Protein AF-A0A517Z0Q1-F1 (afdb_monomer_lite)

Structure (mmCIF, N/CA/C/O backbone):
data_AF-A0A517Z0Q1-F1
#
_entry.id   AF-A0A517Z0Q1-F1
#
loop_
_atom_site.group_PDB
_atom_site.id
_atom_site.type_symbol
_atom_site.label_atom_id
_atom_site.label_alt_id
_atom_site.label_comp_id
_atom_site.label_asym_id
_atom_site.label_entity_id
_atom_site.label_seq_id
_atom_site.pdbx_PDB_ins_code
_atom_site.Cartn_x
_atom_site.Cartn_y
_atom_site.Cartn_z
_atom_site.occupancy
_atom_site.B_iso_or_equiv
_atom_site.auth_seq_id
_atom_site.auth_comp_id
_atom_site.auth_asym_id
_atom_site.auth_atom_id
_atom_site.pdbx_PDB_model_num
ATOM 1 N N . MET A 1 1 ? -2.032 -8.849 106.038 1.00 31.45 1 MET A N 1
ATOM 2 C CA . MET A 1 1 ? -0.679 -9.212 105.560 1.00 31.45 1 MET A CA 1
ATOM 3 C C . MET A 1 1 ? -0.816 -9.882 104.188 1.00 31.45 1 MET A C 1
ATOM 5 O O . MET A 1 1 ? -1.462 -10.909 104.113 1.00 31.45 1 MET A O 1
ATOM 9 N N . ARG A 1 2 ? -0.313 -9.207 103.139 1.00 32.25 2 ARG A N 1
ATOM 10 C CA . ARG A 1 2 ? 0.089 -9.617 101.764 1.00 32.25 2 ARG A CA 1
ATOM 11 C C . ARG A 1 2 ? -0.608 -10.774 100.980 1.00 32.25 2 ARG A C 1
ATOM 13 O O . ARG A 1 2 ? -0.376 -11.935 101.266 1.00 32.25 2 ARG A O 1
ATOM 20 N N . ALA A 1 3 ? -1.254 -10.360 99.870 1.00 34.62 3 ALA A N 1
ATOM 21 C CA . ALA A 1 3 ? -0.985 -10.678 98.439 1.00 34.62 3 ALA A CA 1
ATOM 22 C C . ALA A 1 3 ? -1.567 -11.923 97.686 1.00 34.62 3 ALA A C 1
ATOM 24 O O . ALA A 1 3 ? -1.138 -13.043 97.905 1.00 34.62 3 ALA A O 1
ATOM 25 N N . VAL A 1 4 ? -2.414 -11.609 96.672 1.00 39.00 4 VAL A N 1
ATOM 26 C CA . VAL A 1 4 ? -2.372 -11.948 95.207 1.00 39.00 4 VAL A CA 1
ATOM 27 C C . VAL A 1 4 ? -2.775 -13.353 94.649 1.00 39.00 4 VAL A C 1
ATOM 29 O O . VAL A 1 4 ? -2.048 -14.322 94.788 1.00 39.00 4 VAL A O 1
ATOM 32 N N . PHE A 1 5 ? -3.908 -13.337 93.900 1.00 33.78 5 PHE A N 1
ATOM 33 C CA . PHE A 1 5 ? -4.354 -13.972 92.614 1.00 33.78 5 PHE A CA 1
ATOM 34 C C . PHE A 1 5 ? -4.302 -15.496 92.259 1.00 33.78 5 PHE A C 1
ATOM 36 O O . PHE A 1 5 ? -3.218 -16.029 92.085 1.00 33.78 5 PHE A O 1
ATOM 43 N N . ARG A 1 6 ? -5.517 -16.039 91.926 1.00 31.59 6 ARG A N 1
ATOM 44 C CA . ARG A 1 6 ? -6.024 -16.986 90.845 1.00 31.59 6 ARG A CA 1
ATOM 45 C C . ARG A 1 6 ? -5.256 -18.302 90.497 1.00 31.59 6 ARG A C 1
ATOM 47 O O . ARG A 1 6 ? -4.082 -18.355 90.824 1.00 31.59 6 ARG A O 1
ATOM 54 N N . PRO A 1 7 ? -5.802 -19.314 89.738 1.00 52.41 7 PRO A N 1
ATOM 55 C CA . PRO A 1 7 ? -7.128 -19.542 89.069 1.00 52.41 7 PRO A CA 1
ATOM 56 C C . PRO A 1 7 ? -7.704 -21.011 89.187 1.00 52.41 7 PRO A C 1
ATOM 58 O O . PRO A 1 7 ? -7.157 -21.796 89.949 1.00 52.41 7 PRO A O 1
ATOM 61 N N . VAL A 1 8 ? -8.753 -21.382 88.395 1.00 31.80 8 VAL A N 1
ATOM 62 C CA . VAL A 1 8 ? -8.949 -22.660 87.604 1.00 31.80 8 VAL A CA 1
ATOM 63 C C . VAL A 1 8 ? -10.383 -23.298 87.620 1.00 31.80 8 VAL A C 1
ATOM 65 O O . VAL A 1 8 ? -10.829 -23.816 88.633 1.00 31.80 8 VAL A O 1
ATOM 68 N N . ALA A 1 9 ? -11.030 -23.284 86.431 1.00 30.12 9 ALA A N 1
ATOM 69 C CA . ALA A 1 9 ? -11.771 -24.344 85.685 1.00 30.12 9 ALA A CA 1
ATOM 70 C C . ALA A 1 9 ? -13.163 -24.969 86.049 1.00 30.12 9 ALA A C 1
ATOM 72 O O . ALA A 1 9 ? -13.325 -25.611 87.078 1.00 30.12 9 ALA A O 1
ATOM 73 N N . ILE A 1 10 ? -14.037 -24.970 85.005 1.00 34.00 10 ILE A N 1
ATOM 74 C CA . ILE A 1 10 ? -14.751 -26.111 84.332 1.00 34.00 10 ILE A CA 1
ATOM 75 C C . ILE A 1 10 ? -16.265 -26.423 84.596 1.00 34.00 10 ILE A C 1
ATOM 77 O O . ILE A 1 10 ? -16.627 -26.861 85.678 1.00 34.00 10 ILE A O 1
ATOM 81 N N . LEU A 1 11 ? -17.059 -26.286 83.493 1.00 30.83 11 LEU A N 1
ATOM 82 C CA . LEU A 1 11 ? -18.195 -27.091 82.917 1.00 30.83 11 LEU A CA 1
ATOM 83 C C . LEU A 1 11 ? -19.512 -27.295 83.740 1.00 30.83 11 LEU A C 1
ATOM 85 O O . LEU A 1 11 ? -19.444 -27.407 84.950 1.00 30.83 11 LEU A O 1
ATOM 89 N N . ILE A 1 12 ? -20.773 -27.365 83.245 1.00 33.94 12 ILE A N 1
ATOM 90 C CA . ILE A 1 12 ? -21.490 -27.821 82.010 1.00 33.94 12 ILE A CA 1
ATOM 91 C C . ILE A 1 12 ? -22.854 -27.056 81.947 1.00 33.94 12 ILE A C 1
ATOM 93 O O . ILE A 1 12 ? -23.519 -26.966 82.973 1.00 33.94 12 ILE A O 1
ATOM 97 N N . LEU A 1 13 ? -23.241 -26.300 80.905 1.00 34.72 13 LEU A N 1
ATOM 98 C CA . LEU A 1 13 ? -24.001 -26.613 79.663 1.00 34.72 13 LEU A CA 1
ATOM 99 C C . LEU A 1 13 ? -25.385 -27.318 79.771 1.00 34.72 13 LEU A C 1
ATOM 101 O O . LEU A 1 13 ? -25.467 -28.531 79.912 1.00 34.72 13 LEU A O 1
ATOM 105 N N . LEU A 1 14 ? -26.477 -26.587 79.502 1.00 34.38 14 LEU A N 1
ATOM 106 C CA . LEU A 1 14 ? -27.680 -27.140 78.855 1.00 34.38 14 LEU A CA 1
ATOM 107 C C . LEU A 1 14 ? -28.209 -26.108 77.844 1.00 34.38 14 LEU A C 1
ATOM 109 O O . LEU A 1 14 ? -28.647 -25.024 78.225 1.00 34.38 14 LEU A O 1
ATOM 113 N N . ALA A 1 15 ? -28.105 -26.434 76.556 1.00 35.94 15 ALA A N 1
ATOM 114 C CA . ALA A 1 15 ? -28.523 -25.601 75.435 1.00 35.94 15 ALA A CA 1
ATOM 115 C C . ALA A 1 15 ? -29.804 -26.172 74.810 1.00 35.94 15 ALA A C 1
ATOM 117 O O . ALA A 1 15 ? -29.837 -27.340 74.429 1.00 35.94 15 ALA A O 1
ATOM 118 N N . MET A 1 16 ? -30.838 -25.338 74.678 1.00 35.66 16 MET A N 1
ATOM 119 C CA . MET A 1 16 ? -31.925 -25.555 73.723 1.00 35.66 16 MET A CA 1
ATOM 120 C C . MET A 1 16 ? -31.483 -24.981 72.376 1.00 35.66 16 MET A C 1
ATOM 122 O O . MET A 1 16 ? -31.284 -23.776 72.238 1.00 35.66 16 MET A O 1
ATOM 126 N N . THR A 1 17 ? -31.297 -25.851 71.391 1.00 37.53 17 THR A N 1
ATOM 127 C CA . THR A 1 17 ? -30.975 -25.503 70.009 1.00 37.53 17 THR A CA 1
ATOM 128 C C . THR A 1 17 ? -32.261 -25.294 69.211 1.00 37.53 17 THR A C 1
ATOM 130 O O . THR A 1 17 ? -32.954 -26.241 68.854 1.00 37.53 17 THR A O 1
ATOM 133 N N . THR A 1 18 ? -32.575 -24.044 68.872 1.00 40.19 18 THR A N 1
ATOM 134 C CA . THR A 1 18 ? -33.412 -23.741 67.704 1.00 40.19 18 THR A CA 1
ATOM 135 C C . THR A 1 18 ? -32.559 -23.951 66.457 1.00 40.19 18 THR A C 1
ATOM 137 O O . THR A 1 18 ? -31.609 -23.201 66.222 1.00 40.19 18 THR A O 1
ATOM 140 N N . GLY A 1 19 ? -32.865 -24.986 65.676 1.00 34.66 19 GLY A N 1
ATOM 141 C CA . GLY A 1 19 ? -32.255 -25.198 64.368 1.00 34.66 19 GLY A CA 1
ATOM 142 C C . GLY A 1 19 ? -32.589 -24.037 63.433 1.00 34.66 19 GLY A C 1
ATOM 143 O O . GLY A 1 19 ? -33.751 -23.821 63.102 1.00 34.66 19 GLY A O 1
ATOM 144 N N . ARG A 1 20 ? -31.569 -23.286 63.008 1.00 37.12 20 ARG A N 1
ATOM 145 C CA . ARG A 1 20 ? -31.650 -22.451 61.808 1.00 37.12 20 ARG A CA 1
ATOM 146 C C . ARG A 1 20 ? -31.479 -23.376 60.608 1.00 37.12 20 ARG A C 1
ATOM 148 O O . ARG A 1 20 ? -30.393 -23.899 60.382 1.00 37.12 20 ARG A O 1
ATOM 155 N N . THR A 1 21 ? -32.548 -23.583 59.851 1.00 35.00 21 THR A N 1
ATOM 156 C CA . THR A 1 21 ? -32.451 -23.993 58.450 1.00 35.00 21 THR A CA 1
ATOM 157 C C . THR A 1 21 ? -31.673 -22.909 57.702 1.00 35.00 21 THR A C 1
ATOM 159 O O . THR A 1 21 ? -32.087 -21.750 57.712 1.00 35.00 21 THR A O 1
ATOM 162 N N . PHE A 1 22 ? -30.536 -23.257 57.096 1.00 38.62 22 PHE A N 1
ATOM 163 C CA . PHE A 1 22 ? -29.880 -22.400 56.107 1.00 38.62 22 PHE A CA 1
ATOM 164 C C . PHE A 1 22 ? -30.843 -22.261 54.922 1.00 38.62 22 PHE A C 1
ATOM 166 O O . PHE A 1 22 ? -31.071 -23.228 54.200 1.00 38.62 22 PHE A O 1
ATOM 173 N N . GLY A 1 23 ? -31.484 -21.098 54.789 1.00 45.91 23 GLY A N 1
ATOM 174 C CA . GLY A 1 23 ? -32.304 -20.781 53.624 1.00 45.91 23 GLY A CA 1
ATOM 175 C C . GLY A 1 23 ? -31.414 -20.708 52.387 1.00 45.91 23 GLY A C 1
ATOM 176 O O . GLY A 1 23 ? -30.355 -20.088 52.430 1.00 45.91 23 GLY A O 1
ATOM 177 N N . GLN A 1 24 ? -31.822 -21.383 51.320 1.00 62.12 24 GLN A N 1
ATOM 178 C CA . GLN A 1 24 ? -31.184 -21.307 50.011 1.00 62.12 24 GLN A CA 1
ATOM 179 C C . GLN A 1 24 ? -31.422 -19.897 49.444 1.00 62.12 24 GLN A C 1
ATOM 181 O O . GLN A 1 24 ? -32.561 -19.425 49.463 1.00 62.12 24 GLN A O 1
ATOM 186 N N . ASP A 1 25 ? -30.364 -19.207 49.006 1.00 76.56 25 ASP A N 1
ATOM 187 C CA . ASP A 1 25 ? -30.496 -17.881 48.392 1.00 76.56 25 ASP A CA 1
ATOM 188 C C . ASP A 1 25 ? -31.430 -17.968 47.168 1.00 76.56 25 ASP A C 1
ATOM 190 O O . ASP A 1 25 ? -31.346 -18.909 46.378 1.00 76.56 25 ASP A O 1
ATOM 194 N N . THR A 1 26 ? -32.359 -17.018 47.040 1.00 86.56 26 THR A N 1
ATOM 195 C CA . THR A 1 26 ? -33.340 -16.977 45.940 1.00 86.56 26 THR A CA 1
ATOM 196 C C . THR A 1 26 ? -32.677 -16.489 44.648 1.00 86.56 26 THR A C 1
ATOM 198 O O . THR A 1 26 ? -31.827 -15.605 44.707 1.00 86.56 26 THR A O 1
ATOM 201 N N . GLU A 1 27 ? -33.054 -17.061 43.500 1.00 92.62 27 GLU A N 1
ATOM 202 C CA . GLU A 1 27 ? -32.560 -16.646 42.175 1.00 92.62 27 GLU A CA 1
ATOM 203 C C . GLU A 1 27 ? -32.893 -15.178 41.871 1.00 92.62 27 GLU A C 1
ATOM 205 O O . GLU A 1 27 ? -33.994 -14.715 42.176 1.00 92.62 27 GLU A O 1
ATOM 210 N N . THR A 1 28 ? -31.969 -14.471 41.212 1.00 94.81 28 THR A N 1
ATOM 211 C CA . THR A 1 28 ? -32.162 -13.066 40.796 1.00 94.81 28 THR A CA 1
ATOM 212 C C . THR A 1 28 ? -33.234 -12.902 39.727 1.00 94.81 28 THR A C 1
ATOM 214 O O . THR A 1 28 ? -33.932 -11.892 39.694 1.00 94.81 28 THR A O 1
ATOM 217 N N . PHE A 1 29 ? -33.351 -13.883 38.833 1.00 93.94 29 PHE A N 1
ATOM 218 C CA . PHE A 1 29 ? -34.346 -13.891 37.769 1.00 93.94 29 PHE A CA 1
ATOM 219 C C . PHE A 1 29 ? -35.361 -15.005 38.017 1.00 93.94 29 PHE A C 1
ATOM 221 O O . PHE A 1 29 ? -34.967 -16.102 38.429 1.00 93.94 29 PHE A O 1
ATOM 228 N N . PRO A 1 30 ? -36.657 -14.766 37.749 1.00 89.88 30 PRO A N 1
ATOM 229 C CA . PRO A 1 30 ? -37.644 -15.831 37.804 1.00 89.88 30 PRO A CA 1
ATOM 230 C C . PRO A 1 30 ? -37.315 -16.914 36.760 1.00 89.88 30 PRO A C 1
ATOM 232 O O . PRO A 1 30 ? -36.813 -16.584 35.677 1.00 89.88 30 PRO A O 1
ATOM 235 N N . PRO A 1 31 ? -37.609 -18.197 37.052 1.00 87.00 31 PRO A N 1
ATOM 236 C CA . PRO A 1 31 ? -37.461 -19.266 36.071 1.00 87.00 31 PRO A CA 1
ATOM 237 C C . PRO A 1 31 ? -38.345 -19.000 34.847 1.00 87.00 31 PRO A C 1
ATOM 239 O O . PRO A 1 31 ? -39.376 -18.331 34.949 1.00 87.00 31 PRO A O 1
ATOM 242 N N . LEU A 1 32 ? -37.950 -19.538 33.693 1.00 89.69 32 LEU A N 1
ATOM 243 C CA . LEU A 1 32 ? -38.746 -19.430 32.472 1.00 89.69 32 LEU A CA 1
ATOM 244 C C . LEU A 1 32 ? -40.102 -20.132 32.633 1.00 89.69 32 LEU A C 1
ATOM 246 O O . LEU A 1 32 ? -40.178 -21.242 33.161 1.00 89.69 32 LEU A O 1
ATOM 250 N N . ASP A 1 33 ? -41.164 -19.503 32.130 1.00 82.19 33 ASP A N 1
ATOM 251 C CA . ASP A 1 33 ? -42.486 -20.124 32.038 1.00 82.19 33 ASP A CA 1
ATOM 252 C C . ASP A 1 33 ? -42.537 -21.044 30.808 1.00 82.19 33 ASP A C 1
ATOM 254 O O . ASP A 1 33 ? -42.313 -20.598 29.683 1.00 82.19 33 ASP A O 1
ATOM 258 N N . ASN A 1 34 ? -42.800 -22.339 31.015 1.00 82.44 34 ASN A N 1
ATOM 259 C CA . ASN A 1 34 ? -42.833 -23.377 29.970 1.00 82.44 34 ASN A CA 1
ATOM 260 C C . ASN A 1 34 ? -41.595 -23.407 29.047 1.00 82.44 34 ASN A C 1
ATOM 262 O O . ASN A 1 34 ? -41.729 -23.654 27.849 1.00 82.44 34 ASN A O 1
ATOM 266 N N . ASP A 1 35 ? -40.404 -23.122 29.586 1.00 84.56 35 ASP A N 1
ATOM 267 C CA . ASP A 1 35 ? -39.143 -23.022 28.831 1.00 84.56 35 ASP A CA 1
ATOM 268 C C . ASP A 1 35 ? -39.175 -21.998 27.671 1.00 84.56 35 ASP A C 1
ATOM 270 O O . ASP A 1 35 ? -38.372 -22.066 26.738 1.00 84.56 35 ASP A O 1
ATOM 274 N N . ALA A 1 36 ? -40.087 -21.019 27.713 1.00 89.69 36 ALA A N 1
ATOM 275 C CA . ALA A 1 36 ? -40.179 -19.968 26.707 1.00 89.69 36 ALA A CA 1
ATOM 276 C C . ALA A 1 36 ? -39.219 -18.813 27.027 1.00 89.69 36 ALA A C 1
ATOM 278 O O . ALA A 1 36 ? -39.365 -18.112 28.029 1.00 89.69 36 ALA A O 1
ATOM 279 N N . ALA A 1 37 ? -38.242 -18.582 26.148 1.00 92.50 37 ALA A N 1
ATOM 280 C CA . ALA A 1 37 ? -37.302 -17.477 26.294 1.00 92.50 37 ALA A CA 1
ATOM 281 C C . ALA A 1 37 ? -37.970 -16.102 26.083 1.00 92.50 37 ALA A C 1
ATOM 283 O O . ALA A 1 37 ? -38.832 -15.976 25.203 1.00 92.50 37 ALA A O 1
ATOM 284 N N . PRO A 1 38 ? -37.529 -15.044 26.793 1.00 94.44 38 PRO A N 1
ATOM 285 C CA . PRO A 1 38 ? -38.005 -13.684 26.565 1.00 94.44 38 PRO A CA 1
ATOM 286 C C . PRO A 1 38 ? -37.828 -13.236 25.112 1.00 94.44 38 PRO A C 1
ATOM 288 O O . PRO A 1 38 ? -36.746 -13.371 24.546 1.00 94.44 38 PRO A O 1
ATOM 291 N N . GLN A 1 39 ? -38.887 -12.680 24.519 1.00 94.81 39 GLN A N 1
ATOM 292 C CA . GLN A 1 39 ? -38.902 -12.256 23.109 1.00 94.81 39 GLN A CA 1
ATOM 293 C C . GLN A 1 39 ? -38.833 -10.734 22.913 1.00 94.81 39 GLN A C 1
ATOM 295 O O . GLN A 1 39 ? -38.726 -10.275 21.777 1.00 94.81 39 GLN A O 1
ATOM 300 N N . THR A 1 40 ? -38.911 -9.956 23.996 1.00 95.69 40 THR A N 1
ATOM 301 C CA . THR A 1 40 ? -38.879 -8.485 23.987 1.00 95.69 40 THR A CA 1
ATOM 302 C C . THR A 1 40 ? -37.938 -7.960 25.067 1.00 95.69 40 THR A C 1
ATOM 304 O O . THR A 1 40 ? -37.602 -8.683 26.011 1.00 95.69 40 THR A O 1
ATOM 307 N N . TRP A 1 41 ? -37.538 -6.692 24.957 1.00 94.94 41 TRP A N 1
ATOM 308 C CA . TRP A 1 41 ? -36.781 -5.997 26.001 1.00 94.94 41 TRP A CA 1
ATOM 309 C C . TRP A 1 41 ? -37.458 -6.082 27.373 1.00 94.94 41 TRP A C 1
ATOM 311 O O . TRP A 1 41 ? -36.815 -6.429 28.359 1.00 94.94 41 TRP A O 1
ATOM 321 N N . GLU A 1 42 ? -38.759 -5.792 27.446 1.00 95.56 42 GLU A N 1
ATOM 322 C CA . GLU A 1 42 ? -39.508 -5.771 28.706 1.00 95.56 42 GLU A CA 1
ATOM 323 C C . GLU A 1 42 ? -39.505 -7.153 29.361 1.00 95.56 42 GLU A C 1
ATOM 325 O O . GLU A 1 42 ? -39.170 -7.274 30.535 1.00 95.56 42 GLU A O 1
ATOM 330 N N . ALA A 1 43 ? -39.788 -8.205 28.584 1.00 94.94 43 ALA A N 1
ATOM 331 C CA . ALA A 1 43 ? -39.776 -9.577 29.081 1.00 94.94 43 ALA A CA 1
ATOM 332 C C . ALA A 1 43 ? -38.370 -10.017 29.530 1.00 94.94 43 ALA A C 1
ATOM 334 O O . ALA A 1 43 ? -38.222 -10.778 30.486 1.00 94.94 43 ALA A O 1
ATOM 335 N N . MET A 1 44 ? -37.313 -9.541 28.860 1.00 94.44 44 MET A N 1
ATOM 336 C CA . MET A 1 44 ? -35.932 -9.861 29.229 1.00 94.44 44 MET A CA 1
ATOM 337 C C . MET A 1 44 ? -35.591 -9.345 30.635 1.00 94.44 44 MET A C 1
ATOM 339 O O . MET A 1 44 ? -34.917 -10.058 31.380 1.00 94.44 44 MET A O 1
ATOM 343 N N . TRP A 1 45 ? -36.101 -8.167 31.007 1.00 95.25 45 TRP A N 1
ATOM 344 C CA . TRP A 1 45 ? -35.896 -7.526 32.312 1.00 95.25 45 TRP A CA 1
ATOM 345 C C . TRP A 1 45 ? -36.977 -7.839 33.359 1.00 95.25 45 TRP A C 1
ATOM 347 O O . TRP A 1 45 ? -36.870 -7.367 34.491 1.00 95.25 45 TRP A O 1
ATOM 357 N N . ASP A 1 46 ? -38.007 -8.610 33.010 1.00 92.94 46 ASP A N 1
ATOM 358 C CA . ASP A 1 46 ? -39.126 -8.889 33.912 1.00 92.94 46 ASP A CA 1
ATOM 359 C C . ASP A 1 46 ? -38.673 -9.574 35.214 1.00 92.94 46 ASP A C 1
ATOM 361 O O . ASP A 1 46 ? -37.830 -10.477 35.214 1.00 92.94 46 ASP A O 1
ATOM 365 N N . GLY A 1 47 ? -39.221 -9.106 36.336 1.00 89.31 47 GLY A N 1
ATOM 366 C CA . GLY A 1 47 ? -38.863 -9.552 37.685 1.00 89.31 47 GLY A CA 1
ATOM 367 C C . GLY A 1 47 ? -37.519 -9.049 38.236 1.00 89.31 47 GLY A C 1
ATOM 368 O O . GLY A 1 47 ? -37.233 -9.307 39.403 1.00 89.31 47 GLY A O 1
ATOM 369 N N . PHE A 1 48 ? -36.704 -8.317 37.465 1.00 95.31 48 PHE A N 1
ATOM 370 C CA . PHE A 1 48 ? -35.410 -7.814 37.938 1.00 95.31 48 PHE A CA 1
ATOM 371 C C . PHE A 1 48 ? -35.515 -6.437 38.605 1.00 95.31 48 PHE A C 1
ATOM 373 O O . PHE A 1 48 ? -35.684 -5.418 37.933 1.00 95.31 48 PHE A O 1
ATOM 380 N N . ASP A 1 49 ? -35.323 -6.393 39.925 1.00 95.12 49 ASP A N 1
ATOM 381 C CA . ASP A 1 49 ? -35.088 -5.156 40.675 1.00 95.12 49 ASP A CA 1
ATOM 382 C C . ASP A 1 49 ? -33.619 -5.089 41.141 1.00 95.12 49 ASP A C 1
ATOM 384 O O . ASP A 1 49 ? -33.220 -5.817 42.059 1.00 95.12 49 ASP A O 1
ATOM 388 N N . PRO A 1 50 ? -32.794 -4.183 40.579 1.00 95.25 50 PRO A N 1
ATOM 389 C CA . PRO A 1 50 ? -31.392 -4.059 40.952 1.00 95.25 50 PRO A CA 1
ATOM 390 C C . PRO A 1 50 ? -31.183 -3.560 42.388 1.00 95.25 50 PRO A C 1
ATOM 392 O O . PRO A 1 50 ? -30.031 -3.503 42.813 1.00 95.25 50 PRO A O 1
ATOM 395 N N . ARG A 1 51 ? -32.221 -3.186 43.148 1.00 96.06 51 ARG A N 1
ATOM 396 C CA . ARG A 1 51 ? -32.130 -2.763 44.559 1.00 96.06 51 ARG A CA 1
ATOM 397 C C . ARG A 1 51 ? -32.604 -3.817 45.561 1.00 96.06 51 ARG A C 1
ATOM 399 O O . ARG A 1 51 ? -32.264 -3.697 46.735 1.00 96.06 51 ARG A O 1
ATOM 406 N N . ALA A 1 52 ? -33.351 -4.831 45.125 1.00 94.19 52 ALA A N 1
ATOM 407 C CA . ALA A 1 52 ? -33.986 -5.795 46.027 1.00 94.19 52 ALA A CA 1
ATOM 408 C C . ALA A 1 52 ? -32.972 -6.645 46.810 1.00 94.19 52 ALA A C 1
ATOM 410 O O . ALA A 1 52 ? -33.165 -6.954 47.986 1.00 94.19 52 ALA A O 1
ATOM 411 N N . GLU A 1 53 ? -31.872 -7.015 46.160 1.00 92.62 53 GLU A N 1
ATOM 412 C CA . GLU A 1 53 ? -30.856 -7.894 46.726 1.00 92.62 53 GLU A CA 1
ATOM 413 C C . GLU A 1 53 ? -29.729 -7.137 47.453 1.00 92.62 53 GLU A C 1
ATOM 415 O O . GLU A 1 53 ? -29.203 -6.164 46.894 1.00 92.62 53 GLU A O 1
ATOM 420 N N . PRO A 1 54 ? -29.253 -7.605 48.630 1.00 94.44 54 PRO A N 1
ATOM 421 C CA . PRO A 1 54 ? -28.096 -7.007 49.296 1.00 94.44 54 PRO A CA 1
ATOM 422 C C . PRO A 1 54 ? -26.840 -7.070 48.415 1.00 94.44 54 PRO A C 1
ATOM 424 O O . PRO A 1 54 ? -26.644 -8.013 47.650 1.00 94.44 54 PRO A O 1
ATOM 427 N N . LEU A 1 55 ? -25.985 -6.049 48.518 1.00 96.62 55 LEU A N 1
ATOM 428 C CA . LEU A 1 55 ? -24.745 -5.958 47.739 1.00 96.62 55 LEU A CA 1
ATOM 429 C C . LEU A 1 55 ? -23.582 -6.757 48.329 1.00 96.62 55 LEU A C 1
ATOM 431 O O . LEU A 1 55 ? -22.656 -7.029 47.587 1.00 96.62 55 LEU A O 1
ATOM 435 N N . GLU A 1 56 ? -23.587 -7.112 49.618 1.00 96.56 56 GLU A N 1
ATOM 436 C CA . GLU A 1 56 ? -22.484 -7.869 50.254 1.00 96.56 56 GLU A CA 1
ATOM 437 C C . GLU A 1 56 ? -21.087 -7.324 49.867 1.00 96.56 56 GLU A C 1
ATOM 439 O O . GLU A 1 56 ? -20.264 -8.030 49.293 1.00 96.56 56 GLU A O 1
ATOM 444 N N . VAL A 1 57 ? -20.860 -6.026 50.100 1.00 98.00 57 VAL A N 1
ATOM 445 C CA . VAL A 1 57 ? -19.659 -5.315 49.633 1.00 98.00 57 VAL A CA 1
ATOM 446 C C . VAL A 1 57 ? -18.414 -5.725 50.430 1.00 98.00 57 VAL A C 1
ATOM 448 O O . VAL A 1 57 ? -18.409 -5.680 51.659 1.00 98.00 57 VAL A O 1
ATOM 451 N N . GLU A 1 58 ? -17.336 -6.032 49.716 1.00 98.06 58 GLU A N 1
ATOM 452 C CA . GLU A 1 58 ? -15.992 -6.315 50.219 1.00 98.06 58 GLU A CA 1
ATOM 453 C C . GLU A 1 58 ? -15.014 -5.243 49.715 1.00 98.06 58 GLU A C 1
ATOM 455 O O . GLU A 1 58 ? -14.964 -4.965 48.517 1.00 98.06 58 GLU A O 1
ATOM 460 N N . THR A 1 59 ? -14.194 -4.671 50.600 1.00 98.12 59 THR A N 1
ATOM 461 C CA . THR A 1 59 ? -13.042 -3.844 50.200 1.00 98.12 59 THR A CA 1
ATOM 462 C C . THR A 1 59 ? -11.799 -4.725 50.158 1.00 98.12 59 THR A C 1
ATOM 464 O O . THR A 1 59 ? -11.369 -5.246 51.185 1.00 98.12 59 THR A O 1
ATOM 467 N N . LEU A 1 60 ? -11.230 -4.901 48.968 1.00 97.88 60 LEU A N 1
ATOM 468 C CA . LEU A 1 60 ? -10.077 -5.766 48.706 1.00 97.88 60 LEU A CA 1
ATOM 469 C C . LEU A 1 60 ? -8.745 -5.023 48.853 1.00 97.88 60 LEU A C 1
ATOM 471 O O . LEU A 1 60 ? -7.738 -5.618 49.232 1.00 97.88 60 LEU A O 1
ATOM 475 N N . HIS A 1 61 ? -8.739 -3.731 48.534 1.00 98.06 61 HIS A N 1
ATOM 476 C CA . HIS A 1 61 ? -7.582 -2.849 48.642 1.00 98.06 61 HIS A CA 1
ATOM 477 C C . HIS A 1 61 ? -8.059 -1.397 48.756 1.00 98.06 61 HIS A C 1
ATOM 479 O O . HIS A 1 61 ? -9.095 -1.060 48.188 1.00 98.06 61 HIS A O 1
ATOM 485 N N . GLU A 1 62 ? -7.335 -0.547 49.481 1.00 98.12 62 GLU A N 1
ATOM 486 C CA . GLU A 1 62 ? -7.649 0.877 49.656 1.00 98.12 62 GLU A CA 1
ATOM 487 C C . GLU A 1 62 ? -6.350 1.683 49.729 1.00 98.12 62 GLU A C 1
ATOM 489 O O . GLU A 1 62 ? -5.404 1.261 50.398 1.00 98.12 62 GLU A O 1
ATOM 494 N N . TRP A 1 63 ? -6.314 2.834 49.058 1.00 98.25 63 TRP A N 1
ATOM 495 C CA . TRP A 1 63 ? -5.212 3.789 49.128 1.00 98.25 63 TRP A CA 1
ATOM 496 C C . TRP A 1 63 ? -5.706 5.231 48.950 1.00 98.25 63 TRP A C 1
ATOM 498 O O . TRP A 1 63 ? -6.795 5.473 48.430 1.00 98.25 63 TRP A O 1
ATOM 508 N N . ASP A 1 64 ? -4.894 6.187 49.402 1.00 97.06 64 ASP A N 1
ATOM 509 C CA . ASP A 1 64 ? -5.080 7.616 49.145 1.00 97.06 64 ASP A CA 1
ATOM 510 C C . ASP A 1 64 ? -4.103 8.059 48.042 1.00 97.06 64 ASP A C 1
ATOM 512 O O . ASP A 1 64 ? -2.912 7.745 48.106 1.00 97.06 64 ASP A O 1
ATOM 516 N N . GLU A 1 65 ? -4.574 8.836 47.070 1.00 96.88 65 GLU A N 1
ATOM 517 C CA . GLU A 1 65 ? -3.744 9.433 46.019 1.00 96.88 65 GLU A CA 1
ATOM 518 C C . GLU A 1 65 ? -4.281 10.825 45.683 1.00 96.88 65 GLU A C 1
ATOM 520 O O . GLU A 1 65 ? -5.432 10.964 45.284 1.00 96.88 65 GLU A O 1
ATOM 525 N N . GLU A 1 66 ? -3.467 11.868 45.877 1.00 94.00 66 GLU A N 1
ATOM 526 C CA . GLU A 1 66 ? -3.820 13.257 45.527 1.00 94.00 66 GLU A CA 1
ATOM 527 C C . GLU A 1 66 ? -5.207 13.713 46.045 1.00 94.00 66 GLU A C 1
ATOM 529 O O . GLU A 1 66 ? -6.045 14.187 45.281 1.00 94.00 66 GLU A O 1
ATOM 534 N N . ASP A 1 67 ? -5.459 13.544 47.351 1.00 96.56 67 ASP A N 1
ATOM 535 C CA . ASP A 1 67 ? -6.735 13.852 48.031 1.00 96.56 67 ASP A CA 1
ATOM 536 C C . ASP A 1 67 ? -7.961 13.054 47.536 1.00 96.56 67 ASP A C 1
ATOM 538 O O . ASP A 1 67 ? -9.110 13.377 47.857 1.00 96.56 67 ASP A O 1
ATOM 542 N N . VAL A 1 68 ? -7.732 11.956 46.815 1.00 98.31 68 VAL A N 1
ATOM 543 C CA . VAL A 1 68 ? -8.752 10.984 46.411 1.00 98.31 68 VAL A CA 1
ATOM 544 C C . VAL A 1 68 ? -8.565 9.683 47.188 1.00 98.31 68 VAL A C 1
ATOM 546 O O . VAL A 1 68 ? -7.461 9.150 47.267 1.00 98.31 68 VAL A O 1
ATOM 549 N N . VAL A 1 69 ? -9.661 9.152 47.733 1.00 98.56 69 VAL A N 1
ATOM 550 C CA . VAL A 1 69 ? -9.714 7.796 48.294 1.00 98.56 69 VAL A CA 1
ATOM 551 C C . VAL A 1 69 ? -10.056 6.839 47.160 1.00 98.56 69 VAL A C 1
ATOM 553 O O . VAL A 1 69 ? -11.089 7.004 46.509 1.00 98.56 69 VAL A O 1
ATOM 556 N N . LEU A 1 70 ? -9.211 5.837 46.930 1.00 98.75 70 LEU A N 1
ATOM 557 C CA . LEU A 1 70 ? -9.393 4.798 45.920 1.00 98.75 70 LEU A CA 1
ATOM 558 C C . LEU A 1 70 ? -9.490 3.428 46.582 1.00 98.75 70 LEU A C 1
ATOM 560 O O . LEU A 1 70 ? -8.792 3.122 47.546 1.00 98.75 70 LEU A O 1
ATOM 564 N N . ARG A 1 71 ? -10.378 2.588 46.058 1.00 98.62 71 ARG A N 1
ATOM 565 C CA . ARG A 1 71 ? -10.660 1.247 46.563 1.00 98.62 71 ARG A CA 1
ATOM 566 C C . ARG A 1 71 ? -10.778 0.261 45.422 1.00 98.62 71 ARG A C 1
ATOM 568 O O . ARG A 1 71 ? -11.437 0.536 44.423 1.00 98.62 71 ARG A O 1
ATOM 575 N N . ILE A 1 72 ? -10.242 -0.932 45.620 1.00 98.75 72 ILE A N 1
ATOM 576 C CA . ILE A 1 72 ? -10.717 -2.110 44.905 1.00 98.75 72 ILE A CA 1
ATOM 577 C C . ILE A 1 72 ? -11.831 -2.711 45.747 1.00 98.75 72 ILE A C 1
ATOM 579 O O . ILE A 1 72 ? -11.597 -3.128 46.881 1.00 98.75 72 ILE A O 1
ATOM 583 N N . VAL A 1 73 ? -13.040 -2.737 45.202 1.00 98.69 73 VAL A N 1
ATOM 584 C CA . VAL A 1 73 ? -14.221 -3.299 45.858 1.00 98.69 73 VAL A CA 1
ATOM 585 C C . VAL A 1 73 ? -14.730 -4.508 45.093 1.00 98.69 73 VAL A C 1
ATOM 587 O O . VAL A 1 73 ? -14.491 -4.647 43.893 1.00 98.69 73 VAL A O 1
ATOM 590 N N . ARG A 1 74 ? -15.466 -5.375 45.778 1.00 98.38 74 ARG A N 1
ATOM 591 C CA . ARG A 1 74 ? -16.210 -6.477 45.179 1.00 98.38 74 ARG A CA 1
ATOM 592 C C . ARG A 1 74 ? -17.599 -6.547 45.795 1.00 98.38 74 ARG A C 1
ATOM 594 O O . ARG A 1 74 ? -17.729 -6.440 47.005 1.00 98.38 74 ARG A O 1
ATOM 601 N N . PHE A 1 75 ? -18.640 -6.683 44.983 1.00 98.62 75 PHE A N 1
ATOM 602 C CA . PHE A 1 75 ? -20.023 -6.701 45.465 1.00 98.62 75 PHE A CA 1
ATOM 603 C C . PHE A 1 75 ? -20.909 -7.634 44.639 1.00 98.62 75 PHE A C 1
ATOM 605 O O . PHE A 1 75 ? -20.685 -7.860 43.452 1.00 98.62 75 PHE A O 1
ATOM 612 N N . ARG A 1 76 ? -21.938 -8.185 45.276 1.00 98.25 76 ARG A N 1
ATOM 613 C CA . ARG A 1 76 ? -22.898 -9.132 44.717 1.00 98.25 76 ARG A CA 1
ATOM 614 C C . ARG A 1 76 ? -23.774 -8.493 43.647 1.00 98.25 76 ARG A C 1
ATOM 616 O O . ARG A 1 76 ? -24.494 -7.519 43.897 1.00 98.25 76 ARG A O 1
ATOM 623 N N . ILE A 1 77 ? -23.770 -9.101 42.467 1.00 97.56 77 ILE A N 1
ATOM 624 C CA . ILE A 1 77 ? -24.602 -8.691 41.328 1.00 97.56 77 ILE A CA 1
ATOM 625 C C . ILE A 1 77 ? -25.830 -9.574 41.122 1.00 97.56 77 ILE A C 1
ATOM 627 O O . ILE A 1 77 ? -26.757 -9.154 40.438 1.00 97.56 77 ILE A O 1
ATOM 631 N N . GLY A 1 78 ? -25.853 -10.753 41.736 1.00 96.31 78 GLY A N 1
ATOM 632 C CA . GLY A 1 78 ? -27.011 -11.632 41.727 1.00 96.31 78 GLY A CA 1
ATOM 633 C C . GLY A 1 78 ? -26.686 -13.025 42.245 1.00 96.31 78 GLY A C 1
ATOM 634 O O . GLY A 1 78 ? -25.555 -13.316 42.645 1.00 96.31 78 GLY A O 1
ATOM 635 N N . VAL A 1 79 ? -27.688 -13.886 42.210 1.00 96.56 79 VAL A N 1
ATOM 636 C CA . VAL A 1 79 ? -27.621 -15.326 42.421 1.00 96.56 79 VAL A CA 1
ATOM 637 C C . VAL A 1 79 ? -28.091 -15.963 41.124 1.00 96.56 79 VAL A C 1
ATOM 639 O O . VAL A 1 79 ? -29.224 -15.742 40.697 1.00 96.56 79 VAL A O 1
ATOM 642 N N . PHE A 1 80 ? -27.195 -16.711 40.486 1.00 95.88 80 PHE A N 1
ATOM 643 C CA . PHE A 1 80 ? -27.448 -17.388 39.222 1.00 95.88 80 PHE A CA 1
ATOM 644 C C . PHE A 1 80 ? -27.241 -18.888 39.419 1.00 95.88 80 PHE A C 1
ATOM 646 O O . PHE A 1 80 ? -26.142 -19.326 39.777 1.00 95.88 80 PHE A O 1
ATOM 653 N N . LYS A 1 81 ? -28.291 -19.681 39.191 1.00 94.06 81 LYS A N 1
ATOM 654 C CA . LYS A 1 81 ? -28.294 -21.150 39.345 1.00 94.06 81 LYS A CA 1
ATOM 655 C C . LYS A 1 81 ? -27.811 -21.571 40.740 1.00 94.06 81 LYS A C 1
ATOM 657 O O . LYS A 1 81 ? -26.952 -22.443 40.897 1.00 94.06 81 LYS A O 1
ATOM 662 N N . GLY A 1 82 ? -28.317 -20.883 41.757 1.00 94.12 82 GLY A N 1
ATOM 663 C CA . GLY A 1 82 ? -28.056 -21.103 43.173 1.00 94.12 82 GLY A CA 1
ATOM 664 C C . GLY A 1 82 ? -26.675 -20.649 43.639 1.00 94.12 82 GLY A C 1
ATOM 665 O O . GLY A 1 82 ? -26.308 -20.921 44.781 1.00 94.12 82 GLY A O 1
ATOM 666 N N . ARG A 1 83 ? -25.882 -19.988 42.782 1.00 95.94 83 ARG A N 1
ATOM 667 C CA . ARG A 1 83 ? -24.544 -19.485 43.124 1.00 95.94 83 ARG A CA 1
ATOM 668 C C . ARG A 1 83 ? -24.501 -17.968 43.049 1.00 95.94 83 ARG A C 1
ATOM 670 O O . ARG A 1 83 ? -24.896 -17.383 42.044 1.00 95.94 83 ARG A O 1
ATOM 677 N N . LYS A 1 84 ? -23.961 -17.336 44.091 1.00 96.94 84 LYS A N 1
ATOM 678 C CA . LYS A 1 84 ? -23.702 -15.893 44.097 1.00 96.94 84 LYS A CA 1
ATOM 679 C C . LYS A 1 84 ? -22.710 -15.529 42.993 1.00 96.94 84 LYS A C 1
ATOM 681 O O . LYS A 1 84 ? -21.698 -16.206 42.824 1.00 96.94 84 LYS A O 1
ATOM 686 N N . ALA A 1 85 ? -22.997 -14.444 42.290 1.00 97.88 85 ALA A N 1
ATOM 687 C CA . ALA A 1 85 ? -22.083 -13.774 41.383 1.00 97.88 85 ALA A CA 1
ATOM 688 C C . ALA A 1 85 ? -21.651 -12.437 42.000 1.00 97.88 85 ALA A C 1
ATOM 690 O O . ALA A 1 85 ? -22.475 -11.668 42.502 1.00 97.88 85 ALA A O 1
ATOM 691 N N . MET A 1 86 ? -20.353 -12.161 41.955 1.00 98.25 86 MET A N 1
ATOM 692 C CA . MET A 1 86 ? -19.690 -11.028 42.592 1.00 98.25 86 MET A CA 1
ATOM 693 C C . MET A 1 86 ? -18.900 -10.240 41.545 1.00 98.25 86 MET A C 1
ATOM 695 O O . MET A 1 86 ? -18.046 -10.799 40.869 1.00 98.25 86 MET A O 1
ATOM 699 N N . LEU A 1 87 ? -19.122 -8.939 41.429 1.00 98.62 87 LEU A N 1
ATOM 700 C CA . LEU A 1 87 ? -18.401 -8.055 40.516 1.00 98.62 87 LEU A CA 1
ATOM 701 C C . LEU A 1 87 ? -17.299 -7.318 41.266 1.00 98.62 87 LEU A C 1
ATOM 703 O O . LEU A 1 87 ? -17.583 -6.673 42.271 1.00 98.62 87 LEU A O 1
ATOM 707 N N . ALA A 1 88 ? -16.066 -7.385 40.771 1.00 98.62 88 ALA A N 1
ATOM 708 C CA . ALA A 1 88 ? -15.001 -6.502 41.223 1.00 98.62 88 ALA A CA 1
ATOM 709 C C . ALA A 1 88 ? -15.048 -5.168 40.469 1.00 98.62 88 ALA A C 1
ATOM 711 O O . ALA A 1 88 ? -15.475 -5.098 39.313 1.00 98.62 88 ALA A O 1
ATOM 712 N N . ALA A 1 89 ? -14.601 -4.102 41.119 1.00 98.75 89 ALA A N 1
ATOM 713 C CA . ALA A 1 89 ? -14.564 -2.765 40.555 1.00 98.75 89 ALA A CA 1
ATOM 714 C C . ALA A 1 89 ? -13.489 -1.908 41.229 1.00 98.75 89 ALA A C 1
ATOM 716 O O . ALA A 1 89 ? -13.113 -2.149 42.377 1.00 98.75 89 ALA A O 1
ATOM 717 N N . VAL A 1 90 ? -13.039 -0.871 40.525 1.00 98.81 90 VAL A N 1
ATOM 718 C CA . VAL A 1 90 ? -12.290 0.233 41.129 1.00 98.81 90 VAL A CA 1
ATOM 719 C C . VAL A 1 90 ? -13.282 1.323 41.503 1.00 98.81 90 VAL A C 1
ATOM 721 O O . VAL A 1 90 ? -14.063 1.753 40.661 1.00 98.81 90 VAL A O 1
ATOM 724 N N . TYR A 1 91 ? -13.261 1.793 42.740 1.00 98.81 91 TYR A N 1
ATOM 725 C CA . TYR A 1 91 ? -14.115 2.868 43.227 1.00 98.81 91 TYR A CA 1
ATOM 726 C C . TYR A 1 91 ? -13.256 4.018 43.749 1.00 98.81 91 TYR A C 1
ATOM 728 O O . TYR A 1 91 ? -12.300 3.773 44.476 1.00 98.81 91 TYR A O 1
ATOM 736 N N . GLY A 1 92 ? -13.565 5.259 43.377 1.00 98.56 92 GLY A N 1
ATOM 737 C CA . GLY A 1 92 ? -12.803 6.425 43.823 1.00 98.56 92 GLY A CA 1
ATOM 738 C C . GLY A 1 92 ? -13.659 7.663 44.036 1.00 98.56 92 GLY A C 1
ATOM 739 O O . GLY A 1 92 ? -14.608 7.892 43.286 1.00 98.56 92 GLY A O 1
ATOM 740 N N . PHE A 1 93 ? -13.320 8.453 45.054 1.00 98.69 93 PHE A N 1
ATOM 741 C CA . PHE A 1 93 ? -14.042 9.668 45.435 1.00 98.69 93 PHE A CA 1
ATOM 742 C C . PHE A 1 93 ? -13.126 10.664 46.183 1.00 98.69 93 PHE A C 1
ATOM 744 O O . PHE A 1 93 ? -12.182 10.243 46.854 1.00 98.69 93 PHE A O 1
ATOM 751 N N . PRO A 1 94 ? -13.382 11.985 46.101 1.00 98.31 94 PRO A N 1
ATOM 752 C CA . PRO A 1 94 ? -12.660 12.989 46.878 1.00 98.31 94 PRO A CA 1
ATOM 753 C C . PRO A 1 94 ? -12.774 12.750 48.383 1.00 98.31 94 PRO A C 1
ATOM 755 O O . PRO A 1 94 ? -13.868 12.564 48.927 1.00 98.31 94 PRO A O 1
ATOM 758 N N . LYS A 1 95 ? -11.644 12.831 49.078 1.00 97.38 95 LYS A N 1
ATOM 759 C CA . LYS A 1 95 ? -11.573 12.617 50.520 1.00 97.38 95 LYS A CA 1
ATOM 760 C C . LYS A 1 95 ? -12.406 13.653 51.278 1.00 97.38 95 LYS A C 1
ATOM 762 O O . LYS A 1 95 ? -12.261 14.857 51.095 1.00 97.38 95 LYS A O 1
ATOM 767 N N . GLY A 1 96 ? -13.282 13.176 52.163 1.00 94.88 96 GLY A N 1
ATOM 768 C CA . GLY A 1 96 ? -14.118 14.030 53.018 1.00 94.88 96 GLY A CA 1
ATOM 769 C C . GLY A 1 96 ? -15.276 14.741 52.307 1.00 94.88 96 GLY A C 1
ATOM 770 O O . GLY A 1 96 ? -15.989 15.510 52.953 1.00 94.88 96 GLY A O 1
ATOM 771 N N . ALA A 1 97 ? -15.492 14.494 51.012 1.00 95.31 97 ALA A N 1
ATOM 772 C CA . ALA A 1 97 ? -16.640 15.031 50.294 1.00 95.31 97 ALA A CA 1
ATOM 773 C C . ALA A 1 97 ? -17.926 14.230 50.573 1.00 95.31 97 ALA A C 1
ATOM 775 O O . ALA A 1 97 ? -17.896 13.082 51.009 1.00 95.31 97 ALA A O 1
ATOM 776 N N . SER A 1 98 ? -19.077 14.859 50.333 1.00 95.88 98 SER A N 1
ATOM 777 C CA . SER A 1 98 ? -20.400 14.237 50.460 1.00 95.88 98 SER A CA 1
ATOM 778 C C . SER A 1 98 ? -21.353 14.795 49.408 1.00 95.88 98 SER A C 1
ATOM 780 O O . SER A 1 98 ? -21.101 15.875 48.869 1.00 95.88 98 SER A O 1
ATOM 782 N N . LYS A 1 99 ? -22.449 14.076 49.129 1.00 96.44 99 LYS A N 1
ATOM 783 C CA . LYS A 1 99 ? -23.417 14.420 48.072 1.00 96.44 99 LYS A CA 1
ATOM 784 C C . LYS A 1 99 ? -22.735 14.651 46.721 1.00 96.44 99 LYS A C 1
ATOM 786 O O . LYS A 1 99 ? -22.970 15.650 46.041 1.00 96.44 99 LYS A O 1
ATOM 791 N N . LEU A 1 100 ? -21.843 13.748 46.351 1.00 98.44 100 LEU A N 1
ATOM 792 C CA . LEU A 1 100 ? -21.152 13.775 45.074 1.00 98.44 100 LEU A CA 1
ATOM 793 C C . LEU A 1 100 ? -22.042 13.181 43.980 1.00 98.44 100 LEU A C 1
ATOM 795 O O . LEU A 1 100 ? -22.667 12.149 44.220 1.00 98.44 100 LEU A O 1
ATOM 799 N N . PRO A 1 101 ? -22.076 13.755 42.769 1.00 98.69 101 PRO A N 1
ATOM 800 C CA . PRO A 1 101 ? -22.591 13.021 41.621 1.00 98.69 101 PRO A CA 1
ATOM 801 C C . PRO A 1 101 ? -21.774 11.737 41.396 1.00 98.69 101 PRO A C 1
ATOM 803 O O . PRO A 1 101 ? -20.551 11.719 41.577 1.00 98.69 101 PRO A O 1
ATOM 806 N N . GLY A 1 102 ? -22.465 10.666 41.010 1.00 98.75 102 GLY A N 1
ATOM 807 C CA . GLY A 1 102 ? -21.895 9.335 40.819 1.00 98.75 102 GLY A CA 1
ATOM 808 C C . GLY A 1 102 ? -21.734 8.968 39.343 1.00 98.75 102 GLY A C 1
ATOM 809 O O . GLY A 1 102 ? -22.597 9.291 38.532 1.00 98.75 102 GLY A O 1
ATOM 810 N N . LEU A 1 103 ? -20.665 8.260 38.980 1.00 98.88 103 LEU A N 1
ATOM 811 C CA . LEU A 1 103 ? -20.432 7.776 37.615 1.00 98.88 103 LEU A CA 1
ATOM 812 C C . LEU A 1 103 ? -20.135 6.276 37.593 1.00 98.88 103 LEU A C 1
ATOM 814 O O . LEU A 1 103 ? -19.260 5.796 38.314 1.00 98.88 103 LEU A O 1
ATOM 818 N N . VAL A 1 104 ? -20.816 5.541 36.716 1.00 98.88 104 VAL A N 1
ATOM 819 C CA . VAL A 1 104 ? -20.429 4.177 36.336 1.00 98.88 104 VAL A CA 1
ATOM 820 C C . VAL A 1 104 ? -19.598 4.252 35.059 1.00 98.88 104 VAL A C 1
ATOM 822 O O . VAL A 1 104 ? -20.095 4.675 34.015 1.00 98.88 104 VAL A O 1
ATOM 825 N N . GLN A 1 105 ? -18.336 3.833 35.141 1.00 98.69 105 GLN A N 1
ATOM 826 C CA . GLN A 1 105 ? -17.441 3.721 33.994 1.00 98.69 105 GLN A CA 1
ATOM 827 C C . GLN A 1 105 ? -17.371 2.267 33.522 1.00 98.69 105 GLN A C 1
ATOM 829 O O . GLN A 1 105 ? -17.104 1.356 34.311 1.00 98.69 105 GLN A O 1
ATOM 834 N N . ILE A 1 106 ? -17.574 2.052 32.222 1.00 98.50 106 ILE A N 1
ATOM 835 C CA . ILE A 1 106 ? -17.551 0.724 31.605 1.00 98.50 106 ILE A CA 1
ATOM 836 C C . ILE A 1 106 ? -16.433 0.652 30.563 1.00 98.50 106 ILE A C 1
ATOM 838 O O . ILE A 1 106 ? -16.439 1.354 29.550 1.00 98.50 106 ILE A O 1
ATOM 842 N N . HIS A 1 107 ? -15.448 -0.208 30.814 1.00 97.00 107 HIS A N 1
ATOM 843 C CA . HIS A 1 107 ? -14.292 -0.376 29.936 1.00 97.00 107 HIS A CA 1
ATOM 844 C C . HIS A 1 107 ? -14.617 -1.154 28.653 1.00 97.00 107 HIS A C 1
ATOM 846 O O . HIS A 1 107 ? -15.530 -1.983 28.628 1.00 97.00 107 HIS A O 1
ATOM 852 N N . GLY A 1 108 ? -13.826 -0.928 27.600 1.00 94.62 108 GLY A N 1
ATOM 853 C CA . GLY A 1 108 ? -13.971 -1.622 26.320 1.00 94.62 108 GLY A CA 1
ATOM 854 C C . GLY A 1 108 ? -13.505 -3.080 26.340 1.00 94.62 108 GLY A C 1
ATOM 855 O O . GLY A 1 108 ? -12.912 -3.573 27.307 1.00 94.62 108 GLY A O 1
ATOM 856 N N . GLY A 1 109 ? -13.749 -3.783 25.234 1.00 91.69 109 GLY A N 1
ATOM 857 C CA . GLY A 1 109 ? -13.337 -5.171 25.054 1.00 91.69 109 GLY A CA 1
ATOM 858 C C . GLY A 1 109 ? -11.828 -5.347 25.185 1.00 91.69 109 GLY A C 1
ATOM 859 O O . GLY A 1 109 ? -11.047 -4.650 24.545 1.00 91.69 109 GLY A O 1
ATOM 860 N N . GLY A 1 110 ? -11.400 -6.279 26.033 1.00 87.81 110 GLY A N 1
ATOM 861 C CA . GLY A 1 110 ? -9.981 -6.562 26.243 1.00 87.81 110 GLY A CA 1
ATOM 862 C C . GLY A 1 110 ? -9.270 -5.616 27.223 1.00 87.81 110 GLY A C 1
ATOM 863 O O . GLY A 1 110 ? -8.141 -5.918 27.612 1.00 87.81 110 GLY A O 1
ATOM 864 N N . GLN A 1 111 ? -9.927 -4.530 27.646 1.00 93.25 111 GLN A N 1
ATOM 865 C CA . GLN A 1 111 ? -9.394 -3.517 28.563 1.00 93.25 111 GLN A CA 1
ATOM 866 C C . GLN A 1 111 ? -9.604 -3.903 30.042 1.00 93.25 111 GLN A C 1
ATOM 868 O O . GLN A 1 111 ? -9.880 -5.063 30.352 1.00 93.25 111 GLN A O 1
ATOM 873 N N . TYR A 1 112 ? -9.410 -2.943 30.948 1.00 96.25 112 TYR A N 1
ATOM 874 C CA . TYR A 1 112 ? -9.361 -3.117 32.399 1.00 96.25 112 TYR A CA 1
ATOM 875 C C . TYR A 1 112 ? -10.299 -2.116 33.070 1.00 96.25 112 TYR A C 1
ATOM 877 O O . TYR A 1 112 ? -10.467 -1.013 32.558 1.00 96.25 112 TYR A O 1
ATOM 885 N N . ALA A 1 113 ? -10.834 -2.455 34.243 1.00 97.88 113 ALA A N 1
ATOM 886 C CA . ALA A 1 113 ? -11.252 -1.427 35.184 1.00 97.88 113 ALA A CA 1
ATOM 887 C C . ALA A 1 113 ? -9.994 -0.709 35.678 1.00 97.88 113 ALA A C 1
ATOM 889 O O . ALA A 1 113 ? -9.171 -1.307 36.377 1.00 97.88 113 ALA A O 1
ATOM 890 N N . ASP A 1 114 ? -9.802 0.530 35.238 1.00 97.62 114 ASP A N 1
ATOM 891 C CA . ASP A 1 114 ? -8.575 1.283 35.478 1.00 97.62 114 ASP A CA 1
ATOM 892 C C . ASP A 1 114 ? -8.817 2.414 36.475 1.00 97.62 114 ASP A C 1
ATOM 894 O O . ASP A 1 114 ? -9.753 3.210 36.340 1.00 97.62 114 ASP A O 1
ATOM 898 N N . TYR A 1 115 ? -7.951 2.484 37.484 1.00 98.12 115 TYR A N 1
ATOM 899 C CA . TYR A 1 115 ? -8.065 3.451 38.567 1.00 98.12 115 TYR A CA 1
ATOM 900 C C . TYR A 1 115 ? -7.987 4.906 38.103 1.00 98.12 115 TYR A C 1
ATOM 902 O O . TYR A 1 115 ? -8.572 5.770 38.757 1.00 98.12 115 TYR A O 1
ATOM 910 N N . LYS A 1 116 ? -7.338 5.196 36.966 1.00 97.88 116 LYS A N 1
ATOM 911 C CA . LYS A 1 116 ? -7.197 6.568 36.459 1.00 97.88 116 LYS A CA 1
ATOM 912 C C . LYS A 1 116 ? -8.531 7.205 36.103 1.00 97.88 116 LYS A C 1
ATOM 914 O O . LYS A 1 116 ? -8.696 8.407 36.301 1.00 97.88 116 LYS A O 1
ATOM 919 N N . ALA A 1 117 ? -9.500 6.415 35.632 1.00 97.75 117 ALA A N 1
ATOM 920 C CA . ALA A 1 117 ? -10.855 6.914 35.410 1.00 97.75 117 ALA A CA 1
ATOM 921 C C . ALA A 1 117 ? -11.473 7.426 36.718 1.00 97.75 117 ALA A C 1
ATOM 923 O O . ALA A 1 117 ? -12.033 8.521 36.750 1.00 97.75 117 ALA A O 1
ATOM 924 N N . CYS A 1 118 ? -11.318 6.667 37.805 1.00 98.56 118 CYS A N 1
ATOM 925 C CA . CYS A 1 118 ? -11.838 7.043 39.113 1.00 98.56 118 CYS A CA 1
ATOM 926 C C . CYS A 1 118 ? -11.068 8.221 39.721 1.00 98.56 118 CYS A C 1
ATOM 928 O O . CYS A 1 118 ? -11.694 9.158 40.210 1.00 98.56 118 CYS A O 1
ATOM 930 N N . LEU A 1 119 ? -9.735 8.216 39.629 1.00 98.56 119 LEU A N 1
ATOM 931 C CA . LEU A 1 119 ? -8.867 9.282 40.132 1.00 98.56 119 LEU A CA 1
ATOM 932 C C . LEU A 1 119 ? -9.179 10.630 39.469 1.00 98.56 119 LEU A C 1
ATOM 934 O O . LEU A 1 119 ? -9.449 11.611 40.158 1.00 98.56 119 LEU A O 1
ATOM 938 N N . LEU A 1 120 ? -9.183 10.690 38.134 1.00 98.12 120 LEU A N 1
ATOM 939 C CA . LEU A 1 120 ? -9.352 11.953 37.407 1.00 98.12 120 LEU A CA 1
ATOM 940 C C . LEU A 1 120 ? -10.788 12.491 37.502 1.00 98.12 120 LEU A C 1
ATOM 942 O O . LEU A 1 120 ? -10.988 13.700 37.618 1.00 98.12 120 LEU A O 1
ATOM 946 N N . ASN A 1 121 ? -11.798 11.618 37.551 1.00 98.44 121 ASN A N 1
ATOM 947 C CA . ASN A 1 121 ? -13.166 12.046 37.847 1.00 98.44 121 ASN A CA 1
ATOM 948 C C . ASN A 1 121 ? -13.317 12.540 39.294 1.00 98.44 121 ASN A C 1
ATOM 950 O O . ASN A 1 121 ? -14.011 13.532 39.527 1.00 98.44 121 ASN A O 1
ATOM 954 N N . ALA A 1 122 ? -12.651 11.905 40.260 1.00 98.50 122 ALA A N 1
ATOM 955 C CA . ALA A 1 122 ? -12.654 12.357 41.644 1.00 98.50 122 ALA A CA 1
ATOM 956 C C . ALA A 1 122 ? -11.959 13.710 41.812 1.00 98.50 122 ALA A C 1
ATOM 958 O O . ALA A 1 122 ? -12.524 14.585 42.455 1.00 98.50 122 ALA A O 1
ATOM 959 N N . LYS A 1 123 ? -10.838 13.979 41.133 1.00 97.50 123 LYS A N 1
ATOM 960 C CA . LYS A 1 123 ? -10.252 15.337 41.095 1.00 97.50 123 LYS A CA 1
ATOM 961 C C . LYS A 1 123 ? -11.229 16.390 40.557 1.00 97.50 123 LYS A C 1
ATOM 963 O O . LYS A 1 123 ? -11.155 17.559 40.923 1.00 97.50 123 LYS A O 1
ATOM 968 N N . ARG A 1 124 ? -12.195 15.970 39.735 1.00 96.31 124 ARG A N 1
ATOM 969 C CA . ARG A 1 124 ? -13.295 16.807 39.239 1.00 96.31 124 ARG A CA 1
ATOM 970 C C . ARG A 1 124 ? -14.528 16.808 40.146 1.00 96.31 124 ARG A C 1
ATOM 972 O O . ARG A 1 124 ? -15.512 17.437 39.785 1.00 96.31 124 ARG A O 1
ATOM 979 N N . GLY A 1 125 ? -14.532 16.144 41.298 1.00 97.69 125 GLY A N 1
ATOM 980 C CA . GLY A 1 125 ? -15.664 16.134 42.231 1.00 97.69 125 GLY A CA 1
ATOM 981 C C . GLY A 1 125 ? -16.760 15.113 41.906 1.00 97.69 125 GLY A C 1
ATOM 982 O O . GLY A 1 125 ? -17.935 15.403 42.125 1.00 97.69 125 GLY A O 1
ATOM 983 N N . TYR A 1 126 ? -16.397 13.944 41.374 1.00 98.69 126 TYR A N 1
ATOM 984 C CA . TYR A 1 126 ? -17.301 12.802 41.189 1.00 98.69 126 TYR A CA 1
ATOM 985 C C . TYR A 1 126 ? -16.880 11.611 42.050 1.00 98.69 126 TYR A C 1
ATOM 987 O O . TYR A 1 126 ? -15.692 11.352 42.223 1.00 98.69 126 TYR A O 1
ATOM 995 N N . ALA A 1 127 ? -17.847 10.823 42.506 1.00 98.81 127 ALA A N 1
ATOM 996 C CA . ALA A 1 127 ? -17.589 9.456 42.942 1.00 98.81 127 ALA A CA 1
ATOM 997 C C . ALA A 1 127 ? -17.744 8.523 41.734 1.00 98.81 127 ALA A C 1
ATOM 999 O O . ALA A 1 127 ? -18.764 8.564 41.052 1.00 98.81 127 ALA A O 1
ATOM 1000 N N . THR A 1 128 ? -16.748 7.703 41.417 1.00 98.88 128 THR A N 1
ATOM 1001 C CA . THR A 1 128 ? -16.768 6.864 40.206 1.00 98.88 128 THR A CA 1
ATOM 1002 C C . THR A 1 128 ? -16.508 5.411 40.546 1.00 98.88 128 THR A C 1
ATOM 1004 O O . THR A 1 128 ? -15.551 5.114 41.256 1.00 98.88 128 THR A O 1
ATOM 1007 N N . VAL A 1 129 ? -17.319 4.507 39.992 1.00 98.88 129 VAL A N 1
ATOM 1008 C CA . VAL A 1 129 ? -17.072 3.062 39.991 1.00 98.88 129 VAL A CA 1
ATOM 1009 C C . VAL A 1 129 ? -16.765 2.590 38.566 1.00 98.88 129 VAL A C 1
ATOM 1011 O O . VAL A 1 129 ? -17.588 2.716 37.663 1.00 98.88 129 VAL A O 1
ATOM 1014 N N . SER A 1 130 ? -15.567 2.054 38.352 1.00 98.75 130 SER A N 1
ATOM 1015 C CA . SER A 1 130 ? -15.142 1.402 37.112 1.00 98.75 130 SER A CA 1
ATOM 1016 C C . SER A 1 130 ? -15.270 -0.110 37.275 1.00 98.75 130 SER A C 1
ATOM 1018 O O . SER A 1 130 ? -14.599 -0.708 38.117 1.00 98.75 130 SER A O 1
ATOM 1020 N N . ILE A 1 131 ? -16.170 -0.738 36.514 1.00 98.62 131 ILE A N 1
ATOM 1021 C CA . ILE A 1 131 ? -16.530 -2.150 36.715 1.00 98.62 131 ILE A CA 1
ATOM 1022 C C . ILE A 1 131 ? -15.587 -3.110 35.981 1.00 98.62 131 ILE A C 1
ATOM 1024 O O . ILE A 1 131 ? -15.390 -3.000 34.773 1.00 98.62 131 ILE A O 1
ATOM 1028 N N . ALA A 1 132 ? -15.051 -4.112 36.682 1.00 97.81 132 ALA A N 1
ATOM 1029 C CA . ALA A 1 132 ? -14.152 -5.124 36.124 1.00 97.81 132 ALA A CA 1
ATOM 1030 C C . ALA A 1 132 ? -14.942 -6.320 35.576 1.00 97.81 132 ALA A C 1
ATOM 1032 O O . ALA A 1 132 ? -14.748 -7.459 35.997 1.00 97.81 132 ALA A O 1
ATOM 1033 N N . TRP A 1 133 ? -15.866 -6.094 34.644 1.00 95.31 133 TRP A N 1
ATOM 1034 C CA . TRP A 1 133 ? -16.781 -7.133 34.145 1.00 95.31 133 TRP A CA 1
ATOM 1035 C C . TRP A 1 133 ? -16.053 -8.320 33.475 1.00 95.31 133 TRP A C 1
ATOM 1037 O O . TRP A 1 133 ? -16.500 -9.462 33.575 1.00 95.31 133 TRP A O 1
ATOM 1047 N N . ALA A 1 134 ? -14.869 -8.084 32.895 1.00 94.44 134 ALA A N 1
ATOM 1048 C CA . ALA A 1 134 ? -13.969 -9.129 32.388 1.00 94.44 134 ALA A CA 1
ATOM 1049 C C . ALA A 1 134 ? -12.955 -9.652 33.436 1.00 94.44 134 ALA A C 1
ATOM 1051 O O . ALA A 1 134 ? -11.998 -10.339 33.077 1.00 94.44 134 ALA A O 1
ATOM 1052 N N . GLY A 1 135 ? -13.124 -9.302 34.714 1.00 96.12 135 GLY A N 1
ATOM 1053 C CA . GLY A 1 135 ? -12.235 -9.659 35.826 1.00 96.12 135 GLY A CA 1
ATOM 1054 C C . GLY A 1 135 ? -10.900 -8.913 35.852 1.00 96.12 135 GLY A C 1
ATOM 1055 O O . GLY A 1 135 ? -10.008 -9.284 36.610 1.00 96.12 135 GLY A O 1
ATOM 1056 N N . ARG A 1 136 ? -10.730 -7.882 35.022 1.00 97.25 136 ARG A N 1
ATOM 1057 C CA . ARG A 1 136 ? -9.449 -7.195 34.829 1.00 97.25 136 ARG A CA 1
ATOM 1058 C C . ARG A 1 136 ? -9.396 -5.876 35.561 1.00 97.25 136 ARG A C 1
ATOM 1060 O O . ARG A 1 136 ? -10.288 -5.050 35.398 1.00 97.25 136 ARG A O 1
ATOM 1067 N N . ILE A 1 137 ? -8.316 -5.673 36.302 1.00 98.25 137 ILE A N 1
ATOM 1068 C CA . ILE A 1 137 ? -8.108 -4.501 37.149 1.00 98.25 137 ILE A CA 1
ATOM 1069 C C . ILE A 1 137 ? -6.709 -3.951 36.892 1.00 98.25 137 ILE A C 1
ATOM 1071 O O . ILE A 1 137 ? -5.727 -4.698 36.869 1.00 98.25 137 ILE A O 1
ATOM 1075 N N . SER A 1 138 ? -6.628 -2.645 36.676 1.00 97.38 138 SER A N 1
ATOM 1076 C CA . SER A 1 138 ? -5.387 -1.892 36.542 1.00 97.38 138 SER A CA 1
ATOM 1077 C C . SER A 1 138 ? -5.362 -0.848 37.654 1.00 97.38 138 SER A C 1
ATOM 1079 O O . SER A 1 138 ? -6.071 0.153 37.593 1.00 97.38 138 SER A O 1
ATOM 1081 N N . ALA A 1 139 ? -4.601 -1.134 38.708 1.00 97.25 139 ALA A N 1
ATOM 1082 C CA . ALA A 1 139 ? -4.401 -0.262 39.858 1.00 97.25 139 ALA A CA 1
ATOM 1083 C C . ALA A 1 139 ? -3.002 -0.496 40.459 1.00 97.25 139 ALA A C 1
ATOM 1085 O O . ALA A 1 139 ? -2.471 -1.609 40.324 1.00 97.25 139 ALA A O 1
ATOM 1086 N N . PRO A 1 140 ? -2.403 0.518 41.113 1.00 94.19 140 PRO A N 1
ATOM 1087 C CA . PRO A 1 140 ? -1.186 0.344 41.900 1.00 94.19 140 PRO A CA 1
ATOM 1088 C C . PRO A 1 140 ? -1.371 -0.775 42.929 1.00 94.19 140 PRO A C 1
ATOM 1090 O O . PRO A 1 140 ? -2.433 -0.886 43.533 1.00 94.19 140 PRO A O 1
ATOM 1093 N N . ASP A 1 141 ? -0.370 -1.646 43.065 1.00 92.31 141 ASP A N 1
ATOM 1094 C CA . ASP A 1 141 ? -0.321 -2.757 44.033 1.00 92.31 141 ASP A CA 1
ATOM 1095 C C . ASP A 1 141 ? -1.488 -3.781 43.994 1.00 92.31 141 ASP A C 1
ATOM 1097 O O . ASP A 1 141 ? -1.482 -4.767 44.736 1.00 92.31 141 ASP A O 1
ATOM 1101 N N . TYR A 1 142 ? -2.439 -3.638 43.060 1.00 97.00 142 TYR A N 1
ATOM 1102 C CA . TYR A 1 142 ? -3.556 -4.560 42.826 1.00 97.00 142 TYR A CA 1
ATOM 1103 C C . TYR A 1 142 ? -3.887 -4.684 41.330 1.00 97.00 142 TYR A C 1
ATOM 1105 O O . TYR A 1 142 ? -4.912 -4.212 40.834 1.00 97.00 142 TYR A O 1
ATOM 1113 N N . ARG A 1 143 ? -3.004 -5.343 40.577 1.00 96.69 143 ARG A N 1
ATOM 1114 C CA . ARG A 1 143 ? -3.199 -5.597 39.145 1.00 96.69 143 ARG A CA 1
ATOM 1115 C C . ARG A 1 143 ? -3.743 -7.003 38.902 1.00 96.69 143 ARG A C 1
ATOM 1117 O O . ARG A 1 143 ? -3.180 -7.974 39.393 1.00 96.69 143 ARG A O 1
ATOM 1124 N N . VAL A 1 144 ? -4.791 -7.106 38.086 1.00 97.38 144 VAL A N 1
ATOM 1125 C CA . VAL A 1 144 ? -5.386 -8.378 37.653 1.00 97.38 144 VAL A CA 1
ATOM 1126 C C . VAL A 1 144 ? -5.480 -8.384 36.128 1.00 97.38 144 VAL A C 1
ATOM 1128 O O . VAL A 1 144 ? -6.286 -7.663 35.538 1.00 97.38 144 VAL A O 1
ATOM 1131 N N . GLY A 1 145 ? -4.627 -9.165 35.468 1.00 95.88 145 GLY A N 1
ATOM 1132 C CA . GLY A 1 145 ? -4.647 -9.409 34.028 1.00 95.88 145 GLY A CA 1
ATOM 1133 C C . GLY A 1 145 ? -5.167 -10.806 33.676 1.00 95.88 145 GLY A C 1
ATOM 1134 O O . GLY A 1 145 ? -5.670 -11.527 34.534 1.00 95.88 145 GLY A O 1
ATOM 1135 N N . PRO A 1 146 ? -5.067 -11.222 32.398 1.00 94.88 146 PRO A N 1
ATOM 1136 C CA . PRO A 1 146 ? -5.571 -12.527 31.962 1.00 94.88 146 PRO A CA 1
ATOM 1137 C C . PRO A 1 146 ? -4.964 -13.729 32.702 1.00 94.88 146 PRO A C 1
ATOM 1139 O O . PRO A 1 146 ? -5.631 -14.751 32.831 1.00 94.88 146 PRO A O 1
ATOM 1142 N N . ALA A 1 147 ? -3.717 -13.625 33.171 1.00 94.94 147 ALA A N 1
ATOM 1143 C CA . ALA A 1 147 ? -3.062 -14.692 33.924 1.00 94.94 147 ALA A CA 1
ATOM 1144 C C . ALA A 1 147 ? -3.640 -14.806 35.341 1.00 94.94 147 ALA A C 1
ATOM 1146 O O . ALA A 1 147 ? -3.996 -15.896 35.776 1.00 94.94 147 ALA A O 1
ATOM 1147 N N . GLU A 1 148 ? -3.816 -13.677 36.024 1.00 96.44 148 GLU A N 1
ATOM 1148 C CA . GLU A 1 148 ? -4.362 -13.621 37.379 1.00 96.44 148 GLU A CA 1
ATOM 1149 C C . GLU A 1 148 ? -5.853 -13.989 37.403 1.00 96.44 148 GLU A C 1
ATOM 1151 O O . GLU A 1 148 ? -6.298 -14.695 38.304 1.00 96.44 148 GLU A O 1
ATOM 1156 N N . VAL A 1 149 ? -6.616 -13.609 36.369 1.00 96.44 149 VAL A N 1
ATOM 1157 C CA . VAL A 1 149 ? -7.998 -14.087 36.177 1.00 96.44 149 VAL A CA 1
ATOM 1158 C C . VAL A 1 149 ? -8.045 -15.615 36.073 1.00 96.44 149 VAL A C 1
ATOM 1160 O O . VAL A 1 149 ? -8.928 -16.242 36.652 1.00 96.44 149 VAL A O 1
ATOM 1163 N N . LYS A 1 150 ? -7.087 -16.234 35.371 1.00 95.62 150 LYS A N 1
ATOM 1164 C CA . LYS A 1 150 ? -7.014 -17.696 35.275 1.00 95.62 150 LYS A CA 1
ATOM 1165 C C . LYS A 1 150 ? -6.710 -18.336 36.634 1.00 95.62 150 LYS A C 1
ATOM 1167 O O . LYS A 1 150 ? -7.385 -19.291 36.998 1.00 95.62 150 LYS A O 1
ATOM 1172 N N . LEU A 1 151 ? -5.758 -17.787 37.396 1.00 97.12 151 LEU A N 1
ATOM 1173 C CA . LEU A 1 151 ? -5.473 -18.249 38.764 1.00 97.12 151 LEU A CA 1
ATOM 1174 C C . LEU A 1 151 ? -6.720 -18.181 39.656 1.00 97.12 151 LEU A C 1
ATOM 1176 O O . LEU A 1 151 ? -6.961 -19.088 40.450 1.00 97.12 151 LEU A O 1
ATOM 1180 N N . PHE A 1 152 ? -7.528 -17.127 39.496 1.00 96.81 152 PHE A N 1
ATOM 1181 C CA . PHE A 1 152 ? -8.799 -16.988 40.198 1.00 96.81 152 PHE A CA 1
ATOM 1182 C C . PHE A 1 152 ? -9.788 -18.106 39.835 1.00 96.81 152 PHE A C 1
ATOM 1184 O O . PHE A 1 152 ? -10.373 -18.714 40.728 1.00 96.81 152 PHE A O 1
ATOM 1191 N N . TRP A 1 153 ? -9.951 -18.420 38.545 1.00 95.75 153 TRP A N 1
ATOM 1192 C CA . TRP A 1 153 ? -10.829 -19.511 38.100 1.00 95.75 153 TRP A CA 1
ATOM 1193 C C . TRP A 1 153 ? -10.396 -20.884 38.601 1.00 95.75 153 TRP A C 1
ATOM 1195 O O . TRP A 1 153 ? -11.248 -21.691 38.967 1.00 95.75 153 TRP A O 1
ATOM 1205 N N . ASP A 1 154 ? -9.088 -21.133 38.613 1.00 95.69 154 ASP A N 1
ATOM 1206 C CA . ASP A 1 154 ? -8.511 -22.411 39.027 1.00 95.69 154 ASP A CA 1
ATOM 1207 C C . ASP A 1 154 ? -8.494 -22.578 40.560 1.00 95.69 154 ASP A C 1
ATOM 1209 O O . ASP A 1 154 ? -8.246 -23.673 41.060 1.00 95.69 154 ASP A O 1
ATOM 1213 N N . GLY A 1 155 ? -8.794 -21.514 41.319 1.00 95.56 155 GLY A N 1
ATOM 1214 C CA . GLY A 1 155 ? -8.809 -21.544 42.782 1.00 95.56 155 GLY A CA 1
ATOM 1215 C C . GLY A 1 155 ? -7.415 -21.637 43.406 1.00 95.56 155 GLY A C 1
ATOM 1216 O O . GLY A 1 155 ? -7.273 -22.165 44.506 1.00 95.56 155 GLY A O 1
ATOM 1217 N N . GLU A 1 156 ? -6.390 -21.126 42.720 1.00 96.56 156 GLU A N 1
ATOM 1218 C CA . GLU A 1 156 ? -4.974 -21.222 43.107 1.00 96.56 156 GLU A CA 1
ATOM 1219 C C . GLU A 1 156 ? -4.613 -20.216 44.218 1.00 96.56 156 GLU A C 1
ATOM 1221 O O . GLU A 1 156 ? -3.763 -19.343 44.042 1.00 96.56 156 GLU A O 1
ATOM 1226 N N . THR A 1 157 ? -5.285 -20.302 45.372 1.00 96.31 157 THR A N 1
ATOM 1227 C CA . THR A 1 157 ? -5.212 -19.292 46.448 1.00 96.31 157 THR A CA 1
ATOM 1228 C C . THR A 1 157 ? -3.830 -19.129 47.076 1.00 96.31 157 THR A C 1
ATOM 1230 O O . THR A 1 157 ? -3.558 -18.092 47.677 1.00 96.31 157 THR A O 1
ATOM 1233 N N . ASP A 1 158 ? -2.963 -20.135 46.940 1.00 96.19 158 ASP A N 1
ATOM 1234 C CA . ASP A 1 158 ? -1.594 -20.117 47.466 1.00 96.19 158 ASP A CA 1
ATOM 1235 C C . ASP A 1 158 ? -0.588 -19.461 46.495 1.00 96.19 158 ASP A C 1
ATOM 1237 O O . ASP A 1 158 ? 0.566 -19.223 46.863 1.00 96.19 158 ASP A O 1
ATOM 1241 N N . HIS A 1 159 ? -0.990 -19.153 45.253 1.00 96.75 159 HIS A N 1
ATOM 1242 C CA . HIS A 1 159 ? -0.115 -18.508 44.273 1.00 96.75 159 HIS A CA 1
ATOM 1243 C C . HIS A 1 159 ? 0.133 -17.030 44.647 1.00 96.75 159 HIS A C 1
ATOM 1245 O O . HIS A 1 159 ? -0.822 -16.305 44.924 1.00 96.75 159 HIS A O 1
ATOM 1251 N N . PRO A 1 160 ? 1.380 -16.514 44.602 1.00 95.56 160 PRO A N 1
ATOM 1252 C CA . PRO A 1 160 ? 1.693 -15.144 45.040 1.00 95.56 160 PRO A CA 1
ATOM 1253 C C . PRO A 1 160 ? 0.973 -14.049 44.238 1.00 95.56 160 PRO A C 1
ATOM 1255 O O . PRO A 1 160 ? 0.685 -12.977 44.774 1.00 95.56 160 PRO A O 1
ATOM 1258 N N . ASP A 1 161 ? 0.647 -14.327 42.975 1.00 95.38 161 ASP A N 1
ATOM 1259 C CA . ASP A 1 161 ? -0.103 -13.422 42.091 1.00 95.38 161 ASP A CA 1
ATOM 1260 C C . ASP A 1 161 ? -1.628 -13.635 42.143 1.00 95.38 161 ASP A C 1
ATOM 1262 O O . ASP A 1 161 ? -2.370 -12.943 41.448 1.00 95.38 161 ASP A O 1
ATOM 1266 N N . TYR A 1 162 ? -2.128 -14.568 42.965 1.00 96.88 162 TYR A N 1
ATOM 1267 C CA . TYR A 1 162 ? -3.568 -14.751 43.146 1.00 96.88 162 TYR A CA 1
ATOM 1268 C C . TYR A 1 162 ? -4.189 -13.488 43.746 1.00 96.88 162 TYR A C 1
ATOM 1270 O O . TYR A 1 162 ? -3.731 -12.958 44.764 1.00 96.88 162 TYR A O 1
ATOM 1278 N N . ARG A 1 163 ? -5.258 -12.998 43.124 1.00 96.56 163 ARG A N 1
ATOM 1279 C CA . ARG A 1 163 ? -6.037 -11.849 43.590 1.00 96.56 163 ARG A CA 1
ATOM 1280 C C . ARG A 1 163 ? -7.518 -12.167 43.438 1.00 96.56 163 ARG A C 1
ATOM 1282 O O . ARG A 1 163 ? -7.923 -12.813 42.473 1.00 96.56 163 ARG A O 1
ATOM 1289 N N . LEU A 1 164 ? -8.328 -11.698 44.384 1.00 97.62 164 LEU A N 1
ATOM 1290 C CA . LEU A 1 164 ? -9.779 -11.753 44.238 1.00 97.62 164 LEU A CA 1
ATOM 1291 C C . LEU A 1 164 ? -10.204 -10.797 43.120 1.00 97.62 164 LEU A C 1
ATOM 1293 O O . LEU A 1 164 ? -9.707 -9.680 43.006 1.00 97.62 164 LEU A O 1
ATOM 1297 N N . THR A 1 165 ? -11.131 -11.240 42.281 1.00 97.44 165 THR A N 1
ATOM 1298 C CA . THR A 1 165 ? -11.674 -10.428 41.191 1.00 97.44 165 THR A CA 1
ATOM 1299 C C . THR A 1 165 ? -13.143 -10.783 40.951 1.00 97.44 165 THR A C 1
ATOM 1301 O O . THR A 1 165 ? -13.774 -11.456 41.772 1.00 97.44 165 THR A O 1
ATOM 1304 N N . THR A 1 166 ? -13.724 -10.287 39.860 1.00 97.94 166 THR A N 1
ATOM 1305 C CA . THR A 1 166 ? -15.076 -10.642 39.421 1.00 97.94 166 THR A CA 1
ATOM 1306 C C . THR A 1 166 ? -15.214 -12.151 39.343 1.00 97.94 166 THR A C 1
ATOM 1308 O O . THR A 1 166 ? -14.312 -12.819 38.854 1.00 97.94 166 THR A O 1
ATOM 1311 N N . ASP A 1 167 ? -16.353 -12.657 39.791 1.00 97.44 167 ASP A N 1
ATOM 1312 C CA . ASP A 1 167 ? -16.790 -14.043 39.789 1.00 97.44 167 ASP A CA 1
ATOM 1313 C C . ASP A 1 167 ? -18.229 -14.084 39.298 1.00 97.44 167 ASP A C 1
ATOM 1315 O O . ASP A 1 167 ? -19.146 -13.633 39.978 1.00 97.44 167 ASP A O 1
ATOM 1319 N N . TRP A 1 168 ? -18.439 -14.630 38.110 1.00 97.25 168 TRP A N 1
ATOM 1320 C CA . TRP A 1 168 ? -19.776 -14.758 37.539 1.00 97.25 168 TRP A CA 1
ATOM 1321 C C . TRP A 1 168 ? -20.586 -15.920 38.147 1.00 97.25 168 TRP A C 1
ATOM 1323 O O . TRP A 1 168 ? -21.689 -16.219 37.690 1.00 97.25 168 TRP A O 1
ATOM 1333 N N . GLY A 1 169 ? -20.077 -16.581 39.193 1.00 95.56 169 GLY A N 1
ATOM 1334 C CA . GLY A 1 169 ? -20.762 -17.671 39.872 1.00 95.56 169 GLY A CA 1
ATOM 1335 C C . GLY A 1 169 ? -20.939 -18.862 38.934 1.00 95.56 169 GLY A C 1
ATOM 1336 O O . GLY A 1 169 ? -19.968 -19.391 38.380 1.00 95.56 169 GLY A O 1
ATOM 1337 N N . ALA A 1 170 ? -22.183 -19.308 38.743 1.00 95.25 170 ALA A N 1
ATOM 1338 C CA . ALA A 1 170 ? -22.489 -20.425 37.849 1.00 95.25 170 ALA A CA 1
ATOM 1339 C C . ALA A 1 170 ? -22.421 -20.068 36.354 1.00 95.25 170 ALA A C 1
ATOM 1341 O O . ALA A 1 170 ? -22.252 -20.974 35.539 1.00 95.25 170 ALA A O 1
ATOM 1342 N N . VAL A 1 171 ? -22.525 -18.785 35.986 1.00 96.69 171 VAL A N 1
ATOM 1343 C CA . VAL A 1 171 ? -22.528 -18.353 34.579 1.00 96.69 171 VAL A CA 1
ATOM 1344 C C . VAL A 1 171 ? -21.162 -17.831 34.134 1.00 96.69 171 VAL A C 1
ATOM 1346 O O . VAL A 1 171 ? -20.258 -17.657 34.950 1.00 96.69 171 VAL A O 1
ATOM 1349 N N . ASP A 1 172 ? -20.969 -17.623 32.833 1.00 95.31 172 ASP A N 1
ATOM 1350 C CA . ASP A 1 172 ? -19.706 -17.145 32.256 1.00 95.31 172 ASP A CA 1
ATOM 1351 C C . ASP A 1 172 ? -19.869 -15.816 31.508 1.00 95.31 172 ASP A C 1
ATOM 1353 O O . ASP A 1 172 ? -20.013 -15.774 30.286 1.00 95.31 172 ASP A O 1
ATOM 1357 N N . GLY A 1 173 ? -19.822 -14.714 32.258 1.00 93.19 173 GLY A N 1
ATOM 1358 C CA . GLY A 1 173 ? -19.865 -13.356 31.708 1.00 93.19 173 GLY A CA 1
ATOM 1359 C C . GLY A 1 173 ? -18.498 -12.777 31.313 1.00 93.19 173 GLY A C 1
ATOM 1360 O O . GLY A 1 173 ? -18.413 -11.584 31.029 1.00 93.19 173 GLY A O 1
ATOM 1361 N N . TYR A 1 174 ? -17.409 -13.559 31.319 1.00 93.81 174 TYR A N 1
ATOM 1362 C CA . TYR A 1 174 ? -16.076 -13.033 30.997 1.00 93.81 174 TYR A CA 1
ATOM 1363 C C . TYR A 1 174 ? -15.870 -12.846 29.492 1.00 93.81 174 TYR A C 1
ATOM 1365 O O . TYR A 1 174 ? -16.254 -13.686 28.678 1.00 93.81 174 TYR A O 1
ATOM 1373 N N . HIS A 1 175 ? -15.157 -11.778 29.123 1.00 88.94 175 HIS A N 1
ATOM 1374 C CA . HIS A 1 175 ? -14.760 -11.521 27.741 1.00 88.94 175 HIS A CA 1
ATOM 1375 C C . HIS A 1 175 ? -13.254 -11.694 27.499 1.00 88.94 175 HIS A C 1
ATOM 1377 O O . HIS A 1 175 ? -12.413 -10.962 28.029 1.00 88.94 175 HIS A O 1
ATOM 1383 N N . ALA A 1 176 ? -12.963 -12.640 26.598 1.00 79.94 176 ALA A N 1
ATOM 1384 C CA . ALA A 1 176 ? -11.710 -12.877 25.876 1.00 79.94 176 ALA A CA 1
ATOM 1385 C C . ALA A 1 176 ? -10.417 -12.956 26.723 1.00 79.94 176 ALA A C 1
ATOM 1387 O O . ALA A 1 176 ? -9.617 -12.021 26.654 1.00 79.94 176 ALA A O 1
ATOM 1388 N N . PRO A 1 177 ? -10.122 -14.065 27.432 1.00 83.75 177 PRO A N 1
ATOM 1389 C CA . PRO A 1 177 ? -10.817 -15.348 27.328 1.00 83.75 177 PRO A CA 1
ATOM 1390 C C . PRO A 1 177 ? -12.087 -15.403 28.187 1.00 83.75 177 PRO A C 1
ATOM 1392 O O . PRO A 1 177 ? -12.192 -14.700 29.188 1.00 83.75 177 PRO A O 1
ATOM 1395 N N . GLY A 1 178 ? -13.045 -16.235 27.773 1.00 88.94 178 GLY A N 1
ATOM 1396 C CA . GLY A 1 178 ? -14.111 -16.711 28.661 1.00 88.94 178 GLY A CA 1
ATOM 1397 C C . GLY A 1 178 ? -13.579 -17.797 29.602 1.00 88.94 178 GLY A C 1
ATOM 1398 O O . GLY A 1 178 ? -12.538 -18.393 29.309 1.00 88.94 178 GLY A O 1
ATOM 1399 N N . ARG A 1 179 ? -14.279 -18.060 30.712 1.00 93.38 179 ARG A N 1
ATOM 1400 C CA . ARG A 1 179 ? -13.885 -19.099 31.681 1.00 93.38 179 ARG A CA 1
ATOM 1401 C C . ARG A 1 179 ? -14.022 -20.505 31.091 1.00 93.38 179 ARG A C 1
ATOM 1403 O O . ARG A 1 179 ? -13.163 -21.354 31.307 1.00 93.38 179 ARG A O 1
ATOM 1410 N N . ASN A 1 180 ? -15.093 -20.752 30.342 1.00 92.56 180 ASN A N 1
ATOM 1411 C CA . ASN A 1 180 ? -15.412 -22.048 29.759 1.00 92.56 180 ASN A CA 1
ATOM 1412 C C . ASN A 1 180 ? -15.000 -22.122 28.288 1.00 92.56 180 ASN A C 1
ATOM 1414 O O . ASN A 1 180 ? -15.228 -21.203 27.492 1.00 92.56 180 ASN A O 1
ATOM 1418 N N . GLN A 1 181 ? -14.429 -23.264 27.906 1.00 85.00 181 GLN A N 1
ATOM 1419 C CA . GLN A 1 181 ? -14.058 -23.544 26.525 1.00 85.00 181 GLN A CA 1
ATOM 1420 C C . GLN A 1 181 ? -15.319 -23.583 25.647 1.00 85.00 181 GLN A C 1
ATOM 1422 O O . GLN A 1 181 ? -16.170 -24.451 25.804 1.00 85.00 181 GLN A O 1
ATOM 1427 N N . GLY A 1 182 ? -15.432 -22.633 24.716 1.00 84.06 182 GLY A N 1
ATOM 1428 C CA . GLY A 1 182 ? -16.596 -22.492 23.834 1.00 84.06 182 GLY A CA 1
ATOM 1429 C C . GLY A 1 182 ? -17.541 -21.343 24.190 1.00 84.06 182 GLY A C 1
ATOM 1430 O O . GLY A 1 182 ? -18.485 -21.115 23.437 1.00 84.06 182 GLY A O 1
ATOM 1431 N N . ASN A 1 183 ? -17.287 -20.588 25.270 1.00 89.31 183 ASN A N 1
ATOM 1432 C CA . ASN A 1 183 ? -18.063 -19.383 25.562 1.00 89.31 183 ASN A CA 1
ATOM 1433 C C . ASN A 1 183 ? -17.976 -18.373 24.399 1.00 89.31 183 ASN A C 1
ATOM 1435 O O . ASN A 1 183 ? -16.884 -18.002 23.958 1.00 89.31 183 ASN A O 1
ATOM 1439 N N . GLN A 1 184 ? -19.133 -17.919 23.917 1.00 88.56 184 GLN A N 1
ATOM 1440 C CA . GLN A 1 184 ? -19.264 -16.887 22.891 1.00 88.56 184 GLN A CA 1
ATOM 1441 C C . GLN A 1 184 ? -20.005 -15.697 23.491 1.00 88.56 184 GLN A C 1
ATOM 1443 O O . GLN A 1 184 ? -21.230 -15.697 23.547 1.00 88.56 184 GLN A O 1
ATOM 1448 N N . PHE A 1 185 ? -19.256 -14.671 23.898 1.00 90.69 185 PHE A N 1
ATOM 1449 C CA . PHE A 1 185 ? -19.780 -13.518 24.636 1.00 90.69 185 PHE A CA 1
ATOM 1450 C C . PHE A 1 185 ? -21.083 -12.899 24.074 1.00 90.69 185 PHE A C 1
ATOM 1452 O O . PHE A 1 185 ? -21.999 -12.682 24.861 1.00 90.69 185 PHE A O 1
ATOM 1459 N N . PRO A 1 186 ? -21.238 -12.638 22.756 1.00 89.81 186 PRO A N 1
ATOM 1460 C CA . PRO A 1 186 ? -22.469 -12.033 22.235 1.00 89.81 186 PRO A CA 1
ATOM 1461 C C . PRO A 1 186 ? -23.622 -13.032 22.000 1.00 89.81 186 PRO A C 1
ATOM 1463 O O . PRO A 1 186 ? -24.693 -12.620 21.563 1.00 89.81 186 PRO A O 1
ATOM 1466 N N . SER A 1 187 ? -23.427 -14.335 22.225 1.00 89.88 187 SER A N 1
ATOM 1467 C CA . SER A 1 187 ? -24.387 -15.377 21.836 1.00 89.88 187 SER A CA 1
ATOM 1468 C C . SER A 1 187 ? -25.571 -15.498 22.798 1.00 89.88 187 SER A C 1
ATOM 1470 O O . SER A 1 187 ? -25.406 -15.398 24.006 1.00 89.88 187 SER A O 1
ATOM 1472 N N . ALA A 1 188 ? -26.758 -15.792 22.262 1.00 92.00 188 ALA A N 1
ATOM 1473 C CA . ALA A 1 188 ? -27.956 -16.132 23.040 1.00 92.00 188 ALA A CA 1
ATOM 1474 C C . ALA A 1 188 ? -28.101 -17.648 23.305 1.00 92.00 188 ALA A C 1
ATOM 1476 O O . ALA A 1 188 ? -29.024 -18.084 23.996 1.00 92.00 188 ALA A O 1
ATOM 1477 N N . LYS A 1 189 ? -27.218 -18.480 22.736 1.00 92.81 189 LYS A N 1
ATOM 1478 C CA . LYS A 1 189 ? -27.324 -19.944 22.816 1.00 92.81 189 LYS A CA 1
ATOM 1479 C C . LYS A 1 189 ? -27.173 -20.442 24.251 1.00 92.81 189 LYS A C 1
ATOM 1481 O O . LYS A 1 189 ? -26.358 -19.920 25.004 1.00 92.81 189 LYS A O 1
ATOM 1486 N N . ALA A 1 190 ? -27.924 -21.485 24.592 1.00 94.25 190 ALA A N 1
ATOM 1487 C CA . ALA A 1 190 ? -27.794 -22.156 25.878 1.00 94.25 190 ALA A CA 1
ATOM 1488 C C . ALA A 1 190 ? -26.504 -22.980 25.973 1.00 94.25 190 ALA A C 1
ATOM 1490 O O . ALA A 1 190 ? -26.086 -23.624 25.007 1.00 94.25 190 ALA A O 1
ATOM 1491 N N . ALA A 1 191 ? -25.922 -22.997 27.167 1.00 95.06 191 ALA A N 1
ATOM 1492 C CA . ALA A 1 191 ? -24.887 -23.924 27.602 1.00 95.06 191 ALA A CA 1
ATOM 1493 C C . ALA A 1 191 ? -24.988 -24.129 29.125 1.00 95.06 191 ALA A C 1
ATOM 1495 O O . ALA A 1 191 ? -25.704 -23.412 29.823 1.00 95.06 191 ALA A O 1
ATOM 1496 N N . ASP A 1 192 ? -24.222 -25.069 29.681 1.00 94.81 192 ASP A N 1
ATOM 1497 C CA . ASP A 1 192 ? -24.257 -25.353 31.126 1.00 94.81 192 ASP A CA 1
ATOM 1498 C C . ASP A 1 192 ? -23.902 -24.130 31.995 1.00 94.81 192 ASP A C 1
ATOM 1500 O O . ASP A 1 192 ? -24.355 -24.017 33.138 1.00 94.81 192 ASP A O 1
ATOM 1504 N N . TRP A 1 193 ? -23.133 -23.195 31.433 1.00 94.44 193 TRP A N 1
ATOM 1505 C CA . TRP A 1 193 ? -22.673 -21.951 32.052 1.00 94.44 193 TRP A CA 1
ATOM 1506 C C . TRP A 1 193 ? -23.428 -20.698 31.573 1.00 94.44 193 TRP A C 1
ATOM 1508 O O . TRP A 1 193 ? -22.923 -19.584 31.724 1.00 94.44 193 TRP A O 1
ATOM 1518 N N . THR A 1 194 ? -24.614 -20.845 30.982 1.00 95.75 194 THR A N 1
ATOM 1519 C CA . THR A 1 194 ? -25.522 -19.720 30.701 1.00 95.75 194 THR A CA 1
ATOM 1520 C C . THR A 1 194 ? -26.688 -19.703 31.685 1.00 95.75 194 THR A C 1
ATOM 1522 O O . THR A 1 194 ? -26.906 -20.677 32.414 1.00 95.75 194 THR A O 1
ATOM 1525 N N . LEU A 1 195 ? -27.394 -18.568 31.760 1.00 94.88 195 LEU A N 1
ATOM 1526 C CA . LEU A 1 195 ? -28.461 -18.352 32.738 1.00 94.88 195 LEU A CA 1
ATOM 1527 C C . LEU A 1 195 ? -29.658 -19.279 32.482 1.00 94.88 195 LEU A C 1
ATOM 1529 O O . LEU A 1 195 ? -30.076 -20.002 33.383 1.00 94.88 195 LEU A O 1
ATOM 1533 N N . ASP A 1 196 ? -30.145 -19.294 31.243 1.00 95.25 196 ASP A N 1
ATOM 1534 C CA . ASP A 1 196 ? -31.314 -20.051 30.816 1.00 95.25 196 ASP A CA 1
ATOM 1535 C C . ASP A 1 196 ? -30.911 -21.346 30.079 1.00 95.25 196 ASP A C 1
ATOM 1537 O O . ASP A 1 196 ? -29.897 -21.375 29.370 1.00 95.25 196 ASP A O 1
ATOM 1541 N N . PRO A 1 197 ? -31.710 -22.427 30.202 1.00 93.88 197 PRO A N 1
ATOM 1542 C CA . PRO A 1 197 ? -31.433 -23.722 29.571 1.00 93.88 197 PRO A CA 1
ATOM 1543 C C . PRO A 1 197 ? -31.796 -23.783 28.075 1.00 93.88 197 PRO A C 1
ATOM 1545 O O . PRO A 1 197 ? -31.504 -24.776 27.412 1.00 93.88 197 PRO A O 1
ATOM 1548 N N . VAL A 1 198 ? -32.428 -22.738 27.539 1.00 94.81 198 VAL A N 1
ATOM 1549 C CA . VAL A 1 198 ? -32.832 -22.592 26.129 1.00 94.81 198 VAL A CA 1
ATOM 1550 C C . VAL A 1 198 ? -32.165 -21.369 25.503 1.00 94.81 198 VAL A C 1
ATOM 1552 O O . VAL A 1 198 ? -31.621 -20.530 26.220 1.00 94.81 198 VAL A O 1
ATOM 1555 N N . GLU A 1 199 ? -32.190 -21.247 24.172 1.00 94.38 199 GLU A N 1
ATOM 1556 C CA . GLU A 1 199 ? -31.720 -20.027 23.502 1.00 94.38 199 GLU A CA 1
ATOM 1557 C C . GLU A 1 199 ? -32.524 -18.813 23.992 1.00 94.38 199 GLU A C 1
ATOM 1559 O O . GLU A 1 199 ? -33.736 -18.748 23.808 1.00 94.38 199 GLU A O 1
ATOM 1564 N N . SER A 1 200 ? -31.844 -17.869 24.640 1.00 95.56 200 SER A N 1
ATOM 1565 C CA . SER A 1 200 ? -32.450 -16.757 25.370 1.00 95.56 200 SER A CA 1
ATOM 1566 C C . SER A 1 200 ? -31.536 -15.538 25.343 1.00 95.56 200 SER A C 1
ATOM 1568 O O . SER A 1 200 ? -30.315 -15.684 25.467 1.00 95.56 200 SER A O 1
ATOM 1570 N N . PRO A 1 201 ? -32.081 -14.312 25.251 1.00 95.50 201 PRO A N 1
ATOM 1571 C CA . PRO A 1 201 ? -31.258 -13.112 25.330 1.00 95.50 201 PRO A CA 1
ATOM 1572 C C . PRO A 1 201 ? -30.537 -12.983 26.678 1.00 95.50 201 PRO A C 1
ATOM 1574 O O . PRO A 1 201 ? -29.453 -12.403 26.736 1.00 95.50 201 PRO A O 1
ATOM 1577 N N . ARG A 1 202 ? -31.065 -13.595 27.749 1.00 96.00 202 ARG A N 1
ATOM 1578 C CA . ARG A 1 202 ? -30.431 -13.568 29.073 1.00 96.00 202 ARG A CA 1
ATOM 1579 C C . ARG A 1 202 ? -29.143 -14.400 29.157 1.00 96.00 202 ARG A C 1
ATOM 1581 O O . ARG A 1 202 ? -28.372 -14.235 30.098 1.00 96.00 202 ARG A O 1
ATOM 1588 N N . ASN A 1 203 ? -28.877 -15.256 28.166 1.00 95.56 203 ASN A N 1
ATOM 1589 C CA . ASN A 1 203 ? -27.620 -16.005 28.059 1.00 95.56 203 ASN A CA 1
ATOM 1590 C C . ASN A 1 203 ? -26.454 -15.158 27.546 1.00 95.56 203 ASN A C 1
ATOM 1592 O O . ASN A 1 203 ? -25.301 -15.553 27.705 1.00 95.56 203 ASN A O 1
ATOM 1596 N N . SER A 1 204 ? -26.744 -14.012 26.928 1.00 95.62 204 SER A N 1
ATOM 1597 C CA . SER A 1 204 ? -25.725 -13.152 26.342 1.00 95.62 204 SER A CA 1
ATOM 1598 C C . SER A 1 204 ? -24.897 -12.452 27.412 1.00 95.62 204 SER A C 1
ATOM 1600 O O . SER A 1 204 ? -25.431 -11.889 28.372 1.00 95.62 204 SER A O 1
ATOM 1602 N N . GLY A 1 205 ? -23.583 -12.386 27.197 1.00 95.56 205 GLY A N 1
ATOM 1603 C CA . GLY A 1 205 ? -22.674 -11.595 28.024 1.00 95.56 205 GLY A CA 1
ATOM 1604 C C . GLY A 1 205 ? -23.066 -10.115 28.071 1.00 95.56 205 GLY A C 1
ATOM 1605 O O . GLY A 1 205 ? -22.885 -9.473 29.103 1.00 95.56 205 GLY A O 1
ATOM 1606 N N . TRP A 1 206 ? -23.697 -9.587 27.013 1.00 96.62 206 TRP A N 1
ATOM 1607 C CA . TRP A 1 206 ? -24.246 -8.227 27.007 1.00 96.62 206 TRP A CA 1
ATOM 1608 C C . TRP A 1 206 ? -25.291 -8.012 28.099 1.00 96.62 206 TRP A C 1
ATOM 1610 O O . TRP A 1 206 ? -25.237 -7.009 28.810 1.00 96.62 206 TRP A O 1
ATOM 1620 N N . PHE A 1 207 ? -26.206 -8.968 28.269 1.00 97.44 207 PHE A N 1
ATOM 1621 C CA . PHE A 1 207 ? -27.231 -8.905 29.304 1.00 97.44 207 PHE A CA 1
ATOM 1622 C C . PHE A 1 207 ? -26.614 -8.992 30.702 1.00 97.44 207 PHE A C 1
ATOM 1624 O O . PHE A 1 207 ? -26.875 -8.139 31.549 1.00 97.44 207 PHE A O 1
ATOM 1631 N N . LEU A 1 208 ? -25.732 -9.971 30.925 1.00 97.38 208 LEU A N 1
ATOM 1632 C CA . LEU A 1 208 ? -25.052 -10.163 32.209 1.00 97.38 208 LEU A CA 1
ATOM 1633 C C . LEU A 1 208 ? -24.247 -8.921 32.624 1.00 97.38 208 LEU A C 1
ATOM 1635 O O . LEU A 1 208 ? -24.303 -8.484 33.775 1.00 97.38 208 LEU A O 1
ATOM 1639 N N . CYS A 1 209 ? -23.527 -8.301 31.689 1.00 97.75 209 CYS A N 1
ATOM 1640 C CA . CYS A 1 209 ? -22.780 -7.076 31.955 1.00 97.75 209 CYS A CA 1
ATOM 1641 C C . CYS A 1 209 ? -23.687 -5.851 32.159 1.00 97.75 209 CYS A C 1
ATOM 1643 O O . CYS A 1 209 ? -23.358 -5.001 32.986 1.00 97.75 209 CYS A O 1
ATOM 1645 N N . ALA A 1 210 ? -24.843 -5.767 31.493 1.00 97.94 210 ALA A N 1
ATOM 1646 C CA . ALA A 1 210 ? -25.836 -4.727 31.770 1.00 97.94 210 ALA A CA 1
ATOM 1647 C C . ALA A 1 210 ? -26.450 -4.883 33.177 1.00 97.94 210 ALA A C 1
ATOM 1649 O O . ALA A 1 210 ? -26.631 -3.893 33.886 1.00 97.94 210 ALA A O 1
ATOM 1650 N N . VAL A 1 211 ? -26.694 -6.119 33.634 1.00 98.25 211 VAL A N 1
ATOM 1651 C CA . VAL A 1 211 ? -27.084 -6.417 35.027 1.00 98.25 211 VAL A CA 1
ATOM 1652 C C . VAL A 1 211 ? -26.009 -5.932 36.000 1.00 98.25 211 VAL A C 1
ATOM 1654 O O . VAL A 1 211 ? -26.316 -5.220 36.957 1.00 98.25 211 VAL A O 1
ATOM 1657 N N . ALA A 1 212 ? -24.740 -6.246 35.727 1.00 98.44 212 ALA A N 1
ATOM 1658 C CA . ALA A 1 212 ? -23.612 -5.787 36.534 1.00 98.44 212 ALA A CA 1
ATOM 1659 C C . ALA A 1 212 ? -23.523 -4.250 36.602 1.00 98.44 212 ALA A C 1
ATOM 1661 O O . ALA A 1 212 ? -23.346 -3.698 37.688 1.00 98.44 212 ALA A O 1
ATOM 1662 N N . ALA A 1 213 ? -23.719 -3.546 35.483 1.00 98.62 213 ALA A N 1
ATOM 1663 C CA . ALA A 1 213 ? -23.736 -2.084 35.445 1.00 98.62 213 ALA A CA 1
ATOM 1664 C C . ALA A 1 213 ? -24.910 -1.490 36.247 1.00 98.62 213 ALA A C 1
ATOM 1666 O O . ALA A 1 213 ? -24.717 -0.566 37.040 1.00 98.62 213 ALA A O 1
ATOM 1667 N N . ARG A 1 214 ? -26.115 -2.070 36.143 1.00 98.62 214 ARG A N 1
ATOM 1668 C CA . ARG A 1 214 ? -27.272 -1.657 36.961 1.00 98.62 214 ARG A CA 1
ATOM 1669 C C . ARG A 1 214 ? -27.073 -1.926 38.452 1.00 98.62 214 ARG A C 1
ATOM 1671 O O . ARG A 1 214 ? -27.577 -1.168 39.279 1.00 98.62 214 ARG A O 1
ATOM 1678 N N . ARG A 1 215 ? -26.323 -2.965 38.821 1.00 98.56 215 ARG A N 1
ATOM 1679 C CA . ARG A 1 215 ? -25.927 -3.226 40.216 1.00 98.56 215 ARG A CA 1
ATOM 1680 C C . ARG A 1 215 ? -24.828 -2.279 40.695 1.00 98.56 215 ARG A C 1
ATOM 1682 O O . ARG A 1 215 ? -24.830 -1.910 41.864 1.00 98.56 215 ARG A O 1
ATOM 1689 N N . ALA A 1 216 ? -23.951 -1.814 39.808 1.00 98.81 216 ALA A N 1
ATOM 1690 C CA . ALA A 1 216 ? -22.982 -0.767 40.123 1.00 98.81 216 ALA A CA 1
ATOM 1691 C C . ALA A 1 216 ? -23.653 0.592 40.404 1.00 98.81 216 ALA A C 1
ATOM 1693 O O . ALA A 1 216 ? -23.214 1.307 41.302 1.00 98.81 216 ALA A O 1
ATOM 1694 N N . LEU A 1 217 ? -24.764 0.914 39.724 1.00 98.81 217 LEU A N 1
ATOM 1695 C CA . LEU A 1 217 ? -25.611 2.058 40.099 1.00 98.81 217 LEU A CA 1
ATOM 1696 C C . LEU A 1 217 ? -26.142 1.899 41.531 1.00 98.81 217 LEU A C 1
ATOM 1698 O O . LEU A 1 217 ? -26.023 2.823 42.326 1.00 98.81 217 LEU A O 1
ATOM 1702 N N . THR A 1 218 ? -26.647 0.712 41.890 1.00 98.69 218 THR A N 1
ATOM 1703 C CA . THR A 1 218 ? -27.089 0.410 43.266 1.00 98.69 218 THR A CA 1
ATOM 1704 C C . THR A 1 218 ? -25.952 0.570 44.275 1.00 98.69 218 THR A C 1
ATOM 1706 O O . THR A 1 218 ? -26.170 1.076 45.372 1.00 98.69 218 THR A O 1
ATOM 1709 N N . PHE A 1 219 ? -24.735 0.149 43.916 1.00 98.81 219 PHE A N 1
ATOM 1710 C CA . PHE A 1 219 ? -23.551 0.344 44.749 1.00 98.81 219 PHE A CA 1
ATOM 1711 C C . PHE A 1 219 ? -23.288 1.826 45.012 1.00 98.81 219 PHE A C 1
ATOM 1713 O O . PHE A 1 219 ? -23.152 2.194 46.178 1.00 98.81 219 PHE A O 1
ATOM 1720 N N . LEU A 1 220 ? -23.298 2.667 43.974 1.00 98.75 220 LEU A N 1
ATOM 1721 C CA . LEU A 1 220 ? -23.155 4.117 44.121 1.00 98.75 220 LEU A CA 1
ATOM 1722 C C . LEU A 1 220 ? -24.262 4.715 45.000 1.00 98.75 220 LEU A C 1
ATOM 1724 O O . LEU A 1 220 ? -23.942 5.457 45.918 1.00 98.75 220 LEU A O 1
ATOM 1728 N N . GLU A 1 221 ? -25.534 4.351 44.789 1.00 97.88 221 GLU A N 1
ATOM 1729 C CA . GLU A 1 221 ? -26.659 4.839 45.612 1.00 97.88 221 GLU A CA 1
ATOM 1730 C C . GLU A 1 221 ? -26.488 4.552 47.113 1.00 97.88 221 GLU A C 1
ATOM 1732 O O . GLU A 1 221 ? -27.014 5.289 47.943 1.00 97.88 221 GLU A O 1
ATOM 1737 N N . GLN A 1 222 ? -25.784 3.473 47.470 1.00 97.62 222 GLN A N 1
ATOM 1738 C CA . GLN A 1 222 ? -25.579 3.060 48.861 1.00 97.62 222 GLN A CA 1
ATOM 1739 C C . GLN A 1 222 ? -24.315 3.653 49.504 1.00 97.62 222 GLN A C 1
ATOM 1741 O O . GLN A 1 222 ? -24.110 3.449 50.703 1.00 97.62 222 GLN A O 1
ATOM 1746 N N . GLN A 1 223 ? -23.470 4.372 48.755 1.00 97.94 223 GLN A N 1
ATOM 1747 C CA . GLN A 1 223 ? -22.280 5.003 49.328 1.00 97.94 223 GLN A CA 1
ATOM 1748 C C . GLN A 1 223 ? -22.642 6.338 50.005 1.00 97.94 223 GLN A C 1
ATOM 1750 O O . GLN A 1 223 ? -23.330 7.161 49.400 1.00 97.94 223 GLN A O 1
ATOM 1755 N N . PRO A 1 224 ? -22.178 6.599 51.242 1.00 96.62 224 PRO A N 1
ATOM 1756 C CA . PRO A 1 224 ? -22.581 7.785 52.006 1.00 96.62 224 PRO A CA 1
ATOM 1757 C C . PRO A 1 224 ? -22.118 9.113 51.386 1.00 96.62 224 PRO A C 1
ATOM 1759 O O . PRO A 1 224 ? -22.720 10.160 51.627 1.00 96.62 224 PRO A O 1
ATOM 1762 N N . GLU A 1 225 ? -21.048 9.088 50.599 1.00 98.00 225 GLU A N 1
ATOM 1763 C CA . GLU A 1 225 ? -20.517 10.245 49.890 1.00 98.00 225 GLU A CA 1
ATOM 1764 C C . GLU A 1 225 ? -21.273 10.575 48.594 1.00 98.00 225 GLU A C 1
ATOM 1766 O O . GLU A 1 225 ? -21.087 11.672 48.070 1.00 98.00 225 GLU A O 1
ATOM 1771 N N . VAL A 1 226 ? -22.139 9.689 48.091 1.00 98.62 226 VAL A N 1
ATOM 1772 C CA . VAL A 1 226 ? -22.817 9.828 46.792 1.00 98.62 226 VAL A CA 1
ATOM 1773 C C . VAL A 1 226 ? -24.228 10.393 46.942 1.00 98.62 226 VAL A C 1
ATOM 1775 O O . VAL A 1 226 ? -24.958 10.102 47.883 1.00 98.62 226 VAL A O 1
ATOM 1778 N N . ASP A 1 227 ? -24.621 11.216 45.977 1.00 98.38 227 ASP A N 1
ATOM 1779 C CA . ASP A 1 227 ? -25.991 11.655 45.761 1.00 98.38 227 ASP A CA 1
ATOM 1780 C C . ASP A 1 227 ? -26.692 10.712 44.771 1.00 98.38 227 ASP A C 1
ATOM 1782 O O . ASP A 1 227 ? -26.397 10.715 43.571 1.00 98.38 227 ASP A O 1
ATOM 1786 N N . SER A 1 228 ? -27.616 9.893 45.278 1.00 96.94 228 SER A N 1
ATOM 1787 C CA . SER A 1 228 ? -28.322 8.867 44.498 1.00 96.94 228 SER A CA 1
ATOM 1788 C C . SER A 1 228 ? -29.163 9.429 43.349 1.00 96.94 228 SER A C 1
ATOM 1790 O O . SER A 1 228 ? -29.473 8.696 42.412 1.00 96.94 228 SER A O 1
ATOM 1792 N N . ASP A 1 229 ? -29.519 10.716 43.389 1.00 98.00 229 ASP A N 1
ATOM 1793 C CA . ASP A 1 229 ? -30.335 11.347 42.350 1.00 98.00 229 ASP A CA 1
ATOM 1794 C C . ASP A 1 229 ? -29.504 11.872 41.170 1.00 98.00 229 ASP A C 1
ATOM 1796 O O . ASP A 1 229 ? -30.073 12.358 40.191 1.00 98.00 229 ASP A O 1
ATOM 1800 N N . ARG A 1 230 ? -28.166 11.774 41.230 1.00 98.50 230 ARG A N 1
ATOM 1801 C CA . ARG A 1 230 ? -27.243 12.354 40.240 1.00 98.50 230 ARG A CA 1
ATOM 1802 C C . ARG A 1 230 ? -26.223 11.337 39.742 1.00 98.50 230 ARG A C 1
ATOM 1804 O O . ARG A 1 230 ? -25.018 11.501 39.936 1.00 98.50 230 ARG A O 1
ATOM 1811 N N . LEU A 1 231 ? -26.718 10.289 39.083 1.00 98.88 231 LEU A N 1
ATOM 1812 C CA . LEU A 1 231 ? -25.894 9.214 38.528 1.00 98.88 231 LEU A CA 1
ATOM 1813 C C . LEU A 1 231 ? -25.766 9.311 37.006 1.00 98.88 231 LEU A C 1
ATOM 1815 O O . LEU A 1 231 ? -26.744 9.570 36.309 1.00 98.88 231 LEU A O 1
ATOM 1819 N N . GLY A 1 232 ? -24.571 9.053 36.483 1.00 98.81 232 GLY A N 1
ATOM 1820 C CA . GLY A 1 232 ? -24.299 8.949 35.050 1.00 98.81 232 GLY A CA 1
ATOM 1821 C C . GLY A 1 232 ? -23.609 7.642 34.675 1.00 98.81 232 GLY A C 1
ATOM 1822 O O . GLY A 1 232 ? -23.038 6.956 35.525 1.00 98.81 232 GLY A O 1
ATOM 1823 N N . VAL A 1 233 ? -23.647 7.299 33.388 1.00 98.88 233 VAL A N 1
ATOM 1824 C CA . VAL A 1 233 ? -22.972 6.113 32.840 1.00 98.88 233 VAL A CA 1
ATOM 1825 C C . VAL A 1 233 ? -22.232 6.458 31.554 1.00 98.88 233 VAL A C 1
ATOM 1827 O O . VAL A 1 233 ? -22.749 7.174 30.699 1.00 98.88 233 VAL A O 1
ATOM 1830 N N . TYR A 1 234 ? -21.006 5.965 31.413 1.00 98.75 234 TYR A N 1
ATOM 1831 C CA . TYR A 1 234 ? -20.223 6.134 30.193 1.00 98.75 234 TYR A CA 1
ATOM 1832 C C . TYR A 1 234 ? -19.283 4.961 29.965 1.00 98.75 234 TYR A C 1
ATOM 1834 O O . TYR A 1 234 ? -18.896 4.238 30.890 1.00 98.75 234 TYR A O 1
ATOM 1842 N N . GLY A 1 235 ? -18.871 4.796 28.717 1.00 97.69 235 GLY A N 1
ATOM 1843 C CA . GLY A 1 235 ? -18.012 3.696 28.340 1.00 97.69 235 GLY A CA 1
ATOM 1844 C C . GLY A 1 235 ? -17.624 3.743 26.878 1.00 97.69 235 GLY A C 1
ATOM 1845 O O . GLY A 1 235 ? -18.237 4.433 26.069 1.00 97.69 235 GLY A O 1
ATOM 1846 N N . HIS A 1 236 ? -16.584 2.984 26.555 1.00 97.00 236 HIS A N 1
ATOM 1847 C CA . HIS A 1 236 ? -15.950 3.001 25.244 1.00 97.00 236 HIS A CA 1
ATOM 1848 C C . HIS A 1 236 ? -16.036 1.633 24.558 1.00 97.00 236 HIS A C 1
ATOM 1850 O O . HIS A 1 236 ? -15.827 0.602 25.204 1.00 97.00 236 HIS A O 1
ATOM 1856 N N . SER A 1 237 ? -16.301 1.605 23.249 1.00 95.56 237 SER A N 1
ATOM 1857 C CA . SER A 1 237 ? -16.384 0.394 22.427 1.00 95.56 237 SER A CA 1
ATOM 1858 C C . SER A 1 237 ? -17.489 -0.545 22.932 1.00 95.56 237 SER A C 1
ATOM 1860 O O . SER A 1 237 ? -18.652 -0.148 23.015 1.00 95.56 237 SER A O 1
ATOM 1862 N N . MET A 1 238 ? -17.156 -1.762 23.374 1.00 96.50 238 MET A N 1
ATOM 1863 C CA . MET A 1 238 ? -18.096 -2.628 24.107 1.00 96.50 238 MET A CA 1
ATOM 1864 C C . MET A 1 238 ? -18.717 -1.926 25.329 1.00 96.50 238 MET A C 1
ATOM 1866 O O . MET A 1 238 ? -19.887 -2.136 25.638 1.00 96.50 238 MET A O 1
ATOM 1870 N N . GLY A 1 239 ? -17.955 -1.061 26.004 1.00 97.06 239 GLY A N 1
ATOM 1871 C CA . GLY A 1 239 ? -18.453 -0.217 27.085 1.00 97.06 239 GLY A CA 1
ATOM 1872 C C . GLY A 1 239 ? -19.441 0.851 26.610 1.00 97.06 239 GLY A C 1
ATOM 1873 O O . GLY A 1 239 ? -20.338 1.207 27.367 1.00 97.06 239 GLY A O 1
ATOM 1874 N N . GLY A 1 240 ? -19.336 1.318 25.361 1.00 97.44 240 GLY A N 1
ATOM 1875 C CA . GLY A 1 240 ? -20.313 2.211 24.727 1.00 97.44 240 GLY A CA 1
ATOM 1876 C C . GLY A 1 240 ? -21.645 1.498 24.497 1.00 97.44 240 GLY A C 1
ATOM 1877 O O . GLY A 1 240 ? -22.683 1.974 24.950 1.00 97.44 240 GLY A O 1
ATOM 1878 N N . LYS A 1 241 ? -21.609 0.271 23.958 1.00 97.00 241 LYS A N 1
ATOM 1879 C CA . LYS A 1 241 ? -22.805 -0.588 23.865 1.00 97.00 241 LYS A CA 1
ATOM 1880 C C . LYS A 1 241 ? -23.436 -0.857 25.235 1.00 97.00 241 LYS A C 1
ATOM 1882 O O . LYS A 1 241 ? -24.643 -0.730 25.406 1.00 97.00 241 LYS A O 1
ATOM 1887 N N . LEU A 1 242 ? -22.630 -1.180 26.247 1.00 98.19 242 LEU A N 1
ATOM 1888 C CA . LEU A 1 242 ? -23.125 -1.387 27.614 1.00 98.19 242 LEU A CA 1
ATOM 1889 C C . LEU A 1 242 ? -23.665 -0.105 28.259 1.00 98.19 242 LEU A C 1
ATOM 1891 O O . LEU A 1 242 ? -24.597 -0.179 29.057 1.00 98.19 242 LEU A O 1
ATOM 1895 N N . THR A 1 243 ? -23.127 1.058 27.897 1.00 98.69 243 THR A N 1
ATOM 1896 C CA . THR A 1 243 ? -23.673 2.364 28.287 1.00 98.69 243 THR A CA 1
ATOM 1897 C C . THR A 1 243 ? -25.077 2.531 27.717 1.00 98.69 243 THR A C 1
ATOM 1899 O O . THR A 1 243 ? -25.992 2.824 28.480 1.00 98.69 243 THR A O 1
ATOM 1902 N N . VAL A 1 244 ? -25.277 2.238 26.428 1.00 98.44 244 VAL A N 1
ATOM 1903 C CA . VAL A 1 244 ? -26.594 2.265 25.767 1.00 98.44 244 VAL A CA 1
ATOM 1904 C C . VAL A 1 244 ? -27.566 1.247 26.381 1.00 98.44 244 VAL A C 1
ATOM 1906 O O . VAL A 1 244 ? -28.700 1.597 26.682 1.00 98.44 244 VAL A O 1
ATOM 1909 N N . LEU A 1 245 ? -27.124 0.026 26.705 1.00 97.94 245 LEU A N 1
ATOM 1910 C CA . LEU A 1 245 ? -27.959 -0.980 27.392 1.00 97.94 245 LEU A CA 1
ATOM 1911 C C . LEU A 1 245 ? -28.317 -0.604 28.847 1.00 97.94 245 LEU A C 1
ATOM 1913 O O . LEU A 1 245 ? -29.309 -1.093 29.402 1.00 97.94 245 LEU A O 1
ATOM 1917 N N . THR A 1 246 ? -27.511 0.245 29.489 1.00 98.50 246 THR A N 1
ATOM 1918 C CA . THR A 1 246 ? -27.701 0.660 30.890 1.00 98.50 246 THR A CA 1
ATOM 1919 C C . THR A 1 246 ? -28.488 1.964 31.008 1.00 98.50 246 THR A C 1
ATOM 1921 O O . THR A 1 246 ? -29.266 2.109 31.948 1.00 98.50 246 THR A O 1
ATOM 1924 N N . ALA A 1 247 ? -28.335 2.889 30.059 1.00 98.50 247 ALA A N 1
ATOM 1925 C CA . ALA A 1 247 ? -28.943 4.219 30.071 1.00 98.50 247 ALA A CA 1
ATOM 1926 C C . ALA A 1 247 ? -30.481 4.264 30.232 1.00 98.50 247 ALA A C 1
ATOM 1928 O O . ALA A 1 247 ? -30.954 5.230 30.831 1.00 98.50 247 ALA A O 1
ATOM 1929 N N . PRO A 1 248 ? -31.270 3.257 29.794 1.00 97.94 248 PRO A N 1
ATOM 1930 C CA . PRO A 1 248 ? -32.706 3.194 30.081 1.00 97.94 248 PRO A CA 1
ATOM 1931 C C . PRO A 1 248 ? -33.074 3.034 31.567 1.00 97.94 248 PRO A C 1
ATOM 1933 O O . PRO A 1 248 ? -34.244 3.161 31.925 1.00 97.94 248 PRO A O 1
ATOM 1936 N N . ASP A 1 249 ? -32.121 2.714 32.450 1.00 97.88 249 ASP A N 1
ATOM 1937 C CA . ASP A 1 249 ? -32.365 2.699 33.895 1.00 97.88 249 ASP A CA 1
ATOM 1938 C C . ASP A 1 249 ? -32.670 4.122 34.391 1.00 97.88 249 ASP A C 1
ATOM 1940 O O . ASP A 1 249 ? -31.853 5.030 34.261 1.00 97.88 249 ASP A O 1
ATOM 1944 N N . VAL A 1 250 ? -33.839 4.318 35.007 1.00 96.88 250 VAL A N 1
ATOM 1945 C CA . VAL A 1 250 ? -34.358 5.639 35.421 1.00 96.88 250 VAL A CA 1
ATOM 1946 C C . VAL A 1 250 ? -33.463 6.404 36.406 1.00 96.88 250 VAL A C 1
ATOM 1948 O O . VAL A 1 250 ? -33.656 7.608 36.622 1.00 96.88 250 VAL A O 1
ATOM 1951 N N . ARG A 1 251 ? -32.499 5.729 37.042 1.00 98.25 251 ARG A N 1
ATOM 1952 C CA . ARG A 1 251 ? -31.486 6.365 37.896 1.00 98.25 251 ARG A CA 1
ATOM 1953 C C . ARG A 1 251 ? -30.443 7.135 37.095 1.00 98.25 251 ARG A C 1
ATOM 1955 O O . ARG A 1 251 ? -29.890 8.100 37.613 1.00 98.25 251 ARG A O 1
ATOM 1962 N N . VAL A 1 252 ? -30.187 6.733 35.852 1.00 98.81 252 VAL A N 1
ATOM 1963 C CA . VAL A 1 252 ? -29.230 7.391 34.963 1.00 98.81 252 VAL A CA 1
ATOM 1964 C C . VAL A 1 252 ? -29.798 8.740 34.527 1.00 98.81 252 VAL A C 1
ATOM 1966 O O . VAL A 1 252 ? -30.853 8.822 33.902 1.00 98.81 252 VAL A O 1
ATOM 1969 N N . LYS A 1 253 ? -29.091 9.817 34.867 1.00 98.75 253 LYS A N 1
ATOM 1970 C CA . LYS A 1 253 ? -29.454 11.205 34.542 1.00 98.75 253 LYS A CA 1
ATOM 1971 C C . LYS A 1 253 ? -28.639 11.793 33.398 1.00 98.75 253 LYS A C 1
ATOM 1973 O O . LYS A 1 253 ? -28.986 12.860 32.910 1.00 98.75 253 LYS A O 1
ATOM 1978 N N . ALA A 1 254 ? -27.583 11.107 32.976 1.00 98.81 254 ALA A N 1
ATOM 1979 C CA . ALA A 1 254 ? -26.837 11.418 31.768 1.00 98.81 254 ALA A CA 1
ATOM 1980 C C . ALA A 1 254 ? -26.056 10.186 31.291 1.00 98.81 254 ALA A C 1
ATOM 1982 O O . ALA A 1 254 ? -25.568 9.404 32.114 1.00 98.81 254 ALA A O 1
ATOM 1983 N N . ALA A 1 255 ? -25.903 10.039 29.978 1.00 98.88 255 ALA A N 1
ATOM 1984 C CA . ALA A 1 255 ? -25.124 8.976 29.355 1.00 98.88 255 ALA A CA 1
ATOM 1985 C C . ALA A 1 255 ? -24.116 9.527 28.335 1.00 98.88 255 ALA A C 1
ATOM 1987 O O . ALA A 1 255 ? -24.382 10.531 27.676 1.00 98.88 255 ALA A O 1
ATOM 1988 N N . ALA A 1 256 ? -22.968 8.864 28.195 1.00 98.69 256 ALA A N 1
ATOM 1989 C CA . ALA A 1 256 ? -21.955 9.218 27.197 1.00 98.69 256 ALA A CA 1
ATOM 1990 C C . ALA A 1 256 ? -21.315 7.964 26.564 1.00 98.69 256 ALA A C 1
ATOM 1992 O O . ALA A 1 256 ? -20.236 7.534 26.991 1.00 98.69 256 ALA A O 1
ATOM 1993 N N . PRO A 1 257 ? -21.989 7.292 25.612 1.00 98.25 257 PRO A N 1
ATOM 1994 C CA . PRO A 1 257 ? -21.384 6.190 24.869 1.00 98.25 257 PRO A CA 1
ATOM 1995 C C . PRO A 1 257 ? -20.323 6.689 23.877 1.00 98.25 257 PRO A C 1
ATOM 1997 O O . PRO A 1 257 ? -20.507 7.681 23.173 1.00 98.25 257 PRO A O 1
ATOM 2000 N N . SER A 1 258 ? -19.214 5.956 23.791 1.00 97.56 258 SER A N 1
ATOM 2001 C CA . SER A 1 258 ? -18.129 6.206 22.840 1.00 97.56 258 SER A CA 1
ATOM 2002 C C . SER A 1 258 ? -17.870 4.977 21.970 1.00 97.56 258 SER A C 1
ATOM 2004 O O . SER A 1 258 ? -17.734 3.868 22.495 1.00 97.56 258 SER A O 1
ATOM 2006 N N . CYS A 1 259 ? -17.744 5.174 20.654 1.00 96.88 259 CYS A N 1
ATOM 2007 C CA . CYS A 1 259 ? -17.338 4.157 19.672 1.00 96.88 259 CYS A CA 1
ATOM 2008 C C . CYS A 1 259 ? -18.146 2.839 19.727 1.00 96.88 259 CYS A C 1
ATOM 2010 O O . CYS A 1 259 ? -17.598 1.744 19.554 1.00 96.88 259 CYS A O 1
ATOM 2012 N N . GLY A 1 260 ? -19.438 2.893 20.058 1.00 95.06 260 GLY A N 1
ATOM 2013 C CA . GLY A 1 260 ? -20.288 1.704 20.135 1.00 95.06 260 GLY A CA 1
ATOM 2014 C C . GLY A 1 260 ? -21.681 1.980 20.691 1.00 95.06 260 GLY A C 1
ATOM 2015 O O . GLY A 1 260 ? -21.909 3.011 21.318 1.00 95.06 260 GLY A O 1
ATOM 2016 N N . GLY A 1 261 ? -22.587 1.019 20.495 1.00 95.00 261 GLY A N 1
ATOM 2017 C CA . GLY A 1 261 ? -23.986 1.125 20.915 1.00 95.00 261 GLY A CA 1
ATOM 2018 C C . GLY A 1 261 ? -24.899 1.802 19.893 1.00 95.00 261 GLY A C 1
ATOM 2019 O O . GLY A 1 261 ? -25.936 2.318 20.291 1.00 95.00 261 GLY A O 1
ATOM 2020 N N . ILE A 1 262 ? -24.498 1.842 18.618 1.00 95.06 262 ILE A N 1
ATOM 2021 C CA . ILE A 1 262 ? -25.279 2.454 17.537 1.00 95.06 262 ILE A CA 1
ATOM 2022 C C . ILE A 1 262 ? -25.283 1.650 16.227 1.00 95.06 262 ILE A C 1
ATOM 2024 O O . ILE A 1 262 ? -25.868 2.135 15.278 1.00 95.06 262 ILE A O 1
ATOM 2028 N N . SER A 1 263 ? -24.632 0.486 16.107 1.00 92.19 263 SER A N 1
ATOM 2029 C CA . SER A 1 263 ? -24.240 -0.066 14.785 1.00 92.19 263 SER A CA 1
ATOM 2030 C C . SER A 1 263 ? -24.457 -1.575 14.614 1.00 92.19 263 SER A C 1
ATOM 2032 O O . SER A 1 263 ? -23.955 -2.168 13.660 1.00 92.19 263 SER A O 1
ATOM 2034 N N . ASP A 1 264 ? -25.186 -2.255 15.493 1.00 88.88 264 ASP A N 1
ATOM 2035 C CA . ASP A 1 264 ? -25.386 -3.711 15.384 1.00 88.88 264 ASP A CA 1
ATOM 2036 C C . ASP A 1 264 ? -26.664 -4.146 14.635 1.00 88.88 264 ASP A C 1
ATOM 2038 O O . ASP A 1 264 ? -27.082 -5.309 14.721 1.00 88.88 264 ASP A O 1
ATOM 2042 N N . ARG A 1 265 ? -27.250 -3.244 13.833 1.00 84.56 265 ARG A N 1
ATOM 2043 C CA . ARG A 1 265 ? -28.464 -3.490 13.030 1.00 84.56 265 ARG A CA 1
ATOM 2044 C C . ARG A 1 265 ? -28.291 -4.602 11.979 1.00 84.56 265 ARG A C 1
ATOM 2046 O O . ARG A 1 265 ? -29.276 -5.195 11.540 1.00 84.56 265 ARG A O 1
ATOM 2053 N N . ASP A 1 266 ? -27.062 -4.958 11.604 1.00 81.44 266 ASP A N 1
ATOM 2054 C CA . ASP A 1 266 ? -26.733 -6.048 10.668 1.00 81.44 266 ASP A CA 1
ATOM 2055 C C . ASP A 1 266 ? -26.672 -7.448 11.330 1.00 81.44 266 ASP A C 1
ATOM 2057 O O . ASP A 1 266 ? -26.375 -8.452 10.669 1.00 81.44 266 ASP A O 1
ATOM 2061 N N . ASN A 1 267 ? -26.998 -7.567 12.625 1.00 84.81 267 ASN A N 1
ATOM 2062 C CA . ASN A 1 267 ? -26.985 -8.846 13.335 1.00 84.81 267 ASN A CA 1
ATOM 2063 C C . ASN A 1 267 ? -28.024 -9.842 12.779 1.00 84.81 267 ASN A C 1
ATOM 2065 O O . ASN A 1 267 ? -29.219 -9.565 12.682 1.00 84.81 267 ASN A O 1
ATOM 2069 N N . ARG A 1 268 ? -27.576 -11.064 12.462 1.00 85.44 268 ARG A N 1
ATOM 2070 C CA . ARG A 1 268 ? -28.412 -12.104 11.836 1.00 85.44 268 ARG A CA 1
ATOM 2071 C C . ARG A 1 268 ? -29.392 -12.794 12.784 1.00 85.44 268 ARG A C 1
ATOM 2073 O O . ARG A 1 268 ? -30.244 -13.533 12.301 1.00 85.44 268 ARG A O 1
ATOM 2080 N N . SER A 1 269 ? -29.265 -12.626 14.102 1.00 88.38 269 SER A N 1
ATOM 2081 C CA . SER A 1 269 ? -30.176 -13.245 15.070 1.00 88.38 269 SER A CA 1
ATOM 2082 C C . SER A 1 269 ? -31.420 -12.371 15.278 1.00 88.38 269 SER A C 1
ATOM 2084 O O . SER A 1 269 ? -31.308 -11.295 15.871 1.00 88.38 269 SER A O 1
ATOM 2086 N N . PRO A 1 270 ? -32.626 -12.822 14.870 1.00 90.69 270 PRO A N 1
ATOM 2087 C CA . PRO A 1 270 ? -33.848 -12.046 15.077 1.00 90.69 270 PRO A CA 1
ATOM 2088 C C . PRO A 1 270 ? -34.186 -11.869 16.558 1.00 90.69 270 PRO A C 1
ATOM 2090 O O . PRO A 1 270 ? -34.764 -10.855 16.936 1.00 90.69 270 PRO A O 1
ATOM 2093 N N . LEU A 1 271 ? -33.833 -12.857 17.392 1.00 91.69 271 LEU A N 1
ATOM 2094 C CA . LEU A 1 271 ? -33.975 -12.756 18.841 1.00 91.69 271 LEU A CA 1
ATOM 2095 C C . LEU A 1 271 ? -33.089 -11.632 19.371 1.00 91.69 271 LEU A C 1
ATOM 2097 O O . LEU A 1 271 ? -33.588 -10.743 20.046 1.00 91.69 271 LEU A O 1
ATOM 2101 N N . PHE A 1 272 ? -31.807 -11.634 18.991 1.00 91.00 272 PHE A N 1
ATOM 2102 C CA . PHE A 1 272 ? -30.863 -10.604 19.409 1.00 91.00 272 PHE A CA 1
ATOM 2103 C C . PHE A 1 272 ? -31.353 -9.211 19.011 1.00 91.00 272 PHE A C 1
ATOM 2105 O O . PHE A 1 272 ? -31.448 -8.345 19.873 1.00 91.00 272 PHE A O 1
ATOM 2112 N N . ARG A 1 273 ? -31.731 -9.003 17.743 1.00 90.81 273 ARG A N 1
ATOM 2113 C CA . ARG A 1 273 ? -32.201 -7.697 17.258 1.00 90.81 273 ARG A CA 1
ATOM 2114 C C . ARG A 1 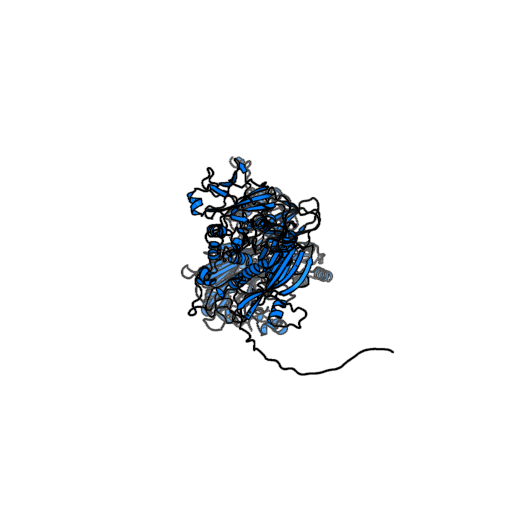273 ? -33.430 -7.173 18.000 1.00 90.81 273 ARG A C 1
ATOM 2116 O O . ARG A 1 273 ? -33.514 -5.986 18.249 1.00 90.81 273 ARG A O 1
ATOM 2123 N N . ARG A 1 274 ? -34.359 -8.041 18.418 1.00 92.94 274 ARG A N 1
ATOM 2124 C CA . ARG A 1 274 ? -35.571 -7.624 19.153 1.00 92.94 274 ARG A CA 1
ATOM 2125 C C . ARG A 1 274 ? -35.366 -7.398 20.657 1.00 92.94 274 ARG A C 1
ATOM 2127 O O . ARG A 1 274 ? -36.291 -6.926 21.318 1.00 92.94 274 ARG A O 1
ATOM 2134 N N . THR A 1 275 ? -34.205 -7.746 21.220 1.00 94.56 275 THR A N 1
ATOM 2135 C CA . THR A 1 275 ? -33.979 -7.697 22.680 1.00 94.56 275 THR A CA 1
ATOM 2136 C C . THR A 1 275 ? -32.684 -7.007 23.112 1.00 94.56 275 THR A C 1
ATOM 2138 O O . THR A 1 275 ? -32.685 -6.319 24.124 1.00 94.56 275 THR A O 1
ATOM 2141 N N . LEU A 1 276 ? -31.577 -7.228 22.400 1.00 94.00 276 LEU A N 1
ATOM 2142 C CA . LEU A 1 276 ? -30.212 -6.783 22.735 1.00 94.00 276 LEU A CA 1
ATOM 2143 C C . LEU A 1 276 ? -29.586 -5.875 21.665 1.00 94.00 276 LEU A C 1
ATOM 2145 O O . LEU A 1 276 ? -28.469 -5.386 21.876 1.00 94.00 276 LEU A O 1
ATOM 2149 N N . GLY A 1 277 ? -30.270 -5.710 20.528 1.00 93.56 277 GLY A N 1
ATOM 2150 C CA . GLY A 1 277 ? -29.907 -4.756 19.487 1.00 93.56 277 GLY A CA 1
ATOM 2151 C C . GLY A 1 277 ? -29.826 -3.342 20.049 1.00 93.56 277 GLY A C 1
ATOM 2152 O O . GLY A 1 277 ? -30.535 -3.000 21.004 1.00 93.56 277 GLY A O 1
ATOM 2153 N N . ASP A 1 278 ? -28.918 -2.554 19.493 1.00 94.75 278 ASP A N 1
ATOM 2154 C CA . ASP A 1 278 ? -28.695 -1.170 19.880 1.00 94.75 278 ASP A CA 1
ATOM 2155 C C . ASP A 1 278 ? -29.993 -0.364 19.710 1.00 94.75 278 ASP A C 1
ATOM 2157 O O . ASP A 1 278 ? -30.375 0.349 20.638 1.00 94.75 278 ASP A O 1
ATOM 2161 N N . GLU A 1 279 ? -30.740 -0.585 18.618 1.00 94.00 279 GLU A N 1
ATOM 2162 C CA . GLU A 1 279 ? -31.988 0.124 18.303 1.00 94.00 279 GLU A CA 1
ATOM 2163 C C . GLU A 1 279 ? -33.033 -0.010 19.424 1.00 94.00 279 GLU A C 1
ATOM 2165 O O . GLU A 1 279 ? -33.652 0.956 19.868 1.00 94.00 279 GLU A O 1
ATOM 2170 N N . VAL A 1 280 ? -33.151 -1.211 19.996 1.00 95.44 280 VAL A N 1
ATOM 2171 C CA . VAL A 1 280 ? -34.120 -1.512 21.059 1.00 95.44 280 VAL A CA 1
ATOM 2172 C C . VAL A 1 280 ? -33.763 -0.785 22.353 1.00 95.44 280 VAL A C 1
ATOM 2174 O O . VAL A 1 280 ? -34.640 -0.340 23.099 1.00 95.44 280 VAL A O 1
ATOM 2177 N N . ALA A 1 281 ? -32.476 -0.673 22.662 1.00 96.19 281 ALA A N 1
ATOM 2178 C CA . ALA A 1 281 ? -32.037 0.044 23.847 1.00 96.19 281 ALA A CA 1
ATOM 2179 C C . ALA A 1 281 ? -32.159 1.562 23.654 1.00 96.19 281 ALA A C 1
ATOM 2181 O O . ALA A 1 281 ? -32.683 2.231 24.547 1.00 96.19 281 ALA A O 1
ATOM 2182 N N . LEU A 1 282 ? -31.750 2.079 22.489 1.00 97.88 282 LEU A N 1
ATOM 2183 C CA . LEU A 1 282 ? -31.838 3.492 22.109 1.00 97.88 282 LEU A CA 1
ATOM 2184 C C . LEU A 1 282 ? -33.278 4.010 22.223 1.00 97.88 282 LEU A C 1
ATOM 2186 O O . LEU A 1 282 ? -33.503 4.983 22.944 1.00 97.88 282 LEU A O 1
ATOM 2190 N N . GLU A 1 283 ? -34.261 3.268 21.695 1.00 97.38 283 GLU A N 1
ATOM 2191 C CA . GLU A 1 283 ? -35.709 3.543 21.7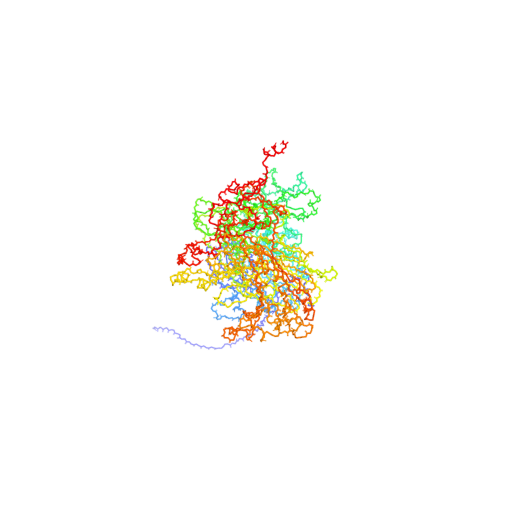99 1.00 97.38 283 GLU A CA 1
ATOM 2192 C C . GLU A 1 283 ? -36.240 3.775 23.221 1.00 97.38 283 GLU A C 1
ATOM 2194 O O . GLU A 1 283 ? -37.379 4.213 23.408 1.00 97.38 283 GLU A O 1
ATOM 2199 N N . ARG A 1 284 ? -35.464 3.432 24.252 1.00 97.75 284 ARG A N 1
ATOM 2200 C CA . ARG A 1 284 ? -35.853 3.512 25.666 1.00 97.75 284 ARG A CA 1
ATOM 2201 C C . ARG A 1 284 ? -35.036 4.535 26.450 1.00 97.75 284 ARG A C 1
ATOM 2203 O O . ARG A 1 284 ? -35.329 4.759 27.624 1.00 97.75 284 ARG A O 1
ATOM 2210 N N . ILE A 1 285 ? -34.048 5.176 25.830 1.00 98.44 285 ILE A N 1
ATOM 2211 C CA . ILE A 1 285 ? -33.224 6.198 26.476 1.00 98.44 285 ILE A CA 1
ATOM 2212 C C . ILE A 1 285 ? -34.000 7.512 26.539 1.00 98.44 285 ILE A C 1
ATOM 2214 O O . ILE A 1 285 ? -34.266 8.151 25.524 1.00 98.44 285 ILE A O 1
ATOM 2218 N N . THR A 1 286 ? -34.335 7.931 27.759 1.00 98.31 286 THR A N 1
ATOM 2219 C CA . THR A 1 286 ? -34.969 9.228 28.050 1.00 98.31 286 THR A CA 1
ATOM 2220 C C . THR A 1 286 ? -34.020 10.217 28.724 1.00 98.31 286 THR A C 1
ATOM 2222 O O . THR A 1 286 ? -34.377 11.377 28.910 1.00 98.31 286 THR A O 1
ATOM 2225 N N . CYS A 1 287 ? -32.845 9.767 29.171 1.00 98.69 287 CYS A N 1
ATOM 2226 C CA . CYS A 1 287 ? -31.865 10.636 29.810 1.00 98.69 287 CYS A CA 1
ATOM 2227 C C . CYS A 1 287 ? -31.046 11.414 28.760 1.00 98.69 287 CYS A C 1
ATOM 2229 O O . CYS A 1 287 ? -30.879 10.944 27.633 1.00 98.69 287 CYS A O 1
ATOM 2231 N N . PRO A 1 288 ? -30.519 12.600 29.108 1.00 98.75 288 PRO A N 1
ATOM 2232 C CA . PRO A 1 288 ? -29.565 13.318 28.272 1.00 98.75 288 PRO A CA 1
ATOM 2233 C C . PRO A 1 288 ? -28.385 12.442 27.823 1.00 98.75 288 PRO A C 1
ATOM 2235 O O . PRO A 1 288 ? -27.726 11.821 28.658 1.00 98.75 288 PRO A O 1
ATOM 2238 N N . ILE A 1 289 ? -28.065 12.425 26.528 1.00 98.81 289 ILE A N 1
ATOM 2239 C CA . ILE A 1 289 ? -27.032 11.548 25.954 1.00 98.81 289 ILE A CA 1
ATOM 2240 C C . ILE A 1 289 ? -26.069 12.280 25.009 1.00 98.81 289 ILE A C 1
ATOM 2242 O O . ILE A 1 289 ? -26.491 13.088 24.194 1.00 98.81 289 ILE A O 1
ATOM 2246 N N . ILE A 1 290 ? -24.770 11.991 25.078 1.00 98.69 290 ILE A N 1
ATOM 2247 C CA . ILE A 1 290 ? -23.784 12.494 24.108 1.00 98.69 290 ILE A CA 1
ATOM 2248 C C . ILE A 1 290 ? -23.028 11.340 23.451 1.00 98.69 290 ILE A C 1
ATOM 2250 O O . ILE A 1 290 ? -22.472 10.494 24.147 1.00 98.69 290 ILE A O 1
ATOM 2254 N N . PHE A 1 291 ? -22.992 11.302 22.121 1.00 98.50 291 PHE A N 1
ATOM 2255 C CA . PHE A 1 291 ? -22.267 10.268 21.380 1.00 98.50 291 PHE A CA 1
ATOM 2256 C C . PHE A 1 291 ? -20.877 10.760 20.976 1.00 98.50 291 PHE A C 1
ATOM 2258 O O . PHE A 1 291 ? -20.737 11.807 20.342 1.00 98.50 291 PHE A O 1
ATOM 2265 N N . LEU A 1 292 ? -19.850 9.980 21.314 1.00 98.00 292 LEU A N 1
ATOM 2266 C CA . LEU A 1 292 ? -18.486 10.181 20.828 1.00 98.00 292 LEU A CA 1
ATOM 2267 C C . LEU A 1 292 ? -18.233 9.171 19.705 1.00 98.00 292 LEU A C 1
ATOM 2269 O O . LEU A 1 292 ? -18.008 7.986 19.972 1.00 98.00 292 LEU A O 1
ATOM 2273 N N . SER A 1 293 ? -18.321 9.635 18.459 1.00 96.38 293 SER A N 1
ATOM 2274 C CA . SER A 1 293 ? -18.319 8.787 17.264 1.00 96.38 293 SER A CA 1
ATOM 2275 C C . SER A 1 293 ? -17.319 9.326 16.235 1.00 96.38 293 SER A C 1
ATOM 2277 O O . SER A 1 293 ? -17.701 10.119 15.372 1.00 96.38 293 SER A O 1
ATOM 2279 N N . PRO A 1 294 ? -16.032 8.937 16.317 1.00 97.31 294 PRO A N 1
ATOM 2280 C CA . PRO A 1 294 ? -15.033 9.300 15.316 1.00 97.31 294 PRO A CA 1
ATOM 2281 C C . PRO A 1 294 ? -15.521 8.978 13.895 1.00 97.31 294 PRO A C 1
ATOM 2283 O O . PRO A 1 294 ? -16.133 7.934 13.664 1.00 97.31 294 PRO A O 1
ATOM 2286 N N . ALA A 1 295 ? -15.230 9.839 12.920 1.00 97.38 295 ALA A N 1
ATOM 2287 C CA . ALA A 1 295 ? -15.843 9.749 11.593 1.00 97.38 295 ALA A CA 1
ATOM 2288 C C . ALA A 1 295 ? -15.395 8.526 10.761 1.00 97.38 295 ALA A C 1
ATOM 2290 O O . ALA A 1 295 ? -16.047 8.184 9.770 1.00 97.38 295 ALA A O 1
ATOM 2291 N N . ASN A 1 296 ? -14.305 7.860 11.164 1.00 97.62 296 ASN A N 1
ATOM 2292 C CA . ASN A 1 296 ? -13.799 6.617 10.571 1.00 97.62 296 ASN A CA 1
ATOM 2293 C C . ASN A 1 296 ? -13.870 5.426 11.542 1.00 97.62 296 ASN A C 1
ATOM 2295 O O . ASN A 1 296 ? -13.174 4.428 11.338 1.00 97.62 296 ASN A O 1
ATOM 2299 N N . ASP A 1 297 ? -14.657 5.506 12.619 1.00 96.38 297 ASP A N 1
ATOM 2300 C CA . ASP A 1 297 ? -14.806 4.371 13.527 1.00 96.38 297 ASP A CA 1
ATOM 2301 C C . ASP A 1 297 ? -15.480 3.182 12.824 1.00 96.38 297 ASP A C 1
ATOM 2303 O O . ASP A 1 297 ? -16.591 3.280 12.305 1.00 96.38 297 ASP A O 1
ATOM 2307 N N . PHE A 1 298 ? -14.797 2.034 12.824 1.00 93.50 298 PHE A N 1
ATOM 2308 C CA . PHE A 1 298 ? -15.325 0.795 12.250 1.00 93.50 298 PHE A CA 1
ATOM 2309 C C . PHE A 1 298 ? -16.453 0.173 13.082 1.00 93.50 298 PHE A C 1
ATOM 2311 O O . PHE A 1 298 ? -17.151 -0.712 12.585 1.00 93.50 298 PHE A O 1
ATOM 2318 N N . HIS A 1 299 ? -16.567 0.551 14.360 1.00 91.12 299 HIS A N 1
ATOM 2319 C CA . HIS A 1 299 ? -17.479 -0.086 15.304 1.00 91.12 299 HIS A CA 1
ATOM 2320 C C . HIS A 1 299 ? -18.738 0.747 15.564 1.00 91.12 299 HIS A C 1
ATOM 2322 O O . HIS A 1 299 ? -19.826 0.216 15.391 1.00 91.12 299 HIS A O 1
ATOM 2328 N N . GLY A 1 300 ? -18.614 2.018 15.965 1.00 92.56 300 GLY A N 1
ATOM 2329 C CA . GLY A 1 300 ? -19.708 2.995 15.984 1.00 92.56 300 GLY A CA 1
ATOM 2330 C C . GLY A 1 300 ? -19.673 3.843 14.716 1.00 92.56 300 GLY A C 1
ATOM 2331 O O . GLY A 1 300 ? -19.070 4.916 14.698 1.00 92.56 300 GLY A O 1
ATOM 2332 N N . ARG A 1 301 ? -20.266 3.337 13.635 1.00 93.44 301 ARG A N 1
ATOM 2333 C CA . ARG A 1 301 ? -20.151 3.951 12.308 1.00 93.44 301 ARG A CA 1
ATOM 2334 C C . ARG A 1 301 ? -20.936 5.258 12.262 1.00 93.44 301 ARG A C 1
ATOM 2336 O O . ARG A 1 301 ? -22.103 5.303 12.631 1.00 93.44 301 ARG A O 1
ATOM 2343 N N . ILE A 1 302 ? -20.316 6.314 11.735 1.00 95.00 302 ILE A N 1
ATOM 2344 C CA . ILE A 1 302 ? -20.941 7.646 11.628 1.00 95.00 302 ILE A CA 1
ATOM 2345 C C . ILE A 1 302 ? -22.245 7.643 10.812 1.00 95.00 302 ILE A C 1
ATOM 2347 O O . ILE A 1 302 ? -23.140 8.425 11.112 1.00 95.00 302 ILE A O 1
ATOM 2351 N N . GLY A 1 303 ? -22.375 6.752 9.820 1.00 93.62 303 GLY A N 1
ATOM 2352 C CA . GLY A 1 303 ? -23.598 6.610 9.022 1.00 93.62 303 GLY A CA 1
ATOM 2353 C C . GLY A 1 303 ? -24.804 6.101 9.816 1.00 93.62 303 GLY A C 1
ATOM 2354 O O . GLY A 1 303 ? -25.927 6.418 9.458 1.00 93.62 303 GLY A O 1
ATOM 2355 N N . ASP A 1 304 ? -24.577 5.389 10.924 1.00 94.19 304 ASP A N 1
ATOM 2356 C CA . ASP A 1 304 ? -25.637 4.894 11.812 1.00 94.19 304 ASP A CA 1
ATOM 2357 C C . ASP A 1 304 ? -26.060 5.931 12.879 1.00 94.19 304 ASP A C 1
ATOM 2359 O O . ASP A 1 304 ? -26.990 5.706 13.659 1.00 94.19 304 ASP A O 1
ATOM 2363 N N . LEU A 1 305 ? -25.344 7.057 12.974 1.00 95.12 305 LEU A N 1
ATOM 2364 C CA . LEU A 1 305 ? -25.557 8.064 14.011 1.00 95.12 305 LEU A CA 1
ATOM 2365 C C . LEU A 1 305 ? -26.874 8.847 13.842 1.00 95.12 305 LEU A C 1
ATOM 2367 O O . LEU A 1 305 ? -27.522 9.079 14.865 1.00 95.12 305 LEU A O 1
ATOM 2371 N N . PRO A 1 306 ? -27.304 9.241 12.621 1.00 95.62 306 PRO A N 1
ATOM 2372 C CA . PRO A 1 306 ? -28.629 9.825 12.413 1.00 95.62 306 PRO A CA 1
ATOM 2373 C C . PRO A 1 306 ? -29.756 8.915 12.915 1.00 95.62 306 PRO A C 1
ATOM 2375 O O . PRO A 1 306 ? -30.568 9.371 13.718 1.00 95.62 306 PRO A O 1
ATOM 2378 N N . ASP A 1 307 ? -29.736 7.629 12.550 1.00 95.31 307 ASP A N 1
ATOM 2379 C CA . ASP A 1 307 ? -30.724 6.640 13.003 1.00 95.31 307 ASP A CA 1
ATOM 2380 C C . ASP A 1 307 ? -30.724 6.517 14.531 1.00 95.31 307 ASP A C 1
ATOM 2382 O O . ASP A 1 307 ? -31.772 6.559 15.170 1.00 95.31 307 ASP A O 1
ATOM 2386 N N . ALA A 1 308 ? -29.542 6.439 15.153 1.00 96.69 308 ALA A N 1
ATOM 2387 C CA . ALA A 1 308 ? -29.443 6.346 16.608 1.00 96.69 308 ALA A CA 1
ATOM 2388 C C . ALA A 1 308 ? -30.023 7.574 17.333 1.00 96.69 308 ALA A C 1
ATOM 2390 O O . ALA A 1 308 ? -30.576 7.442 18.425 1.00 96.69 308 ALA A O 1
ATOM 2391 N N . VAL A 1 309 ? -29.897 8.768 16.746 1.00 97.56 309 VAL A N 1
ATOM 2392 C CA . VAL A 1 309 ? -30.487 9.999 17.288 1.00 97.56 309 VAL A CA 1
ATOM 2393 C C . VAL A 1 309 ? -31.996 10.073 17.032 1.00 97.56 309 VAL A C 1
ATOM 2395 O O . VAL A 1 309 ? -32.715 10.610 17.873 1.00 97.56 309 VAL A O 1
ATOM 2398 N N . GLU A 1 310 ? -32.493 9.522 15.925 1.00 97.12 310 GLU A N 1
ATOM 2399 C CA . GLU A 1 310 ? -33.935 9.403 15.667 1.00 97.12 310 GLU A CA 1
ATOM 2400 C C . GLU A 1 310 ? -34.609 8.397 16.616 1.00 97.12 310 GLU A C 1
ATOM 2402 O O . GLU A 1 310 ? -35.733 8.617 17.068 1.00 97.12 310 GLU A O 1
ATOM 2407 N N . GLU A 1 311 ? -33.913 7.313 16.960 1.00 97.06 311 GLU A N 1
ATOM 2408 C CA . GLU A 1 311 ? -34.436 6.241 17.808 1.00 97.06 311 GLU A CA 1
ATOM 2409 C C . GLU A 1 311 ? -34.573 6.653 19.286 1.00 97.06 311 GLU A C 1
ATOM 2411 O O . GLU A 1 311 ? -35.494 6.200 19.967 1.00 97.06 311 GLU A O 1
ATOM 2416 N N . ILE A 1 312 ? -33.693 7.508 19.823 1.00 98.31 312 ILE A N 1
ATOM 2417 C CA . ILE A 1 312 ? -33.765 7.911 21.239 1.00 98.31 312 ILE A CA 1
ATOM 2418 C C . ILE A 1 312 ? -35.008 8.754 21.562 1.00 98.31 312 ILE A C 1
ATOM 2420 O O . ILE A 1 312 ? -35.481 9.569 20.780 1.00 98.31 312 ILE A O 1
ATOM 2424 N N . ARG A 1 313 ? -35.506 8.639 22.801 1.00 97.88 313 ARG A N 1
ATOM 2425 C CA . ARG A 1 313 ? -36.606 9.486 23.315 1.00 97.88 313 ARG A CA 1
ATOM 2426 C C . ARG A 1 313 ? -36.125 10.768 23.992 1.00 97.88 313 ARG A C 1
ATOM 2428 O O . ARG A 1 313 ? -36.940 11.551 24.476 1.00 97.88 313 ARG A O 1
ATOM 2435 N N . SER A 1 314 ? -34.814 10.946 24.116 1.00 97.44 314 SER A N 1
ATOM 2436 C CA . SER A 1 314 ? -34.221 12.124 24.737 1.00 97.44 314 SER A CA 1
ATOM 2437 C C . SER A 1 314 ? -34.143 13.274 23.740 1.00 97.44 314 SER A C 1
ATOM 2439 O O . SER A 1 314 ? -33.514 13.158 22.695 1.00 97.44 314 SER A O 1
ATOM 2441 N N . GLU A 1 315 ? -34.706 14.424 24.099 1.00 95.56 315 GLU A N 1
ATOM 2442 C CA . GLU A 1 315 ? -34.545 15.669 23.331 1.00 95.56 315 GLU A CA 1
ATOM 2443 C C . GLU A 1 315 ? -33.191 16.352 23.601 1.00 95.56 315 GLU A C 1
ATOM 2445 O O . GLU A 1 315 ? -32.800 17.292 22.910 1.00 95.56 315 GLU A O 1
ATOM 2450 N N . GLN A 1 316 ? -32.471 15.910 24.637 1.00 97.75 316 GLN A N 1
ATOM 2451 C CA . GLN A 1 316 ? -31.171 16.449 25.023 1.00 97.75 316 GLN A CA 1
ATOM 2452 C C . GLN A 1 316 ? -30.083 15.503 24.537 1.00 97.75 316 GLN A C 1
ATOM 2454 O O . GLN A 1 316 ? -29.681 14.582 25.251 1.00 97.75 316 GLN A O 1
ATOM 2459 N N . TRP A 1 317 ? -29.603 15.745 23.322 1.00 98.31 317 TRP A N 1
ATOM 2460 C CA . TRP A 1 317 ? -28.517 14.969 22.745 1.00 98.31 317 TRP A CA 1
ATOM 2461 C C . TRP A 1 317 ? -27.453 15.836 22.085 1.00 98.31 317 TRP A C 1
ATOM 2463 O O . TRP A 1 317 ? -27.736 16.954 21.654 1.00 98.31 317 TRP A O 1
ATOM 2473 N N . ARG A 1 318 ? -26.223 15.325 22.016 1.00 98.38 318 ARG A N 1
ATOM 2474 C CA . ARG A 1 318 ? -25.092 15.929 21.296 1.00 98.38 318 ARG A CA 1
ATOM 2475 C C . ARG A 1 318 ? -24.255 14.847 20.631 1.00 98.38 318 ARG A C 1
ATOM 2477 O O . ARG A 1 318 ? -24.314 13.684 21.027 1.00 98.38 318 ARG A O 1
ATOM 2484 N N . VAL A 1 319 ? -23.448 15.243 19.657 1.00 98.06 319 VAL A N 1
ATOM 2485 C CA . VAL A 1 319 ? -22.502 14.353 18.985 1.00 98.06 319 VAL A CA 1
ATOM 2486 C C . VAL A 1 319 ? -21.158 15.051 18.803 1.00 98.06 319 VAL A C 1
ATOM 2488 O O . VAL A 1 319 ? -21.097 16.279 18.709 1.00 98.06 319 VAL A O 1
ATOM 2491 N N . THR A 1 320 ? -20.081 14.273 18.781 1.00 98.06 320 THR A N 1
ATOM 2492 C CA . THR A 1 320 ? -18.730 14.749 18.469 1.00 98.06 320 THR A CA 1
ATOM 2493 C C . THR A 1 320 ? -18.010 13.716 17.601 1.00 98.06 320 THR A C 1
ATOM 2495 O O . THR A 1 320 ? -18.031 12.516 17.897 1.00 98.06 320 THR A O 1
ATOM 2498 N N . CYS A 1 321 ? -17.428 14.182 16.497 1.00 98.06 321 CYS A N 1
ATOM 2499 C CA . CYS A 1 321 ? -16.930 13.361 15.397 1.00 98.06 321 CYS A CA 1
ATOM 2500 C C . CYS A 1 321 ? -15.587 13.903 14.892 1.00 98.06 321 CYS A C 1
ATOM 2502 O O . CYS A 1 321 ? -15.530 14.838 14.082 1.00 98.06 321 CYS A O 1
ATOM 2504 N N . ALA A 1 322 ? -14.478 13.307 15.335 1.00 97.50 322 ALA A N 1
ATOM 2505 C CA . ALA A 1 322 ? -13.167 13.671 14.810 1.00 97.50 322 ALA A CA 1
ATOM 2506 C C . ALA A 1 322 ? -12.989 13.149 13.370 1.00 97.50 322 ALA A C 1
ATOM 2508 O O . ALA A 1 322 ? -13.226 11.962 13.116 1.00 97.50 322 ALA A O 1
ATOM 2509 N N . PRO A 1 323 ? -12.560 14.001 12.418 1.00 96.75 323 PRO A N 1
ATOM 2510 C CA . PRO A 1 323 ? -12.340 13.591 11.034 1.00 96.75 323 PRO A CA 1
ATOM 2511 C C . PRO A 1 323 ? -11.167 12.612 10.958 1.00 96.75 323 PRO A C 1
ATOM 2513 O O . PRO A 1 323 ? -10.169 12.789 11.651 1.00 96.75 323 PRO A O 1
ATOM 2516 N N . HIS A 1 324 ? -11.265 11.588 10.107 1.00 97.38 324 HIS A N 1
ATOM 2517 C CA . HIS A 1 324 ? -10.238 10.551 9.871 1.00 97.38 324 HIS A CA 1
ATOM 2518 C C . HIS A 1 324 ? -9.913 9.608 11.041 1.00 97.38 324 HIS A C 1
ATOM 2520 O O . HIS A 1 324 ? -9.266 8.577 10.845 1.00 97.38 324 HIS A O 1
ATOM 2526 N N . HIS A 1 325 ? -10.335 9.941 12.256 1.00 97.50 325 HIS A N 1
ATOM 2527 C CA . HIS A 1 325 ? -10.054 9.156 13.446 1.00 97.50 325 HIS A CA 1
ATOM 2528 C C . HIS A 1 325 ? -10.861 7.861 13.467 1.00 97.50 325 HIS A C 1
ATOM 2530 O O . HIS A 1 325 ? -12.043 7.833 13.130 1.00 97.50 325 HIS A O 1
ATOM 2536 N N . ASN A 1 326 ? -10.211 6.791 13.912 1.00 96.88 326 ASN A N 1
ATOM 2537 C CA . ASN A 1 326 ? -10.774 5.458 14.013 1.00 96.88 326 ASN A CA 1
ATOM 2538 C C . ASN A 1 326 ? -10.671 4.950 15.455 1.00 96.88 326 ASN A C 1
ATOM 2540 O O . ASN A 1 326 ? -9.570 4.775 15.983 1.00 96.88 326 ASN A O 1
ATOM 2544 N N . HIS A 1 327 ? -11.826 4.657 16.052 1.00 95.69 327 HIS A N 1
ATOM 2545 C CA . HIS A 1 327 ? -11.989 3.982 17.344 1.00 95.69 327 HIS A CA 1
ATOM 2546 C C . HIS A 1 327 ? -11.310 4.648 18.561 1.00 95.69 327 HIS A C 1
ATOM 2548 O O . HIS A 1 327 ? -11.161 4.013 19.604 1.00 95.69 327 HIS A O 1
ATOM 2554 N N . GLN A 1 328 ? -10.863 5.900 18.434 1.00 95.38 328 GLN A N 1
ATOM 2555 C CA . GLN A 1 328 ? -10.346 6.762 19.504 1.00 95.38 328 GLN A CA 1
ATOM 2556 C C . GLN A 1 328 ? -10.210 8.207 18.990 1.00 95.38 328 GLN A C 1
ATOM 2558 O O . GLN A 1 328 ? -9.996 8.413 17.794 1.00 95.38 328 GLN A O 1
ATOM 2563 N N . ASP A 1 329 ? -10.224 9.196 19.888 1.00 94.44 329 ASP A N 1
ATOM 2564 C CA . ASP A 1 329 ? -10.094 10.619 19.540 1.00 94.44 329 ASP A CA 1
ATOM 2565 C C . ASP A 1 329 ? -8.896 11.333 20.199 1.00 94.44 329 ASP A C 1
ATOM 2567 O O . ASP A 1 329 ? -7.960 10.716 20.715 1.00 94.44 329 ASP A O 1
ATOM 2571 N N . THR A 1 330 ? -8.898 12.662 20.078 1.00 94.94 330 THR A N 1
ATOM 2572 C CA . THR A 1 330 ? -7.986 13.624 20.702 1.00 94.94 330 THR A CA 1
ATOM 2573 C C . THR A 1 330 ? -8.729 14.515 21.705 1.00 94.94 330 THR A C 1
ATOM 2575 O O . THR A 1 330 ? -9.963 14.572 21.687 1.00 94.94 330 THR A O 1
ATOM 2578 N N . PRO A 1 331 ? -7.998 15.252 22.566 1.00 96.62 331 PRO A N 1
ATOM 2579 C CA . PRO A 1 331 ? -8.573 15.960 23.711 1.00 96.62 331 PRO A CA 1
ATOM 2580 C C . PRO A 1 331 ? -9.836 16.802 23.445 1.00 96.62 331 PRO A C 1
ATOM 2582 O O . PRO A 1 331 ? -10.773 16.678 24.236 1.00 96.62 331 PRO A O 1
ATOM 2585 N N . PRO A 1 332 ? -9.942 17.594 22.352 1.00 96.69 332 PRO A N 1
ATOM 2586 C CA . PRO A 1 332 ? -11.136 18.415 22.108 1.00 96.69 332 PRO A CA 1
ATOM 2587 C C . PRO A 1 332 ? -12.425 17.615 21.868 1.00 96.69 332 PRO A C 1
ATOM 2589 O O . PRO A 1 332 ? -13.520 18.124 22.090 1.00 96.69 332 PRO A O 1
ATOM 2592 N N . TYR A 1 333 ? -12.310 16.365 21.429 1.00 97.44 333 TYR A N 1
ATOM 2593 C CA . TYR A 1 333 ? -13.449 15.469 21.218 1.00 97.44 333 TYR A CA 1
ATOM 2594 C C . TYR A 1 333 ? -13.708 14.617 22.472 1.00 97.44 333 TYR A C 1
ATOM 2596 O O . TYR A 1 333 ? -14.848 14.413 22.877 1.00 97.44 333 TYR A O 1
ATOM 2604 N N . GLU A 1 334 ? -12.642 14.178 23.153 1.00 96.06 334 GLU A N 1
ATOM 2605 C CA . GLU A 1 334 ? -12.718 13.360 24.373 1.00 96.06 334 GLU A CA 1
ATOM 2606 C C . GLU A 1 334 ? -13.444 14.069 25.526 1.00 96.06 334 GLU A C 1
ATOM 2608 O O . GLU A 1 334 ? -14.258 13.458 26.226 1.00 96.06 334 GLU A O 1
ATOM 2613 N N . VAL A 1 335 ? -13.185 15.371 25.694 1.00 98.00 335 VAL A N 1
ATOM 2614 C CA . VAL A 1 335 ? -13.695 16.186 26.811 1.00 98.00 335 VAL A CA 1
ATOM 2615 C C . VAL A 1 335 ? -15.217 16.333 26.824 1.00 98.00 335 VAL A C 1
ATOM 2617 O O . VAL A 1 335 ? -15.806 16.655 27.859 1.00 98.00 335 VAL A O 1
ATOM 2620 N N . ALA A 1 336 ? -15.881 16.031 25.707 1.00 98.00 336 ALA A N 1
ATOM 2621 C CA . ALA A 1 336 ? -17.330 16.082 25.570 1.00 98.00 336 ALA A CA 1
ATOM 2622 C C . ALA A 1 336 ? -18.052 15.268 26.665 1.00 98.00 336 ALA A C 1
ATOM 2624 O O . ALA A 1 336 ? -19.022 15.747 27.255 1.00 98.00 336 ALA A O 1
ATOM 2625 N N . THR A 1 337 ? -17.518 14.093 27.027 1.00 97.81 337 THR A N 1
ATOM 2626 C CA . THR A 1 337 ? -18.052 13.256 28.121 1.00 97.81 337 THR A CA 1
ATOM 2627 C C . THR A 1 337 ? -18.041 14.006 29.454 1.00 97.81 337 THR A C 1
ATOM 2629 O O . THR A 1 337 ? -19.032 14.053 30.184 1.00 97.81 337 THR A O 1
ATOM 2632 N N . GLN A 1 338 ? -16.900 14.610 29.782 1.00 98.19 338 GLN A N 1
ATOM 2633 C CA . GLN A 1 338 ? -16.673 15.312 31.038 1.00 98.19 338 GLN A CA 1
ATOM 2634 C C . GLN A 1 338 ? -17.612 16.517 31.178 1.00 98.19 338 GLN A C 1
ATOM 2636 O O . GLN A 1 338 ? -18.211 16.698 32.244 1.00 98.19 338 GLN A O 1
ATOM 2641 N N . LEU A 1 339 ? -17.767 17.295 30.107 1.00 98.44 339 LEU A N 1
ATOM 2642 C CA . LEU A 1 339 ? -18.625 18.480 30.058 1.00 98.44 339 LEU A CA 1
ATOM 2643 C C . LEU A 1 339 ? -20.115 18.129 30.123 1.00 98.44 339 LEU A C 1
ATOM 2645 O O . LEU A 1 339 ? -20.882 18.830 30.782 1.00 98.44 339 LEU A O 1
ATOM 2649 N N . TRP A 1 340 ? -20.523 17.024 29.492 1.00 98.56 340 TRP A N 1
ATOM 2650 C CA . TRP A 1 340 ? -21.907 16.549 29.533 1.00 98.56 340 TRP A CA 1
ATOM 2651 C C . TRP A 1 340 ? -22.357 16.218 30.956 1.00 98.56 340 TRP A C 1
ATOM 2653 O O . TRP A 1 340 ? -23.436 16.623 31.397 1.00 98.56 340 TRP A O 1
ATOM 2663 N N . PHE A 1 341 ? -21.491 15.550 31.721 1.00 98.75 341 PHE A N 1
ATOM 2664 C CA . PHE A 1 341 ? -21.755 15.287 33.131 1.00 98.75 341 PHE A CA 1
ATOM 2665 C C . PHE A 1 341 ? -21.730 16.555 33.985 1.00 98.75 341 PHE A C 1
ATOM 2667 O O . PHE A 1 341 ? -22.580 16.705 34.861 1.00 98.75 341 PHE A O 1
ATOM 2674 N N . ASP A 1 342 ? -20.823 17.500 33.720 1.00 98.38 342 ASP A N 1
ATOM 2675 C CA . ASP A 1 342 ? -20.800 18.770 34.456 1.00 98.38 342 ASP A CA 1
ATOM 2676 C C . ASP A 1 342 ? -22.082 19.585 34.226 1.00 98.38 342 ASP A C 1
ATOM 2678 O O . ASP A 1 342 ? -22.593 20.203 35.163 1.00 98.38 342 ASP A O 1
ATOM 2682 N N . GLN A 1 343 ? -22.664 19.525 33.027 1.00 98.12 343 GLN A N 1
ATOM 2683 C CA . GLN A 1 343 ? -23.978 20.102 32.754 1.00 98.12 343 GLN A CA 1
ATOM 2684 C C . GLN A 1 343 ? -25.090 19.389 33.531 1.00 98.12 343 GLN A C 1
ATOM 2686 O O . GLN A 1 343 ? -25.813 20.021 34.297 1.00 98.12 343 GLN A O 1
ATOM 2691 N N . HIS A 1 344 ? -25.239 18.077 33.352 1.00 98.50 344 HIS A N 1
ATOM 2692 C CA . HIS A 1 344 ? -26.446 17.374 33.797 1.00 98.50 344 HIS A CA 1
ATOM 2693 C C . HIS A 1 344 ? -26.406 16.873 35.245 1.00 98.50 344 HIS A C 1
ATOM 2695 O O . HIS A 1 344 ? -27.459 16.692 35.852 1.00 98.50 344 HIS A O 1
ATOM 2701 N N . LEU A 1 345 ? -25.218 16.663 35.818 1.00 98.62 345 LEU A N 1
ATOM 2702 C CA . LEU A 1 345 ? -25.049 16.138 37.179 1.00 98.62 345 LEU A CA 1
ATOM 2703 C C . LEU A 1 345 ? -24.548 17.192 38.177 1.00 98.62 345 LEU A C 1
ATOM 2705 O O . LEU A 1 345 ? -24.669 16.998 39.389 1.00 98.62 345 LEU A O 1
ATOM 2709 N N . LYS A 1 346 ? -23.986 18.311 37.710 1.00 97.94 346 LYS A N 1
ATOM 2710 C CA . LYS A 1 346 ? -23.558 19.418 38.585 1.00 97.94 346 LYS A CA 1
ATOM 2711 C C . LYS A 1 346 ? -24.237 20.748 38.289 1.00 97.94 346 LYS A C 1
ATOM 2713 O O . LYS A 1 346 ? -24.349 21.559 39.203 1.00 97.94 346 LYS A O 1
ATOM 2718 N N . GLY A 1 347 ? -24.664 20.984 37.049 1.00 97.00 347 GLY A N 1
ATOM 2719 C CA . GLY A 1 347 ? -25.164 22.288 36.612 1.00 97.00 347 GLY A CA 1
ATOM 2720 C C . GLY A 1 347 ? -24.069 23.355 36.515 1.00 97.00 347 GLY A C 1
ATOM 2721 O O . GLY A 1 347 ? -24.365 24.537 36.648 1.00 97.00 347 GLY A O 1
ATOM 2722 N N . THR A 1 348 ? -22.803 22.958 36.331 1.00 96.56 348 THR A N 1
ATOM 2723 C CA . THR A 1 348 ? -21.646 23.878 36.296 1.00 96.56 348 THR A CA 1
ATOM 2724 C C . THR A 1 348 ? -21.184 24.225 34.883 1.00 96.56 348 THR A C 1
ATOM 2726 O O . THR A 1 348 ? -20.255 25.010 34.723 1.00 96.56 348 THR A O 1
ATOM 2729 N N . PHE A 1 349 ? -21.807 23.640 33.861 1.00 97.00 349 PHE A N 1
ATOM 2730 C CA . PHE A 1 349 ? -21.513 23.899 32.456 1.00 97.00 349 PHE A CA 1
ATOM 2731 C C . PHE A 1 349 ? -22.810 23.961 31.641 1.00 97.00 349 PHE A C 1
ATOM 2733 O O . PHE A 1 349 ? -23.824 23.380 32.028 1.00 97.00 349 PHE A O 1
ATOM 2740 N N . THR A 1 350 ? -22.793 24.673 30.516 1.00 96.50 350 THR A N 1
ATOM 2741 C CA . THR A 1 350 ? -23.914 24.738 29.570 1.00 96.50 350 THR A CA 1
ATOM 2742 C C . THR A 1 350 ? -23.373 24.572 28.164 1.00 96.50 350 THR A C 1
ATOM 2744 O O . THR A 1 350 ? -22.796 25.490 27.598 1.00 96.50 350 THR A O 1
ATOM 2747 N N . MET A 1 351 ? -23.533 23.377 27.624 1.00 96.44 351 MET A N 1
ATOM 2748 C CA . MET A 1 351 ? -23.066 22.971 26.316 1.00 96.44 351 MET A CA 1
ATOM 2749 C C . MET A 1 351 ? -23.933 23.612 25.218 1.00 96.44 351 MET A C 1
ATOM 2751 O O . MET A 1 351 ? -25.164 23.490 25.282 1.00 96.44 351 MET A O 1
ATOM 2755 N N . PRO A 1 352 ? -23.317 24.244 24.200 1.00 97.75 352 PRO A N 1
ATOM 2756 C CA . PRO A 1 352 ? -24.033 24.804 23.056 1.00 97.75 352 PRO A CA 1
ATOM 2757 C C . PRO A 1 352 ? -24.903 23.751 22.364 1.00 97.75 352 PRO A C 1
ATOM 2759 O O . PRO A 1 352 ? -24.661 22.551 22.504 1.00 97.75 352 PRO A O 1
ATOM 2762 N N . THR A 1 353 ? -25.944 24.169 21.650 1.00 96.81 353 THR A N 1
ATOM 2763 C CA . THR A 1 353 ? -26.791 23.270 20.848 1.00 96.81 353 THR A CA 1
ATOM 2764 C C . THR A 1 353 ? -26.029 22.634 19.681 1.00 96.81 353 THR A C 1
ATOM 2766 O O . THR A 1 353 ? -25.031 23.179 19.209 1.00 96.81 353 THR A O 1
ATOM 2769 N N . THR A 1 354 ? -26.462 21.441 19.248 1.00 97.50 354 THR A N 1
ATOM 2770 C CA . THR A 1 354 ? -25.857 20.738 18.105 1.00 97.50 354 THR A CA 1
ATOM 2771 C C . THR A 1 354 ? -25.899 21.644 16.868 1.00 97.50 354 THR A C 1
ATOM 2773 O O . THR A 1 354 ? -26.981 22.143 16.542 1.00 97.50 354 THR A O 1
ATOM 2776 N N . PRO A 1 355 ? -24.774 21.856 16.162 1.00 97.62 355 PRO A N 1
ATOM 2777 C CA . PRO A 1 355 ? -24.778 22.644 14.938 1.00 97.62 355 PRO A CA 1
ATOM 2778 C C . PRO A 1 355 ? -25.643 21.982 13.861 1.00 97.62 355 PRO A C 1
ATOM 2780 O O . PRO A 1 355 ? -25.702 20.758 13.745 1.00 97.62 355 PRO A O 1
ATOM 2783 N N . GLN A 1 356 ? -26.314 22.808 13.064 1.00 96.94 356 GLN A N 1
ATOM 2784 C CA . GLN A 1 356 ? -27.207 22.364 11.995 1.00 96.94 356 GLN A CA 1
ATOM 2785 C C . GLN A 1 356 ? -26.593 22.646 10.632 1.00 96.94 356 GLN A C 1
ATOM 2787 O O . GLN A 1 356 ? -26.068 23.738 10.398 1.00 96.94 356 GLN A O 1
ATOM 2792 N N . THR A 1 357 ? -26.714 21.688 9.723 1.00 97.50 357 THR A N 1
ATOM 2793 C CA . THR A 1 357 ? -26.291 21.796 8.329 1.00 97.50 357 THR A CA 1
ATOM 2794 C C . THR A 1 357 ? -27.505 21.884 7.405 1.00 97.50 357 THR A C 1
ATOM 2796 O O . THR A 1 357 ? -28.596 21.407 7.706 1.00 97.50 357 THR A O 1
ATOM 2799 N N . SER A 1 358 ? -27.331 22.573 6.281 1.00 96.56 358 SER A N 1
ATOM 2800 C CA . SER A 1 358 ? -28.284 22.617 5.173 1.00 96.56 358 SER A CA 1
ATOM 2801 C C . SER A 1 358 ? -27.494 22.660 3.876 1.00 96.56 358 SER A C 1
ATOM 2803 O O . SER A 1 358 ? -26.670 23.555 3.687 1.00 96.56 358 SER A O 1
ATOM 2805 N N . VAL A 1 359 ? -27.769 21.736 2.960 1.00 97.00 359 VAL A N 1
ATOM 2806 C CA . VAL A 1 359 ? -27.023 21.607 1.704 1.00 97.00 359 VAL A CA 1
ATOM 2807 C C . VAL A 1 359 ? -27.920 21.959 0.524 1.00 97.00 359 VAL A C 1
ATOM 2809 O O . VAL A 1 359 ? -29.034 21.461 0.389 1.00 97.00 359 VAL A O 1
ATOM 2812 N N . THR A 1 360 ? -27.430 22.838 -0.345 1.00 96.69 360 THR A N 1
ATOM 2813 C CA . THR A 1 360 ? -28.050 23.155 -1.634 1.00 96.69 360 THR A CA 1
ATOM 2814 C C . THR A 1 360 ? -27.237 22.487 -2.735 1.00 96.69 360 THR A C 1
ATOM 2816 O O . THR A 1 360 ? -26.130 22.931 -3.034 1.00 96.69 360 THR A O 1
ATOM 2819 N N . LEU A 1 361 ? -27.781 21.428 -3.344 1.00 95.88 361 LEU A N 1
ATOM 2820 C CA . LEU A 1 361 ? -27.111 20.715 -4.441 1.00 95.88 361 LEU A CA 1
ATOM 2821 C C . LEU A 1 361 ? -27.081 21.534 -5.740 1.00 95.88 361 LEU A C 1
ATOM 2823 O O . LEU A 1 361 ? -26.080 21.552 -6.448 1.00 95.88 361 LEU A O 1
ATOM 2827 N N . LYS A 1 362 ? -28.169 22.252 -6.042 1.00 90.12 362 LYS A N 1
ATOM 2828 C CA . LYS A 1 362 ? -28.308 23.043 -7.271 1.00 90.12 362 LYS A CA 1
ATOM 2829 C C . LYS A 1 362 ? -27.693 24.439 -7.115 1.00 90.12 362 LYS A C 1
ATOM 2831 O O . LYS A 1 362 ? -28.401 25.405 -6.827 1.00 90.12 362 LYS A O 1
ATOM 2836 N N . GLY A 1 363 ? -26.380 24.535 -7.303 1.00 79.12 363 GLY A N 1
ATOM 2837 C CA . GLY A 1 363 ? -25.648 25.803 -7.381 1.00 79.12 363 GLY A CA 1
ATOM 2838 C C . GLY A 1 363 ? -25.643 26.410 -8.798 1.00 79.12 363 GLY A C 1
ATOM 2839 O O . GLY A 1 363 ? -25.809 25.674 -9.771 1.00 79.12 363 GLY A O 1
ATOM 2840 N N . PRO A 1 364 ? -25.433 27.734 -8.951 1.00 79.44 364 PRO A N 1
ATOM 2841 C CA . PRO A 1 364 ? -25.327 28.387 -10.265 1.00 79.44 364 PRO A CA 1
ATOM 2842 C C . PRO A 1 364 ? -24.144 27.873 -11.102 1.00 79.44 364 PRO A C 1
ATOM 2844 O O . PRO A 1 364 ? -24.238 27.849 -12.326 1.00 79.44 364 PRO A O 1
ATOM 2847 N N . ASP A 1 365 ? -23.086 27.398 -10.438 1.00 86.00 365 ASP A N 1
ATOM 2848 C CA . ASP A 1 365 ? -21.850 26.911 -11.063 1.00 86.00 365 ASP A CA 1
ATOM 2849 C C . ASP A 1 365 ? -21.755 25.370 -11.066 1.00 86.00 365 ASP A C 1
ATOM 2851 O O . ASP A 1 365 ? -20.693 24.807 -11.313 1.00 86.00 365 ASP A O 1
ATOM 2855 N N . GLY A 1 366 ? -22.849 24.668 -10.733 1.00 89.56 366 GLY A N 1
ATOM 2856 C CA . GLY A 1 366 ? -22.887 23.202 -10.630 1.00 89.56 366 GLY A CA 1
ATOM 2857 C C . GLY A 1 366 ? -22.193 22.612 -9.392 1.00 89.56 366 GLY A C 1
ATOM 2858 O O . GLY A 1 366 ? -22.141 21.394 -9.259 1.00 89.56 366 GLY A O 1
ATOM 2859 N N . ILE A 1 367 ? -21.682 23.442 -8.474 1.00 96.19 367 ILE A N 1
ATOM 2860 C CA . ILE A 1 367 ? -21.006 23.012 -7.237 1.00 96.19 367 ILE A CA 1
ATOM 2861 C C . ILE A 1 367 ? -21.989 23.080 -6.047 1.00 96.19 367 ILE A C 1
ATOM 2863 O O . ILE A 1 367 ? -22.564 24.150 -5.810 1.00 96.19 367 ILE A O 1
ATOM 2867 N N . PRO A 1 368 ? -22.177 21.994 -5.267 1.00 97.12 368 PRO A N 1
ATOM 2868 C CA . PRO A 1 368 ? -23.002 22.012 -4.063 1.00 97.12 368 PRO A CA 1
ATOM 2869 C C . PRO A 1 368 ? -22.465 22.992 -3.017 1.00 97.12 368 PRO A C 1
ATOM 2871 O O . PRO A 1 368 ? -21.261 23.208 -2.898 1.00 97.12 368 PRO A O 1
ATOM 2874 N N . THR A 1 369 ? -23.358 23.587 -2.230 1.00 96.88 369 THR A N 1
ATOM 2875 C CA . THR A 1 369 ? -22.993 24.522 -1.154 1.00 96.88 369 THR A CA 1
ATOM 2876 C C . THR A 1 369 ? -23.640 24.097 0.153 1.00 96.88 369 THR A C 1
ATOM 2878 O O . THR A 1 369 ? -24.844 23.846 0.197 1.00 96.88 369 THR A O 1
ATOM 2881 N N . VAL A 1 370 ? -22.855 24.060 1.226 1.00 97.62 370 VAL A N 1
ATOM 2882 C CA . VAL A 1 370 ? -23.341 23.835 2.592 1.00 97.62 370 VAL A CA 1
ATOM 2883 C C . VAL A 1 370 ? -23.461 25.157 3.338 1.00 97.62 370 VAL A C 1
ATOM 2885 O O . VAL A 1 370 ? -22.643 26.062 3.171 1.00 97.62 370 VAL A O 1
ATOM 2888 N N . SER A 1 371 ? -24.477 25.250 4.188 1.00 97.44 371 SER A N 1
ATOM 2889 C CA . SER A 1 371 ? -24.647 26.291 5.191 1.00 97.44 371 SER A CA 1
ATOM 2890 C C . SER A 1 371 ? -24.711 25.643 6.569 1.00 97.44 371 SER A C 1
ATOM 2892 O O . SER A 1 371 ? -25.537 24.764 6.798 1.00 97.44 371 SER A O 1
ATOM 2894 N N . VAL A 1 372 ? -23.892 26.122 7.498 1.00 98.25 372 VAL A N 1
ATOM 2895 C CA . VAL A 1 372 ? -23.854 25.701 8.899 1.00 98.25 372 VAL A CA 1
ATOM 2896 C C . VAL A 1 372 ? -24.434 26.815 9.764 1.00 98.25 372 VAL A C 1
ATOM 2898 O O . VAL A 1 372 ? -24.108 27.990 9.585 1.00 98.25 372 VAL A O 1
ATOM 2901 N N . THR A 1 373 ? -25.310 26.456 10.697 1.00 97.25 373 THR A N 1
ATOM 2902 C CA . THR A 1 373 ? -25.775 27.328 11.781 1.00 97.25 373 THR A CA 1
ATOM 2903 C C . THR A 1 373 ? -25.271 26.751 13.095 1.00 97.25 373 THR A C 1
ATOM 2905 O O . THR A 1 373 ? -25.568 25.602 13.421 1.00 97.25 373 THR A O 1
ATOM 2908 N N . ALA A 1 374 ? -24.492 27.541 13.827 1.00 96.50 374 ALA A N 1
ATOM 2909 C CA . ALA A 1 374 ? -23.901 27.154 15.098 1.00 96.50 374 ALA A CA 1
ATOM 2910 C C . ALA A 1 374 ? -24.454 28.015 16.231 1.00 96.50 374 ALA A C 1
ATOM 2912 O O . ALA A 1 374 ? -24.805 29.180 16.043 1.00 96.50 374 ALA A O 1
ATOM 2913 N N . ASP A 1 375 ? -24.506 27.431 17.419 1.00 96.50 375 ASP A N 1
ATOM 2914 C CA . ASP A 1 375 ? -24.868 28.136 18.637 1.00 96.50 375 ASP A CA 1
ATOM 2915 C C . ASP A 1 375 ? -23.711 29.031 19.092 1.00 96.50 375 ASP A C 1
ATOM 2917 O O . ASP A 1 375 ? -22.604 28.545 19.312 1.00 96.50 375 ASP A O 1
ATOM 2921 N N . THR A 1 376 ? -23.965 30.332 19.222 1.00 94.94 376 THR A N 1
ATOM 2922 C CA . THR A 1 376 ? -22.970 31.361 19.570 1.00 94.94 376 THR A CA 1
ATOM 2923 C C . THR A 1 376 ? -22.980 31.742 21.053 1.00 94.94 376 THR A C 1
ATOM 2925 O O . THR A 1 376 ? -22.384 32.745 21.445 1.00 94.94 376 THR A O 1
ATOM 2928 N N . SER A 1 377 ? -23.645 30.951 21.905 1.00 95.00 377 SER A N 1
ATOM 2929 C CA . SER A 1 377 ? -23.664 31.144 23.365 1.00 95.00 377 SER A CA 1
ATOM 2930 C C . SER A 1 377 ? -22.301 30.956 24.038 1.00 95.00 377 SER A C 1
ATOM 2932 O O . SER A 1 377 ? -22.116 31.409 25.169 1.00 95.00 377 SER A O 1
ATOM 2934 N N . GLN A 1 378 ? -21.343 30.327 23.351 1.00 95.75 378 GLN A N 1
ATOM 2935 C CA . GLN A 1 378 ? -19.938 30.266 23.747 1.00 95.75 378 GLN A CA 1
ATOM 2936 C C . GLN A 1 378 ? -19.023 30.734 22.603 1.00 95.75 378 GLN A C 1
ATOM 2938 O O . GLN A 1 378 ? -19.418 30.633 21.438 1.00 95.75 378 GLN A O 1
ATOM 2943 N N . PRO A 1 379 ? -17.804 31.227 22.905 1.00 96.56 379 PRO A N 1
ATOM 2944 C CA . PRO A 1 379 ? -16.851 31.643 21.879 1.00 96.56 379 PRO A CA 1
ATOM 2945 C C . PRO A 1 379 ? -16.491 30.490 20.935 1.00 96.56 379 PRO A C 1
ATOM 2947 O O . PRO A 1 379 ? -16.028 29.436 21.375 1.00 96.56 379 PRO A O 1
ATOM 2950 N N . ILE A 1 380 ? -16.711 30.702 19.637 1.00 96.94 380 ILE A N 1
ATOM 2951 C CA . ILE A 1 380 ? -16.367 29.752 18.576 1.00 96.94 380 ILE A CA 1
ATOM 2952 C C . ILE A 1 380 ? -14.916 29.990 18.148 1.00 96.94 380 ILE A C 1
ATOM 2954 O O . ILE A 1 380 ? -14.551 31.099 17.768 1.00 96.94 380 ILE A O 1
ATOM 2958 N N . VAL A 1 381 ? -14.113 28.926 18.165 1.00 96.38 381 VAL A N 1
ATOM 2959 C CA . VAL A 1 381 ? -12.738 28.885 17.644 1.00 96.38 381 VAL A CA 1
ATOM 2960 C C . VAL A 1 381 ? -12.739 28.634 16.138 1.00 96.38 381 VAL A C 1
ATOM 2962 O O . VAL A 1 381 ? -12.030 29.308 15.396 1.00 96.38 381 VAL A O 1
ATOM 2965 N N . SER A 1 382 ? -13.516 27.650 15.677 1.00 95.75 382 SER A N 1
ATOM 2966 C CA . SER A 1 382 ? -13.619 27.311 14.255 1.00 95.75 382 SER A CA 1
ATOM 2967 C C . SER A 1 382 ? -14.957 26.663 13.909 1.00 95.75 382 SER A C 1
ATOM 2969 O O . SER A 1 382 ? -15.545 25.953 14.728 1.00 95.75 382 SER A O 1
ATOM 2971 N N . VAL A 1 383 ? -15.405 26.886 12.670 1.00 97.06 383 VAL A N 1
ATOM 2972 C CA . VAL A 1 383 ? -16.487 26.135 12.020 1.00 97.06 383 VAL A CA 1
ATOM 2973 C C . VAL A 1 383 ? -15.909 25.483 10.772 1.00 97.06 383 VAL A C 1
ATOM 2975 O O . VAL A 1 383 ? -15.644 26.147 9.770 1.00 97.06 383 VAL A O 1
ATOM 2978 N N . ASP A 1 384 ? -15.685 24.181 10.859 1.00 97.25 384 ASP A N 1
ATOM 2979 C CA . ASP A 1 384 ? -15.058 23.369 9.825 1.00 97.25 384 ASP A CA 1
ATOM 2980 C C . ASP A 1 384 ? -16.108 22.461 9.184 1.00 97.25 384 ASP A C 1
ATOM 2982 O O . ASP A 1 384 ? -16.908 21.853 9.896 1.00 97.25 384 ASP A O 1
ATOM 2986 N N . VAL A 1 385 ? -16.108 22.333 7.856 1.00 98.50 385 VAL A N 1
ATOM 2987 C CA . VAL A 1 385 ? -16.935 21.327 7.176 1.00 98.50 385 VAL A CA 1
ATOM 2988 C C . VAL A 1 385 ? -16.052 20.230 6.610 1.00 98.50 385 VAL A C 1
ATOM 2990 O O . VAL A 1 385 ? -15.031 20.502 5.976 1.00 98.50 385 VAL A O 1
ATOM 2993 N N . PHE A 1 386 ? -16.497 18.993 6.823 1.00 98.50 386 PHE A N 1
ATOM 2994 C CA . PHE A 1 386 ? -15.889 17.785 6.302 1.00 98.50 386 PHE A CA 1
ATOM 2995 C C . PHE A 1 386 ? -16.860 17.065 5.373 1.00 98.50 386 PHE A C 1
ATOM 2997 O O . PHE A 1 386 ? -18.035 16.894 5.704 1.00 98.50 386 PHE A O 1
ATOM 3004 N N . TYR A 1 387 ? -16.376 16.618 4.216 1.00 98.19 387 TYR A N 1
ATOM 3005 C CA . TYR A 1 387 ? -17.179 15.829 3.286 1.00 98.19 387 TYR A CA 1
ATOM 3006 C C . TYR A 1 387 ? -16.373 14.726 2.601 1.00 98.19 387 TYR A C 1
ATOM 3008 O O . TYR A 1 387 ? -15.147 14.772 2.533 1.00 98.19 387 TYR A O 1
ATOM 3016 N N . THR A 1 388 ? -17.057 13.699 2.107 1.00 97.69 388 THR A N 1
ATOM 3017 C CA . THR A 1 388 ? -16.417 12.561 1.442 1.00 97.69 388 THR A CA 1
ATOM 3018 C C . THR A 1 388 ? -17.284 11.986 0.329 1.00 97.69 388 THR A C 1
ATOM 3020 O O . THR A 1 388 ? -18.509 12.110 0.354 1.00 97.69 388 THR A O 1
ATOM 3023 N N . GLN A 1 389 ? -16.630 11.299 -0.612 1.00 95.56 389 GLN A N 1
ATOM 3024 C CA . GLN A 1 389 ? -17.271 10.443 -1.615 1.00 95.56 389 GLN A CA 1
ATOM 3025 C C . GLN A 1 389 ? -16.963 8.950 -1.422 1.00 95.56 389 GLN A C 1
ATOM 3027 O O . GLN A 1 389 ? -17.176 8.142 -2.325 1.00 95.56 389 GLN A O 1
ATOM 3032 N N . HIS A 1 390 ? -16.423 8.575 -0.258 1.00 94.88 390 HIS A N 1
ATOM 3033 C CA . HIS A 1 390 ? -16.106 7.184 0.089 1.00 94.88 390 HIS A CA 1
ATOM 3034 C C . HIS A 1 390 ? -17.214 6.487 0.891 1.00 94.88 390 HIS A C 1
ATOM 3036 O O . HIS A 1 390 ? -17.068 5.300 1.178 1.00 94.88 390 HIS A O 1
ATOM 3042 N N . GLY A 1 391 ? -18.276 7.205 1.275 1.00 91.62 391 GLY A N 1
ATOM 3043 C CA . GLY A 1 391 ? -19.407 6.636 2.009 1.00 91.62 391 GLY A CA 1
ATOM 3044 C C . GLY A 1 391 ? -20.189 5.612 1.187 1.00 91.62 391 GLY A C 1
ATOM 3045 O O . GLY A 1 391 ? -20.176 5.652 -0.047 1.00 91.62 391 GLY A O 1
ATOM 3046 N N . LYS A 1 392 ? -20.890 4.701 1.866 1.00 87.19 392 LYS A N 1
ATOM 3047 C CA . LYS A 1 392 ? -21.820 3.753 1.235 1.00 87.19 392 LYS A CA 1
ATOM 3048 C C . LYS A 1 392 ? -23.203 3.834 1.884 1.00 87.19 392 LYS A C 1
ATOM 3050 O O . LYS A 1 392 ? -23.265 3.909 3.103 1.00 87.19 392 LYS A O 1
ATOM 3055 N N . PRO A 1 393 ? -24.303 3.767 1.113 1.00 75.06 393 PRO A N 1
ATOM 3056 C CA . PRO A 1 393 ? -25.654 3.807 1.680 1.00 75.06 393 PRO A CA 1
ATOM 3057 C C . PRO A 1 393 ? -25.904 2.749 2.768 1.00 75.06 393 PRO A C 1
ATOM 3059 O O . PRO A 1 393 ? -26.469 3.078 3.800 1.00 75.06 393 PRO A O 1
ATOM 3062 N N . ASP A 1 394 ? -25.411 1.521 2.570 1.00 79.44 394 ASP A N 1
ATOM 3063 C CA . ASP A 1 394 ? -25.585 0.399 3.503 1.00 79.44 394 ASP A CA 1
ATOM 3064 C C . ASP A 1 394 ? -24.227 -0.073 4.063 1.00 79.44 394 ASP A C 1
ATOM 3066 O O . ASP A 1 394 ? -23.704 -1.118 3.668 1.00 79.44 394 ASP A O 1
ATOM 3070 N N . GLU A 1 395 ? -23.606 0.708 4.953 1.00 87.06 395 GLU A N 1
ATOM 3071 C CA . GLU A 1 395 ? -22.347 0.302 5.598 1.00 87.06 395 GLU A CA 1
ATOM 3072 C C . GLU A 1 395 ? -22.561 -0.773 6.666 1.00 87.06 395 GLU A C 1
ATOM 3074 O O . GLU A 1 395 ? -23.328 -0.610 7.613 1.00 87.06 395 GLU A O 1
ATOM 3079 N N . THR A 1 396 ? -21.813 -1.870 6.556 1.00 88.94 396 THR A N 1
ATOM 3080 C CA . THR A 1 396 ? -21.858 -2.990 7.503 1.00 88.94 396 THR A CA 1
ATOM 3081 C C . THR A 1 396 ? -20.505 -3.212 8.167 1.00 88.94 396 THR A C 1
ATOM 3083 O O . THR A 1 396 ? -19.484 -2.628 7.802 1.00 88.94 396 THR A O 1
ATOM 3086 N N . SER A 1 397 ? -20.451 -4.148 9.114 1.00 85.75 397 SER A N 1
ATOM 3087 C CA . SER A 1 397 ? -19.182 -4.624 9.682 1.00 85.75 397 SER A CA 1
ATOM 3088 C C . SER A 1 397 ? -18.189 -5.174 8.637 1.00 85.75 397 SER A C 1
ATOM 3090 O O . SER A 1 397 ? -16.986 -5.222 8.904 1.00 85.75 397 SER A O 1
ATOM 3092 N N . SER A 1 398 ? -18.662 -5.564 7.445 1.00 88.19 398 SER A N 1
ATOM 3093 C CA . SER A 1 398 ? -17.817 -6.049 6.346 1.00 88.19 398 SER A CA 1
ATOM 3094 C C . SER A 1 398 ? -17.092 -4.940 5.573 1.00 88.19 398 SER A C 1
ATOM 3096 O O . SER A 1 398 ? -16.097 -5.217 4.906 1.00 88.19 398 SER A O 1
ATOM 3098 N N . ASP A 1 399 ? -17.513 -3.683 5.728 1.00 90.44 399 ASP A N 1
ATOM 3099 C CA . ASP A 1 399 ? -16.938 -2.516 5.046 1.00 90.44 399 ASP A CA 1
ATOM 3100 C C . ASP A 1 399 ? -15.792 -1.858 5.823 1.00 90.44 399 ASP A C 1
ATOM 3102 O O . ASP A 1 399 ? -15.281 -0.811 5.424 1.00 90.44 399 ASP A O 1
ATOM 3106 N N . ARG A 1 400 ? -15.351 -2.497 6.915 1.00 92.06 400 ARG A N 1
ATOM 3107 C CA . ARG A 1 400 ? -14.342 -1.991 7.853 1.00 92.06 400 ARG A CA 1
ATOM 3108 C C . ARG A 1 400 ? -13.161 -1.302 7.171 1.00 92.06 400 ARG A C 1
ATOM 3110 O O . ARG A 1 400 ? -12.783 -0.219 7.601 1.00 92.06 400 ARG A O 1
ATOM 3117 N N . ASP A 1 401 ? -12.560 -1.922 6.158 1.00 89.25 401 ASP A N 1
ATOM 3118 C CA . ASP A 1 401 ? -11.340 -1.394 5.537 1.00 89.25 401 ASP A CA 1
ATOM 3119 C C . ASP A 1 401 ? -11.595 -0.090 4.759 1.00 89.25 401 ASP A C 1
ATOM 3121 O O . ASP A 1 401 ? -10.745 0.798 4.753 1.00 89.25 401 ASP A O 1
ATOM 3125 N N . ASN A 1 402 ? -12.787 0.078 4.173 1.00 91.38 402 ASN A N 1
ATOM 3126 C CA . ASN A 1 402 ? -13.209 1.357 3.601 1.00 91.38 402 ASN A CA 1
ATOM 3127 C C . ASN A 1 402 ? -13.468 2.394 4.710 1.00 91.38 402 ASN A C 1
ATOM 3129 O O . ASN A 1 402 ? -12.981 3.518 4.601 1.00 91.38 402 ASN A O 1
ATOM 3133 N N . THR A 1 403 ? -14.162 2.011 5.788 1.00 93.81 403 THR A N 1
ATOM 3134 C CA . THR A 1 403 ? -14.507 2.916 6.895 1.00 93.81 403 THR A CA 1
ATOM 3135 C C . THR A 1 403 ? -13.268 3.499 7.574 1.00 93.81 403 THR A C 1
ATOM 3137 O O . THR A 1 403 ? -13.183 4.712 7.750 1.00 93.81 403 THR A O 1
ATOM 3140 N N . VAL A 1 404 ? -12.276 2.665 7.915 1.00 96.06 404 VAL A N 1
ATOM 3141 C CA . VAL A 1 404 ? -11.090 3.122 8.665 1.00 96.06 404 VAL A CA 1
ATOM 3142 C C . VAL A 1 404 ? -10.178 4.039 7.846 1.00 96.06 404 VAL A C 1
ATOM 3144 O O . VAL A 1 404 ? -9.507 4.900 8.420 1.00 96.06 404 VAL A O 1
ATOM 3147 N N . HIS A 1 405 ? -10.177 3.896 6.518 1.00 96.56 405 HIS A N 1
ATOM 3148 C CA . HIS A 1 405 ? -9.340 4.685 5.610 1.00 96.56 405 HIS A CA 1
ATOM 3149 C C . HIS A 1 405 ? -10.115 5.740 4.817 1.00 96.56 405 HIS A C 1
ATOM 3151 O O . HIS A 1 405 ? -9.565 6.365 3.917 1.00 96.56 405 HIS A O 1
ATOM 3157 N N . ARG A 1 406 ? -11.382 5.997 5.144 1.00 96.06 406 ARG A N 1
ATOM 3158 C CA . ARG A 1 406 ? -12.174 7.064 4.523 1.00 96.06 406 ARG A CA 1
ATOM 3159 C C . ARG A 1 406 ? -11.435 8.405 4.590 1.00 96.06 406 ARG A C 1
ATOM 3161 O O . ARG A 1 406 ? -10.880 8.769 5.631 1.00 96.06 406 ARG A O 1
ATOM 3168 N N . PHE A 1 407 ? -11.410 9.128 3.476 1.00 97.75 407 PHE A N 1
ATOM 3169 C CA . PHE A 1 407 ? -10.824 10.460 3.413 1.00 97.75 407 PHE A CA 1
ATOM 3170 C C . PHE A 1 407 ? -11.931 11.509 3.531 1.00 97.75 407 PHE A C 1
ATOM 3172 O O . PHE A 1 407 ? -12.899 11.470 2.770 1.00 97.75 407 PHE A O 1
ATOM 3179 N N . TRP A 1 408 ? -11.799 12.406 4.504 1.00 97.94 408 TRP A N 1
ATOM 3180 C CA . TRP A 1 408 ? -12.700 13.523 4.757 1.00 97.94 408 TRP A CA 1
ATOM 3181 C C . TRP A 1 408 ? -12.028 14.814 4.312 1.00 97.94 408 TRP A C 1
ATOM 3183 O O . TRP A 1 408 ? -11.133 15.336 4.975 1.00 97.94 408 TRP A O 1
ATOM 3193 N N . ARG A 1 409 ? -12.494 15.337 3.186 1.00 97.50 409 ARG A N 1
ATOM 3194 C CA . ARG A 1 409 ? -12.049 16.609 2.627 1.00 97.50 409 ARG A CA 1
ATOM 3195 C C . ARG A 1 409 ? -12.485 17.739 3.534 1.00 97.50 409 ARG A C 1
ATOM 3197 O O . ARG A 1 409 ? -13.648 17.778 3.937 1.00 97.50 409 ARG A O 1
ATOM 3204 N N . HIS A 1 410 ? -11.573 18.652 3.828 1.00 97.69 410 HIS A N 1
ATOM 3205 C CA . HIS A 1 410 ? -11.870 19.856 4.597 1.00 97.69 410 HIS A CA 1
ATOM 3206 C C . HIS A 1 410 ? -12.143 21.024 3.656 1.00 97.69 410 HIS A C 1
ATOM 3208 O O . HIS A 1 410 ? -11.461 21.204 2.650 1.00 97.69 410 HIS A O 1
ATOM 3214 N N . VAL A 1 411 ? -13.131 21.846 4.003 1.00 94.44 411 VAL A N 1
ATOM 3215 C CA . VAL A 1 411 ? -13.298 23.177 3.414 1.00 94.44 411 VAL A CA 1
ATOM 3216 C C . VAL A 1 411 ? -13.466 24.217 4.511 1.00 94.44 411 VAL A C 1
ATOM 3218 O O . VAL A 1 411 ? -14.284 24.072 5.425 1.00 94.44 411 VAL A O 1
ATOM 3221 N N . ALA A 1 412 ? -12.700 25.300 4.392 1.00 89.31 412 ALA A N 1
ATOM 3222 C CA . ALA A 1 412 ? -12.855 26.465 5.244 1.00 89.31 412 ALA A CA 1
ATOM 3223 C C . ALA A 1 412 ? -14.197 27.150 4.960 1.00 89.31 412 ALA A C 1
ATOM 3225 O O . ALA A 1 412 ? -14.584 27.361 3.805 1.00 89.31 412 ALA A O 1
ATOM 3226 N N . THR A 1 413 ? -14.900 27.524 6.024 1.00 95.25 413 THR A N 1
ATOM 3227 C CA . THR A 1 413 ? -16.176 28.222 5.909 1.00 95.25 413 THR A CA 1
ATOM 3228 C C . THR A 1 413 ? -15.995 29.737 5.900 1.00 95.25 413 THR A C 1
ATOM 3230 O O . THR A 1 413 ? -15.028 30.286 6.429 1.00 95.25 413 THR A O 1
ATOM 3233 N N . ARG A 1 414 ? -16.949 30.437 5.284 1.00 94.50 414 ARG A N 1
ATOM 3234 C CA . ARG A 1 414 ? -17.053 31.898 5.324 1.00 94.50 414 ARG A CA 1
ATOM 3235 C C . ARG A 1 414 ? -18.268 32.295 6.139 1.00 94.50 414 ARG A C 1
ATOM 3237 O O . ARG A 1 414 ? -19.381 31.867 5.827 1.00 94.50 414 ARG A O 1
ATOM 3244 N N . GLU A 1 415 ? -18.043 33.114 7.156 1.00 93.69 415 GLU A N 1
ATOM 3245 C CA . GLU A 1 415 ? -19.108 33.672 7.981 1.00 93.69 415 GLU A CA 1
ATOM 3246 C C . GLU A 1 415 ? -19.831 34.811 7.246 1.00 93.69 415 GLU A C 1
ATOM 3248 O O . GLU A 1 415 ? -19.203 35.709 6.679 1.00 93.69 415 GLU A O 1
ATOM 3253 N N . GLY A 1 416 ? -21.160 34.781 7.274 1.00 88.75 416 GLY A N 1
ATOM 3254 C CA . GLY A 1 416 ? -22.036 35.847 6.802 1.00 88.75 416 GLY A CA 1
ATOM 3255 C C . GLY A 1 416 ? -23.436 35.680 7.386 1.00 88.75 416 GLY A C 1
ATOM 3256 O O . GLY A 1 416 ? -23.958 34.570 7.439 1.00 88.75 416 GLY A O 1
ATOM 3257 N N . ASP A 1 417 ? -24.042 36.772 7.857 1.00 82.81 417 ASP A N 1
ATOM 3258 C CA . ASP A 1 417 ? -25.410 36.795 8.403 1.00 82.81 417 ASP A CA 1
ATOM 3259 C C . ASP A 1 417 ? -25.684 35.739 9.502 1.00 82.81 417 ASP A C 1
ATOM 3261 O O . ASP A 1 417 ? -26.774 35.171 9.585 1.00 82.81 417 ASP A O 1
ATOM 3265 N N . GLY A 1 418 ? -24.687 35.457 10.354 1.00 83.94 418 GLY A N 1
ATOM 3266 C CA . GLY A 1 418 ? -24.791 34.465 11.436 1.00 83.94 418 GLY A CA 1
ATOM 3267 C C . GLY A 1 418 ? -24.777 33.005 10.965 1.00 83.94 418 GLY A C 1
ATOM 3268 O O . GLY A 1 418 ? -25.207 32.114 11.699 1.00 83.94 418 GLY A O 1
ATOM 3269 N N . ARG A 1 419 ? -24.319 32.758 9.733 1.00 93.75 419 ARG A N 1
ATOM 3270 C CA . ARG A 1 419 ? -24.166 31.435 9.121 1.00 93.75 419 ARG A CA 1
ATOM 3271 C C . ARG A 1 419 ? -22.780 31.276 8.513 1.00 93.75 419 ARG A C 1
ATOM 3273 O O . ARG A 1 419 ? -22.163 32.243 8.077 1.00 93.75 419 ARG A O 1
ATOM 3280 N N . TRP A 1 420 ? -22.322 30.036 8.430 1.00 97.69 420 TRP A N 1
ATOM 3281 C CA . TRP A 1 420 ? -21.043 29.673 7.829 1.00 97.69 420 TRP A CA 1
ATOM 3282 C C . TRP A 1 420 ? -21.294 28.892 6.552 1.00 97.69 420 TRP A C 1
ATOM 3284 O O . TRP A 1 420 ? -22.007 27.894 6.573 1.00 97.69 420 TRP A O 1
ATOM 3294 N N . THR A 1 421 ? -20.743 29.343 5.432 1.00 97.06 421 THR A N 1
ATOM 3295 C CA . THR A 1 421 ? -20.990 28.723 4.123 1.00 97.06 421 THR A CA 1
ATOM 3296 C C . THR A 1 421 ? -19.703 28.232 3.484 1.00 97.06 421 THR A C 1
ATOM 3298 O O . THR A 1 421 ? -18.655 28.862 3.637 1.00 97.06 421 THR A O 1
ATOM 3301 N N . ALA A 1 422 ? -19.773 27.110 2.769 1.00 96.56 422 ALA A N 1
ATOM 3302 C CA . ALA A 1 422 ? -18.645 26.576 2.011 1.00 96.56 422 ALA A CA 1
ATOM 3303 C C . ALA A 1 422 ? -19.109 25.864 0.726 1.00 96.56 422 ALA A C 1
ATOM 3305 O O . ALA A 1 422 ? -20.161 25.215 0.731 1.00 96.56 422 ALA A O 1
ATOM 3306 N N . PRO A 1 423 ? -18.348 25.968 -0.379 1.00 96.69 423 PRO A N 1
ATOM 3307 C CA . PRO A 1 423 ? -18.554 25.125 -1.551 1.00 96.69 423 PRO A CA 1
ATOM 3308 C C . PRO A 1 423 ? -18.033 23.704 -1.292 1.00 96.69 423 PRO A C 1
ATOM 3310 O O . PRO A 1 423 ? -17.062 23.518 -0.562 1.00 96.69 423 PRO A O 1
ATOM 3313 N N . LEU A 1 424 ? -18.650 22.712 -1.931 1.00 97.25 424 LEU A N 1
ATOM 3314 C CA . LEU A 1 424 ? -18.309 21.293 -1.811 1.00 97.25 424 LEU A CA 1
ATOM 3315 C C . LEU A 1 424 ? -17.984 20.707 -3.195 1.00 97.25 424 LEU A C 1
ATOM 3317 O O . LEU A 1 424 ? -18.815 20.005 -3.774 1.00 97.25 424 LEU A O 1
ATOM 3321 N N . PRO A 1 425 ? -16.825 21.037 -3.788 1.00 95.50 425 PRO A N 1
ATOM 3322 C CA . PRO A 1 425 ? -16.429 20.459 -5.069 1.00 95.50 425 PRO A CA 1
ATOM 3323 C C . PRO A 1 425 ? -16.240 18.940 -4.933 1.00 95.50 425 PRO A C 1
ATOM 3325 O O . PRO A 1 425 ? -15.817 18.455 -3.889 1.00 95.50 425 PRO A O 1
ATOM 3328 N N . ILE A 1 426 ? -16.554 18.176 -5.978 1.00 95.69 426 ILE A N 1
ATOM 3329 C CA . ILE A 1 426 ? -16.507 16.705 -5.949 1.00 95.69 426 ILE A CA 1
ATOM 3330 C C . ILE A 1 426 ? -15.716 16.135 -7.130 1.00 95.69 426 ILE A C 1
ATOM 3332 O O . ILE A 1 426 ? -15.564 16.804 -8.155 1.00 95.69 426 ILE A O 1
ATOM 3336 N N . VAL A 1 427 ? -15.225 14.898 -6.985 1.00 94.19 427 VAL A N 1
ATOM 3337 C CA . VAL A 1 427 ? -14.462 14.181 -8.026 1.00 94.19 427 VAL A CA 1
ATOM 3338 C C . VAL A 1 427 ? -15.362 13.422 -9.003 1.00 94.19 427 VAL A C 1
ATOM 3340 O O . VAL A 1 427 ? -14.967 13.178 -10.138 1.00 94.19 427 VAL A O 1
ATOM 3343 N N . SER A 1 428 ? -16.573 13.030 -8.592 1.00 94.25 428 SER A N 1
ATOM 3344 C CA . SER A 1 428 ? -17.487 12.247 -9.432 1.00 94.25 428 SER A CA 1
ATOM 3345 C C . SER A 1 428 ? -18.945 12.423 -9.017 1.00 94.25 428 SER A C 1
ATOM 3347 O O . SER A 1 428 ? -19.244 12.510 -7.834 1.00 94.25 428 SER A O 1
ATOM 3349 N N . THR A 1 429 ? -19.877 12.404 -9.967 1.00 95.00 429 THR A N 1
ATOM 3350 C CA . THR A 1 429 ? -21.325 12.334 -9.693 1.00 95.00 429 THR A CA 1
ATOM 3351 C C . THR A 1 429 ? -21.833 10.906 -9.493 1.00 95.00 429 THR A C 1
ATOM 3353 O O . THR A 1 429 ? -22.975 10.721 -9.093 1.00 95.00 429 THR A O 1
ATOM 3356 N N . GLU A 1 430 ? -20.996 9.894 -9.739 1.00 95.50 430 GLU A N 1
ATOM 3357 C CA . GLU A 1 430 ? -21.357 8.471 -9.620 1.00 95.50 430 GLU A CA 1
ATOM 3358 C C . GLU A 1 430 ? -21.196 7.930 -8.191 1.00 95.50 430 GLU A C 1
ATOM 3360 O O . GLU A 1 430 ? -21.412 6.748 -7.927 1.00 95.50 430 GLU A O 1
ATOM 3365 N N . ARG A 1 431 ? -20.775 8.784 -7.254 1.00 94.56 431 ARG A N 1
ATOM 3366 C CA . ARG A 1 431 ? -20.529 8.442 -5.851 1.00 94.56 431 ARG A CA 1
ATOM 3367 C C . ARG A 1 431 ? -21.368 9.316 -4.933 1.00 94.56 431 ARG A C 1
ATOM 3369 O O . ARG A 1 431 ? -21.602 10.475 -5.273 1.00 94.56 431 ARG A O 1
ATOM 3376 N N . PRO A 1 432 ? -21.796 8.795 -3.771 1.00 96.19 432 PRO A N 1
ATOM 3377 C CA . PRO A 1 432 ? -22.558 9.591 -2.825 1.00 96.19 432 PRO A CA 1
ATOM 3378 C C . PRO A 1 432 ? -21.721 10.755 -2.285 1.00 96.19 432 PRO A C 1
ATOM 3380 O O . PRO A 1 432 ? -20.491 10.735 -2.333 1.00 96.19 432 PRO A O 1
ATOM 3383 N N . LEU A 1 433 ? -22.402 11.761 -1.748 1.00 97.25 433 LEU A N 1
ATOM 3384 C CA . LEU A 1 433 ? -21.798 12.884 -1.040 1.00 97.25 433 LEU A CA 1
ATOM 3385 C C . LEU A 1 433 ? -22.260 12.849 0.416 1.00 97.25 433 LEU A C 1
ATOM 3387 O O . LEU A 1 433 ? -23.451 12.953 0.696 1.00 97.25 433 LEU A O 1
ATOM 3391 N N . TRP A 1 434 ? -21.314 12.669 1.331 1.00 97.75 434 TRP A N 1
ATOM 3392 C CA . TRP A 1 434 ? -21.537 12.637 2.779 1.00 97.75 434 TRP A CA 1
ATOM 3393 C C . TRP A 1 434 ? -20.887 13.856 3.413 1.00 97.75 434 TRP A C 1
ATOM 3395 O O . TRP A 1 434 ? -19.732 14.136 3.099 1.00 97.75 434 TRP A O 1
ATOM 3405 N N . ILE A 1 435 ? -21.604 14.586 4.268 1.00 98.19 435 ILE A N 1
ATOM 3406 C CA . ILE A 1 435 ? -21.181 15.893 4.789 1.00 98.19 435 ILE A CA 1
ATOM 3407 C C . ILE A 1 435 ? -21.525 16.000 6.273 1.00 98.19 435 ILE A C 1
ATOM 3409 O O . ILE A 1 435 ? -22.626 15.648 6.682 1.00 98.19 435 ILE A O 1
ATOM 3413 N N . TYR A 1 436 ? -20.617 16.551 7.073 1.00 98.50 436 TYR A N 1
ATOM 3414 C CA . TYR A 1 436 ? -20.933 17.025 8.419 1.00 98.50 436 TYR A CA 1
ATOM 3415 C C . TYR A 1 436 ? -20.066 18.237 8.786 1.00 98.50 436 TYR A C 1
ATOM 3417 O O . TYR A 1 436 ? -19.030 18.500 8.171 1.00 98.50 436 TYR A O 1
ATOM 3425 N N . ALA A 1 437 ? -20.495 18.997 9.789 1.00 98.38 437 ALA A N 1
ATOM 3426 C CA . ALA A 1 437 ? -19.785 20.164 10.292 1.00 98.38 437 ALA A CA 1
ATOM 3427 C C . ALA A 1 437 ? -19.260 19.924 11.708 1.00 98.38 437 ALA A C 1
ATOM 3429 O O . ALA A 1 437 ? -19.943 19.328 12.534 1.00 98.38 437 ALA A O 1
ATOM 3430 N N . ASN A 1 438 ? -18.080 20.459 11.999 1.00 98.12 438 ASN A N 1
ATOM 3431 C CA . ASN A 1 438 ? -17.481 20.521 13.323 1.00 98.12 438 ASN A CA 1
ATOM 3432 C C . ASN A 1 438 ? -17.401 21.975 13.778 1.00 98.12 438 ASN A C 1
ATOM 3434 O O . ASN A 1 438 ? -16.804 22.811 13.104 1.00 98.12 438 ASN A O 1
ATOM 3438 N N . VAL A 1 439 ? -17.950 22.260 14.957 1.00 98.31 439 VAL A N 1
ATOM 3439 C CA . VAL A 1 439 ? -17.809 23.553 15.628 1.00 98.31 439 VAL A CA 1
ATOM 3440 C C . VAL A 1 439 ? -16.961 23.364 16.874 1.00 98.31 439 VAL A C 1
ATOM 3442 O O . VAL A 1 439 ? -17.306 22.592 17.770 1.00 98.31 439 VAL A O 1
ATOM 3445 N N . THR A 1 440 ? -15.825 24.051 16.910 1.00 98.00 440 THR A N 1
ATOM 3446 C CA . THR A 1 440 ? -14.909 24.034 18.051 1.00 98.00 440 THR A CA 1
ATOM 3447 C C . THR A 1 440 ? -15.135 25.278 18.890 1.00 98.00 440 THR A C 1
ATOM 3449 O O . THR A 1 440 ? -15.157 26.384 18.356 1.00 98.00 440 THR A O 1
ATOM 3452 N N . TYR A 1 441 ? -15.270 25.099 20.197 1.00 98.44 441 TYR A N 1
ATOM 3453 C CA . TYR A 1 441 ? -15.529 26.153 21.172 1.00 98.44 441 TYR A CA 1
ATOM 3454 C C . TYR A 1 441 ? -14.367 26.289 22.154 1.00 98.44 441 TYR A C 1
ATOM 3456 O O . TYR A 1 441 ? -13.718 25.296 22.500 1.00 98.44 441 TYR A O 1
ATOM 3464 N N . GLU A 1 442 ? -14.118 27.506 22.633 1.00 97.56 442 GLU A N 1
ATOM 3465 C CA . GLU A 1 442 ? -13.143 27.748 23.701 1.00 97.56 442 GLU A CA 1
ATOM 3466 C C . GLU A 1 442 ? -13.648 27.175 25.030 1.00 97.56 442 GLU A C 1
ATOM 3468 O O . GLU A 1 442 ? -14.816 27.345 25.386 1.00 97.56 442 GLU A O 1
ATOM 3473 N N . LEU A 1 443 ? -12.765 26.530 25.802 1.00 97.00 443 LEU A N 1
ATOM 3474 C CA . LEU A 1 443 ? -13.070 26.222 27.196 1.00 97.00 443 LEU A CA 1
ATOM 3475 C C . LEU A 1 443 ? -12.673 27.402 28.092 1.00 97.00 443 LEU A C 1
ATOM 3477 O O . LEU A 1 443 ? -11.530 27.854 28.021 1.00 97.00 443 LEU A O 1
ATOM 3481 N N . PRO A 1 444 ? -13.547 27.851 29.016 1.00 92.44 444 PRO A N 1
ATOM 3482 C CA . PRO A 1 444 ? -13.201 28.906 29.975 1.00 92.44 444 PRO A CA 1
ATOM 3483 C C . PRO A 1 444 ? -11.982 28.572 30.850 1.00 92.44 444 PRO A C 1
ATOM 3485 O O . PRO A 1 444 ? -11.299 29.462 31.352 1.00 92.44 444 PRO A O 1
ATOM 3488 N N . SER A 1 445 ? -11.732 27.281 31.062 1.00 94.75 445 SER A N 1
ATOM 3489 C CA . SER A 1 445 ? -10.571 26.749 31.766 1.00 94.75 445 SER A CA 1
ATOM 3490 C C . SER A 1 445 ? -10.238 25.357 31.225 1.00 94.75 445 SER A C 1
ATOM 3492 O O . SER A 1 445 ? -11.180 24.610 30.940 1.00 94.75 445 SER A O 1
ATOM 3494 N N . PRO A 1 446 ? -8.954 24.963 31.151 1.00 97.25 446 PRO A N 1
ATOM 3495 C CA . PRO A 1 446 ? -8.585 23.624 30.711 1.00 97.25 446 PRO A CA 1
ATOM 3496 C C . PRO A 1 446 ? -9.238 22.529 31.561 1.00 97.25 446 PRO A C 1
ATOM 3498 O O . PRO A 1 446 ? -9.344 22.655 32.783 1.00 97.25 446 PRO A O 1
ATOM 3501 N N . VAL A 1 447 ? -9.654 21.439 30.919 1.00 97.81 447 VAL A N 1
ATOM 3502 C CA . VAL A 1 447 ? -10.266 20.279 31.581 1.00 97.81 447 VAL A CA 1
ATOM 3503 C C . VAL A 1 447 ? -9.376 19.060 31.385 1.00 97.81 447 VAL A C 1
ATOM 3505 O O . VAL A 1 447 ? -9.068 18.686 30.255 1.00 97.81 447 VAL A O 1
ATOM 3508 N N . THR A 1 448 ? -8.995 18.424 32.491 1.00 97.06 448 THR A N 1
ATOM 3509 C CA . THR A 1 448 ? -8.199 17.190 32.497 1.00 97.06 448 THR A CA 1
ATOM 3510 C C . THR A 1 448 ? -9.089 15.980 32.759 1.00 97.06 448 THR A C 1
ATOM 3512 O O . THR A 1 448 ? -9.960 16.019 33.630 1.00 97.06 448 THR A O 1
ATOM 3515 N N . GLY A 1 449 ? -8.877 14.889 32.026 1.00 96.00 449 GLY A N 1
ATOM 3516 C CA . GLY A 1 449 ? -9.686 13.679 32.145 1.00 96.00 449 GLY A CA 1
ATOM 3517 C C . GLY A 1 449 ? -8.940 12.401 31.777 1.00 96.00 449 GLY A C 1
ATOM 3518 O O . GLY A 1 449 ? -7.840 12.430 31.224 1.00 96.00 449 GLY A O 1
ATOM 3519 N N . ALA A 1 450 ? -9.561 11.265 32.104 1.00 95.12 450 ALA A N 1
ATOM 3520 C CA . ALA A 1 450 ? -9.150 9.962 31.598 1.00 95.12 450 ALA A CA 1
ATOM 3521 C C . ALA A 1 450 ? -9.788 9.746 30.224 1.00 95.12 450 ALA A C 1
ATOM 3523 O O . ALA A 1 450 ? -11.010 9.645 30.103 1.00 95.12 450 ALA A O 1
ATOM 3524 N N . GLY A 1 451 ? -8.939 9.697 29.213 1.00 90.56 451 GLY A N 1
ATOM 3525 C CA . GLY A 1 451 ? -9.289 9.515 27.821 1.00 90.56 451 GLY A CA 1
ATOM 3526 C C . GLY A 1 451 ? -9.430 8.070 27.385 1.00 90.56 451 GLY A C 1
ATOM 3527 O O . GLY A 1 451 ? -9.521 7.138 28.194 1.00 90.56 451 GLY A O 1
ATOM 3528 N N . TYR A 1 452 ? -9.371 7.877 26.070 1.00 89.94 452 TYR A N 1
ATOM 3529 C CA . TYR A 1 452 ? -9.281 6.546 25.474 1.00 89.94 452 TYR A CA 1
ATOM 3530 C C . TYR A 1 452 ? -8.079 5.778 26.044 1.00 89.94 452 TYR A C 1
ATOM 3532 O O . TYR A 1 452 ? -6.988 6.323 26.233 1.00 89.94 452 TYR A O 1
ATOM 3540 N N . TYR A 1 453 ? -8.293 4.498 26.363 1.00 90.31 453 TYR A N 1
ATOM 3541 C CA . TYR A 1 453 ? -7.299 3.632 27.013 1.00 90.31 453 TYR A CA 1
ATOM 3542 C C . TYR A 1 453 ? -6.701 4.211 28.309 1.00 90.31 453 TYR A C 1
ATOM 3544 O O . TYR A 1 453 ? -5.582 3.857 28.681 1.00 90.31 453 TYR A O 1
ATOM 3552 N N . TYR A 1 454 ? -7.441 5.089 28.997 1.00 93.62 454 TYR A N 1
ATOM 3553 C CA . TYR A 1 454 ? -7.053 5.697 30.274 1.00 93.62 454 TYR A CA 1
ATOM 3554 C C . TYR A 1 454 ? -5.787 6.558 30.205 1.00 93.62 454 TYR A C 1
ATOM 3556 O O . TYR A 1 454 ? -5.115 6.788 31.215 1.00 93.62 454 TYR A O 1
ATOM 3564 N N . ARG A 1 455 ? -5.472 7.066 29.007 1.00 92.44 455 ARG A N 1
ATOM 3565 C CA . ARG A 1 455 ? -4.536 8.176 28.827 1.00 92.44 455 ARG A CA 1
ATOM 3566 C C . ARG A 1 455 ? -5.044 9.380 29.613 1.00 92.44 455 ARG A C 1
ATOM 3568 O O . ARG A 1 455 ? -6.190 9.776 29.445 1.00 92.44 455 ARG A O 1
ATOM 3575 N N . GLU A 1 456 ? -4.185 9.997 30.410 1.00 94.75 456 GLU A N 1
ATOM 3576 C CA . GLU A 1 456 ? -4.471 11.331 30.934 1.00 94.75 456 GLU A CA 1
ATOM 3577 C C . GLU A 1 456 ? -4.296 12.360 29.815 1.00 94.75 456 GLU A C 1
ATOM 3579 O O . GLU A 1 456 ? -3.317 12.304 29.067 1.00 94.75 456 GLU A O 1
ATOM 3584 N N . TYR A 1 457 ? -5.257 13.267 29.678 1.00 95.44 457 TYR A N 1
ATOM 3585 C CA . TYR A 1 457 ? -5.202 14.355 28.711 1.00 95.44 457 TYR A CA 1
ATOM 3586 C C . TYR A 1 457 ? -5.735 15.650 29.319 1.00 95.44 457 TYR A C 1
ATOM 3588 O O . TYR A 1 457 ? -6.530 15.608 30.257 1.00 95.44 457 TYR A O 1
ATOM 3596 N N . THR A 1 458 ? -5.363 16.781 28.720 1.00 96.56 458 THR A N 1
ATOM 3597 C CA . THR A 1 458 ? -5.939 18.099 29.012 1.00 96.56 458 THR A CA 1
ATOM 3598 C C . THR A 1 458 ? -6.485 18.710 27.726 1.00 96.56 458 THR A C 1
ATOM 3600 O O . THR A 1 458 ? -5.807 18.699 26.700 1.00 96.56 458 THR A O 1
ATOM 3603 N N . ALA A 1 459 ? -7.714 19.217 27.775 1.00 97.44 459 ALA A N 1
ATOM 3604 C CA . ALA A 1 459 ? -8.365 19.912 26.672 1.00 97.44 459 ALA A CA 1
ATOM 3605 C C . ALA A 1 459 ? -8.538 21.399 27.001 1.00 97.44 459 ALA A C 1
ATOM 3607 O O . ALA A 1 459 ? -8.973 21.745 28.098 1.00 97.44 459 ALA A O 1
ATOM 3608 N N . GLU A 1 460 ? -8.221 22.265 26.040 1.00 96.94 460 GLU A N 1
ATOM 3609 C CA . GLU A 1 460 ? -8.392 23.730 26.122 1.00 96.94 460 GLU A CA 1
ATOM 3610 C C . GLU A 1 460 ? -9.564 24.232 25.261 1.00 96.94 460 GLU A C 1
ATOM 3612 O O . GLU A 1 460 ? -9.978 25.384 25.338 1.00 96.94 460 GLU A O 1
ATOM 3617 N N . SER A 1 461 ? -10.121 23.344 24.444 1.00 97.94 461 SER A N 1
ATOM 3618 C CA . SER A 1 461 ? -11.305 23.553 23.617 1.00 97.94 461 SER A CA 1
ATOM 3619 C C . SER A 1 461 ? -12.136 22.275 23.606 1.00 97.94 461 SER A C 1
ATOM 3621 O O . SER A 1 461 ? -11.658 21.218 24.027 1.00 97.94 461 SER A O 1
ATOM 3623 N N . PHE A 1 462 ? -13.374 22.362 23.131 1.00 98.44 462 PHE A N 1
ATOM 3624 C CA . PHE A 1 462 ? -14.218 21.192 22.905 1.00 98.44 462 PHE A CA 1
ATOM 3625 C C . PHE A 1 462 ? -14.952 21.283 21.569 1.00 98.44 462 PHE A C 1
ATOM 3627 O O . PHE A 1 462 ? -15.180 22.377 21.052 1.00 98.44 462 PHE A O 1
ATOM 3634 N N . ASN A 1 463 ? -15.316 20.132 21.006 1.00 98.44 463 ASN A N 1
ATOM 3635 C CA . ASN A 1 463 ? -15.970 20.041 19.707 1.00 98.44 463 ASN A CA 1
ATOM 3636 C C . ASN A 1 463 ? -17.403 19.496 19.801 1.00 98.44 463 ASN A C 1
ATOM 3638 O O . ASN A 1 463 ? -17.648 18.499 20.480 1.00 98.44 463 ASN A O 1
ATOM 3642 N N . LEU A 1 464 ? -18.316 20.113 19.047 1.00 98.56 464 LEU A N 1
ATOM 3643 C CA . LEU A 1 464 ? -19.621 19.552 18.701 1.00 98.56 464 LEU A CA 1
ATOM 3644 C C . LEU A 1 464 ? -19.729 19.377 17.188 1.00 98.56 464 LEU A C 1
ATOM 3646 O O . LEU A 1 464 ? -19.288 20.240 16.425 1.00 98.56 464 LEU A O 1
ATOM 3650 N N . SER A 1 465 ? -20.363 18.289 16.770 1.00 98.62 465 SER A N 1
ATOM 3651 C CA . SER A 1 465 ? -20.564 17.957 15.361 1.00 98.62 465 SER A CA 1
ATOM 3652 C C . SER A 1 465 ? -22.034 18.050 14.977 1.00 98.62 465 SER A C 1
ATOM 3654 O O . SER A 1 465 ? -22.913 17.875 15.820 1.00 98.62 465 SER A O 1
ATOM 3656 N N . SER A 1 466 ? -22.317 18.333 13.707 1.00 98.44 466 SER A N 1
ATOM 3657 C CA . SER A 1 466 ? -23.656 18.143 13.153 1.00 98.44 466 SER A CA 1
ATOM 3658 C C . SER A 1 466 ? -23.916 16.653 12.939 1.00 98.44 466 SER A C 1
ATOM 3660 O O . SER A 1 466 ? -22.990 15.838 12.956 1.00 98.44 466 SER A O 1
ATOM 3662 N N . LEU A 1 467 ? -25.175 16.298 12.687 1.00 97.19 467 LEU A N 1
ATOM 3663 C CA . LEU A 1 467 ? -25.465 15.005 12.075 1.00 97.19 467 LEU A CA 1
ATOM 3664 C C . LEU A 1 467 ? -24.939 14.965 10.637 1.00 97.19 467 LEU A C 1
ATOM 3666 O O . LEU A 1 467 ? -24.634 16.001 10.036 1.00 97.19 467 LEU A O 1
ATOM 3670 N N . LEU A 1 468 ? -24.803 13.743 10.133 1.00 96.62 468 LEU A N 1
ATOM 3671 C CA . LEU A 1 468 ? -24.354 13.467 8.783 1.00 96.62 468 LEU A CA 1
ATOM 3672 C C . LEU A 1 468 ? -25.493 13.723 7.789 1.00 96.62 468 LEU A C 1
ATOM 3674 O O . LEU A 1 468 ? -26.528 13.066 7.858 1.00 96.62 468 LEU A O 1
ATOM 3678 N N . ASP A 1 469 ? -25.272 14.624 6.837 1.00 97.12 469 ASP A N 1
ATOM 3679 C CA . ASP A 1 469 ? -26.101 14.741 5.641 1.00 97.12 469 ASP A CA 1
ATOM 3680 C C . ASP A 1 469 ? -25.561 13.801 4.560 1.00 97.12 469 ASP A C 1
ATOM 3682 O O . ASP A 1 469 ? -24.353 13.768 4.297 1.00 97.12 469 ASP A O 1
ATOM 3686 N N . THR A 1 470 ? -26.448 13.053 3.905 1.00 96.62 470 THR A N 1
ATOM 3687 C CA . THR A 1 470 ? -26.074 12.125 2.832 1.00 96.62 470 THR A CA 1
ATOM 3688 C C . THR A 1 470 ? -26.903 12.377 1.578 1.00 96.62 470 THR A C 1
ATOM 3690 O O . THR A 1 470 ? -28.104 12.627 1.648 1.00 96.62 470 THR A O 1
ATOM 3693 N N . PHE A 1 471 ? -26.247 12.321 0.420 1.00 96.88 471 PHE A N 1
ATOM 3694 C CA . PHE A 1 471 ? -26.867 12.464 -0.896 1.00 96.88 471 PHE A CA 1
ATOM 3695 C C . PHE A 1 471 ? -26.400 11.325 -1.795 1.00 96.88 471 PHE A C 1
ATOM 3697 O O . PHE A 1 471 ? -25.201 11.042 -1.873 1.00 96.88 471 PHE A O 1
ATOM 3704 N N . SER A 1 472 ? -27.339 10.663 -2.464 1.00 96.44 472 SER A N 1
ATOM 3705 C CA . SER A 1 472 ? -27.050 9.565 -3.386 1.00 96.44 472 SER A CA 1
ATOM 3706 C C . SER A 1 472 ? -26.506 10.080 -4.730 1.00 96.44 472 SER A C 1
ATOM 3708 O O . SER A 1 472 ? -26.696 11.252 -5.063 1.00 96.44 472 SER A O 1
ATOM 3710 N N . PRO A 1 473 ? -25.871 9.221 -5.552 1.00 96.56 473 PRO A N 1
ATOM 3711 C CA . PRO A 1 473 ? -25.523 9.579 -6.930 1.00 96.56 473 PRO A CA 1
ATOM 3712 C C . PRO A 1 473 ? -26.720 10.106 -7.742 1.00 96.56 473 PRO A C 1
ATOM 3714 O O . PRO A 1 473 ? -26.585 11.076 -8.487 1.00 96.56 473 PRO A O 1
ATOM 3717 N N . GLU A 1 474 ? -27.909 9.522 -7.550 1.00 96.88 474 GLU A N 1
ATOM 3718 C CA . GLU A 1 474 ? -29.142 9.945 -8.227 1.00 96.88 474 GLU A CA 1
ATOM 3719 C C . GLU A 1 474 ? -29.552 11.372 -7.832 1.00 96.88 474 GLU A C 1
ATOM 3721 O O . GLU A 1 474 ? -29.934 12.161 -8.702 1.00 96.88 474 GLU A O 1
ATOM 3726 N N . ASP A 1 475 ? -29.409 11.739 -6.553 1.00 96.81 475 ASP A N 1
ATOM 3727 C CA . ASP A 1 475 ? -29.681 13.100 -6.071 1.00 96.81 475 ASP A CA 1
ATOM 3728 C C . ASP A 1 475 ? -28.741 14.120 -6.726 1.00 96.81 475 ASP A C 1
ATOM 3730 O O . ASP A 1 475 ? -29.181 15.181 -7.182 1.00 96.81 475 ASP A O 1
ATOM 3734 N N . LEU A 1 476 ? -27.446 13.792 -6.811 1.00 96.88 476 LEU A N 1
ATOM 3735 C CA . LEU A 1 476 ? -26.423 14.659 -7.404 1.00 96.88 476 LEU A CA 1
ATOM 3736 C C . LEU A 1 476 ? -26.670 14.874 -8.903 1.00 96.88 476 LEU A C 1
ATOM 3738 O O . LEU A 1 476 ? -26.691 16.015 -9.376 1.00 96.88 476 LEU A O 1
ATOM 3742 N N . GLN A 1 477 ? -26.901 13.789 -9.645 1.00 96.06 477 GLN A N 1
ATOM 3743 C CA . GLN A 1 477 ? -27.183 13.834 -11.080 1.00 96.06 477 GLN A CA 1
ATOM 3744 C C . GLN A 1 477 ? -28.486 14.595 -11.370 1.00 96.06 477 GLN A C 1
ATOM 3746 O O . GLN A 1 477 ? -28.514 15.473 -12.236 1.00 96.06 477 GLN A O 1
ATOM 3751 N N . SER A 1 478 ? -29.551 14.330 -10.606 1.00 95.62 478 SER A N 1
ATOM 3752 C CA . SER A 1 478 ? -30.853 14.995 -10.764 1.00 95.62 478 SER A CA 1
ATOM 3753 C C . SER A 1 478 ? -30.797 16.492 -10.451 1.00 95.62 478 SER A C 1
ATOM 3755 O O . SER A 1 478 ? -31.514 17.288 -11.063 1.00 95.62 478 SER A O 1
ATOM 3757 N N . ALA A 1 479 ? -29.928 16.899 -9.523 1.00 96.19 479 ALA A N 1
ATOM 3758 C CA . ALA A 1 479 ? -29.694 18.302 -9.195 1.00 96.19 479 ALA A CA 1
ATOM 3759 C C . ALA A 1 479 ? -28.815 19.043 -10.223 1.00 96.19 479 ALA A C 1
ATOM 3761 O O . ALA A 1 479 ? -28.731 20.274 -10.159 1.00 96.19 479 ALA A O 1
ATOM 3762 N N . GLY A 1 480 ? -28.206 18.331 -11.180 1.00 95.19 480 GLY A N 1
ATOM 3763 C CA . GLY A 1 480 ? -27.298 18.898 -12.179 1.00 95.19 480 GLY A CA 1
ATOM 3764 C C . GLY A 1 480 ? -25.934 19.289 -11.605 1.00 95.19 480 GLY A C 1
ATOM 3765 O O . GLY A 1 480 ? -25.348 20.274 -12.054 1.00 95.19 480 GLY A O 1
ATOM 3766 N N . VAL A 1 481 ? -25.458 18.561 -10.591 1.00 97.06 481 VAL A N 1
ATOM 3767 C CA . VAL A 1 481 ? -24.129 18.757 -9.999 1.00 97.06 481 VAL A CA 1
ATOM 3768 C C . VAL A 1 481 ? -23.039 18.393 -11.012 1.00 97.06 481 VAL A C 1
ATOM 3770 O O . VAL A 1 481 ? -23.176 17.425 -11.757 1.00 97.06 481 VAL A O 1
ATOM 3773 N N . ALA A 1 482 ? -21.945 19.153 -11.027 1.00 93.75 482 ALA A N 1
ATOM 3774 C CA . ALA A 1 482 ? -20.768 18.883 -11.843 1.00 93.75 482 ALA A CA 1
ATOM 3775 C C . ALA A 1 482 ? -19.604 18.371 -10.980 1.00 93.75 482 ALA A C 1
ATOM 3777 O O . ALA A 1 482 ? -19.343 18.894 -9.895 1.00 93.75 482 ALA A O 1
ATOM 3778 N N . ALA A 1 483 ? -18.871 17.380 -11.490 1.00 93.75 483 ALA A N 1
ATOM 3779 C CA . ALA A 1 483 ? -17.566 17.015 -10.951 1.00 93.75 483 ALA A CA 1
ATOM 3780 C C . ALA A 1 483 ? -16.537 18.065 -11.393 1.00 93.75 483 ALA A C 1
ATOM 3782 O O . ALA A 1 483 ? -16.349 18.281 -12.588 1.00 93.75 483 ALA A O 1
ATOM 3783 N N . THR A 1 484 ? -15.925 18.754 -10.432 1.00 94.00 484 THR A N 1
ATOM 3784 C CA . THR A 1 484 ? -15.036 19.905 -10.681 1.00 94.00 484 THR A CA 1
ATOM 3785 C C . THR A 1 484 ? -13.634 19.724 -10.111 1.00 94.00 484 THR A C 1
ATOM 3787 O O . THR A 1 484 ? -12.772 20.577 -10.324 1.00 94.00 484 THR A O 1
ATOM 3790 N N . ILE A 1 485 ? -13.389 18.629 -9.386 1.00 93.44 485 ILE A N 1
ATOM 3791 C CA . ILE A 1 485 ? -12.058 18.269 -8.903 1.00 93.44 485 ILE A CA 1
ATOM 3792 C C . ILE A 1 485 ? -11.357 17.413 -9.956 1.00 93.44 485 ILE A C 1
ATOM 3794 O O . ILE A 1 485 ? -11.799 16.307 -10.254 1.00 93.44 485 ILE A O 1
ATOM 3798 N N . GLU A 1 486 ? -10.222 17.903 -10.448 1.00 90.56 486 GLU A N 1
ATOM 3799 C CA . GLU A 1 486 ? -9.348 17.169 -11.364 1.00 90.56 486 GLU A CA 1
ATOM 3800 C C . GLU A 1 486 ? -8.269 16.373 -10.607 1.00 90.56 486 GLU A C 1
ATOM 3802 O O . GLU A 1 486 ? -7.803 16.820 -9.548 1.00 90.56 486 GLU A O 1
ATOM 3807 N N . PRO A 1 487 ? -7.811 15.226 -11.148 1.00 89.56 487 PRO A N 1
ATOM 3808 C CA . PRO A 1 487 ? -6.641 14.521 -10.635 1.00 89.56 487 PRO A CA 1
ATOM 3809 C C . PRO A 1 487 ? -5.399 15.417 -10.582 1.00 89.56 487 PRO A C 1
ATOM 3811 O O . PRO A 1 487 ? -5.161 16.240 -11.468 1.00 89.56 487 PRO A O 1
ATOM 3814 N N . THR A 1 488 ? -4.561 15.232 -9.564 1.00 94.06 488 THR A N 1
ATOM 3815 C CA . THR A 1 488 ? -3.337 16.016 -9.372 1.00 94.06 488 THR A CA 1
ATOM 3816 C C . THR A 1 488 ? -2.183 15.148 -8.892 1.00 94.06 488 THR A C 1
ATOM 3818 O O . THR A 1 488 ? -2.353 14.150 -8.194 1.00 94.06 488 THR A O 1
ATOM 3821 N N . THR A 1 489 ? -0.965 15.553 -9.243 1.00 93.25 489 THR A N 1
ATOM 3822 C CA . THR A 1 489 ? 0.249 14.966 -8.675 1.00 93.25 489 THR A CA 1
ATOM 3823 C C . THR A 1 489 ? 0.604 15.565 -7.318 1.00 93.25 489 THR A C 1
ATOM 3825 O O . THR A 1 489 ? 1.359 14.945 -6.579 1.00 93.25 489 THR A O 1
ATOM 3828 N N . GLN A 1 490 ? 0.104 16.756 -6.974 1.00 96.38 490 GLN A N 1
ATOM 3829 C CA . GLN A 1 490 ? 0.354 17.383 -5.675 1.00 96.38 490 GLN A CA 1
ATOM 3830 C C . GLN A 1 490 ? -0.547 16.748 -4.613 1.00 96.38 490 GLN A C 1
ATOM 3832 O O . GLN A 1 490 ? -1.765 16.877 -4.686 1.00 96.38 490 GLN A O 1
ATOM 3837 N N . ILE A 1 491 ? 0.044 16.089 -3.617 1.00 97.81 491 ILE A N 1
ATOM 3838 C CA . ILE A 1 491 ? -0.701 15.479 -2.506 1.00 97.81 491 ILE A CA 1
ATOM 3839 C C . ILE A 1 491 ? -0.877 16.499 -1.378 1.00 97.81 491 ILE A C 1
ATOM 3841 O O . ILE A 1 491 ? -1.973 16.651 -0.844 1.00 97.81 491 ILE A O 1
ATOM 3845 N N . GLU A 1 492 ? 0.204 17.195 -1.013 1.00 97.94 492 GLU A N 1
ATOM 3846 C CA . GLU A 1 492 ? 0.198 18.176 0.075 1.00 97.94 492 GLU A CA 1
ATOM 3847 C C . GLU A 1 492 ? 1.284 19.242 -0.119 1.00 97.94 492 GLU A C 1
ATOM 3849 O O . GLU A 1 492 ? 2.432 18.910 -0.423 1.00 97.94 492 GLU A O 1
ATOM 3854 N N . ASP A 1 493 ? 0.944 20.519 0.044 1.00 95.94 493 ASP A N 1
ATOM 3855 C CA . ASP A 1 493 ? 1.912 21.627 0.026 1.00 95.94 493 ASP A CA 1
ATOM 3856 C C . ASP A 1 493 ? 2.360 22.049 1.437 1.00 95.94 493 ASP A C 1
ATOM 3858 O O . ASP A 1 493 ? 3.461 22.587 1.574 1.00 95.94 493 ASP A O 1
ATOM 3862 N N . PHE A 1 494 ? 1.592 21.662 2.466 1.00 95.94 494 PHE A N 1
ATOM 3863 C CA . PHE A 1 494 ? 1.774 21.977 3.887 1.00 95.94 494 PHE A CA 1
ATOM 3864 C C . PHE A 1 494 ? 1.573 23.461 4.234 1.00 95.94 494 PHE A C 1
ATOM 3866 O O . PHE A 1 494 ? 2.102 23.947 5.242 1.00 95.94 494 PHE A O 1
ATOM 3873 N N . GLU A 1 495 ? 0.788 24.178 3.432 1.00 92.56 495 GLU A N 1
ATOM 3874 C CA . GLU A 1 495 ? 0.360 25.548 3.703 1.00 92.56 495 GLU A CA 1
ATOM 3875 C C . GLU A 1 495 ? -1.071 25.593 4.275 1.00 92.56 495 GLU A C 1
ATOM 3877 O O . GLU A 1 495 ? -1.837 24.632 4.205 1.00 92.56 495 GLU A O 1
ATOM 3882 N N . GLY A 1 496 ? -1.437 26.714 4.906 1.00 91.00 496 GLY A N 1
ATOM 3883 C CA . GLY A 1 496 ? -2.788 26.925 5.442 1.00 91.00 496 GLY A CA 1
ATOM 3884 C C . GLY A 1 496 ? -3.235 25.866 6.460 1.00 91.00 496 GLY A C 1
ATOM 3885 O O . GLY A 1 496 ? -2.501 25.545 7.394 1.00 91.00 496 GLY A O 1
ATOM 3886 N N . ASP A 1 497 ? -4.451 25.349 6.267 1.00 91.94 497 ASP A N 1
ATOM 3887 C CA . ASP A 1 497 ? -5.150 24.437 7.184 1.00 91.94 497 ASP A CA 1
ATOM 3888 C C . ASP A 1 497 ? -4.923 22.947 6.865 1.00 91.94 497 ASP A C 1
ATOM 3890 O O . ASP A 1 497 ? -5.753 22.102 7.207 1.00 91.94 497 ASP A O 1
ATOM 3894 N N . TRP A 1 498 ? -3.804 22.588 6.226 1.00 94.62 498 TRP A N 1
ATOM 3895 C CA . TRP A 1 498 ? -3.522 21.208 5.804 1.00 94.62 498 TRP A CA 1
ATOM 3896 C C . TRP A 1 498 ? -3.701 20.170 6.923 1.00 94.62 498 TRP A C 1
ATOM 3898 O O . TRP A 1 498 ? -4.144 19.051 6.669 1.00 94.62 498 TRP A O 1
ATOM 3908 N N . GLN A 1 499 ? -3.431 20.528 8.188 1.00 94.56 499 GLN A N 1
ATOM 3909 C CA . GLN A 1 499 ? -3.596 19.616 9.323 1.00 94.56 499 GLN A CA 1
ATOM 3910 C C . GLN A 1 499 ? -5.045 19.155 9.535 1.00 94.56 499 GLN A C 1
ATOM 3912 O O . GLN A 1 499 ? -5.246 18.182 10.256 1.00 94.56 499 GLN A O 1
ATOM 3917 N N . LYS A 1 500 ? -6.051 19.813 8.945 1.00 95.75 500 LYS A N 1
ATOM 3918 C CA . LYS A 1 500 ? -7.460 19.386 9.005 1.00 95.75 500 LYS A CA 1
ATOM 3919 C C . LYS A 1 500 ? -7.722 18.128 8.169 1.00 95.75 500 LYS A C 1
ATOM 3921 O O . LYS A 1 500 ? -8.622 17.358 8.491 1.00 95.75 500 LYS A O 1
ATOM 3926 N N . GLU A 1 501 ? -6.902 17.882 7.149 1.00 97.06 501 GLU A N 1
ATOM 3927 C CA . GLU A 1 501 ? -6.956 16.697 6.278 1.00 97.06 501 GLU A CA 1
ATOM 3928 C C . GLU A 1 501 ? -5.939 15.608 6.678 1.00 97.06 501 GLU A C 1
ATOM 3930 O O . GLU A 1 501 ? -5.717 14.621 5.966 1.00 97.06 501 GLU A O 1
ATOM 3935 N N . TRP A 1 502 ? -5.303 15.797 7.836 1.00 97.81 502 TRP A N 1
ATOM 3936 C CA . TRP A 1 502 ? -4.352 14.884 8.453 1.00 97.81 502 TRP A CA 1
ATOM 3937 C C . TRP A 1 502 ? -4.760 14.613 9.905 1.00 97.81 502 TRP A C 1
ATOM 3939 O O . TRP A 1 502 ? -5.523 15.355 10.513 1.00 97.81 502 TRP A O 1
ATOM 3949 N N . PHE A 1 503 ? -4.249 13.537 10.496 1.00 97.19 503 PHE A N 1
ATOM 3950 C CA . PHE A 1 503 ? -4.620 13.144 11.852 1.00 97.19 503 PHE A CA 1
ATOM 3951 C C . PHE A 1 503 ? -3.475 12.507 12.636 1.00 97.19 503 PHE A C 1
ATOM 3953 O O . PHE A 1 503 ? -2.465 12.048 12.090 1.00 97.19 503 PHE A O 1
ATOM 3960 N N . THR A 1 504 ? -3.634 12.496 13.960 1.00 95.25 504 THR A N 1
ATOM 3961 C CA . THR A 1 504 ? -2.746 11.809 14.898 1.00 95.25 504 THR A CA 1
ATOM 3962 C C . THR A 1 504 ? -3.497 11.422 16.160 1.00 95.25 504 THR A C 1
ATOM 3964 O O . THR A 1 504 ? -4.395 12.124 16.618 1.00 95.25 504 THR A O 1
ATOM 3967 N N . TYR A 1 505 ? -3.048 10.342 16.787 1.00 92.88 505 TYR A N 1
ATOM 3968 C CA . TYR A 1 505 ? -3.466 9.978 18.138 1.00 92.88 505 TYR A CA 1
ATOM 3969 C C . TYR A 1 505 ? -2.484 10.466 19.203 1.00 92.88 505 TYR A C 1
ATOM 3971 O O . TYR A 1 505 ? -2.689 10.213 20.384 1.00 92.88 505 TYR A O 1
ATOM 3979 N N . ARG A 1 506 ? -1.404 11.148 18.810 1.00 90.69 506 ARG A N 1
ATOM 3980 C CA . ARG A 1 506 ? -0.374 11.693 19.699 1.00 90.69 506 ARG A CA 1
ATOM 3981 C C . ARG A 1 506 ? -0.125 13.156 19.337 1.00 90.69 506 ARG A C 1
ATOM 3983 O O . ARG A 1 506 ? 0.813 13.439 18.594 1.00 90.69 506 ARG A O 1
ATOM 3990 N N . PRO A 1 507 ? -0.989 14.075 19.797 1.00 88.69 507 PRO A N 1
ATOM 3991 C CA . PRO A 1 507 ? -0.910 15.485 19.416 1.00 88.69 507 PRO A CA 1
ATOM 3992 C C . PRO A 1 507 ? 0.418 16.146 19.817 1.00 88.69 507 PRO A C 1
ATOM 3994 O O . PRO A 1 507 ? 0.886 17.014 19.084 1.00 88.69 507 PRO A O 1
ATOM 3997 N N . ASP A 1 508 ? 1.055 15.668 20.893 1.00 88.62 508 ASP A N 1
ATOM 3998 C CA . ASP A 1 508 ? 2.359 16.150 21.381 1.00 88.62 508 ASP A CA 1
ATOM 3999 C C . ASP A 1 508 ? 3.551 15.713 20.507 1.00 88.62 508 ASP A C 1
ATOM 4001 O O . ASP A 1 508 ? 4.635 16.290 20.579 1.00 88.62 508 ASP A O 1
ATOM 4005 N N . GLU A 1 509 ? 3.375 14.681 19.675 1.00 91.94 509 GLU A N 1
ATOM 4006 C CA . GLU A 1 509 ? 4.358 14.283 18.666 1.00 91.94 509 GLU A CA 1
ATOM 4007 C C . GLU A 1 509 ? 4.051 15.019 17.354 1.00 91.94 509 GLU A C 1
ATOM 4009 O O . GLU A 1 509 ? 2.902 15.352 17.079 1.00 91.94 509 GLU A O 1
ATOM 4014 N N . TRP A 1 510 ? 5.047 15.252 16.495 1.00 94.88 510 TRP A N 1
ATOM 4015 C CA . TRP A 1 510 ? 4.822 15.905 15.196 1.00 94.88 510 TRP A CA 1
ATOM 4016 C C . TRP A 1 510 ? 4.311 14.949 14.111 1.00 94.88 510 TRP A C 1
ATOM 4018 O O . TRP A 1 510 ? 3.842 15.411 13.078 1.00 94.88 510 TRP A O 1
ATOM 4028 N N . GLY A 1 511 ? 4.396 13.631 14.321 1.00 96.38 511 GLY A N 1
ATOM 4029 C CA . GLY A 1 511 ? 4.021 12.640 13.311 1.00 96.38 511 GLY A CA 1
ATOM 4030 C C . GLY A 1 511 ? 2.532 12.701 12.957 1.00 96.38 511 GLY A C 1
ATOM 4031 O O . GLY A 1 511 ? 1.681 12.790 13.846 1.00 96.38 511 GLY A O 1
ATOM 4032 N N . ARG A 1 512 ? 2.202 12.670 11.665 1.00 97.31 512 ARG A N 1
ATOM 4033 C CA . ARG A 1 512 ? 0.830 12.813 11.149 1.00 97.31 512 ARG A CA 1
ATOM 4034 C C . ARG A 1 512 ? 0.568 11.800 10.041 1.00 97.31 512 ARG A C 1
ATOM 4036 O O . ARG A 1 512 ? 1.486 11.412 9.320 1.00 97.31 512 ARG A O 1
ATOM 4043 N N . SER A 1 513 ? -0.690 11.390 9.912 1.00 98.19 513 SER A N 1
ATOM 4044 C CA . SER A 1 513 ? -1.160 10.506 8.841 1.00 98.19 513 SER A CA 1
ATOM 4045 C C . SER A 1 513 ? -2.258 11.166 8.021 1.00 98.19 513 SER A C 1
ATOM 4047 O O . SER A 1 513 ? -2.980 12.006 8.545 1.00 98.19 513 SER A O 1
ATOM 4049 N N . THR A 1 514 ? -2.415 10.763 6.768 1.00 98.31 514 THR A N 1
ATOM 4050 C CA . THR A 1 514 ? -3.523 11.169 5.903 1.00 98.31 514 THR A CA 1
ATOM 4051 C C . THR A 1 514 ? -4.007 9.992 5.068 1.00 98.31 514 THR A C 1
ATOM 4053 O O . THR A 1 514 ? -3.230 9.094 4.738 1.00 98.31 514 THR A O 1
ATOM 4056 N N . ASN A 1 515 ? -5.287 10.028 4.702 1.00 98.06 515 ASN A N 1
ATOM 4057 C CA . ASN A 1 515 ? -5.899 9.071 3.786 1.00 98.06 515 ASN A CA 1
ATOM 4058 C C . ASN A 1 515 ? -6.049 9.644 2.362 1.00 98.06 515 ASN A C 1
ATOM 4060 O O . ASN A 1 515 ? -6.686 9.014 1.523 1.00 98.06 515 ASN A O 1
ATOM 4064 N N . LYS A 1 516 ? -5.469 10.824 2.068 1.00 97.75 516 LYS A N 1
ATOM 4065 C CA . LYS A 1 516 ? -5.528 11.476 0.742 1.00 97.75 516 LYS A CA 1
ATOM 4066 C C . LYS A 1 516 ? -5.231 10.515 -0.406 1.00 97.75 516 LYS A C 1
ATOM 4068 O O . LYS A 1 516 ? -5.966 10.494 -1.380 1.00 97.75 516 LYS A O 1
ATOM 4073 N N . VAL A 1 517 ? -4.201 9.678 -0.268 1.00 96.88 517 VAL A N 1
ATOM 4074 C CA . VAL A 1 517 ? -3.768 8.724 -1.309 1.00 96.88 517 VAL A CA 1
ATOM 4075 C C . VAL A 1 517 ? -4.822 7.671 -1.684 1.00 96.88 517 VAL A C 1
ATOM 4077 O O . VAL A 1 517 ? -4.697 7.059 -2.742 1.00 96.88 517 VAL A O 1
ATOM 4080 N N . TYR A 1 518 ? -5.856 7.479 -0.856 1.00 96.00 518 TYR A N 1
ATOM 4081 C CA . TYR A 1 518 ? -6.997 6.617 -1.168 1.00 96.00 518 TYR A CA 1
ATOM 4082 C C . TYR A 1 518 ? -8.037 7.296 -2.072 1.00 96.00 518 TYR A C 1
ATOM 4084 O O . TYR A 1 518 ? -8.791 6.616 -2.768 1.00 96.00 518 TYR A O 1
ATOM 4092 N N . ASP A 1 519 ? -8.106 8.629 -2.050 1.00 95.19 519 ASP A N 1
ATOM 4093 C CA . ASP A 1 519 ? -9.029 9.412 -2.869 1.00 95.19 519 ASP A CA 1
ATOM 4094 C C . ASP A 1 519 ? -8.505 9.538 -4.310 1.00 95.19 519 ASP A C 1
ATOM 4096 O O . ASP A 1 519 ? -7.305 9.668 -4.563 1.00 95.19 519 ASP A O 1
ATOM 4100 N N . GLU A 1 520 ? -9.417 9.489 -5.282 1.00 90.00 520 GLU A N 1
ATOM 4101 C CA . GLU A 1 520 ? -9.080 9.471 -6.709 1.00 90.00 520 GLU A CA 1
ATOM 4102 C C . GLU A 1 520 ? -8.323 10.697 -7.186 1.00 90.00 520 GLU A C 1
ATOM 4104 O O . GLU A 1 520 ? -7.494 10.567 -8.088 1.00 90.00 520 GLU A O 1
ATOM 4109 N N . GLN A 1 521 ? -8.548 11.856 -6.565 1.00 94.88 521 GLN A N 1
ATOM 4110 C CA . GLN A 1 521 ? -7.807 13.065 -6.905 1.00 94.88 521 GLN A CA 1
ATOM 4111 C C . GLN A 1 521 ? -6.291 12.867 -6.755 1.00 94.88 521 GLN A C 1
ATOM 4113 O O . GLN A 1 521 ? -5.524 13.429 -7.534 1.00 94.88 521 GLN A O 1
ATOM 4118 N N . TYR A 1 522 ? -5.864 12.084 -5.761 1.00 96.19 522 TYR A N 1
ATOM 4119 C CA . TYR A 1 522 ? -4.459 11.920 -5.388 1.00 96.19 522 TYR A CA 1
ATOM 4120 C C . TYR A 1 522 ? -3.903 10.547 -5.763 1.00 96.19 522 TYR A C 1
ATOM 4122 O O . TYR A 1 522 ? -2.834 10.165 -5.276 1.00 96.19 522 TYR A O 1
ATOM 4130 N N . ARG A 1 523 ? -4.606 9.779 -6.603 1.00 91.88 523 ARG A N 1
ATOM 4131 C CA . ARG A 1 523 ? -4.143 8.458 -7.034 1.00 91.88 523 ARG A CA 1
ATOM 4132 C C . ARG A 1 523 ? -2.804 8.582 -7.768 1.00 91.88 523 ARG A C 1
ATOM 4134 O O . ARG A 1 523 ? -2.629 9.437 -8.634 1.00 91.88 523 ARG A O 1
ATOM 4141 N N . ALA A 1 524 ? -1.860 7.703 -7.436 1.00 91.25 524 ALA A N 1
ATOM 4142 C CA . ALA A 1 524 ? -0.548 7.689 -8.070 1.00 91.25 524 ALA A CA 1
ATOM 4143 C C . ALA A 1 524 ? -0.651 7.401 -9.581 1.00 91.25 524 ALA A C 1
ATOM 4145 O O . ALA A 1 524 ? -1.260 6.398 -9.967 1.00 91.25 524 ALA A O 1
ATOM 4146 N N . PRO A 1 525 ? -0.009 8.204 -10.446 1.00 84.88 525 PRO A N 1
ATOM 4147 C CA . PRO A 1 525 ? 0.193 7.831 -11.839 1.00 84.88 525 PRO A CA 1
ATOM 4148 C C . PRO A 1 525 ? 1.084 6.586 -11.974 1.00 84.88 525 PRO A C 1
ATOM 4150 O O . PRO A 1 525 ? 1.926 6.296 -11.115 1.00 84.88 525 PRO A O 1
ATOM 4153 N N . ALA A 1 526 ? 0.960 5.876 -13.097 1.00 73.19 526 ALA A N 1
ATOM 4154 C CA . ALA A 1 526 ? 1.818 4.732 -13.395 1.00 73.19 526 ALA A CA 1
ATOM 4155 C C . ALA A 1 526 ? 3.307 5.130 -13.375 1.00 73.19 526 ALA A C 1
ATOM 4157 O O . ALA A 1 526 ? 3.705 6.133 -13.967 1.00 73.19 526 ALA A O 1
ATOM 4158 N N . ASN A 1 527 ? 4.140 4.315 -12.721 1.00 72.62 527 ASN A N 1
ATOM 4159 C CA . ASN A 1 527 ? 5.588 4.519 -12.564 1.00 72.62 527 ASN A CA 1
ATOM 4160 C C . ASN A 1 527 ? 6.018 5.767 -11.765 1.00 72.62 527 ASN A C 1
ATOM 4162 O O . ASN A 1 527 ? 7.206 6.097 -11.764 1.00 72.62 527 ASN A O 1
ATOM 4166 N N . ALA A 1 528 ? 5.100 6.455 -11.079 1.00 85.50 528 ALA A N 1
ATOM 4167 C CA . ALA A 1 528 ? 5.447 7.596 -10.237 1.00 85.50 528 ALA A CA 1
ATOM 4168 C C . ALA A 1 528 ? 6.332 7.200 -9.039 1.00 85.50 528 ALA A C 1
ATOM 4170 O O . ALA A 1 528 ? 6.358 6.050 -8.592 1.00 85.50 528 ALA A O 1
ATOM 4171 N N . ARG A 1 529 ? 7.047 8.180 -8.488 1.00 94.12 529 ARG A N 1
ATOM 4172 C CA . ARG A 1 529 ? 7.743 8.109 -7.197 1.00 94.12 529 ARG A CA 1
ATOM 4173 C C . ARG A 1 529 ? 7.090 9.084 -6.224 1.00 94.12 529 ARG A C 1
ATOM 4175 O O . ARG A 1 529 ? 6.607 10.129 -6.648 1.00 94.12 529 ARG A O 1
ATOM 4182 N N . LEU A 1 530 ? 7.082 8.767 -4.938 1.00 97.88 530 LEU A N 1
ATOM 4183 C CA . LEU A 1 530 ? 6.650 9.691 -3.896 1.00 97.88 530 LEU A CA 1
ATOM 4184 C C . LEU A 1 530 ? 7.808 10.635 -3.567 1.00 97.88 530 LEU A C 1
ATOM 4186 O O . LEU A 1 530 ? 8.868 10.173 -3.151 1.00 97.88 530 LEU A O 1
ATOM 4190 N N . ALA A 1 531 ? 7.616 11.935 -3.753 1.00 97.12 531 ALA A N 1
ATOM 4191 C CA . ALA A 1 531 ? 8.613 12.957 -3.461 1.00 97.12 531 ALA A CA 1
ATOM 4192 C C . ALA A 1 531 ? 8.121 13.913 -2.372 1.00 97.12 531 ALA A C 1
ATOM 4194 O O . ALA A 1 531 ? 6.936 14.235 -2.333 1.00 97.12 531 ALA A O 1
ATOM 4195 N N . LEU A 1 532 ? 9.021 14.366 -1.501 1.00 97.88 532 LEU A N 1
ATOM 4196 C CA . LEU A 1 532 ? 8.746 15.280 -0.391 1.00 97.88 532 LEU A CA 1
ATOM 4197 C C . LEU A 1 532 ? 9.998 16.097 -0.069 1.00 97.88 532 LEU A C 1
ATOM 4199 O O . LEU A 1 532 ? 11.070 15.522 0.098 1.00 97.88 532 LEU A O 1
ATOM 4203 N N . ASP A 1 533 ? 9.859 17.404 0.128 1.00 96.81 533 ASP A N 1
ATOM 4204 C CA . ASP A 1 533 ? 10.946 18.222 0.663 1.00 96.81 533 ASP A CA 1
ATOM 4205 C C . ASP A 1 533 ? 10.861 18.264 2.192 1.00 96.81 533 ASP A C 1
ATOM 4207 O O . ASP A 1 533 ? 9.812 18.556 2.775 1.00 96.81 533 ASP A O 1
ATOM 4211 N N . VAL A 1 534 ? 11.991 18.017 2.850 1.00 97.69 534 VAL A N 1
ATOM 4212 C CA . VAL A 1 534 ? 12.109 17.945 4.307 1.00 97.69 534 VAL A CA 1
ATOM 4213 C C . VAL A 1 534 ? 13.213 18.879 4.773 1.00 97.69 534 VAL A C 1
ATOM 4215 O O . VAL A 1 534 ? 14.297 18.917 4.199 1.00 97.69 534 VAL A O 1
ATOM 4218 N N . GLN A 1 535 ? 12.974 19.598 5.861 1.00 97.00 535 GLN A N 1
ATOM 4219 C CA . GLN A 1 535 ? 14.001 20.383 6.531 1.00 97.00 535 GLN A CA 1
ATOM 4220 C C . GLN A 1 535 ? 13.979 20.092 8.029 1.00 97.00 535 GLN A C 1
ATOM 4222 O O . GLN A 1 535 ? 12.928 20.110 8.668 1.00 97.00 535 GLN A O 1
ATOM 4227 N N . ALA A 1 536 ? 15.155 19.837 8.595 1.00 96.62 536 ALA A N 1
ATOM 4228 C CA . ALA A 1 536 ? 15.336 19.541 10.009 1.00 96.62 536 ALA A CA 1
ATOM 4229 C C . ALA A 1 536 ? 16.557 20.291 10.542 1.00 96.62 536 ALA A C 1
ATOM 4231 O O . ALA A 1 536 ? 17.563 20.390 9.854 1.00 96.62 536 ALA A O 1
ATOM 4232 N N . GLU A 1 537 ? 16.512 20.775 11.781 1.00 95.62 537 GLU A N 1
ATOM 4233 C CA . GLU A 1 537 ? 17.648 21.479 12.396 1.00 95.62 537 GLU A CA 1
ATOM 4234 C C . GLU A 1 537 ? 18.864 20.560 12.600 1.00 95.62 537 GLU A C 1
ATOM 4236 O O . GLU A 1 537 ? 20.012 20.973 12.451 1.00 95.62 537 GLU A O 1
ATOM 4241 N N . GLN A 1 538 ? 18.608 19.294 12.931 1.00 95.94 538 GLN A N 1
ATOM 4242 C CA . GLN A 1 538 ? 19.624 18.305 13.279 1.00 95.94 538 GLN A CA 1
ATOM 4243 C C . GLN A 1 538 ? 19.477 17.042 12.437 1.00 95.94 538 GLN A C 1
ATOM 4245 O O . GLN A 1 538 ? 18.389 16.720 11.951 1.00 95.94 538 GLN A O 1
ATOM 4250 N N . ARG A 1 539 ? 20.575 16.286 12.342 1.00 96.38 539 ARG A N 1
ATOM 4251 C CA . ARG A 1 539 ? 20.595 14.984 11.682 1.00 96.38 539 ARG A CA 1
ATOM 4252 C C . ARG A 1 539 ? 19.617 14.014 12.346 1.00 96.38 539 ARG A C 1
ATOM 4254 O O . ARG A 1 539 ? 19.740 13.722 13.538 1.00 96.38 539 ARG A O 1
ATOM 4261 N N . ASN A 1 540 ? 18.694 13.474 11.560 1.00 96.88 540 ASN A N 1
ATOM 4262 C CA . ASN A 1 540 ? 17.609 12.608 12.014 1.00 96.88 540 ASN A CA 1
ATOM 4263 C C . ASN A 1 540 ? 17.317 11.489 10.999 1.00 96.88 540 ASN A C 1
ATOM 4265 O O . ASN A 1 540 ? 18.011 11.336 9.994 1.00 96.88 540 ASN A O 1
ATOM 4269 N N . ARG A 1 541 ? 16.303 10.670 11.291 1.00 96.50 541 ARG A N 1
ATOM 4270 C CA . ARG A 1 541 ? 15.745 9.670 10.376 1.00 96.50 541 ARG A CA 1
ATOM 4271 C C . ARG A 1 541 ? 14.251 9.926 10.245 1.00 96.50 541 ARG A C 1
ATOM 4273 O O . ARG A 1 541 ? 13.539 9.875 11.245 1.00 96.50 541 ARG A O 1
ATOM 4280 N N . LEU A 1 542 ? 13.804 10.235 9.035 1.00 98.19 542 LEU A N 1
ATOM 4281 C CA . LEU A 1 542 ? 12.389 10.317 8.702 1.00 98.19 542 LEU A CA 1
ATOM 4282 C C . LEU A 1 542 ? 11.895 8.914 8.360 1.00 98.19 542 LEU A C 1
ATOM 4284 O O . LEU A 1 542 ? 12.522 8.207 7.575 1.00 98.19 542 LEU A O 1
ATOM 4288 N N . VAL A 1 543 ? 10.758 8.524 8.920 1.00 98.50 543 VAL A N 1
ATOM 4289 C CA . VAL A 1 543 ? 10.022 7.343 8.485 1.00 98.50 543 VAL A CA 1
ATOM 4290 C C . VAL A 1 543 ? 8.813 7.797 7.686 1.00 98.50 543 VAL A C 1
ATOM 4292 O O . VAL A 1 543 ? 7.965 8.539 8.188 1.00 98.50 543 VAL A O 1
ATOM 4295 N N . VAL A 1 544 ? 8.735 7.314 6.450 1.00 98.62 544 VAL A N 1
ATOM 4296 C CA . VAL A 1 544 ? 7.545 7.414 5.608 1.00 98.62 544 VAL A CA 1
ATOM 4297 C C . VAL A 1 544 ? 6.894 6.039 5.612 1.00 98.62 544 VAL A C 1
ATOM 4299 O O . VAL A 1 544 ? 7.518 5.062 5.198 1.00 98.62 544 VAL A O 1
ATOM 4302 N N . ALA A 1 545 ? 5.673 5.937 6.126 1.00 98.12 545 ALA A N 1
ATOM 4303 C CA . ALA A 1 545 ? 4.922 4.686 6.137 1.00 98.12 545 ALA A CA 1
ATOM 4304 C C . ALA A 1 545 ? 3.722 4.771 5.197 1.00 98.12 545 ALA A C 1
ATOM 4306 O O . ALA A 1 545 ? 3.065 5.806 5.127 1.00 98.12 545 ALA A O 1
ATOM 4307 N N . VAL A 1 546 ? 3.465 3.681 4.483 1.00 97.69 546 VAL A N 1
ATOM 4308 C CA . VAL A 1 546 ? 2.308 3.506 3.606 1.00 97.69 546 VAL A CA 1
ATOM 4309 C C . VAL A 1 546 ? 1.662 2.186 3.991 1.00 97.69 546 VAL A C 1
ATOM 4311 O O . VAL A 1 546 ? 2.291 1.132 3.869 1.00 97.69 546 VAL A O 1
ATOM 4314 N N . ASP A 1 547 ? 0.444 2.252 4.520 1.00 95.19 547 ASP A N 1
ATOM 4315 C CA . ASP A 1 547 ? -0.293 1.111 5.066 1.00 95.19 547 ASP A CA 1
ATOM 4316 C C . ASP A 1 547 ? 0.576 0.228 5.999 1.00 95.19 547 ASP A C 1
ATOM 4318 O O . ASP A 1 547 ? 1.030 0.655 7.063 1.00 95.19 547 ASP A O 1
ATOM 4322 N N . GLY A 1 548 ? 0.835 -1.024 5.604 1.00 94.44 548 GLY A N 1
ATOM 4323 C CA . GLY A 1 548 ? 1.662 -1.992 6.332 1.00 94.44 548 GLY A CA 1
ATOM 4324 C C . GLY A 1 548 ? 3.166 -1.937 6.030 1.00 94.44 548 GLY A C 1
ATOM 4325 O O . GLY A 1 548 ? 3.896 -2.837 6.460 1.00 94.44 548 GLY A O 1
ATOM 4326 N N . TYR A 1 549 ? 3.637 -0.932 5.292 1.00 97.94 549 TYR A N 1
ATOM 4327 C CA . TYR A 1 549 ? 5.016 -0.805 4.825 1.00 97.94 549 TYR A CA 1
ATOM 4328 C C . TYR A 1 549 ? 5.667 0.489 5.320 1.00 97.94 549 TYR A C 1
ATOM 4330 O O . TYR A 1 549 ? 4.999 1.493 5.552 1.00 97.94 549 TYR A O 1
ATOM 4338 N N . ALA A 1 550 ? 6.993 0.491 5.462 1.00 98.25 550 ALA A N 1
ATOM 4339 C CA . ALA A 1 550 ? 7.744 1.696 5.810 1.00 98.25 550 ALA A CA 1
ATOM 4340 C C . ALA A 1 550 ? 9.072 1.801 5.058 1.00 98.25 550 ALA A C 1
ATOM 4342 O O . ALA A 1 550 ? 9.732 0.789 4.811 1.00 98.25 550 ALA A O 1
ATOM 4343 N N . ALA A 1 551 ? 9.459 3.037 4.757 1.00 98.25 551 ALA A N 1
ATOM 4344 C CA . ALA A 1 551 ? 10.775 3.445 4.294 1.00 98.25 551 ALA A CA 1
ATOM 4345 C C . ALA A 1 551 ? 11.425 4.344 5.359 1.00 98.25 551 ALA A C 1
ATOM 4347 O O . ALA A 1 551 ? 10.766 5.195 5.960 1.00 98.25 551 ALA A O 1
ATOM 4348 N N . GLU A 1 552 ? 12.718 4.148 5.605 1.00 97.62 552 GLU A N 1
ATOM 4349 C CA . GLU A 1 552 ? 13.500 4.938 6.559 1.00 97.62 552 GLU A CA 1
ATOM 4350 C C . GLU A 1 552 ? 14.551 5.751 5.803 1.00 97.62 552 GLU A C 1
ATOM 4352 O O . GLU A 1 552 ? 15.390 5.188 5.102 1.00 97.62 552 GLU A O 1
ATOM 4357 N N . VAL A 1 553 ? 14.510 7.074 5.954 1.00 97.06 553 VAL A N 1
ATOM 4358 C CA . VAL A 1 553 ? 15.309 8.015 5.168 1.00 97.06 553 VAL A CA 1
ATOM 4359 C C . VAL A 1 553 ? 16.196 8.851 6.093 1.00 97.06 553 VAL A C 1
ATOM 4361 O O . VAL A 1 553 ? 15.685 9.491 7.018 1.00 97.06 553 VAL A O 1
ATOM 4364 N N . PRO A 1 554 ? 17.525 8.873 5.888 1.00 96.12 554 PRO A N 1
ATOM 4365 C CA . PRO A 1 554 ? 18.402 9.764 6.636 1.00 96.12 554 PRO A CA 1
ATOM 4366 C C . PRO A 1 554 ? 18.157 11.225 6.238 1.00 96.12 554 PRO A C 1
ATOM 4368 O O . PRO A 1 554 ? 18.100 11.547 5.054 1.00 96.12 554 PRO A O 1
ATOM 4371 N N . ILE A 1 555 ? 18.049 12.104 7.234 1.00 96.69 555 ILE A N 1
ATOM 4372 C CA . ILE A 1 555 ? 17.958 13.557 7.058 1.00 96.69 555 ILE A CA 1
ATOM 4373 C C . ILE A 1 555 ? 19.220 14.182 7.639 1.00 96.69 555 ILE A C 1
ATOM 4375 O O . ILE A 1 555 ? 19.530 13.938 8.808 1.00 96.69 555 ILE A O 1
ATOM 4379 N N . ASP A 1 556 ? 19.948 14.966 6.848 1.00 92.06 556 ASP A N 1
ATOM 4380 C CA . ASP A 1 556 ? 21.286 15.447 7.219 1.00 92.06 556 ASP A CA 1
ATOM 4381 C C . ASP A 1 556 ? 21.270 16.554 8.285 1.00 92.06 556 ASP A C 1
ATOM 4383 O O . ASP A 1 556 ? 22.177 16.629 9.119 1.00 92.06 556 ASP A O 1
ATOM 4387 N N . GLY A 1 557 ? 20.191 17.335 8.334 1.00 89.81 557 GLY A N 1
ATOM 4388 C CA . GLY A 1 557 ? 20.039 18.484 9.224 1.00 89.81 557 GLY A CA 1
ATOM 4389 C C . GLY A 1 557 ? 20.655 19.774 8.661 1.00 89.81 557 GLY A C 1
ATOM 4390 O O . GLY A 1 557 ? 21.512 19.733 7.783 1.00 89.81 557 GLY A O 1
ATOM 4391 N N . GLY A 1 558 ? 20.231 20.931 9.174 1.00 92.19 558 GLY A N 1
ATOM 4392 C CA . GLY A 1 558 ? 20.714 22.256 8.774 1.00 92.19 558 GLY A CA 1
ATOM 4393 C C . GLY A 1 558 ? 19.607 23.193 8.279 1.00 92.19 558 GLY A C 1
ATOM 4394 O O . GLY A 1 558 ? 18.421 22.979 8.522 1.00 92.19 558 GLY A O 1
ATOM 4395 N N . SER A 1 559 ? 20.004 24.275 7.601 1.00 90.94 559 SER A N 1
ATOM 4396 C CA . SER A 1 559 ? 19.079 25.275 7.044 1.00 90.94 559 SER A CA 1
ATOM 4397 C C . SER A 1 559 ? 18.556 24.935 5.650 1.00 90.94 559 SER A C 1
ATOM 4399 O O . SER A 1 559 ? 17.649 25.611 5.175 1.00 90.94 559 SER A O 1
ATOM 4401 N N . GLU A 1 560 ? 19.098 23.920 4.982 1.00 92.62 560 GLU A N 1
ATOM 4402 C CA . GLU A 1 560 ? 18.731 23.589 3.603 1.00 92.62 560 GLU A CA 1
ATOM 4403 C C . GLU A 1 560 ? 17.571 22.591 3.546 1.00 92.62 560 GLU A C 1
ATOM 4405 O O . GLU A 1 560 ? 17.409 21.745 4.427 1.00 92.62 560 GLU A O 1
ATOM 4410 N N . TRP A 1 561 ? 16.755 22.697 2.497 1.00 93.50 561 TRP A N 1
ATOM 4411 C CA . TRP A 1 561 ? 15.725 21.707 2.191 1.00 93.50 561 TRP A CA 1
ATOM 4412 C C . TRP A 1 561 ? 16.361 20.488 1.522 1.00 93.50 561 TRP A C 1
ATOM 4414 O O . TRP A 1 561 ? 17.118 20.629 0.563 1.00 93.50 561 TRP A O 1
ATOM 4424 N N . GLN A 1 562 ? 16.026 19.299 2.011 1.00 96.75 562 GLN A N 1
ATOM 4425 C CA . GLN A 1 562 ? 16.437 18.021 1.449 1.00 96.75 562 GLN A CA 1
ATOM 4426 C C . GLN A 1 562 ? 15.242 17.376 0.745 1.00 96.75 562 GLN A C 1
ATOM 4428 O O . GLN A 1 562 ? 14.224 17.101 1.379 1.00 96.75 562 GLN A O 1
ATOM 4433 N N . GLU A 1 563 ? 15.373 17.104 -0.550 1.00 96.56 563 GLU A N 1
ATOM 4434 C CA . GLU A 1 563 ? 14.371 16.332 -1.285 1.00 96.56 563 GLU A CA 1
ATOM 4435 C C . GLU A 1 563 ? 14.517 14.836 -0.959 1.00 96.56 563 GLU A C 1
ATOM 4437 O O . GLU A 1 563 ? 15.607 14.261 -1.011 1.00 96.56 563 GLU A O 1
ATOM 4442 N N . VAL A 1 564 ? 13.402 14.203 -0.609 1.00 96.25 564 VAL A N 1
ATOM 4443 C CA . VAL A 1 564 ? 13.260 12.767 -0.375 1.00 96.25 564 VAL A CA 1
ATOM 4444 C C . VAL A 1 564 ? 12.427 12.195 -1.511 1.00 96.25 564 VAL A C 1
ATOM 4446 O O . VAL A 1 564 ? 11.284 12.603 -1.681 1.00 96.25 564 VAL A O 1
ATOM 4449 N N . VAL A 1 565 ? 12.975 11.238 -2.263 1.00 95.56 565 VAL A N 1
ATOM 4450 C CA . VAL A 1 565 ? 12.283 10.578 -3.382 1.00 95.56 565 VAL A CA 1
ATOM 4451 C C . VAL A 1 565 ? 12.276 9.071 -3.157 1.00 95.56 565 VAL A C 1
ATOM 4453 O O . VAL A 1 565 ? 13.334 8.451 -3.081 1.00 95.56 565 VAL A O 1
ATOM 4456 N N . LEU A 1 566 ? 11.083 8.484 -3.079 1.00 96.38 566 LEU A N 1
ATOM 4457 C CA . LEU A 1 566 ? 10.859 7.079 -2.762 1.00 96.38 566 LEU A CA 1
ATOM 4458 C C . LEU A 1 566 ? 10.056 6.388 -3.866 1.00 96.38 566 LEU A C 1
ATOM 4460 O O . LEU A 1 566 ? 9.027 6.868 -4.332 1.00 96.38 566 LEU A O 1
ATOM 4464 N N . SER A 1 567 ? 10.531 5.227 -4.278 1.00 94.31 567 SER A N 1
ATOM 4465 C CA . SER A 1 567 ? 9.837 4.260 -5.121 1.00 94.31 567 SER A CA 1
ATOM 4466 C C . SER A 1 567 ? 9.147 3.191 -4.260 1.00 94.31 567 SER A C 1
ATOM 4468 O O . SER A 1 567 ? 9.500 3.041 -3.089 1.00 94.31 567 SER A O 1
ATOM 4470 N N . PRO A 1 568 ? 8.214 2.390 -4.809 1.00 91.94 568 PRO A N 1
ATOM 4471 C CA . PRO A 1 568 ? 7.650 1.244 -4.084 1.00 91.94 568 PRO A CA 1
ATOM 4472 C C . PRO A 1 568 ? 8.728 0.283 -3.545 1.00 91.94 568 PRO A C 1
ATOM 4474 O O . PRO A 1 568 ? 8.618 -0.248 -2.438 1.00 91.94 568 PRO A O 1
ATOM 4477 N N . ASP A 1 569 ? 9.838 0.148 -4.276 1.00 91.25 569 ASP A N 1
ATOM 4478 C CA . ASP A 1 569 ? 10.999 -0.662 -3.902 1.00 91.25 569 ASP A CA 1
ATOM 4479 C C . ASP A 1 569 ? 11.747 -0.168 -2.653 1.00 91.25 569 ASP A C 1
ATOM 4481 O O . ASP A 1 569 ? 12.589 -0.907 -2.139 1.00 91.25 569 ASP A O 1
ATOM 4485 N N . ASP A 1 570 ? 11.453 1.019 -2.123 1.00 95.88 570 ASP A N 1
ATOM 4486 C CA . ASP A 1 570 ? 12.055 1.539 -0.886 1.00 95.88 570 ASP A CA 1
ATOM 4487 C C . ASP A 1 570 ? 11.270 1.125 0.370 1.00 95.88 570 ASP A C 1
ATOM 4489 O O . ASP A 1 570 ? 11.802 1.116 1.481 1.00 95.88 570 ASP A O 1
ATOM 4493 N N . PHE A 1 571 ? 10.012 0.712 0.203 1.00 97.62 571 PHE A N 1
ATOM 4494 C CA . PHE A 1 571 ? 9.115 0.366 1.299 1.00 97.62 571 PHE A CA 1
ATOM 4495 C C . PHE A 1 571 ? 9.220 -1.117 1.660 1.00 97.62 571 PHE A C 1
ATOM 4497 O O . PHE A 1 571 ? 9.252 -1.990 0.791 1.00 97.62 571 PHE A O 1
ATOM 4504 N N . ARG A 1 572 ? 9.277 -1.430 2.959 1.00 96.94 572 ARG A N 1
ATOM 4505 C CA . ARG A 1 572 ? 9.335 -2.809 3.471 1.00 96.94 572 ARG A CA 1
ATOM 4506 C C . ARG A 1 572 ? 8.227 -3.066 4.478 1.00 96.94 572 ARG A C 1
ATOM 4508 O O . ARG A 1 572 ? 8.072 -2.289 5.421 1.00 96.94 572 ARG A O 1
ATOM 4515 N N . ASN A 1 573 ? 7.520 -4.184 4.338 1.00 95.31 573 ASN A N 1
ATOM 4516 C CA . ASN A 1 573 ? 6.612 -4.661 5.382 1.00 95.31 573 ASN A CA 1
ATOM 4517 C C . ASN A 1 573 ? 7.383 -5.386 6.500 1.00 95.31 573 ASN A C 1
ATOM 4519 O O . ASN A 1 573 ? 8.618 -5.472 6.484 1.00 95.31 573 ASN A O 1
ATOM 4523 N N . PHE A 1 574 ? 6.652 -5.917 7.483 1.00 93.19 574 PHE A N 1
ATOM 4524 C CA . PHE A 1 574 ? 7.227 -6.697 8.581 1.00 93.19 574 PHE A CA 1
ATOM 4525 C C . PHE A 1 574 ? 8.112 -7.861 8.094 1.00 93.19 574 PHE A C 1
ATOM 4527 O O . PHE A 1 574 ? 9.226 -8.010 8.595 1.00 93.19 574 PHE A O 1
ATOM 4534 N N . ALA A 1 575 ? 7.657 -8.622 7.092 1.00 91.69 575 ALA A N 1
ATOM 4535 C CA . ALA A 1 575 ? 8.376 -9.762 6.517 1.00 91.69 575 ALA A CA 1
ATOM 4536 C C . ALA A 1 575 ? 9.603 -9.358 5.672 1.00 91.69 575 ALA A C 1
ATOM 4538 O O . ALA A 1 575 ? 10.381 -10.214 5.264 1.00 91.69 575 ALA A O 1
ATOM 4539 N N . GLY A 1 576 ? 9.815 -8.057 5.437 1.00 90.44 576 GLY A N 1
ATOM 4540 C CA . GLY A 1 576 ? 10.889 -7.555 4.578 1.00 90.44 576 GLY A CA 1
ATOM 4541 C C . GLY A 1 576 ? 10.543 -7.584 3.088 1.00 90.44 576 GLY A C 1
ATOM 4542 O O . GLY A 1 576 ? 11.413 -7.328 2.258 1.00 90.44 576 GLY A O 1
ATOM 4543 N N . GLU A 1 577 ? 9.286 -7.851 2.746 1.00 92.44 577 GLU A N 1
ATOM 4544 C CA . GLU A 1 577 ? 8.792 -7.815 1.374 1.00 92.44 577 GLU A CA 1
ATOM 4545 C C . GLU A 1 577 ? 8.607 -6.366 0.922 1.00 92.44 577 GLU A C 1
ATOM 4547 O O . GLU A 1 577 ? 8.330 -5.468 1.728 1.00 92.44 577 GLU A O 1
ATOM 4552 N N . ARG A 1 578 ? 8.775 -6.143 -0.380 1.00 92.88 578 ARG A N 1
ATOM 4553 C CA . ARG A 1 578 ? 8.660 -4.819 -0.994 1.00 92.88 578 ARG A CA 1
ATOM 4554 C C . ARG A 1 578 ? 7.203 -4.470 -1.276 1.00 92.88 578 ARG A C 1
ATOM 4556 O O . ARG A 1 578 ? 6.389 -5.368 -1.492 1.00 92.88 578 ARG A O 1
ATOM 4563 N N . LEU A 1 579 ? 6.889 -3.177 -1.301 1.00 90.88 579 LEU A N 1
ATOM 4564 C CA . LEU A 1 579 ? 5.604 -2.711 -1.815 1.00 90.88 579 LEU A CA 1
ATOM 4565 C C . LEU A 1 579 ? 5.574 -2.957 -3.333 1.00 90.88 579 LEU A C 1
ATOM 4567 O O . LEU A 1 579 ? 6.464 -2.500 -4.045 1.00 90.88 579 LEU A O 1
ATOM 4571 N N . ALA A 1 580 ? 4.584 -3.709 -3.823 1.00 86.44 580 ALA A N 1
ATOM 4572 C CA . ALA A 1 580 ? 4.523 -4.123 -5.231 1.00 86.44 580 ALA A CA 1
ATOM 4573 C C . ALA A 1 580 ? 4.287 -2.945 -6.196 1.00 86.44 580 ALA A C 1
ATOM 4575 O O . ALA A 1 580 ? 4.765 -2.957 -7.327 1.00 86.44 580 ALA A O 1
ATOM 4576 N N . GLY A 1 581 ? 3.565 -1.927 -5.733 1.00 87.19 581 GLY A N 1
ATOM 4577 C CA . GLY A 1 581 ? 3.208 -0.727 -6.476 1.00 87.19 581 GLY A CA 1
ATOM 4578 C C . GLY A 1 581 ? 2.344 0.191 -5.613 1.00 87.19 581 GLY A C 1
ATOM 4579 O O . GLY A 1 581 ? 2.056 -0.124 -4.462 1.00 87.19 581 GLY A O 1
ATOM 4580 N N . TRP A 1 582 ? 1.925 1.324 -6.171 1.00 93.38 582 TRP A N 1
ATOM 4581 C CA . TRP A 1 582 ? 1.048 2.281 -5.483 1.00 93.38 582 TRP A CA 1
ATOM 4582 C C . TRP A 1 582 ? -0.441 1.930 -5.580 1.00 93.38 582 TRP A C 1
ATOM 4584 O O . TRP A 1 582 ? -1.282 2.649 -5.047 1.00 93.38 582 TRP A O 1
ATOM 4594 N N . GLU A 1 583 ? -0.787 0.861 -6.294 1.00 88.94 583 GLU A N 1
ATOM 4595 C CA . GLU A 1 583 ? -2.175 0.459 -6.472 1.00 88.94 583 GLU A CA 1
ATOM 4596 C C . GLU A 1 583 ? -2.770 -0.059 -5.159 1.00 88.94 583 GLU A C 1
ATOM 4598 O O . GLU A 1 583 ? -2.177 -0.893 -4.476 1.00 88.94 583 GLU A O 1
ATOM 4603 N N . GLY A 1 584 ? -3.949 0.459 -4.810 1.00 89.56 584 GLY A N 1
ATOM 4604 C CA . GLY A 1 584 ? -4.685 0.054 -3.615 1.00 89.56 584 GLY A CA 1
ATOM 4605 C C . GLY A 1 584 ? -4.166 0.624 -2.295 1.00 89.56 584 GLY A C 1
ATOM 4606 O O . GLY A 1 584 ? -4.689 0.224 -1.259 1.00 89.56 584 GLY A O 1
ATOM 4607 N N . ILE A 1 585 ? -3.188 1.540 -2.305 1.00 96.06 585 ILE A N 1
ATOM 4608 C CA . ILE A 1 585 ? -2.719 2.183 -1.069 1.00 96.06 585 ILE A CA 1
ATOM 4609 C C . ILE A 1 585 ? -3.808 3.067 -0.461 1.00 96.06 585 ILE A C 1
ATOM 4611 O O . ILE A 1 585 ? -4.578 3.698 -1.191 1.00 96.06 585 ILE A O 1
ATOM 4615 N N . GLN A 1 586 ? -3.874 3.128 0.870 1.00 96.62 586 GLN A N 1
ATOM 4616 C CA . GLN A 1 586 ? -4.994 3.787 1.551 1.00 96.62 586 GLN A CA 1
ATOM 4617 C C . GLN A 1 586 ? -4.555 4.882 2.529 1.00 96.62 586 GLN A C 1
ATOM 4619 O O . GLN A 1 586 ? -5.236 5.897 2.672 1.00 96.62 586 GLN A O 1
ATOM 4624 N N . GLN A 1 587 ? -3.405 4.719 3.177 1.00 97.81 587 GLN A N 1
ATOM 4625 C CA . GLN A 1 587 ? -2.918 5.634 4.200 1.00 97.81 587 GLN A CA 1
ATOM 4626 C C . GLN A 1 587 ? -1.428 5.938 4.030 1.00 97.81 587 GLN A C 1
ATOM 4628 O O . GLN A 1 587 ? -0.608 5.043 3.832 1.00 97.81 587 GLN A O 1
ATOM 4633 N N . LEU A 1 588 ? -1.071 7.212 4.196 1.00 98.44 588 LEU A N 1
ATOM 4634 C CA . LEU A 1 588 ? 0.303 7.707 4.240 1.00 98.44 588 LEU A CA 1
ATOM 4635 C C . LEU A 1 588 ? 0.591 8.333 5.612 1.00 98.44 588 LEU A C 1
ATOM 4637 O O . LEU A 1 588 ? -0.207 9.120 6.117 1.00 98.44 588 LEU A O 1
ATOM 4641 N N . THR A 1 589 ? 1.754 8.046 6.193 1.00 98.44 589 THR A N 1
ATOM 4642 C CA . THR A 1 589 ? 2.201 8.597 7.481 1.00 98.44 589 THR A CA 1
ATOM 4643 C C . THR A 1 589 ? 3.617 9.154 7.385 1.00 98.44 589 THR A C 1
ATOM 4645 O O . THR A 1 589 ? 4.532 8.472 6.923 1.00 98.44 589 THR A O 1
ATOM 4648 N N . LEU A 1 590 ? 3.817 10.361 7.918 1.00 98.50 590 LEU A N 1
ATOM 4649 C CA . LEU A 1 590 ? 5.129 10.964 8.162 1.00 98.50 590 LEU A CA 1
ATOM 4650 C C . LEU A 1 590 ? 5.407 10.936 9.666 1.00 98.50 590 LEU A C 1
ATOM 4652 O O . LEU A 1 590 ? 4.632 11.484 10.450 1.00 98.50 590 LEU A O 1
ATOM 4656 N N . THR A 1 591 ? 6.482 10.273 10.095 1.00 97.94 591 THR A N 1
ATOM 4657 C CA . THR A 1 591 ? 6.778 10.084 11.526 1.00 97.94 591 THR A CA 1
ATOM 4658 C C . THR A 1 591 ? 8.269 9.862 11.794 1.00 97.94 591 THR A C 1
ATOM 4660 O O . THR A 1 591 ? 9.053 9.595 10.888 1.00 97.94 591 THR A O 1
ATOM 4663 N N . ALA A 1 592 ? 8.684 9.967 13.056 1.00 96.88 592 ALA A N 1
ATOM 4664 C CA . ALA A 1 592 ? 10.034 9.615 13.495 1.00 96.88 592 ALA A CA 1
ATOM 4665 C C . ALA A 1 592 ? 10.228 8.093 13.623 1.00 96.88 592 ALA A C 1
ATOM 4667 O O . ALA A 1 592 ? 11.327 7.570 13.432 1.00 96.88 592 ALA A O 1
ATOM 4668 N N . SER A 1 593 ? 9.153 7.373 13.960 1.00 96.38 593 SER A N 1
ATOM 4669 C CA . SER A 1 593 ? 9.158 5.916 14.063 1.00 96.38 593 SER A CA 1
ATOM 4670 C C . SER A 1 593 ? 7.770 5.318 13.852 1.00 96.38 593 SER A C 1
ATOM 4672 O O . SER A 1 593 ? 6.751 5.960 14.115 1.00 96.38 593 SER A O 1
ATOM 4674 N N . THR A 1 594 ? 7.732 4.066 13.400 1.00 95.38 594 THR A N 1
ATOM 4675 C CA . THR A 1 594 ? 6.504 3.269 13.310 1.00 95.38 594 THR A CA 1
ATOM 4676 C C . THR A 1 594 ? 6.755 1.823 13.726 1.00 95.38 594 THR A C 1
ATOM 4678 O O . THR A 1 594 ? 7.889 1.341 13.722 1.00 95.38 594 THR A O 1
ATOM 4681 N N . ARG A 1 595 ? 5.688 1.110 14.094 1.00 94.25 595 ARG A N 1
ATOM 4682 C CA . ARG A 1 595 ? 5.730 -0.314 14.438 1.00 94.25 595 ARG A CA 1
ATOM 4683 C C . ARG A 1 595 ? 4.971 -1.118 13.386 1.00 94.25 595 ARG A C 1
ATOM 4685 O O . ARG A 1 595 ? 3.743 -1.147 13.399 1.00 94.25 595 ARG A O 1
ATOM 4692 N N . LEU A 1 596 ? 5.709 -1.833 12.546 1.00 92.88 596 LEU A N 1
ATOM 4693 C CA . LEU A 1 596 ? 5.163 -2.790 11.587 1.00 92.88 596 LEU A CA 1
ATOM 4694 C C . LEU A 1 596 ? 4.760 -4.074 12.319 1.00 92.88 596 LEU A C 1
ATOM 4696 O O . LEU A 1 596 ? 5.516 -4.576 13.156 1.00 92.88 596 LEU A O 1
ATOM 4700 N N . ARG A 1 597 ? 3.569 -4.601 12.032 1.00 86.69 597 ARG A N 1
ATOM 4701 C CA . ARG A 1 597 ? 3.033 -5.818 12.664 1.00 86.69 597 ARG A CA 1
ATOM 4702 C C . ARG A 1 597 ? 3.185 -7.022 11.732 1.00 86.69 597 ARG A C 1
ATOM 4704 O O . ARG A 1 597 ? 2.960 -6.891 10.535 1.00 86.69 597 ARG A O 1
ATOM 4711 N N . GLY A 1 598 ? 3.570 -8.163 12.298 1.00 80.12 598 GLY A N 1
ATOM 4712 C CA . GLY A 1 598 ? 3.661 -9.453 11.611 1.00 80.12 598 GLY A CA 1
ATOM 4713 C C . GLY A 1 598 ? 2.508 -10.390 11.957 1.00 80.12 598 GLY A C 1
ATOM 4714 O O . GLY A 1 598 ? 1.401 -9.945 12.267 1.00 80.12 598 GLY A O 1
ATOM 4715 N N . GLY A 1 599 ? 2.791 -11.699 11.958 1.00 72.75 599 GLY A N 1
ATOM 4716 C CA . GLY A 1 599 ? 1.892 -12.728 12.489 1.00 72.75 599 GLY A CA 1
ATOM 4717 C C . GLY A 1 599 ? 1.575 -12.539 13.984 1.00 72.75 599 GLY A C 1
ATOM 4718 O O . GLY A 1 599 ? 1.900 -11.521 14.599 1.00 72.75 599 GLY A O 1
ATOM 4719 N N . ARG A 1 600 ? 0.904 -13.518 14.612 1.00 63.38 600 ARG A N 1
ATOM 4720 C CA . ARG A 1 600 ? 0.393 -13.384 15.994 1.00 63.38 600 ARG A CA 1
ATOM 4721 C C . ARG A 1 600 ? 1.490 -12.939 16.986 1.00 63.38 600 ARG A C 1
ATOM 4723 O O . ARG A 1 600 ? 2.276 -13.754 17.450 1.00 63.38 600 ARG A O 1
ATOM 4730 N N . ARG A 1 601 ? 1.414 -11.661 17.395 1.00 69.19 601 ARG A N 1
ATOM 4731 C CA . ARG A 1 601 ? 2.240 -10.948 18.401 1.00 69.19 601 ARG A CA 1
ATOM 4732 C C . ARG A 1 601 ? 3.649 -10.525 17.977 1.00 69.19 601 ARG A C 1
ATOM 4734 O O . ARG A 1 601 ? 4.384 -10.011 18.816 1.00 69.19 601 ARG A O 1
ATOM 4741 N N . GLU A 1 602 ? 4.007 -10.650 16.708 1.00 83.19 602 GLU A N 1
ATOM 4742 C CA . GLU A 1 602 ? 5.300 -10.165 16.231 1.00 83.19 602 GLU A CA 1
ATOM 4743 C C . GLU A 1 602 ? 5.211 -8.713 15.756 1.00 83.19 602 GLU A C 1
ATOM 4745 O O . GLU A 1 602 ? 4.213 -8.278 15.173 1.00 83.19 602 GLU A O 1
ATOM 4750 N N . SER A 1 603 ? 6.255 -7.932 16.026 1.00 89.06 603 SER A N 1
ATOM 4751 C CA . SER A 1 603 ? 6.340 -6.562 15.531 1.00 89.06 603 SER A CA 1
ATOM 4752 C C . SER A 1 603 ? 7.782 -6.107 15.367 1.00 89.06 603 SER A C 1
ATOM 4754 O O . SER A 1 603 ? 8.653 -6.523 16.129 1.00 89.06 603 SER A O 1
ATOM 4756 N N . ARG A 1 604 ? 8.013 -5.227 14.394 1.00 92.12 604 ARG A N 1
ATOM 4757 C CA . ARG A 1 604 ? 9.303 -4.595 14.119 1.00 92.12 604 ARG A CA 1
ATOM 4758 C C . ARG A 1 604 ? 9.139 -3.084 14.180 1.00 92.12 604 ARG A C 1
ATOM 4760 O O . ARG A 1 604 ? 8.234 -2.539 13.556 1.00 92.12 604 ARG A O 1
ATOM 4767 N N . VAL A 1 605 ? 10.008 -2.410 14.924 1.00 94.56 605 VAL A N 1
ATOM 4768 C CA . VAL A 1 605 ? 10.070 -0.942 14.930 1.00 94.56 605 VAL A CA 1
ATOM 4769 C C . VAL A 1 605 ? 11.003 -0.485 13.811 1.00 94.56 605 VAL A C 1
ATOM 4771 O O . VAL A 1 605 ? 12.074 -1.059 13.637 1.00 94.56 605 VAL A O 1
ATOM 4774 N N . VAL A 1 606 ? 10.574 0.520 13.053 1.00 95.50 606 VAL A N 1
ATOM 4775 C CA . VAL A 1 606 ? 11.356 1.219 12.024 1.00 95.50 606 VAL A CA 1
ATOM 4776 C C . VAL A 1 606 ? 11.493 2.677 12.466 1.00 95.50 606 VAL A C 1
ATOM 4778 O O . VAL A 1 606 ? 10.521 3.244 12.972 1.00 95.50 606 VAL A O 1
ATOM 4781 N N . GLY A 1 607 ? 12.675 3.276 12.311 1.00 94.38 607 GLY A N 1
ATOM 4782 C CA . GLY A 1 607 ? 12.991 4.608 12.835 1.00 94.38 607 GLY A CA 1
ATOM 4783 C C . GLY A 1 607 ? 13.359 4.651 14.324 1.00 94.38 607 GLY A C 1
ATOM 4784 O O . GLY A 1 607 ? 13.749 3.650 14.927 1.00 94.38 607 GLY A O 1
ATOM 4785 N N . GLY A 1 608 ? 13.262 5.840 14.924 1.00 92.38 608 GLY A N 1
ATOM 4786 C CA . GLY A 1 608 ? 13.651 6.090 16.316 1.00 92.38 608 GLY A CA 1
ATOM 4787 C C . GLY A 1 608 ? 13.157 7.437 16.852 1.00 92.38 608 GLY A C 1
ATOM 4788 O O . GLY A 1 608 ? 12.207 8.015 16.333 1.00 92.38 608 GLY A O 1
ATOM 4789 N N . SER A 1 609 ? 13.788 7.943 17.915 1.00 92.25 609 SER A N 1
ATOM 4790 C CA . SER A 1 609 ? 13.455 9.258 18.479 1.00 92.25 609 SER A CA 1
ATOM 4791 C C . SER A 1 609 ? 13.946 10.399 17.583 1.00 92.25 609 SER A C 1
ATOM 4793 O O . SER A 1 609 ? 15.083 10.368 17.107 1.00 92.25 609 SER A O 1
ATOM 4795 N N . TRP A 1 610 ? 13.116 11.431 17.419 1.00 95.25 610 TRP A N 1
ATOM 4796 C CA . TRP A 1 610 ? 13.489 12.670 16.734 1.00 95.25 610 TRP A CA 1
ATOM 4797 C C . TRP A 1 610 ? 14.250 13.617 17.668 1.00 95.25 610 TRP A C 1
ATOM 4799 O O . TRP A 1 610 ? 13.891 13.761 18.837 1.00 95.25 610 TRP A O 1
ATOM 4809 N N . LYS A 1 611 ? 15.297 14.268 17.159 1.00 94.88 611 LYS A N 1
ATOM 4810 C CA . LYS A 1 611 ? 16.135 15.227 17.889 1.00 94.88 611 LYS A CA 1
ATOM 4811 C C . LYS A 1 611 ? 15.882 16.652 17.412 1.00 94.88 611 LYS A C 1
ATOM 4813 O O . LYS A 1 611 ? 15.868 16.898 16.208 1.00 94.88 611 LYS A O 1
ATOM 4818 N N . GLY A 1 612 ? 15.808 17.583 18.359 1.00 93.44 612 GLY A N 1
ATOM 4819 C CA . GLY A 1 612 ? 15.597 19.002 18.079 1.00 93.44 612 GLY A CA 1
ATOM 4820 C C . GLY A 1 612 ? 14.134 19.331 17.790 1.00 93.44 612 GLY A C 1
ATOM 4821 O O . GLY A 1 612 ? 13.226 18.596 18.180 1.00 93.44 612 GLY A O 1
ATOM 4822 N N . THR A 1 613 ? 13.921 20.464 17.130 1.00 95.06 613 THR A N 1
ATOM 4823 C CA . THR A 1 613 ? 12.592 20.941 16.736 1.00 95.06 613 THR A CA 1
ATOM 4824 C C . THR A 1 613 ? 11.928 20.018 15.693 1.00 95.06 613 THR A C 1
ATOM 4826 O O . THR A 1 613 ? 12.631 19.288 14.980 1.00 95.06 613 THR A O 1
ATOM 4829 N N . PRO A 1 614 ? 10.580 19.992 15.603 1.00 95.69 614 PRO A N 1
ATOM 4830 C CA . PRO A 1 614 ? 9.867 19.249 14.563 1.00 95.69 614 PRO A CA 1
ATOM 4831 C C . PRO A 1 614 ? 10.362 19.573 13.142 1.00 95.69 614 PRO A C 1
ATOM 4833 O O . PRO A 1 614 ? 10.736 20.719 12.881 1.00 95.69 614 PRO A O 1
ATOM 4836 N N . PRO A 1 615 ? 10.351 18.598 12.212 1.00 96.75 615 PRO A N 1
ATOM 4837 C CA . PRO A 1 615 ? 10.685 18.861 10.818 1.00 96.75 615 PRO A CA 1
ATOM 4838 C C . PRO A 1 615 ? 9.672 19.807 10.174 1.00 96.75 615 PRO A C 1
ATOM 4840 O O . PRO A 1 615 ? 8.490 19.816 10.525 1.00 96.75 615 PRO A O 1
ATOM 4843 N N . ARG A 1 616 ? 10.139 20.557 9.178 1.00 97.00 616 ARG A N 1
ATOM 4844 C CA . ARG A 1 616 ? 9.283 21.260 8.223 1.00 97.00 616 ARG A CA 1
ATOM 4845 C C . ARG A 1 616 ? 9.184 20.442 6.943 1.00 97.00 616 ARG A C 1
ATOM 4847 O O . ARG A 1 616 ? 10.166 19.833 6.517 1.00 97.00 616 ARG A O 1
ATOM 4854 N N . PHE A 1 617 ? 8.001 20.455 6.348 1.00 97.75 617 PHE A N 1
ATOM 4855 C CA . PHE A 1 617 ? 7.677 19.747 5.118 1.00 97.75 617 PHE A CA 1
ATOM 4856 C C . PHE A 1 617 ? 7.167 20.738 4.081 1.00 97.75 617 PHE A C 1
ATOM 4858 O O . PHE A 1 617 ? 6.579 21.754 4.447 1.00 97.75 617 PHE A O 1
ATOM 4865 N N . ARG A 1 618 ? 7.405 20.446 2.804 1.00 97.00 618 ARG A N 1
ATOM 4866 C CA . ARG A 1 618 ? 6.719 21.089 1.679 1.00 97.00 618 ARG A CA 1
ATOM 4867 C C . ARG A 1 618 ? 6.675 20.129 0.492 1.00 97.00 618 ARG A C 1
ATOM 4869 O O . ARG A 1 618 ? 7.477 19.198 0.411 1.00 97.00 618 ARG A O 1
ATOM 4876 N N . ASN A 1 619 ? 5.794 20.401 -0.463 1.00 95.38 619 ASN A N 1
ATOM 4877 C CA . ASN A 1 619 ? 5.858 19.805 -1.799 1.00 95.38 619 ASN A CA 1
ATOM 4878 C C . ASN A 1 619 ? 5.793 18.254 -1.842 1.00 95.38 619 ASN A C 1
ATOM 4880 O O . ASN A 1 619 ? 6.552 17.617 -2.582 1.00 95.38 619 ASN A O 1
ATOM 4884 N N . LEU A 1 620 ? 4.895 17.644 -1.055 1.00 98.38 620 LEU A N 1
ATOM 4885 C CA . LEU A 1 620 ? 4.599 16.210 -1.137 1.00 98.38 620 LEU A CA 1
ATOM 4886 C C . LEU A 1 620 ? 3.818 15.917 -2.420 1.00 98.38 620 LEU A C 1
ATOM 4888 O O . LEU A 1 620 ? 2.690 16.385 -2.589 1.00 98.38 620 LEU A O 1
ATOM 4892 N N . ARG A 1 621 ? 4.398 15.121 -3.316 1.00 97.75 621 ARG A N 1
ATOM 4893 C CA . ARG A 1 621 ? 3.847 14.902 -4.656 1.00 97.75 621 ARG A CA 1
ATOM 4894 C C . ARG A 1 621 ? 4.214 13.550 -5.252 1.00 97.75 621 ARG A C 1
ATOM 4896 O O . ARG A 1 621 ? 5.220 12.940 -4.895 1.00 97.75 621 ARG A O 1
ATOM 4903 N N . TRP A 1 622 ? 3.451 13.150 -6.257 1.00 96.25 622 TRP A N 1
ATOM 4904 C CA . TRP A 1 622 ? 3.862 12.163 -7.240 1.00 96.25 622 TRP A CA 1
ATOM 4905 C C . TRP A 1 622 ? 4.839 12.798 -8.228 1.00 96.25 622 TRP A C 1
ATOM 4907 O O . TRP A 1 622 ? 4.486 13.656 -9.033 1.00 96.25 622 TRP A O 1
ATOM 4917 N N . GLN A 1 623 ? 6.092 12.371 -8.173 1.00 90.62 623 GLN A N 1
ATOM 4918 C CA . GLN A 1 623 ? 7.115 12.733 -9.138 1.00 90.62 623 GLN A CA 1
ATOM 4919 C C . GLN A 1 623 ? 7.163 11.673 -10.234 1.00 90.62 623 GLN A C 1
ATOM 4921 O O . GLN A 1 623 ? 7.549 10.525 -10.000 1.00 90.62 623 GLN A O 1
ATOM 4926 N N . MET A 1 624 ? 6.793 12.064 -11.452 1.00 76.12 624 MET A N 1
ATOM 4927 C CA . MET A 1 624 ? 7.042 11.232 -12.624 1.00 76.12 624 MET A CA 1
ATOM 4928 C C . MET A 1 624 ? 8.555 11.103 -12.842 1.00 76.12 624 MET A C 1
ATOM 4930 O O . MET A 1 624 ? 9.286 12.078 -12.637 1.00 76.12 624 MET A O 1
ATOM 4934 N N . PRO A 1 625 ? 9.059 9.931 -13.260 1.00 56.72 625 PRO A N 1
ATOM 4935 C CA . PRO A 1 625 ? 10.438 9.827 -13.710 1.00 56.72 625 PRO A CA 1
ATOM 4936 C C . PRO A 1 625 ? 10.686 10.859 -14.829 1.00 56.72 625 PRO A C 1
ATOM 4938 O O . PRO A 1 625 ? 9.769 11.123 -15.612 1.00 56.72 625 PRO A O 1
ATOM 4941 N N . PRO A 1 626 ? 11.886 11.470 -14.908 1.00 47.69 626 PRO A N 1
ATOM 4942 C CA . PRO A 1 626 ? 12.198 12.437 -15.957 1.00 47.69 626 PRO A CA 1
ATOM 4943 C C . PRO A 1 626 ? 11.871 11.852 -17.333 1.00 47.69 626 PRO A C 1
ATOM 4945 O O . PRO A 1 626 ? 12.114 10.661 -17.563 1.00 47.69 626 PRO A O 1
ATOM 4948 N N . GLN A 1 627 ? 11.298 12.692 -18.207 1.00 46.41 627 GLN A N 1
ATOM 4949 C CA . GLN A 1 627 ? 10.848 12.305 -19.545 1.00 46.41 627 GLN A CA 1
ATOM 4950 C C . GLN A 1 627 ? 11.920 11.460 -20.238 1.00 46.41 627 GLN A C 1
ATOM 4952 O O . GLN A 1 627 ? 13.110 11.762 -20.197 1.00 46.41 627 GLN A O 1
ATOM 4957 N N . THR A 1 628 ? 11.504 10.341 -20.815 1.00 52.19 628 THR A N 1
ATOM 4958 C CA . THR A 1 628 ? 12.383 9.454 -21.574 1.00 52.19 628 THR A CA 1
ATOM 4959 C C . THR A 1 628 ? 12.625 10.035 -22.958 1.00 52.19 628 THR A C 1
ATOM 4961 O O . THR A 1 628 ? 11.701 10.593 -23.548 1.00 52.19 628 THR A O 1
ATOM 4964 N N . THR A 1 629 ? 13.830 9.848 -23.508 1.00 52.94 629 THR A N 1
ATOM 4965 C CA . THR A 1 629 ? 14.088 10.034 -24.946 1.00 52.94 629 THR A CA 1
ATOM 4966 C C . THR A 1 629 ? 12.967 9.375 -25.740 1.00 52.94 629 THR A C 1
ATOM 4968 O O . THR A 1 629 ? 12.764 8.163 -25.639 1.00 52.94 629 THR A O 1
ATOM 4971 N N . SER A 1 630 ? 12.215 10.183 -26.482 1.00 56.44 630 SER A N 1
ATOM 4972 C CA . SER A 1 630 ? 11.072 9.706 -27.249 1.00 56.44 630 SER A CA 1
ATOM 4973 C C . SER A 1 630 ? 11.521 9.363 -28.663 1.00 56.44 630 SER A C 1
ATOM 4975 O O . SER A 1 630 ? 12.402 10.005 -29.241 1.00 56.44 630 SER A O 1
ATOM 4977 N N . VAL A 1 631 ? 10.940 8.302 -29.206 1.00 59.69 631 VAL A N 1
ATOM 4978 C CA . VAL A 1 631 ? 11.161 7.870 -30.582 1.00 59.69 631 VAL A CA 1
ATOM 4979 C C . VAL A 1 631 ? 9.801 7.868 -31.261 1.00 59.69 631 VAL A C 1
ATOM 4981 O O . VAL A 1 631 ? 8.843 7.343 -30.701 1.00 59.69 631 VAL A O 1
ATOM 4984 N N . SER A 1 632 ? 9.705 8.481 -32.437 1.00 58.53 632 SER A N 1
ATOM 4985 C CA . SER A 1 632 ? 8.471 8.574 -33.221 1.00 58.53 632 SER A CA 1
ATOM 4986 C C . SER A 1 632 ? 8.668 8.014 -34.634 1.00 58.53 632 SER A C 1
ATOM 4988 O O . SER A 1 632 ? 9.758 8.106 -35.212 1.00 58.53 632 SER A O 1
ATOM 4990 N N . GLY A 1 633 ? 7.601 7.416 -35.172 1.00 57.09 633 GLY A N 1
ATOM 4991 C CA . GLY A 1 633 ? 7.561 6.721 -36.461 1.00 57.09 633 GLY A CA 1
ATOM 4992 C C . GLY A 1 633 ? 7.247 5.228 -36.311 1.00 57.09 633 GLY A C 1
ATOM 4993 O O . GLY A 1 633 ? 7.787 4.572 -35.425 1.00 57.09 633 GLY A O 1
ATOM 4994 N N . ASP A 1 634 ? 6.407 4.695 -37.201 1.00 60.50 634 ASP A N 1
ATOM 4995 C CA . ASP A 1 634 ? 5.862 3.324 -37.126 1.00 60.50 634 ASP A CA 1
ATOM 4996 C C . ASP A 1 634 ? 6.880 2.217 -37.473 1.00 60.50 634 ASP A C 1
ATOM 4998 O O . ASP A 1 634 ? 6.566 1.030 -37.435 1.00 60.50 634 ASP A O 1
ATOM 5002 N N . ALA A 1 635 ? 8.112 2.580 -37.839 1.00 77.50 635 ALA A N 1
ATOM 5003 C CA . ALA A 1 635 ? 9.112 1.628 -38.306 1.00 77.50 635 ALA A CA 1
ATOM 5004 C C . ALA A 1 635 ? 9.815 0.903 -37.142 1.00 77.50 635 ALA A C 1
ATOM 5006 O O . ALA A 1 635 ? 10.553 1.513 -36.358 1.00 77.50 635 ALA A O 1
ATOM 5007 N N . SER A 1 636 ? 9.633 -0.418 -37.064 1.00 88.06 636 SER A N 1
ATOM 5008 C CA . SER A 1 636 ? 10.173 -1.254 -35.989 1.00 88.06 636 SER A CA 1
ATOM 5009 C C . SER A 1 636 ? 11.676 -1.523 -36.139 1.00 88.06 636 SER A C 1
ATOM 5011 O O . SER A 1 636 ? 12.201 -1.698 -37.241 1.00 88.06 636 SER A O 1
ATOM 5013 N N . LEU A 1 637 ? 12.383 -1.615 -35.004 1.00 93.31 637 LEU A N 1
ATOM 5014 C CA . LEU A 1 637 ? 13.745 -2.172 -34.950 1.00 93.31 637 LEU A CA 1
ATOM 5015 C C . LEU A 1 637 ? 13.760 -3.688 -35.188 1.00 93.31 637 LEU A C 1
ATOM 5017 O O . LEU A 1 637 ? 14.816 -4.247 -35.465 1.00 93.31 637 LEU A O 1
ATOM 5021 N N . LEU A 1 638 ? 12.615 -4.354 -35.020 1.00 95.00 638 LEU A N 1
ATOM 5022 C CA . LEU A 1 638 ? 12.499 -5.810 -34.978 1.00 95.00 638 LEU A CA 1
ATOM 5023 C C . LEU A 1 638 ? 12.189 -6.425 -36.351 1.00 95.00 638 LEU A C 1
ATOM 5025 O O . LEU A 1 638 ? 12.171 -7.646 -36.478 1.00 95.00 638 LEU A O 1
ATOM 5029 N N . ASP A 1 639 ? 12.042 -5.616 -37.404 1.00 93.25 639 ASP A N 1
ATOM 5030 C CA . ASP A 1 639 ? 11.802 -6.083 -38.779 1.00 93.25 639 ASP A CA 1
ATOM 5031 C C . ASP A 1 639 ? 13.097 -6.544 -39.470 1.00 93.25 639 ASP A C 1
ATOM 5033 O O . ASP A 1 639 ? 13.455 -6.105 -40.567 1.00 93.25 639 ASP A O 1
ATOM 5037 N N . VAL A 1 640 ? 13.848 -7.413 -38.798 1.00 95.38 640 VAL A N 1
ATOM 5038 C CA . VAL A 1 640 ? 15.122 -7.977 -39.273 1.00 95.38 640 VAL A CA 1
ATOM 5039 C C . VAL A 1 640 ? 15.027 -9.465 -39.597 1.00 95.38 640 VAL A C 1
ATOM 5041 O O . VAL A 1 640 ? 15.932 -10.009 -40.224 1.00 95.38 640 VAL A O 1
ATOM 5044 N N . PHE A 1 641 ? 13.959 -10.133 -39.161 1.00 95.88 641 PHE A N 1
ATOM 5045 C CA . PHE A 1 641 ? 13.805 -11.574 -39.314 1.00 95.88 641 PHE A CA 1
ATOM 5046 C C . PHE A 1 641 ? 13.401 -11.933 -40.753 1.00 95.88 641 PHE A C 1
ATOM 5048 O O . PHE A 1 641 ? 12.504 -11.298 -41.309 1.00 95.88 641 PHE A O 1
ATOM 5055 N N . PRO A 1 642 ? 14.021 -12.956 -41.366 1.00 94.50 642 PRO A N 1
ATOM 5056 C CA . PRO A 1 642 ? 13.521 -13.531 -42.612 1.00 94.50 642 PRO A CA 1
ATOM 5057 C C . PRO A 1 642 ? 12.116 -14.111 -42.439 1.00 94.50 642 PRO A C 1
ATOM 5059 O O . PRO A 1 642 ? 11.773 -14.598 -41.358 1.00 94.50 642 PRO A O 1
ATOM 5062 N N . GLU A 1 643 ? 11.339 -14.155 -43.522 1.00 91.75 643 GLU A N 1
ATOM 5063 C CA . GLU A 1 643 ? 10.013 -14.782 -43.521 1.00 91.75 643 GLU A CA 1
ATOM 5064 C C . GLU A 1 643 ? 10.086 -16.253 -43.083 1.00 91.75 643 GLU A C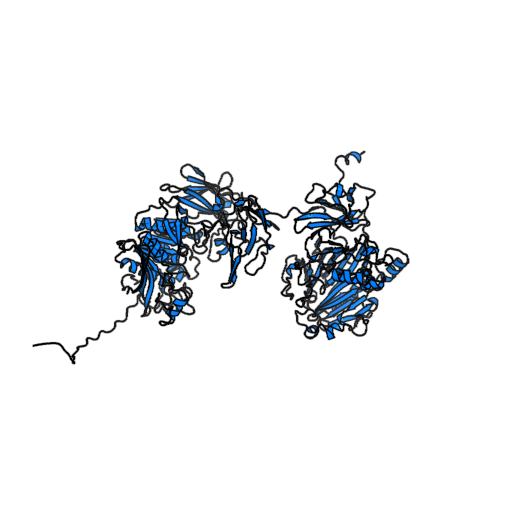 1
ATOM 5066 O O . GLU A 1 643 ? 11.018 -16.992 -43.434 1.00 91.75 643 GLU A O 1
ATOM 5071 N N . SER A 1 644 ? 9.114 -16.682 -42.275 1.00 91.12 644 SER A N 1
ATOM 5072 C CA . SER A 1 644 ? 9.004 -18.085 -41.868 1.00 91.12 644 SER A CA 1
ATOM 5073 C C . SER A 1 644 ? 8.715 -18.966 -43.080 1.00 91.12 644 SER A C 1
ATOM 5075 O O . SER A 1 644 ? 8.000 -18.576 -44.001 1.00 91.12 644 SER A O 1
ATOM 5077 N N . THR A 1 645 ? 9.276 -20.171 -43.073 1.00 89.75 645 THR A N 1
ATOM 5078 C CA . THR A 1 645 ? 9.060 -21.182 -44.115 1.00 89.75 645 THR A CA 1
ATOM 5079 C C . THR A 1 645 ? 8.036 -22.235 -43.696 1.00 89.75 645 THR A C 1
ATOM 5081 O O . THR A 1 645 ? 7.823 -23.192 -44.437 1.00 89.75 645 THR A O 1
ATOM 5084 N N . VAL A 1 646 ? 7.424 -22.084 -42.518 1.00 86.94 646 VAL A N 1
ATOM 5085 C CA . VAL A 1 646 ? 6.476 -23.034 -41.931 1.00 86.94 646 VAL A CA 1
ATOM 5086 C C . VAL A 1 646 ? 5.173 -22.298 -41.623 1.00 86.94 646 VAL A C 1
ATOM 5088 O O . VAL A 1 646 ? 5.171 -21.200 -41.069 1.00 86.94 646 VAL A O 1
ATOM 5091 N N . GLY A 1 647 ? 4.045 -22.893 -42.005 1.00 70.44 647 GLY A N 1
ATOM 5092 C CA . GLY A 1 647 ? 2.728 -22.318 -41.761 1.00 70.44 647 GLY A CA 1
ATOM 5093 C C . GLY A 1 647 ? 1.637 -23.371 -41.861 1.00 70.44 647 GLY A C 1
ATOM 5094 O O . GLY A 1 647 ? 1.611 -24.163 -42.802 1.00 70.44 647 GLY A O 1
ATOM 5095 N N . ILE A 1 648 ? 0.740 -23.362 -40.882 1.00 72.81 648 ILE A N 1
ATOM 5096 C CA . ILE A 1 648 ? -0.414 -24.255 -40.813 1.00 72.81 648 ILE A CA 1
ATOM 5097 C C . ILE A 1 648 ? -1.658 -23.431 -41.124 1.00 72.81 648 ILE A C 1
ATOM 5099 O O . ILE A 1 648 ? -1.788 -22.298 -40.660 1.00 72.81 648 ILE A O 1
ATOM 5103 N N . GLY A 1 649 ? -2.553 -23.978 -41.953 1.00 67.12 649 GLY A N 1
ATOM 5104 C CA . GLY A 1 649 ? -3.823 -23.326 -42.281 1.00 67.12 649 GLY A CA 1
ATOM 5105 C C . GLY A 1 649 ? -4.635 -23.007 -41.021 1.00 67.12 649 GLY A C 1
ATOM 5106 O O . GLY A 1 649 ? -4.529 -23.723 -40.023 1.00 67.12 649 GLY A O 1
ATOM 5107 N N . SER A 1 650 ? -5.454 -21.952 -41.081 1.00 65.69 650 SER A N 1
ATOM 5108 C CA . SER A 1 650 ? -6.238 -21.423 -39.948 1.00 65.69 650 SER A CA 1
ATOM 5109 C C . SER A 1 650 ? -6.975 -22.499 -39.151 1.00 65.69 650 SER A C 1
ATOM 5111 O O . SER A 1 650 ? -7.001 -22.449 -37.927 1.00 65.69 650 SER A O 1
ATOM 5113 N N . ASP A 1 651 ? -7.507 -23.507 -39.839 1.00 64.88 651 ASP A N 1
ATOM 5114 C CA . ASP A 1 651 ? -8.393 -24.516 -39.254 1.00 64.88 651 ASP A CA 1
ATOM 5115 C C . ASP A 1 651 ? -7.659 -25.521 -38.342 1.00 64.88 651 ASP A C 1
ATOM 5117 O O . ASP A 1 651 ? -8.293 -26.175 -37.520 1.00 64.88 651 ASP A O 1
ATOM 5121 N N . ASN A 1 652 ? -6.328 -25.634 -38.459 1.00 73.00 652 ASN A N 1
ATOM 5122 C CA . ASN A 1 652 ? -5.498 -26.593 -37.714 1.00 73.00 652 ASN A CA 1
ATOM 5123 C C . ASN A 1 652 ? -4.361 -25.934 -36.919 1.00 73.00 652 ASN A C 1
ATOM 5125 O O . ASN A 1 652 ? -3.519 -26.639 -36.360 1.00 73.00 652 ASN A O 1
ATOM 5129 N N . ARG A 1 653 ? -4.302 -24.600 -36.879 1.00 82.25 653 ARG A N 1
ATOM 5130 C CA . ARG A 1 653 ? -3.205 -23.878 -36.231 1.00 82.25 653 ARG A CA 1
ATOM 5131 C C . ARG A 1 653 ? -3.281 -23.923 -34.705 1.00 82.25 653 ARG A C 1
ATOM 5133 O O . ARG A 1 653 ? -2.231 -23.943 -34.085 1.00 82.25 653 ARG A O 1
ATOM 5140 N N . GLY A 1 654 ? -4.485 -24.016 -34.133 1.00 86.69 654 GLY A N 1
ATOM 5141 C CA . GLY A 1 654 ? -4.752 -23.829 -32.700 1.00 86.69 654 GLY A CA 1
ATOM 5142 C C . GLY A 1 654 ? -4.755 -22.348 -32.292 1.00 86.69 654 GLY A C 1
ATOM 5143 O O . GLY A 1 654 ? -4.701 -21.470 -33.152 1.00 86.69 654 GLY A O 1
ATOM 5144 N N . GLU A 1 655 ? -4.876 -22.078 -30.993 1.00 91.44 655 GLU A N 1
ATOM 5145 C CA . GLU A 1 655 ? -4.998 -20.732 -30.421 1.00 91.44 655 GLU A CA 1
ATOM 5146 C C . GLU A 1 655 ? -3.743 -20.348 -29.629 1.00 91.44 655 GLU A C 1
ATOM 5148 O O . GLU A 1 655 ? -3.414 -20.987 -28.625 1.00 91.44 655 GLU A O 1
ATOM 5153 N N . THR A 1 656 ? -3.089 -19.260 -30.037 1.00 93.56 656 THR A N 1
ATOM 5154 C CA . THR A 1 656 ? -1.972 -18.655 -29.306 1.00 93.56 656 THR A CA 1
ATOM 5155 C C . THR A 1 656 ? -2.480 -17.508 -28.432 1.00 93.56 656 THR A C 1
ATOM 5157 O O . THR A 1 656 ? -3.196 -16.633 -28.909 1.00 93.56 656 THR A O 1
ATOM 5160 N N . ALA A 1 657 ? -2.090 -17.487 -27.160 1.00 94.25 657 ALA A N 1
ATOM 5161 C CA . ALA A 1 657 ? -2.337 -16.384 -26.237 1.00 94.25 657 ALA A CA 1
ATOM 5162 C C . ALA A 1 657 ? -1.020 -15.915 -25.619 1.00 94.25 657 ALA A C 1
ATOM 5164 O O . ALA A 1 657 ? -0.201 -16.738 -25.188 1.00 94.25 657 ALA A O 1
ATOM 5165 N N . VAL A 1 658 ? -0.823 -14.601 -25.540 1.00 93.81 658 VAL A N 1
ATOM 5166 C CA . VAL A 1 658 ? 0.378 -13.998 -24.964 1.00 93.81 658 VAL A CA 1
ATOM 5167 C C . VAL A 1 658 ? 0.004 -13.202 -23.716 1.00 93.81 658 VAL A C 1
ATOM 5169 O O . VAL A 1 658 ? -1.042 -12.571 -23.636 1.00 93.81 658 VAL A O 1
ATOM 5172 N N . THR A 1 659 ? 0.853 -13.245 -22.690 1.00 91.50 659 THR A N 1
ATOM 5173 C CA . THR A 1 659 ? 0.663 -12.440 -21.480 1.00 91.50 659 THR A CA 1
ATOM 5174 C C . THR A 1 659 ? 1.968 -11.830 -21.005 1.00 91.50 659 THR A C 1
ATOM 5176 O O . THR A 1 659 ? 2.991 -12.506 -20.877 1.00 91.50 659 THR A O 1
ATOM 5179 N N . THR A 1 660 ? 1.925 -10.538 -20.706 1.00 90.38 660 THR A N 1
ATOM 5180 C CA . THR A 1 660 ? 2.993 -9.820 -20.003 1.00 90.38 660 THR A CA 1
ATOM 5181 C C . THR A 1 660 ? 2.736 -9.747 -18.500 1.00 90.38 660 THR A C 1
ATOM 5183 O O . THR A 1 660 ? 3.576 -9.241 -17.760 1.00 90.38 660 THR A O 1
ATOM 5186 N N . GLU A 1 661 ? 1.590 -10.243 -18.028 1.00 89.19 661 GLU A N 1
ATOM 5187 C CA . GLU A 1 661 ? 1.282 -10.325 -16.606 1.00 89.19 661 GLU A CA 1
ATOM 5188 C C . GLU A 1 661 ? 1.949 -11.553 -15.992 1.00 89.19 661 GLU A C 1
ATOM 5190 O O . GLU A 1 661 ? 1.838 -12.686 -16.477 1.00 89.19 661 GLU A O 1
ATOM 5195 N N . TYR A 1 662 ? 2.663 -11.327 -14.892 1.00 87.88 662 TYR A N 1
ATOM 5196 C CA . TYR A 1 662 ? 3.299 -12.416 -14.178 1.00 87.88 662 TYR A CA 1
ATOM 5197 C C . TYR A 1 662 ? 2.253 -13.278 -13.476 1.00 87.88 662 TYR A C 1
ATOM 5199 O O . TYR A 1 662 ? 1.481 -12.818 -12.637 1.00 87.88 662 TYR A O 1
ATOM 5207 N N . THR A 1 663 ? 2.323 -14.572 -13.753 1.00 85.69 663 THR A N 1
ATOM 5208 C CA . THR A 1 663 ? 1.654 -15.617 -12.986 1.00 85.69 663 THR A CA 1
ATOM 5209 C C . THR A 1 663 ? 2.700 -16.660 -12.625 1.00 85.69 663 THR A C 1
ATOM 5211 O O . THR A 1 663 ? 3.508 -16.999 -13.497 1.00 85.69 663 THR A O 1
ATOM 5214 N N . PRO A 1 664 ? 2.709 -17.182 -11.383 1.00 82.69 664 PRO A N 1
ATOM 5215 C CA . PRO A 1 664 ? 3.627 -18.247 -11.014 1.00 82.69 664 PRO A CA 1
ATOM 5216 C C . PRO A 1 664 ? 3.533 -19.398 -12.015 1.00 82.69 664 PRO A C 1
ATOM 5218 O O . PRO A 1 664 ? 2.452 -19.938 -12.257 1.00 82.69 664 PRO A O 1
ATOM 5221 N N . SER A 1 665 ? 4.667 -19.775 -12.601 1.00 79.94 665 SER A N 1
ATOM 5222 C CA . SER A 1 665 ? 4.744 -20.908 -13.532 1.00 79.94 665 SER A CA 1
ATOM 5223 C C . SER A 1 665 ? 4.389 -22.240 -12.867 1.00 79.94 665 SER A C 1
ATOM 5225 O O . SER A 1 665 ? 4.007 -23.189 -13.550 1.00 79.94 665 SER A O 1
ATOM 5227 N N . GLY A 1 666 ? 4.522 -22.315 -11.537 1.00 80.38 666 GLY A N 1
ATOM 5228 C CA . GLY A 1 666 ? 4.523 -23.560 -10.775 1.00 80.38 666 GLY A CA 1
ATOM 5229 C C . GLY A 1 666 ? 5.837 -24.333 -10.915 1.00 80.38 666 GLY A C 1
ATOM 5230 O O . GLY A 1 666 ? 5.867 -25.519 -10.584 1.00 80.38 666 GLY A O 1
ATOM 5231 N N . SER A 1 667 ? 6.889 -23.724 -11.470 1.00 79.19 667 SER A N 1
ATOM 5232 C CA . SER A 1 667 ? 8.233 -24.301 -11.509 1.00 79.19 667 SER A CA 1
ATOM 5233 C C . SER A 1 667 ? 8.877 -24.261 -10.123 1.00 79.19 667 SER A C 1
ATOM 5235 O O . SER A 1 667 ? 8.597 -23.376 -9.313 1.00 79.19 667 SER A O 1
ATOM 5237 N N . VAL A 1 668 ? 9.769 -25.211 -9.852 1.00 76.00 668 VAL A N 1
ATOM 5238 C CA . VAL A 1 668 ? 10.518 -25.266 -8.591 1.00 76.00 668 VAL A CA 1
ATOM 5239 C C . VAL A 1 668 ? 11.803 -24.455 -8.741 1.00 76.00 668 VAL A C 1
ATOM 5241 O O . VAL A 1 668 ? 12.745 -24.909 -9.385 1.00 76.00 668 VAL A O 1
ATOM 5244 N N . TRP A 1 669 ? 11.824 -23.256 -8.160 1.00 76.00 669 TRP A N 1
ATOM 5245 C CA . TRP A 1 669 ? 12.994 -22.374 -8.121 1.00 76.00 669 TRP A CA 1
ATOM 5246 C C . TRP A 1 669 ? 13.853 -22.643 -6.881 1.00 76.00 669 TRP A C 1
ATOM 5248 O O . TRP A 1 669 ? 13.400 -23.230 -5.901 1.00 76.00 669 TRP A O 1
ATOM 5258 N N . ASP A 1 670 ? 15.108 -22.198 -6.915 1.00 69.56 670 ASP A N 1
ATOM 5259 C CA . ASP A 1 670 ? 15.912 -22.039 -5.701 1.00 69.56 670 ASP A CA 1
ATOM 5260 C C . ASP A 1 670 ? 15.233 -21.030 -4.762 1.00 69.56 670 ASP A C 1
ATOM 5262 O O . ASP A 1 670 ? 14.866 -19.951 -5.219 1.00 69.56 670 ASP A O 1
ATOM 5266 N N . ASP A 1 671 ? 15.105 -21.334 -3.467 1.00 70.25 671 ASP A N 1
ATOM 5267 C CA . ASP A 1 671 ? 14.417 -20.467 -2.489 1.00 70.25 671 ASP A CA 1
ATOM 5268 C C . ASP A 1 671 ? 15.025 -19.053 -2.381 1.00 70.25 671 ASP A C 1
ATOM 5270 O O . ASP A 1 671 ? 14.401 -18.132 -1.855 1.00 70.25 671 ASP A O 1
ATOM 5274 N N . ARG A 1 672 ? 16.262 -18.860 -2.861 1.00 71.88 672 ARG A N 1
ATOM 5275 C CA . ARG A 1 672 ? 16.933 -17.550 -2.918 1.00 71.88 672 ARG A CA 1
ATOM 5276 C C . ARG A 1 672 ? 16.527 -16.711 -4.133 1.00 71.88 672 ARG A C 1
ATOM 5278 O O . ARG A 1 672 ? 16.967 -15.568 -4.244 1.00 71.88 672 ARG A O 1
ATOM 5285 N N . LEU A 1 673 ? 15.768 -17.277 -5.068 1.00 71.81 673 LEU A N 1
ATOM 5286 C CA . LEU A 1 673 ? 15.467 -16.704 -6.375 1.00 71.81 673 LEU A CA 1
ATOM 5287 C C . LEU A 1 673 ? 13.958 -16.511 -6.532 1.00 71.81 673 LEU A C 1
ATOM 5289 O O . LEU A 1 673 ? 13.153 -17.325 -6.094 1.00 71.81 673 LEU A O 1
ATOM 5293 N N . ASP A 1 674 ? 13.581 -15.419 -7.190 1.00 78.75 674 ASP A N 1
ATOM 5294 C CA . ASP A 1 674 ? 12.189 -15.068 -7.456 1.00 78.75 674 ASP A CA 1
ATOM 5295 C C . ASP A 1 674 ? 11.961 -15.025 -8.968 1.00 78.75 674 ASP A C 1
ATOM 5297 O O . ASP A 1 674 ? 12.582 -14.223 -9.673 1.00 78.75 674 ASP A O 1
ATOM 5301 N N . GLU A 1 675 ? 11.062 -15.878 -9.467 1.00 83.81 675 GLU A N 1
ATOM 5302 C CA . GLU A 1 675 ? 10.717 -15.963 -10.891 1.00 83.81 675 GLU A CA 1
ATOM 5303 C C . GLU A 1 675 ? 10.307 -14.604 -11.478 1.00 83.81 675 GLU A C 1
ATOM 5305 O O . GLU A 1 675 ? 10.619 -14.301 -12.633 1.00 83.81 675 GLU A O 1
ATOM 5310 N N . ARG A 1 676 ? 9.673 -13.734 -10.681 1.00 85.88 676 ARG A N 1
ATOM 5311 C CA . ARG A 1 676 ? 9.275 -12.383 -11.114 1.00 85.88 676 ARG A CA 1
ATOM 5312 C C . ARG A 1 676 ? 10.450 -11.568 -11.638 1.00 85.88 676 ARG A C 1
ATOM 5314 O O . ARG A 1 676 ? 10.278 -10.669 -12.461 1.00 85.88 676 ARG A O 1
ATOM 5321 N N . GLN A 1 677 ? 11.660 -11.859 -11.165 1.00 82.31 677 GLN A N 1
ATOM 5322 C CA . GLN A 1 677 ? 12.847 -11.137 -11.596 1.00 82.31 677 GLN A CA 1
ATOM 5323 C C . GLN A 1 677 ? 13.265 -11.496 -13.022 1.00 82.31 677 GLN A C 1
ATOM 5325 O O . GLN A 1 677 ? 13.826 -10.625 -13.687 1.00 82.31 677 GLN A O 1
ATOM 5330 N N . VAL A 1 678 ? 12.974 -12.711 -13.497 1.00 86.31 678 VAL A N 1
ATOM 5331 C CA . VAL A 1 678 ? 13.363 -13.201 -14.830 1.00 86.31 678 VAL A CA 1
ATOM 5332 C C . VAL A 1 678 ? 12.229 -13.142 -15.842 1.00 86.31 678 VAL A C 1
ATOM 5334 O O . VAL A 1 678 ? 12.519 -12.902 -17.012 1.00 86.31 678 VAL A O 1
ATOM 5337 N N . PHE A 1 679 ? 10.974 -13.316 -15.420 1.00 91.69 679 PHE A N 1
ATOM 5338 C CA . PHE A 1 679 ? 9.811 -13.290 -16.306 1.00 91.69 679 PHE A CA 1
ATOM 5339 C C . PHE A 1 679 ? 9.751 -11.999 -17.137 1.00 91.69 679 PHE A C 1
ATOM 5341 O O . PHE A 1 679 ? 9.878 -10.896 -16.600 1.00 91.69 679 PHE A O 1
ATOM 5348 N N . GLN A 1 680 ? 9.555 -12.157 -18.448 1.00 93.69 680 GLN A N 1
ATOM 5349 C CA . GLN A 1 680 ? 9.257 -11.061 -19.369 1.00 93.69 680 GLN A CA 1
ATOM 5350 C C . GLN A 1 680 ? 7.892 -11.254 -20.027 1.00 93.69 680 GLN A C 1
ATOM 5352 O O . GLN A 1 680 ? 7.111 -10.311 -20.102 1.00 93.69 680 GLN A O 1
ATOM 5357 N N . ILE A 1 681 ? 7.626 -12.457 -20.538 1.00 95.50 681 ILE A N 1
ATOM 5358 C CA . ILE A 1 681 ? 6.418 -12.745 -21.312 1.00 95.50 681 ILE A CA 1
ATOM 5359 C C . ILE A 1 681 ? 6.122 -14.249 -21.303 1.00 95.50 681 ILE A C 1
ATOM 5361 O O . ILE A 1 681 ? 7.029 -15.087 -21.334 1.00 95.50 681 ILE A O 1
ATOM 5365 N N . GLY A 1 682 ? 4.843 -14.595 -21.201 1.00 95.50 682 GLY A N 1
ATOM 5366 C CA . GLY A 1 682 ? 4.328 -15.954 -21.308 1.00 95.50 682 GLY A CA 1
ATOM 5367 C C . GLY A 1 682 ? 3.607 -16.142 -22.635 1.00 95.50 682 GLY A C 1
ATOM 5368 O O . GLY A 1 682 ? 2.866 -15.260 -23.058 1.00 95.50 682 GLY A O 1
ATOM 5369 N N . MET A 1 683 ? 3.811 -17.290 -23.270 1.00 96.31 683 MET A N 1
ATOM 5370 C CA . MET A 1 683 ? 3.103 -17.699 -24.481 1.00 96.31 683 MET A CA 1
ATOM 5371 C C . MET A 1 683 ? 2.433 -19.042 -24.216 1.00 96.31 683 MET A C 1
ATOM 5373 O O . MET A 1 683 ? 3.078 -19.983 -23.747 1.00 96.31 683 MET A O 1
ATOM 5377 N N . GLN A 1 684 ? 1.142 -19.129 -24.507 1.00 95.88 684 GLN A N 1
ATOM 5378 C CA . GLN A 1 684 ? 0.349 -20.340 -24.378 1.00 95.88 684 GLN A CA 1
ATOM 5379 C C . GLN A 1 684 ? -0.231 -20.719 -25.736 1.00 95.88 684 GLN A C 1
ATOM 5381 O O . GLN A 1 684 ? -0.935 -19.922 -26.342 1.00 95.88 684 GLN A O 1
ATOM 5386 N N . HIS A 1 685 ? 0.021 -21.953 -26.157 1.00 95.94 685 HIS A N 1
ATOM 5387 C CA . HIS A 1 685 ? -0.600 -22.575 -27.318 1.00 95.94 685 HIS A CA 1
ATOM 5388 C C . HIS A 1 685 ? -1.661 -23.574 -26.863 1.00 95.94 685 HIS A C 1
ATOM 5390 O O . HIS A 1 685 ? -1.379 -24.448 -26.033 1.00 95.94 685 HIS A O 1
ATOM 5396 N N . ARG A 1 686 ? -2.878 -23.459 -27.396 1.00 94.88 686 ARG A N 1
ATOM 5397 C CA . ARG A 1 686 ? -4.001 -24.359 -27.112 1.00 94.88 686 ARG A CA 1
ATOM 5398 C C . ARG A 1 686 ? -4.472 -25.026 -28.392 1.00 94.88 686 ARG A C 1
ATOM 5400 O O . ARG A 1 686 ? -4.853 -24.368 -29.354 1.00 94.88 686 ARG A O 1
ATOM 5407 N N . GLN A 1 687 ? -4.500 -26.351 -28.381 1.00 91.81 687 GLN A N 1
ATOM 5408 C CA . GLN A 1 687 ? -5.012 -27.133 -29.498 1.00 91.81 687 GLN A CA 1
ATOM 5409 C C . GLN A 1 687 ? -5.690 -28.402 -28.983 1.00 91.81 687 GLN A C 1
ATOM 5411 O O . GLN A 1 687 ? -6.889 -28.400 -28.720 1.00 91.81 687 GLN A O 1
ATOM 5416 N N . ASP A 1 688 ? -4.924 -29.466 -28.760 1.00 93.06 688 ASP A N 1
ATOM 5417 C CA . ASP A 1 688 ? -5.370 -30.656 -28.042 1.00 93.06 688 ASP A CA 1
ATOM 5418 C C . ASP A 1 688 ? -4.400 -31.011 -26.913 1.00 93.06 688 ASP A C 1
ATOM 5420 O O . ASP A 1 688 ? -3.398 -30.325 -26.694 1.00 93.06 688 ASP A O 1
ATOM 5424 N N . ALA A 1 689 ? -4.725 -32.066 -26.167 1.00 91.69 689 ALA A N 1
ATOM 5425 C CA . ALA A 1 689 ? -3.955 -32.481 -25.001 1.00 91.69 689 ALA A CA 1
ATOM 5426 C C . ALA A 1 689 ? -2.494 -32.828 -25.325 1.00 91.69 689 ALA A C 1
ATOM 5428 O O . ALA A 1 689 ? -1.660 -32.709 -24.433 1.00 91.69 689 ALA A O 1
ATOM 5429 N N . ASP A 1 690 ? -2.193 -33.217 -26.567 1.00 94.38 690 ASP A N 1
ATOM 5430 C CA . ASP A 1 690 ? -0.869 -33.667 -26.990 1.00 94.38 690 ASP A CA 1
ATOM 5431 C C . ASP A 1 690 ? -0.017 -32.522 -27.553 1.00 94.38 690 ASP A C 1
ATOM 5433 O O . ASP A 1 690 ? 1.202 -32.525 -27.409 1.00 94.38 690 ASP A O 1
ATOM 5437 N N . ARG A 1 691 ? -0.643 -31.528 -28.185 1.00 94.50 691 ARG A N 1
ATOM 5438 C CA . ARG A 1 691 ? 0.052 -30.449 -28.904 1.00 94.50 691 ARG A CA 1
ATOM 5439 C C . ARG A 1 691 ? 0.059 -29.117 -28.168 1.00 94.50 691 ARG A C 1
ATOM 5441 O O . ARG A 1 691 ? 0.791 -28.216 -28.561 1.00 94.50 691 ARG A O 1
ATOM 5448 N N . SER A 1 692 ? -0.739 -28.974 -27.112 1.00 96.56 692 SER A N 1
ATOM 5449 C CA . SER A 1 692 ? -0.773 -27.744 -26.314 1.00 96.56 692 SER A CA 1
ATOM 5450 C C . SER A 1 692 ? 0.510 -27.567 -25.503 1.00 96.56 692 SER A C 1
ATOM 5452 O O . SER A 1 692 ? 1.036 -28.519 -24.920 1.00 96.56 692 SER A O 1
ATOM 5454 N N . PHE A 1 693 ? 0.987 -26.328 -25.405 1.00 96.44 693 PHE A N 1
ATOM 5455 C CA . PHE A 1 693 ? 2.148 -25.991 -24.588 1.00 96.44 693 PHE A CA 1
ATOM 5456 C C . PHE A 1 693 ? 2.026 -24.609 -23.950 1.00 96.44 693 PHE A C 1
ATOM 5458 O O . PHE A 1 693 ? 1.206 -23.771 -24.312 1.00 96.44 693 PHE A O 1
ATOM 5465 N N . THR A 1 694 ? 2.859 -24.355 -22.953 1.00 95.56 694 THR A N 1
ATOM 5466 C CA . THR A 1 694 ? 3.066 -23.029 -22.377 1.00 95.56 694 THR A CA 1
ATOM 5467 C C . THR A 1 694 ? 4.554 -22.817 -22.207 1.00 95.56 694 THR A C 1
ATOM 5469 O O . THR A 1 694 ? 5.229 -23.658 -21.620 1.00 95.56 694 THR A O 1
ATOM 5472 N N . LEU A 1 695 ? 5.073 -21.702 -22.702 1.00 94.44 695 LEU A N 1
ATOM 5473 C CA . LEU A 1 695 ? 6.468 -21.327 -22.532 1.00 94.44 695 LEU A CA 1
ATOM 5474 C C . LEU A 1 695 ? 6.593 -19.955 -21.876 1.00 94.44 695 LEU A C 1
ATOM 5476 O O . LEU A 1 695 ? 5.711 -19.101 -21.989 1.00 94.44 695 LEU A O 1
ATOM 5480 N N . ARG A 1 696 ? 7.699 -19.755 -21.163 1.00 94.25 696 ARG A N 1
ATOM 5481 C CA . ARG A 1 696 ? 8.060 -18.488 -20.528 1.00 94.25 696 ARG A CA 1
ATOM 5482 C C . ARG A 1 696 ? 9.380 -18.001 -21.104 1.00 94.25 696 ARG A C 1
ATOM 5484 O O . ARG A 1 696 ? 10.375 -18.733 -21.101 1.00 94.25 696 ARG A O 1
ATOM 5491 N N . ILE A 1 697 ? 9.379 -16.759 -21.571 1.00 94.94 697 ILE A N 1
ATOM 5492 C CA . ILE A 1 697 ? 10.553 -16.073 -22.102 1.00 94.94 697 ILE A CA 1
ATOM 5493 C C . ILE A 1 697 ? 11.014 -15.065 -21.050 1.00 94.94 697 ILE A C 1
ATOM 5495 O O . ILE A 1 697 ? 10.208 -14.346 -20.449 1.00 94.94 697 ILE A O 1
ATOM 5499 N N . GLY A 1 698 ? 12.316 -15.067 -20.778 1.00 93.12 698 GLY A N 1
ATOM 5500 C CA . GLY A 1 698 ? 12.932 -14.207 -19.779 1.00 93.12 698 GLY A CA 1
ATOM 5501 C C . GLY A 1 698 ? 13.398 -12.872 -20.352 1.00 93.12 698 GLY A C 1
ATOM 5502 O O . GLY A 1 698 ? 13.454 -12.690 -21.564 1.00 93.12 698 GLY A O 1
ATOM 5503 N N . LYS A 1 699 ? 13.796 -11.939 -19.482 1.00 92.44 699 LYS A N 1
ATOM 5504 C CA . LYS A 1 699 ? 14.230 -10.578 -19.868 1.00 92.44 699 LYS A CA 1
ATOM 5505 C C . LYS A 1 699 ? 15.398 -10.526 -20.862 1.00 92.44 699 LYS A C 1
ATOM 5507 O O . LYS A 1 699 ? 15.510 -9.553 -21.600 1.00 92.44 699 LYS A O 1
ATOM 5512 N N . GLY A 1 700 ? 16.235 -11.564 -20.909 1.00 92.31 700 GLY A N 1
ATOM 5513 C CA . GLY A 1 700 ? 17.309 -11.721 -21.896 1.00 92.31 700 GLY A CA 1
ATOM 5514 C C . GLY A 1 700 ? 16.885 -12.404 -23.206 1.00 92.31 700 GLY A C 1
ATOM 5515 O O . GLY A 1 700 ? 17.727 -12.697 -24.038 1.00 92.31 700 GLY A O 1
ATOM 5516 N N . GLY A 1 701 ? 15.603 -12.720 -23.406 1.00 93.25 701 GLY A N 1
ATOM 5517 C CA . GLY A 1 701 ? 15.116 -13.379 -24.626 1.00 93.25 701 GLY A CA 1
ATOM 5518 C C . GLY A 1 701 ? 15.296 -14.901 -24.665 1.00 93.25 701 GLY A C 1
ATOM 5519 O O . GLY A 1 701 ? 15.006 -15.530 -25.678 1.00 93.25 701 GLY A O 1
ATOM 5520 N N . GLN A 1 702 ? 15.750 -15.521 -23.577 1.00 93.50 702 GLN A N 1
ATOM 5521 C CA . GLN A 1 702 ? 15.846 -16.975 -23.435 1.00 93.50 702 GLN A CA 1
ATOM 5522 C C . GLN A 1 702 ? 14.515 -17.610 -23.019 1.00 93.50 702 GLN A C 1
ATOM 5524 O O . GLN A 1 702 ? 13.785 -17.037 -22.208 1.00 93.50 702 GLN A O 1
ATOM 5529 N N . ILE A 1 703 ? 14.238 -18.833 -23.481 1.00 94.25 703 ILE A N 1
ATOM 5530 C CA . ILE A 1 703 ? 13.121 -19.634 -22.954 1.00 94.25 703 ILE A CA 1
ATOM 5531 C C . ILE A 1 703 ? 13.612 -20.354 -21.701 1.00 94.25 703 ILE A C 1
ATOM 5533 O O . ILE A 1 703 ? 14.471 -21.234 -21.794 1.00 94.25 703 ILE A O 1
ATOM 5537 N N . TYR A 1 704 ? 13.075 -19.979 -20.540 1.00 90.50 704 TYR A N 1
ATOM 5538 C CA . TYR A 1 704 ? 13.482 -20.541 -19.246 1.00 90.50 704 TYR A CA 1
ATOM 5539 C C . TYR A 1 704 ? 12.470 -21.536 -18.662 1.00 90.50 704 TYR A C 1
ATOM 5541 O O . TYR A 1 704 ? 12.781 -22.228 -17.701 1.00 90.50 704 TYR A O 1
ATOM 5549 N N . SER A 1 705 ? 11.264 -21.618 -19.228 1.00 91.00 705 SER A N 1
ATOM 5550 C CA . SER A 1 705 ? 10.287 -22.660 -18.909 1.00 91.00 705 SER A CA 1
ATOM 5551 C C . SER A 1 705 ? 9.525 -23.041 -20.173 1.00 91.00 705 SER A C 1
ATOM 5553 O O . SER A 1 705 ? 9.169 -22.178 -20.976 1.00 91.00 705 SER A O 1
ATOM 5555 N N . LEU A 1 706 ? 9.299 -24.340 -20.356 1.00 94.00 706 LEU A N 1
ATOM 5556 C CA . LEU A 1 706 ? 8.461 -24.914 -21.406 1.00 94.00 706 LEU A CA 1
ATOM 5557 C C . LEU A 1 706 ? 7.712 -26.099 -20.802 1.00 94.00 706 LEU A C 1
ATOM 5559 O O . LEU A 1 706 ? 8.328 -27.030 -20.280 1.00 94.00 706 LEU A O 1
ATOM 5563 N N . ARG A 1 707 ? 6.386 -26.046 -20.863 1.00 93.69 707 ARG A N 1
ATOM 5564 C CA . ARG A 1 707 ? 5.465 -27.041 -20.326 1.00 93.69 707 ARG A CA 1
ATOM 5565 C C . ARG A 1 707 ? 4.587 -27.578 -21.441 1.00 93.69 707 ARG A C 1
ATOM 5567 O O . ARG A 1 707 ? 3.973 -26.796 -22.155 1.00 93.69 707 ARG A O 1
ATOM 5574 N N . GLY A 1 708 ? 4.522 -28.894 -21.564 1.00 94.25 708 GLY A N 1
ATOM 5575 C CA . GLY A 1 708 ? 3.663 -29.599 -22.515 1.00 94.25 708 GLY A CA 1
ATOM 5576 C C . GLY A 1 708 ? 2.985 -30.803 -21.852 1.00 94.25 708 GLY A C 1
ATOM 5577 O O . GLY A 1 708 ? 2.958 -30.888 -20.619 1.00 94.25 708 GLY A O 1
ATOM 5578 N N . PRO A 1 709 ? 2.506 -31.787 -22.630 1.00 94.62 709 PRO A N 1
ATOM 5579 C CA . PRO A 1 709 ? 1.889 -33.005 -22.091 1.00 94.62 709 PRO A CA 1
ATOM 5580 C C . PRO A 1 709 ? 2.859 -33.836 -21.235 1.00 94.62 709 PRO A C 1
ATOM 5582 O O . PRO A 1 709 ? 2.450 -34.618 -20.383 1.00 94.62 709 PRO A O 1
ATOM 5585 N N . PHE A 1 710 ? 4.165 -33.625 -21.417 1.00 94.06 710 PHE A N 1
ATOM 5586 C CA . PHE A 1 710 ? 5.226 -34.237 -20.621 1.00 94.06 710 PHE A CA 1
ATOM 5587 C C . PHE A 1 710 ? 5.489 -33.541 -19.266 1.00 94.06 710 PHE A C 1
ATOM 5589 O O . PHE A 1 710 ? 6.403 -33.935 -18.537 1.00 94.06 710 PHE A O 1
ATOM 5596 N N . GLY A 1 711 ? 4.733 -32.496 -18.916 1.00 91.69 711 GLY A N 1
ATOM 5597 C CA . GLY A 1 711 ? 5.051 -31.598 -17.805 1.00 91.69 711 GLY A CA 1
ATOM 5598 C C . GLY A 1 711 ? 6.089 -30.549 -18.213 1.00 91.69 711 GLY A C 1
ATOM 5599 O O . GLY A 1 711 ? 6.081 -30.079 -19.346 1.00 91.69 711 GLY A O 1
ATOM 5600 N N . GLU A 1 712 ? 6.981 -30.159 -17.302 1.00 89.56 712 GLU A N 1
ATOM 5601 C CA . GLU A 1 712 ? 7.997 -29.124 -17.543 1.00 89.56 712 GLU A CA 1
ATOM 5602 C C . GLU A 1 712 ? 9.308 -29.694 -18.105 1.00 89.56 712 GLU A C 1
ATOM 5604 O O . GLU A 1 712 ? 10.022 -30.427 -17.423 1.00 89.56 712 GLU A O 1
ATOM 5609 N N . SER A 1 713 ? 9.668 -29.328 -19.339 1.00 87.81 713 SER A N 1
ATOM 5610 C CA . SER A 1 713 ? 10.926 -29.758 -19.962 1.00 87.81 713 SER A CA 1
ATOM 5611 C C . SER A 1 713 ? 12.108 -28.862 -19.620 1.00 87.81 713 SER A C 1
ATOM 5613 O O . SER A 1 713 ? 13.239 -29.332 -19.670 1.00 87.81 713 SER A O 1
ATOM 5615 N N . VAL A 1 714 ? 11.880 -27.592 -19.290 1.00 80.81 714 VAL A N 1
ATOM 5616 C CA . VAL A 1 714 ? 12.942 -26.631 -18.959 1.00 80.81 714 VAL A CA 1
ATOM 5617 C C . VAL A 1 714 ? 12.692 -26.133 -17.538 1.00 80.81 714 VAL A C 1
ATOM 5619 O O . VAL A 1 714 ? 11.671 -25.481 -17.324 1.00 80.81 714 VAL A O 1
ATOM 5622 N N . PRO A 1 715 ? 13.535 -26.493 -16.554 1.00 67.12 715 PRO A N 1
ATOM 5623 C CA . PRO A 1 715 ? 13.404 -25.994 -15.201 1.00 67.12 715 PRO A CA 1
ATOM 5624 C C . PRO A 1 715 ? 14.130 -24.650 -15.060 1.00 67.12 715 PRO A C 1
ATOM 5626 O O . PRO A 1 715 ? 15.082 -24.370 -15.787 1.00 67.12 715 PRO A O 1
ATOM 5629 N N . PRO A 1 716 ? 13.789 -23.864 -14.042 1.00 61.94 716 PRO A N 1
ATOM 5630 C CA . PRO A 1 716 ? 14.673 -22.831 -13.550 1.00 61.94 716 PRO A CA 1
ATOM 5631 C C . PRO A 1 716 ? 15.710 -23.393 -12.579 1.00 61.94 716 PRO A C 1
ATOM 5633 O O . PRO A 1 716 ? 15.406 -24.227 -11.725 1.00 61.94 716 PRO A O 1
ATOM 5636 N N . SER A 1 717 ? 16.961 -22.956 -12.716 1.00 63.72 717 SER A N 1
ATOM 5637 C CA . SER A 1 717 ? 18.076 -23.684 -12.109 1.00 63.72 717 SER A CA 1
ATOM 5638 C C . SER A 1 717 ? 18.244 -23.471 -10.610 1.00 63.72 717 SER A C 1
ATOM 5640 O O . SER A 1 717 ? 18.451 -22.354 -10.136 1.00 63.72 717 SER A O 1
ATOM 5642 N N . TRP A 1 718 ? 18.319 -24.583 -9.882 1.00 63.81 718 TRP A N 1
ATOM 5643 C CA . TRP A 1 718 ? 18.856 -24.648 -8.525 1.00 63.81 718 TRP A CA 1
ATOM 5644 C C . TRP A 1 718 ? 20.393 -24.744 -8.551 1.00 63.81 718 TRP A C 1
ATOM 5646 O O . TRP A 1 718 ? 20.987 -25.383 -9.431 1.00 63.81 718 TRP A O 1
ATOM 5656 N N . ARG A 1 719 ? 21.076 -24.111 -7.590 1.00 63.91 719 ARG A N 1
ATOM 5657 C CA . ARG A 1 719 ? 22.543 -24.189 -7.430 1.00 63.91 719 ARG A CA 1
ATOM 5658 C C . ARG A 1 719 ? 22.889 -24.406 -5.961 1.00 63.91 719 ARG A C 1
ATOM 5660 O O . ARG A 1 719 ? 22.286 -23.804 -5.082 1.00 63.91 719 ARG A O 1
ATOM 5667 N N . ALA A 1 720 ? 23.929 -25.190 -5.679 1.00 60.00 720 ALA A N 1
ATOM 5668 C CA . ALA A 1 720 ? 24.414 -25.341 -4.307 1.00 60.00 720 ALA A CA 1
ATOM 5669 C C . ALA A 1 720 ? 24.833 -23.975 -3.702 1.00 60.00 720 ALA A C 1
ATOM 5671 O O . ALA A 1 720 ? 25.382 -23.130 -4.421 1.00 60.00 720 ALA A O 1
ATOM 5672 N N . PRO A 1 721 ? 24.610 -23.743 -2.394 1.00 60.12 721 PRO A N 1
ATOM 5673 C CA . PRO A 1 721 ? 25.070 -22.532 -1.715 1.00 60.12 721 PRO A CA 1
ATOM 5674 C C . PRO A 1 721 ? 26.579 -22.291 -1.904 1.00 60.12 721 PRO A C 1
ATOM 5676 O O . PRO A 1 721 ? 27.377 -23.220 -1.786 1.00 60.12 721 PRO A O 1
ATOM 5679 N N . GLY A 1 722 ? 26.968 -21.044 -2.196 1.00 60.97 722 GLY A N 1
ATOM 5680 C CA . GLY A 1 722 ? 28.367 -20.631 -2.399 1.00 60.97 722 GLY A CA 1
ATOM 5681 C C . GLY A 1 722 ? 28.884 -20.671 -3.847 1.00 60.97 722 GLY A C 1
ATOM 5682 O O . GLY A 1 722 ? 30.010 -20.247 -4.086 1.00 60.97 722 GLY A O 1
ATOM 5683 N N . GLY A 1 723 ? 28.095 -21.154 -4.816 1.00 64.12 723 GLY A N 1
ATOM 5684 C CA . GLY A 1 723 ? 28.391 -21.024 -6.252 1.00 64.12 723 GLY A CA 1
ATOM 5685 C C . GLY A 1 723 ? 27.782 -19.766 -6.886 1.00 64.12 723 GLY A C 1
ATOM 5686 O O . GLY A 1 723 ? 26.929 -19.117 -6.281 1.00 64.12 723 GLY A O 1
ATOM 5687 N N . HIS A 1 724 ? 28.181 -19.441 -8.123 1.00 70.38 724 HIS A N 1
ATOM 5688 C CA . HIS A 1 724 ? 27.540 -18.368 -8.894 1.00 70.38 724 HIS A CA 1
ATOM 5689 C C . HIS A 1 724 ? 26.050 -18.680 -9.131 1.00 70.38 724 HIS A C 1
ATOM 5691 O O . HIS A 1 724 ? 25.707 -19.771 -9.599 1.00 70.38 724 HIS A O 1
ATOM 5697 N N . MET A 1 725 ? 25.167 -17.726 -8.833 1.00 72.88 725 MET A N 1
ATOM 5698 C CA . MET A 1 725 ? 23.735 -17.802 -9.124 1.00 72.88 725 MET A CA 1
ATOM 5699 C C . MET A 1 725 ? 23.484 -17.450 -10.592 1.00 72.88 725 MET A C 1
ATOM 5701 O O . MET A 1 725 ? 24.021 -16.467 -11.101 1.00 72.88 725 MET A O 1
ATOM 5705 N N . SER A 1 726 ? 22.717 -18.287 -11.295 1.00 72.62 726 SER A N 1
ATOM 5706 C CA . SER A 1 726 ? 22.537 -18.166 -12.747 1.00 72.62 726 SER A CA 1
ATOM 5707 C C . SER A 1 726 ? 21.367 -19.014 -13.278 1.00 72.62 726 SER A C 1
ATOM 5709 O O . SER A 1 726 ? 21.557 -19.826 -14.188 1.00 72.62 726 SER A O 1
ATOM 5711 N N . PRO A 1 727 ? 20.148 -18.890 -12.715 1.00 69.88 727 PRO A N 1
ATOM 5712 C CA . PRO A 1 727 ? 19.021 -19.754 -13.078 1.00 69.88 727 PRO A CA 1
ATOM 5713 C C . PRO A 1 727 ? 18.498 -19.512 -14.500 1.00 69.88 727 PRO A C 1
ATOM 5715 O O . PRO A 1 727 ? 17.620 -20.226 -14.966 1.00 69.88 727 PRO A O 1
ATOM 5718 N N . TRP A 1 728 ? 19.025 -18.490 -15.178 1.00 80.19 728 TRP A N 1
ATOM 5719 C CA . TRP A 1 728 ? 18.599 -18.050 -16.497 1.00 80.19 728 TRP A CA 1
ATOM 5720 C C . TRP A 1 728 ? 19.654 -18.241 -17.591 1.00 80.19 728 TRP A C 1
ATOM 5722 O O . TRP A 1 728 ? 19.393 -17.809 -18.704 1.00 80.19 728 TRP A O 1
ATOM 5732 N N . ASN A 1 729 ? 20.824 -18.843 -17.328 1.00 82.25 729 ASN A N 1
ATOM 5733 C CA . ASN A 1 729 ? 21.864 -19.005 -18.361 1.00 82.25 729 ASN A CA 1
ATOM 5734 C C . ASN A 1 729 ? 22.107 -20.464 -18.781 1.00 82.25 729 ASN A C 1
ATOM 5736 O O . ASN A 1 729 ? 22.098 -20.764 -19.968 1.00 82.25 729 ASN A O 1
ATOM 5740 N N . ASP A 1 730 ? 22.345 -21.395 -17.857 1.00 78.31 730 ASP A N 1
ATOM 5741 C CA . ASP A 1 730 ? 22.881 -22.707 -18.276 1.00 78.31 730 ASP A CA 1
ATOM 5742 C C . ASP A 1 730 ? 21.794 -23.729 -18.662 1.00 78.31 730 ASP A C 1
ATOM 5744 O O . ASP A 1 730 ? 22.059 -24.636 -19.452 1.00 78.31 730 ASP A O 1
ATOM 5748 N N . GLU A 1 731 ? 20.582 -23.592 -18.113 1.00 80.44 731 GLU A N 1
ATOM 5749 C CA . GLU A 1 731 ? 19.466 -24.548 -18.255 1.00 80.44 731 GLU A CA 1
ATOM 5750 C C . GLU A 1 731 ? 18.260 -23.905 -18.948 1.00 80.44 731 GLU A C 1
ATOM 5752 O O . GLU A 1 731 ? 17.115 -24.070 -18.551 1.00 80.44 731 GLU A O 1
ATOM 5757 N N . VAL A 1 732 ? 18.533 -23.139 -19.997 1.00 88.06 732 VAL A N 1
ATOM 5758 C CA . VAL A 1 732 ? 17.532 -22.426 -20.799 1.00 88.06 732 VAL A CA 1
ATOM 5759 C C . VAL A 1 732 ? 17.783 -22.698 -22.275 1.00 88.06 732 VAL A C 1
ATOM 5761 O O . VAL A 1 732 ? 18.875 -23.136 -22.634 1.00 88.06 732 VAL A O 1
ATOM 5764 N N . TRP A 1 733 ? 16.816 -22.393 -23.137 1.00 92.62 733 TRP A N 1
ATOM 5765 C CA . TRP A 1 733 ? 17.071 -22.305 -24.575 1.00 92.62 733 TRP A CA 1
ATOM 5766 C C . TRP A 1 733 ? 17.574 -20.908 -24.927 1.00 92.62 733 TRP A C 1
ATOM 5768 O O . TRP A 1 733 ? 16.840 -19.927 -24.790 1.00 92.62 733 TRP A O 1
ATOM 5778 N N . GLN A 1 734 ? 18.823 -20.815 -25.380 1.00 93.25 734 GLN A N 1
ATOM 5779 C CA . GLN A 1 734 ? 19.441 -19.548 -25.768 1.00 93.25 734 GLN A CA 1
ATOM 5780 C C . GLN A 1 734 ? 20.449 -19.686 -26.918 1.00 93.25 734 GLN A C 1
ATOM 5782 O O . GLN A 1 734 ? 20.739 -20.782 -27.399 1.00 93.25 734 GLN A O 1
ATOM 5787 N N . PHE A 1 735 ? 21.008 -18.545 -27.326 1.00 95.69 735 PHE A N 1
ATOM 5788 C CA . PHE A 1 735 ? 22.100 -18.431 -28.287 1.00 95.69 735 PHE A CA 1
ATOM 5789 C C . PHE A 1 735 ? 23.351 -17.918 -27.567 1.00 95.69 735 PHE A C 1
ATOM 5791 O O . PHE A 1 735 ? 23.307 -16.879 -26.908 1.00 95.69 735 PHE A O 1
ATOM 5798 N N . VAL A 1 736 ? 24.476 -18.618 -27.713 1.00 96.00 736 VAL A N 1
ATOM 5799 C CA . VAL A 1 736 ? 25.773 -18.206 -27.151 1.00 96.00 736 VAL A CA 1
ATOM 5800 C C . VAL A 1 736 ? 26.801 -18.068 -28.264 1.00 96.00 736 VAL A C 1
ATOM 5802 O O . VAL A 1 736 ? 26.923 -18.946 -29.114 1.00 96.00 736 VAL A O 1
ATOM 5805 N N . ALA A 1 737 ? 27.579 -16.988 -28.244 1.00 97.75 737 ALA A N 1
ATOM 5806 C CA . ALA A 1 737 ? 28.635 -16.733 -29.219 1.00 97.75 737 ALA A CA 1
ATOM 5807 C C . ALA A 1 737 ? 30.002 -16.647 -28.532 1.00 97.75 737 ALA A C 1
ATOM 5809 O O . ALA A 1 737 ? 30.186 -15.879 -27.592 1.00 97.75 737 ALA A O 1
ATOM 5810 N N . VAL A 1 738 ? 30.986 -17.402 -29.017 1.00 97.62 738 VAL A N 1
ATOM 5811 C CA . VAL A 1 738 ? 32.341 -17.465 -28.453 1.00 97.62 738 VAL A CA 1
ATOM 5812 C C . VAL A 1 738 ? 33.354 -16.910 -29.452 1.00 97.62 738 VAL A C 1
ATOM 5814 O O . VAL A 1 738 ? 33.385 -17.312 -30.618 1.00 97.62 738 VAL A O 1
ATOM 5817 N N . CYS A 1 739 ? 34.215 -16.007 -28.981 1.00 97.56 739 CYS A N 1
ATOM 5818 C CA . CYS A 1 739 ? 35.352 -15.497 -29.742 1.00 97.56 739 CYS A CA 1
ATOM 5819 C C . CYS A 1 739 ? 36.563 -16.400 -29.488 1.00 97.56 739 CYS A C 1
ATOM 5821 O O . CYS A 1 739 ? 37.338 -16.178 -28.555 1.00 97.56 739 CYS A O 1
ATOM 5823 N N . THR A 1 740 ? 36.733 -17.461 -30.284 1.00 96.38 740 THR A N 1
ATOM 5824 C CA . THR A 1 740 ? 37.747 -18.489 -29.978 1.00 96.38 740 THR A CA 1
ATOM 5825 C C . THR A 1 740 ? 39.179 -17.956 -29.979 1.00 96.38 740 THR A C 1
ATOM 5827 O O . THR A 1 740 ? 40.011 -18.481 -29.239 1.00 96.38 740 THR A O 1
ATOM 5830 N N . LYS A 1 741 ? 39.458 -16.884 -30.736 1.00 95.75 741 LYS A N 1
ATOM 5831 C CA . LYS A 1 741 ? 40.773 -16.226 -30.804 1.00 95.75 741 LYS A CA 1
ATOM 5832 C C . LYS A 1 741 ? 41.259 -15.717 -29.440 1.00 95.75 741 LYS A C 1
ATOM 5834 O O . LYS A 1 741 ? 42.450 -15.797 -29.149 1.00 95.75 741 LYS A O 1
ATOM 5839 N N . TYR A 1 742 ? 40.345 -15.221 -28.607 1.00 96.25 742 TYR A N 1
ATOM 5840 C CA . TYR A 1 742 ? 40.658 -14.537 -27.346 1.00 96.25 742 TYR A CA 1
ATOM 5841 C C . TYR A 1 742 ? 40.025 -15.198 -26.114 1.00 96.25 742 TYR A C 1
ATOM 5843 O O . TYR A 1 742 ? 40.118 -14.656 -25.019 1.00 96.25 742 TYR A O 1
ATOM 5851 N N . ASN A 1 743 ? 39.389 -16.362 -26.273 1.00 96.44 743 ASN A N 1
ATOM 5852 C CA . ASN A 1 743 ? 38.672 -17.039 -25.197 1.00 96.44 743 ASN A CA 1
ATOM 5853 C C . ASN A 1 743 ? 39.618 -17.812 -24.261 1.00 96.44 743 ASN A C 1
ATOM 5855 O O . ASN A 1 743 ? 39.887 -18.999 -24.460 1.00 96.44 743 ASN A O 1
ATOM 5859 N N . GLY A 1 744 ? 40.076 -17.141 -23.208 1.00 94.75 744 GLY A N 1
ATOM 5860 C CA . GLY A 1 744 ? 40.846 -17.723 -22.116 1.00 94.75 744 GLY A CA 1
ATOM 5861 C C . GLY A 1 744 ? 42.347 -17.803 -22.378 1.00 94.75 744 GLY A C 1
ATOM 5862 O O . GLY A 1 744 ? 42.840 -17.654 -23.499 1.00 94.75 744 GLY A O 1
ATOM 5863 N N . ILE A 1 745 ? 43.092 -18.100 -21.312 1.00 93.00 745 ILE A N 1
ATOM 5864 C CA . ILE A 1 745 ? 44.559 -18.157 -21.351 1.00 93.00 745 ILE A CA 1
ATOM 5865 C C . ILE A 1 745 ? 45.096 -19.187 -22.353 1.00 93.00 745 ILE A C 1
ATOM 5867 O O . ILE A 1 745 ? 46.147 -18.981 -22.959 1.00 93.00 745 ILE A O 1
ATOM 5871 N N . ASP A 1 746 ? 44.361 -20.275 -22.582 1.00 93.06 746 ASP A N 1
ATOM 5872 C CA . ASP A 1 746 ? 44.766 -21.321 -23.517 1.00 93.06 746 ASP A CA 1
ATOM 5873 C C . ASP A 1 746 ? 44.691 -20.865 -24.977 1.00 93.06 746 ASP A C 1
ATOM 5875 O O . ASP A 1 746 ? 45.520 -21.287 -25.784 1.00 93.06 746 ASP A O 1
ATOM 5879 N N . ALA A 1 747 ? 43.751 -19.981 -25.332 1.00 93.62 747 ALA A N 1
ATOM 5880 C CA . ALA A 1 747 ? 43.710 -19.375 -26.663 1.00 93.62 747 ALA A CA 1
ATOM 5881 C C . ALA A 1 747 ? 44.937 -18.480 -26.893 1.00 93.62 747 ALA A C 1
ATOM 5883 O O . ALA A 1 747 ? 45.571 -18.543 -27.946 1.00 93.62 747 ALA A O 1
ATOM 5884 N N . ILE A 1 748 ? 45.334 -17.720 -25.868 1.00 93.19 748 ILE A N 1
ATOM 5885 C CA . ILE A 1 748 ? 46.518 -16.854 -25.912 1.00 93.19 748 ILE A CA 1
ATOM 5886 C C . ILE A 1 748 ? 47.795 -17.703 -26.038 1.00 93.19 748 ILE A C 1
ATOM 5888 O O . ILE A 1 748 ? 48.600 -17.461 -26.932 1.00 93.19 748 ILE A O 1
ATOM 5892 N N . ARG A 1 749 ? 47.945 -18.758 -25.222 1.00 94.44 749 ARG A N 1
ATOM 5893 C CA . ARG A 1 749 ? 49.093 -19.688 -25.273 1.00 94.44 749 ARG A CA 1
ATOM 5894 C C . ARG A 1 749 ? 49.230 -20.425 -26.603 1.00 94.44 749 ARG A C 1
ATOM 5896 O O . ARG A 1 749 ? 50.342 -20.738 -27.014 1.00 94.44 749 ARG A O 1
ATOM 5903 N N . LYS A 1 750 ? 48.115 -20.726 -27.275 1.00 94.81 750 LYS A N 1
ATOM 5904 C CA . LYS A 1 750 ? 48.135 -21.334 -28.615 1.00 94.81 750 LYS A CA 1
ATOM 5905 C C . LYS A 1 750 ? 48.652 -20.372 -29.685 1.00 94.81 750 LYS A C 1
ATOM 5907 O O . LYS A 1 750 ? 49.193 -20.841 -30.682 1.00 94.81 750 LYS A O 1
ATOM 5912 N N . ALA A 1 751 ? 48.488 -19.063 -29.492 1.00 93.12 751 ALA A N 1
ATOM 5913 C CA . ALA A 1 751 ? 48.943 -18.045 -30.434 1.00 93.12 751 ALA A CA 1
ATOM 5914 C C . ALA A 1 751 ? 50.429 -17.688 -30.265 1.00 93.12 751 ALA A C 1
ATOM 5916 O O . ALA A 1 751 ? 51.075 -17.309 -31.238 1.00 93.12 751 ALA A O 1
ATOM 5917 N N . GLY A 1 752 ? 50.988 -17.821 -29.061 1.00 93.88 752 GLY A N 1
ATOM 5918 C CA . GLY A 1 752 ? 52.391 -17.508 -28.809 1.00 93.88 752 GLY A CA 1
ATOM 5919 C C . GLY A 1 752 ? 52.822 -17.727 -27.360 1.00 93.88 752 GLY A C 1
ATOM 5920 O O . GLY A 1 752 ? 52.066 -18.196 -26.507 1.00 93.88 752 GLY A O 1
ATOM 5921 N N . LYS A 1 753 ? 54.088 -17.405 -27.071 1.00 92.75 753 LYS A N 1
ATOM 5922 C CA . LYS A 1 753 ? 54.663 -17.558 -25.730 1.00 92.75 753 LYS A CA 1
ATOM 5923 C C . LYS A 1 753 ? 54.093 -16.502 -24.778 1.00 92.75 753 LYS A C 1
ATOM 5925 O O . LYS A 1 753 ? 54.305 -15.310 -24.976 1.00 92.75 753 LYS A O 1
ATOM 5930 N N . VAL A 1 754 ? 53.456 -16.950 -23.698 1.00 94.69 754 VAL A N 1
ATOM 5931 C CA . VAL A 1 754 ? 52.895 -16.075 -22.656 1.00 94.69 754 VAL A CA 1
ATOM 5932 C C . VAL A 1 754 ? 53.855 -15.990 -21.458 1.00 94.69 754 VAL A C 1
ATOM 5934 O O . VAL A 1 754 ? 54.207 -17.037 -20.904 1.00 94.69 754 VAL A O 1
ATOM 5937 N N . PRO A 1 755 ? 54.301 -14.789 -21.038 1.00 94.06 755 PRO A N 1
ATOM 5938 C CA . PRO A 1 755 ? 55.121 -14.615 -19.838 1.00 94.06 755 PRO A CA 1
ATOM 5939 C C . PRO A 1 755 ? 54.395 -15.054 -18.558 1.00 94.06 755 PRO A C 1
ATOM 5941 O O . PRO A 1 755 ? 53.188 -14.867 -18.428 1.00 94.06 755 PRO A O 1
ATOM 5944 N N . ALA A 1 756 ? 55.135 -15.569 -17.571 1.00 94.12 756 ALA A N 1
ATOM 5945 C CA . ALA A 1 756 ? 54.561 -15.911 -16.264 1.00 94.12 756 ALA A CA 1
ATOM 5946 C C . ALA A 1 756 ? 53.946 -14.685 -15.563 1.00 94.12 756 ALA A C 1
ATOM 5948 O O . ALA A 1 756 ? 52.887 -14.800 -14.953 1.00 94.12 756 ALA A O 1
ATOM 5949 N N . SER A 1 757 ? 54.557 -13.506 -15.735 1.00 93.25 757 SER A N 1
ATOM 5950 C CA . SER A 1 757 ? 54.053 -12.237 -15.201 1.00 93.25 757 SER A CA 1
ATOM 5951 C C . SER A 1 757 ? 52.665 -11.875 -15.731 1.00 93.25 757 SER A C 1
ATOM 5953 O O . SER A 1 757 ? 51.850 -11.379 -14.965 1.00 93.25 757 SER A O 1
ATOM 5955 N N . PHE A 1 758 ? 52.368 -12.170 -17.003 1.00 94.75 758 PHE A N 1
ATOM 5956 C CA . PHE A 1 758 ? 51.047 -11.927 -17.591 1.00 94.75 758 PHE A CA 1
ATOM 5957 C C . PHE A 1 758 ? 49.972 -12.773 -16.897 1.00 94.75 758 PHE A C 1
ATOM 5959 O O . PHE A 1 758 ? 48.912 -12.267 -16.544 1.00 94.75 758 PHE A O 1
ATOM 5966 N N . VAL A 1 759 ? 50.258 -14.063 -16.681 1.00 93.62 759 VAL A N 1
ATOM 5967 C CA . VAL A 1 759 ? 49.336 -14.988 -15.999 1.00 93.62 759 VAL A CA 1
ATOM 5968 C C . VAL A 1 759 ? 49.108 -14.540 -14.556 1.00 93.62 759 VAL A C 1
ATOM 5970 O O . VAL A 1 759 ? 47.966 -14.426 -14.129 1.00 93.62 759 VAL A O 1
ATOM 5973 N N . GLU A 1 760 ? 50.185 -14.214 -13.840 1.00 93.81 760 GLU A N 1
ATOM 5974 C CA . GLU A 1 760 ? 50.119 -13.763 -12.449 1.00 93.81 760 GLU A CA 1
ATOM 5975 C C . GLU A 1 760 ? 49.339 -12.446 -12.299 1.00 93.81 760 GLU A C 1
ATOM 5977 O O . GLU A 1 760 ? 48.549 -12.296 -11.369 1.00 93.81 760 GLU A O 1
ATOM 5982 N N . GLN A 1 761 ? 49.529 -11.485 -13.208 1.00 94.12 761 GLN A N 1
ATOM 5983 C CA . GLN A 1 761 ? 48.790 -10.218 -13.196 1.00 94.12 761 GLN A CA 1
ATOM 5984 C C . GLN A 1 761 ? 47.305 -10.418 -13.494 1.00 94.12 761 GLN A C 1
ATOM 5986 O O . GLN A 1 761 ? 46.467 -9.826 -12.818 1.00 94.12 761 GLN A O 1
ATOM 5991 N N . LEU A 1 762 ? 46.975 -11.270 -14.467 1.00 93.00 762 LEU A N 1
ATOM 5992 C CA . LEU A 1 762 ? 45.592 -11.601 -14.792 1.00 93.00 762 LEU A CA 1
ATOM 5993 C C . LEU A 1 762 ? 44.888 -12.258 -13.596 1.00 93.00 762 LEU A C 1
ATOM 5995 O O . LEU A 1 762 ? 43.800 -11.828 -13.226 1.00 93.00 762 LEU A O 1
ATOM 5999 N N . GLU A 1 763 ? 45.530 -13.231 -12.944 1.00 91.75 763 GLU A N 1
ATOM 6000 C CA . GLU A 1 763 ? 45.000 -13.881 -11.738 1.00 91.75 763 GLU A CA 1
ATOM 6001 C C . GLU A 1 763 ? 44.811 -12.890 -10.580 1.00 91.75 763 GLU A C 1
ATOM 6003 O O . GLU A 1 763 ? 43.766 -12.898 -9.931 1.00 91.75 763 GLU A O 1
ATOM 6008 N N . LYS A 1 764 ? 45.781 -11.995 -10.346 1.00 93.00 764 LYS A N 1
ATOM 6009 C CA . LYS A 1 764 ? 45.693 -10.964 -9.295 1.00 93.00 764 LYS A CA 1
ATOM 6010 C C . LYS A 1 764 ? 44.614 -9.917 -9.551 1.00 93.00 764 LYS A C 1
ATOM 6012 O O . LYS A 1 764 ? 44.117 -9.340 -8.591 1.00 93.00 764 LYS A O 1
ATOM 6017 N N . SER A 1 765 ? 44.277 -9.659 -10.813 1.00 92.88 765 SER A N 1
ATOM 6018 C CA . SER A 1 765 ? 43.290 -8.640 -11.180 1.00 92.88 765 SER A CA 1
ATOM 6019 C C . SER A 1 765 ? 41.857 -9.015 -10.788 1.00 92.88 765 SER A C 1
ATOM 6021 O O . SER A 1 765 ? 41.014 -8.140 -10.648 1.00 92.88 765 SER A O 1
ATOM 6023 N N . GLY A 1 766 ? 41.560 -10.311 -10.633 1.00 90.00 766 GLY A N 1
ATOM 6024 C CA . GLY A 1 766 ? 40.205 -10.801 -10.363 1.00 90.00 766 GLY A CA 1
ATOM 6025 C C . GLY A 1 766 ? 39.260 -10.801 -11.575 1.00 90.00 766 GLY A C 1
ATOM 6026 O O . GLY A 1 766 ? 38.163 -11.347 -11.472 1.00 90.00 766 GLY A O 1
ATOM 6027 N N . TYR A 1 767 ? 39.669 -10.264 -12.732 1.00 94.00 767 TYR A N 1
ATOM 6028 C CA . TYR A 1 767 ? 38.858 -10.256 -13.953 1.00 94.00 767 TYR A CA 1
ATOM 6029 C C . TYR A 1 767 ? 39.011 -11.553 -14.759 1.00 94.00 767 TYR A C 1
ATOM 6031 O O . TYR A 1 767 ? 40.104 -12.099 -14.928 1.00 94.00 767 TYR A O 1
ATOM 6039 N N . ALA A 1 768 ? 37.907 -12.034 -15.328 1.00 93.75 768 ALA A N 1
ATOM 6040 C CA . ALA A 1 768 ? 37.908 -13.238 -16.145 1.00 93.75 768 ALA A CA 1
ATOM 6041 C C . ALA A 1 768 ? 38.421 -12.986 -17.574 1.00 93.75 768 ALA A C 1
ATOM 6043 O O . ALA A 1 768 ? 38.112 -11.971 -18.200 1.00 93.75 768 ALA A O 1
ATOM 6044 N N . SER A 1 769 ? 39.134 -13.977 -18.120 1.00 94.38 769 SER A N 1
ATOM 6045 C CA . SER A 1 769 ? 39.687 -13.970 -19.489 1.00 94.38 769 SER A CA 1
ATOM 6046 C C . SER A 1 769 ? 38.911 -14.819 -20.493 1.00 94.38 769 SER A C 1
ATOM 6048 O O . SER A 1 769 ? 39.354 -15.000 -21.623 1.00 94.38 769 SER A O 1
ATOM 6050 N N . SER A 1 770 ? 37.783 -15.403 -20.092 1.00 95.31 770 SER A N 1
ATOM 6051 C CA . SER A 1 770 ? 36.919 -16.110 -21.041 1.00 95.31 770 SER A CA 1
ATOM 6052 C C . SER A 1 770 ? 36.087 -15.106 -21.834 1.00 95.31 770 SER A C 1
ATOM 6054 O O . SER A 1 770 ? 35.602 -14.120 -21.284 1.00 95.31 770 SER A O 1
ATOM 6056 N N . TYR A 1 771 ? 35.950 -15.350 -23.136 1.00 96.88 771 TYR A N 1
ATOM 6057 C CA . TYR A 1 771 ? 35.312 -14.446 -24.081 1.00 96.88 771 TYR A CA 1
ATOM 6058 C C . TYR A 1 771 ? 34.214 -15.157 -24.866 1.00 96.88 771 TYR A C 1
ATOM 6060 O O . TYR A 1 771 ? 34.368 -15.582 -26.017 1.00 96.88 771 TYR A O 1
ATOM 6068 N N . PHE A 1 772 ? 33.075 -15.260 -24.201 1.00 96.00 772 PHE A N 1
ATOM 6069 C CA . PHE A 1 772 ? 31.816 -15.674 -24.785 1.00 96.00 772 PHE A CA 1
ATOM 6070 C C . PHE A 1 772 ? 30.710 -14.733 -24.336 1.00 96.00 772 PHE A C 1
ATOM 6072 O O . PHE A 1 772 ? 30.840 -14.061 -23.315 1.00 96.00 772 PHE A O 1
ATOM 6079 N N . ILE A 1 773 ? 29.658 -14.648 -25.139 1.00 96.81 773 ILE A N 1
ATOM 6080 C CA . ILE A 1 773 ? 28.568 -13.701 -24.960 1.00 96.81 773 ILE A CA 1
ATOM 6081 C C . ILE A 1 773 ? 27.266 -14.481 -24.918 1.00 96.81 773 ILE A C 1
ATOM 6083 O O . ILE A 1 773 ? 26.936 -15.194 -25.870 1.00 96.81 773 ILE A O 1
ATOM 6087 N N . HIS A 1 774 ? 26.532 -14.320 -23.825 1.00 93.94 774 HIS A N 1
ATOM 6088 C CA . HIS A 1 774 ? 25.197 -14.877 -23.657 1.00 93.94 774 HIS A CA 1
ATOM 6089 C C . HIS A 1 774 ? 24.137 -13.977 -24.280 1.00 93.94 774 HIS A C 1
ATOM 6091 O O . HIS A 1 774 ? 24.290 -12.754 -24.303 1.00 93.94 774 HIS A O 1
ATOM 6097 N N . ASN A 1 775 ? 23.042 -14.594 -24.723 1.00 93.50 775 ASN A N 1
ATOM 6098 C CA . ASN A 1 775 ? 21.793 -13.891 -24.993 1.00 93.50 775 ASN A CA 1
ATOM 6099 C C . ASN A 1 775 ? 21.005 -13.672 -23.693 1.00 93.50 775 ASN A C 1
ATOM 6101 O O . ASN A 1 775 ? 20.405 -12.632 -23.508 1.00 93.50 775 ASN A O 1
ATOM 6105 N N . SER A 1 776 ? 21.085 -14.581 -22.721 1.00 91.88 776 SER A N 1
ATOM 6106 C CA . SER A 1 776 ? 20.249 -14.526 -21.515 1.00 91.88 776 SER A CA 1
ATOM 6107 C C . SER A 1 776 ? 20.699 -13.542 -20.424 1.00 91.88 776 SER A C 1
ATOM 6109 O O . SER A 1 776 ? 19.876 -12.846 -19.825 1.00 91.88 776 SER A O 1
ATOM 6111 N N . GLY A 1 777 ? 21.998 -13.477 -20.124 1.00 91.69 777 GLY A N 1
ATOM 6112 C CA . GLY A 1 777 ? 22.526 -12.647 -19.037 1.00 91.69 777 GLY A CA 1
ATOM 6113 C C . GLY A 1 777 ? 23.853 -13.132 -18.467 1.00 91.69 777 GLY A C 1
ATOM 6114 O O . GLY A 1 777 ? 24.588 -13.889 -19.099 1.00 91.69 777 GLY A O 1
ATOM 6115 N N . ALA A 1 778 ? 24.158 -12.688 -17.249 1.00 89.81 778 ALA A N 1
ATOM 6116 C CA . ALA A 1 778 ? 25.432 -12.933 -16.585 1.00 89.81 778 ALA A CA 1
ATOM 6117 C C . ALA A 1 778 ? 25.318 -13.856 -15.359 1.00 89.81 778 ALA A C 1
ATOM 6119 O O . ALA A 1 778 ? 24.234 -14.038 -14.804 1.00 89.81 778 ALA A O 1
ATOM 6120 N N . TYR A 1 779 ? 26.442 -14.457 -14.971 1.00 87.31 779 TYR A N 1
ATOM 6121 C CA . TYR A 1 779 ? 26.628 -15.211 -13.736 1.00 87.31 779 TYR A CA 1
ATOM 6122 C C . TYR A 1 779 ? 26.808 -14.239 -12.569 1.00 87.31 779 TYR A C 1
ATOM 6124 O O . TYR A 1 779 ? 27.638 -13.335 -12.640 1.00 87.31 779 TYR A O 1
ATOM 6132 N N . ILE A 1 780 ? 26.072 -14.448 -11.479 1.00 78.69 780 ILE A N 1
ATOM 6133 C CA . ILE A 1 780 ? 26.121 -13.587 -10.295 1.00 78.69 780 ILE A CA 1
ATOM 6134 C C . ILE A 1 780 ? 26.932 -14.278 -9.189 1.00 78.69 780 ILE A C 1
ATOM 6136 O O . ILE A 1 780 ? 26.518 -15.330 -8.702 1.00 78.69 780 ILE A O 1
ATOM 6140 N N . PRO A 1 781 ? 28.098 -13.751 -8.781 1.00 75.50 781 PRO A N 1
ATOM 6141 C CA . PRO A 1 781 ? 28.826 -14.210 -7.602 1.00 75.50 781 PRO A CA 1
ATOM 6142 C C . PRO A 1 781 ? 27.959 -14.167 -6.341 1.00 75.50 781 PRO A C 1
ATOM 6144 O O . PRO A 1 781 ? 27.156 -13.256 -6.165 1.00 75.50 781 PRO A O 1
ATOM 6147 N N . GLY A 1 782 ? 28.117 -15.158 -5.460 1.00 67.12 782 GLY A N 1
ATOM 6148 C CA . GLY A 1 782 ? 27.290 -15.288 -4.253 1.00 67.12 782 GLY A CA 1
ATOM 6149 C C . GLY A 1 782 ? 27.469 -14.164 -3.221 1.00 67.12 782 GLY A C 1
ATOM 6150 O O . GLY A 1 782 ? 26.665 -14.063 -2.301 1.00 67.12 782 GLY A O 1
ATOM 6151 N N . ASP A 1 783 ? 28.505 -13.343 -3.367 1.00 66.94 783 ASP A N 1
ATOM 6152 C CA . ASP A 1 783 ? 28.856 -12.176 -2.554 1.00 66.94 783 ASP A CA 1
ATOM 6153 C C . ASP A 1 783 ? 28.555 -10.830 -3.245 1.00 66.94 783 ASP A C 1
ATOM 6155 O O . ASP A 1 783 ? 28.847 -9.775 -2.683 1.00 66.94 783 ASP A O 1
ATOM 6159 N N . SER A 1 784 ? 27.975 -10.844 -4.450 1.00 69.25 784 SER A N 1
ATOM 6160 C CA . SER A 1 784 ? 27.654 -9.624 -5.198 1.00 69.25 784 SER A CA 1
ATOM 6161 C C . SER A 1 784 ? 26.482 -8.850 -4.581 1.00 69.25 784 SER A C 1
ATOM 6163 O O . SER A 1 784 ? 25.514 -9.437 -4.100 1.00 69.25 784 SER A O 1
ATOM 6165 N N . GLU A 1 785 ? 26.531 -7.514 -4.661 1.00 67.69 785 GLU A N 1
ATOM 6166 C CA . GLU A 1 785 ? 25.386 -6.642 -4.347 1.00 67.69 785 GLU A CA 1
ATOM 6167 C C . GLU A 1 785 ? 24.256 -6.766 -5.389 1.00 67.69 785 GLU A C 1
ATOM 6169 O O . GLU A 1 785 ? 23.089 -6.504 -5.085 1.00 67.69 785 GLU A O 1
ATOM 6174 N N . LEU A 1 786 ? 24.582 -7.183 -6.621 1.00 70.94 786 LEU A N 1
ATOM 6175 C CA . LEU A 1 786 ? 23.596 -7.456 -7.662 1.00 70.94 786 LEU A CA 1
ATOM 6176 C C . LEU A 1 786 ? 22.892 -8.786 -7.405 1.00 70.94 786 LEU A C 1
ATOM 6178 O O . LEU A 1 786 ? 23.530 -9.826 -7.294 1.00 70.94 786 LEU A O 1
ATOM 6182 N N . GLN A 1 787 ? 21.559 -8.768 -7.409 1.00 70.31 787 GLN A N 1
ATOM 6183 C CA . GLN A 1 787 ? 20.752 -9.990 -7.304 1.00 70.31 787 GLN A CA 1
ATOM 6184 C C . GLN A 1 787 ? 20.574 -10.694 -8.662 1.00 70.31 787 GLN A C 1
ATOM 6186 O O . GLN A 1 787 ? 20.507 -11.920 -8.719 1.00 70.31 787 GLN A O 1
ATOM 6191 N N . SER A 1 788 ? 20.510 -9.934 -9.762 1.00 80.69 788 SER A N 1
ATOM 6192 C CA . SER A 1 788 ? 20.395 -10.451 -11.132 1.00 80.69 788 SER A CA 1
ATOM 6193 C C . SER A 1 788 ? 20.948 -9.462 -12.165 1.00 80.69 788 SER A C 1
ATOM 6195 O O . SER A 1 788 ? 20.971 -8.253 -11.931 1.00 80.69 788 SER A O 1
ATOM 6197 N N . LEU A 1 789 ? 21.403 -9.981 -13.313 1.00 87.31 789 LEU A N 1
ATOM 6198 C CA . LEU A 1 789 ? 21.847 -9.187 -14.464 1.00 87.31 789 LEU A CA 1
ATOM 6199 C C . LEU A 1 789 ? 21.529 -9.934 -15.768 1.00 87.31 789 LEU A C 1
ATOM 6201 O O . LEU A 1 789 ? 22.229 -10.874 -16.155 1.00 87.31 789 LEU A O 1
ATOM 6205 N N . TYR A 1 790 ? 20.459 -9.512 -16.436 1.00 91.06 790 TYR A N 1
ATOM 6206 C CA . TYR A 1 790 ? 20.040 -10.022 -17.744 1.00 91.06 790 TYR A CA 1
ATOM 6207 C C . TYR A 1 790 ? 20.704 -9.228 -18.864 1.00 91.06 790 TYR A C 1
ATOM 6209 O O . TYR A 1 790 ? 21.095 -8.078 -18.658 1.00 91.06 790 TYR A O 1
ATOM 6217 N N . CYS A 1 791 ? 20.787 -9.809 -20.060 1.00 94.56 791 CYS A N 1
ATOM 6218 C CA . CYS A 1 791 ? 21.138 -9.030 -21.244 1.00 94.56 791 CYS A CA 1
ATOM 6219 C C . CYS A 1 791 ? 20.084 -7.939 -21.444 1.00 94.56 791 CYS A C 1
ATOM 6221 O O . CYS A 1 791 ? 18.906 -8.280 -21.584 1.00 94.56 791 CYS A O 1
ATOM 6223 N N . PRO A 1 792 ? 20.449 -6.645 -21.418 1.00 94.69 792 PRO A N 1
ATOM 6224 C CA . PRO A 1 792 ? 19.450 -5.591 -21.368 1.00 94.69 792 PRO A CA 1
ATOM 6225 C C . PRO A 1 792 ? 18.499 -5.638 -22.557 1.00 94.69 792 PRO A C 1
ATOM 6227 O O . PRO A 1 792 ? 18.950 -5.720 -23.699 1.00 94.69 792 PRO A O 1
ATOM 6230 N N . LEU A 1 793 ? 17.197 -5.591 -22.272 1.00 95.38 793 LEU A N 1
ATOM 6231 C CA . LEU A 1 793 ? 16.140 -5.519 -23.273 1.00 95.38 793 LEU A CA 1
ATOM 6232 C C . LEU A 1 793 ? 16.078 -4.100 -23.838 1.00 95.38 793 LEU A C 1
ATOM 6234 O O . LEU A 1 793 ? 15.861 -3.143 -23.102 1.00 95.38 793 LEU A O 1
ATOM 6238 N N . LEU A 1 794 ? 16.285 -3.971 -25.143 1.00 95.19 794 LEU A N 1
ATOM 6239 C CA . LEU A 1 794 ? 16.402 -2.691 -25.840 1.00 95.19 794 LEU A CA 1
ATOM 6240 C C . LEU A 1 794 ? 15.198 -2.372 -26.732 1.00 95.19 794 LEU A C 1
ATOM 6242 O O . LEU A 1 794 ? 14.974 -1.200 -27.038 1.00 95.19 794 LEU A O 1
ATOM 6246 N N . ALA A 1 795 ? 14.465 -3.401 -27.164 1.00 92.94 795 ALA A N 1
ATOM 6247 C CA . ALA A 1 795 ? 13.159 -3.326 -27.818 1.00 92.94 795 ALA A CA 1
ATOM 6248 C C . ALA A 1 795 ? 12.463 -4.695 -27.723 1.00 92.94 795 ALA A C 1
ATOM 6250 O O . ALA A 1 795 ? 13.139 -5.723 -27.687 1.00 92.94 795 ALA A O 1
ATOM 6251 N N . GLY A 1 796 ? 11.132 -4.724 -27.718 1.00 93.75 796 GLY A N 1
ATOM 6252 C CA . GLY A 1 796 ? 10.366 -5.967 -27.753 1.00 93.75 796 GLY A CA 1
ATOM 6253 C C . GLY A 1 796 ? 8.926 -5.731 -28.192 1.00 93.75 796 GLY A C 1
ATOM 6254 O O . GLY A 1 796 ? 8.363 -4.682 -27.884 1.00 93.75 796 GLY A O 1
ATOM 6255 N N . ASP A 1 797 ? 8.352 -6.696 -28.904 1.00 94.00 797 ASP A N 1
ATOM 6256 C CA . ASP A 1 797 ? 6.942 -6.719 -29.288 1.00 94.00 797 ASP A CA 1
ATOM 6257 C C . ASP A 1 797 ? 6.406 -8.159 -29.362 1.00 94.00 797 ASP A C 1
ATOM 6259 O O . ASP A 1 797 ? 7.148 -9.136 -29.205 1.00 94.00 797 ASP A O 1
ATOM 6263 N N . HIS A 1 798 ? 5.093 -8.280 -29.537 1.00 93.75 798 HIS A N 1
ATOM 6264 C CA . HIS A 1 798 ? 4.429 -9.542 -29.825 1.00 93.75 798 HIS A CA 1
ATOM 6265 C C . HIS A 1 798 ? 3.260 -9.316 -30.785 1.00 93.75 798 HIS A C 1
ATOM 6267 O O . HIS A 1 798 ? 2.681 -8.233 -30.830 1.00 93.75 798 HIS A O 1
ATOM 6273 N N . ASP A 1 799 ? 2.928 -10.358 -31.535 1.00 89.06 799 ASP A N 1
ATOM 6274 C CA . ASP A 1 799 ? 1.808 -10.414 -32.465 1.00 89.06 799 ASP A CA 1
ATOM 6275 C C . ASP A 1 799 ? 1.104 -11.754 -32.246 1.00 89.06 799 ASP A C 1
ATOM 6277 O O . ASP A 1 799 ? 1.655 -12.809 -32.570 1.00 89.06 799 ASP A O 1
ATOM 6281 N N . GLU A 1 800 ? -0.082 -11.717 -31.637 1.00 85.81 800 GLU A N 1
ATOM 6282 C CA . GLU A 1 800 ? -0.857 -12.920 -31.318 1.00 85.81 800 GLU A CA 1
ATOM 6283 C C . GLU A 1 800 ? -1.391 -13.615 -32.576 1.00 85.81 800 GLU A C 1
ATOM 6285 O O . GLU A 1 800 ? -1.410 -14.842 -32.629 1.00 85.81 800 GLU A O 1
ATOM 6290 N N . GLU A 1 801 ? -1.740 -12.861 -33.624 1.00 84.62 801 GLU A N 1
ATOM 6291 C CA . GLU A 1 801 ? -2.218 -13.424 -34.891 1.00 84.62 801 GLU A CA 1
ATOM 6292 C C . GLU A 1 801 ? -1.075 -14.135 -35.629 1.00 84.62 801 GLU A C 1
ATOM 6294 O O . GLU A 1 801 ? -1.227 -15.248 -36.147 1.00 84.62 801 GLU A O 1
ATOM 6299 N N . ALA A 1 802 ? 0.119 -13.544 -35.623 1.00 85.50 802 ALA A N 1
ATOM 6300 C CA . ALA A 1 802 ? 1.327 -14.197 -36.109 1.00 85.50 802 ALA A CA 1
ATOM 6301 C C . ALA A 1 802 ? 1.880 -15.245 -35.126 1.00 85.50 802 ALA A C 1
ATOM 6303 O O . ALA A 1 802 ? 2.747 -16.029 -35.523 1.00 85.50 802 ALA A O 1
ATOM 6304 N N . GLY A 1 803 ? 1.365 -15.315 -33.894 1.00 89.94 803 GLY A N 1
ATOM 6305 C CA . GLY A 1 803 ? 1.837 -16.196 -32.826 1.00 89.94 803 GLY A CA 1
ATOM 6306 C C . GLY A 1 803 ? 3.290 -15.926 -32.434 1.00 89.94 803 GLY A C 1
ATOM 6307 O O . GLY A 1 803 ? 4.013 -16.855 -32.094 1.00 89.94 803 GLY A O 1
ATOM 6308 N N . SER A 1 804 ? 3.776 -14.690 -32.563 1.00 94.06 804 SER A N 1
ATOM 6309 C CA . SER A 1 804 ? 5.203 -14.369 -32.467 1.00 94.06 804 SER A CA 1
ATOM 6310 C C . SER A 1 804 ? 5.528 -13.398 -31.338 1.00 94.06 804 SER A C 1
ATOM 6312 O O . SER A 1 804 ? 4.771 -12.480 -31.046 1.00 94.06 804 SER A O 1
ATOM 6314 N N . VAL A 1 805 ? 6.686 -13.599 -30.715 1.00 97.50 805 VAL A N 1
ATOM 6315 C CA . VAL A 1 805 ? 7.298 -12.695 -29.738 1.00 97.50 805 VAL A CA 1
ATOM 6316 C C . VAL A 1 805 ? 8.693 -12.359 -30.237 1.00 97.50 805 VAL A C 1
ATOM 6318 O O . VAL A 1 805 ? 9.482 -13.268 -30.513 1.00 97.50 805 VAL A O 1
ATOM 6321 N N . ARG A 1 806 ? 9.011 -11.066 -30.341 1.00 97.62 806 ARG A N 1
ATOM 6322 C CA . ARG A 1 806 ? 10.305 -10.573 -30.826 1.00 97.62 806 ARG A CA 1
ATOM 6323 C C . ARG A 1 806 ? 10.973 -9.710 -29.765 1.00 97.62 806 ARG A C 1
ATOM 6325 O O . ARG A 1 806 ? 10.341 -8.859 -29.148 1.00 97.62 806 ARG A O 1
ATOM 6332 N N . MET A 1 807 ? 12.268 -9.912 -29.560 1.00 97.69 807 MET A N 1
ATOM 6333 C CA . MET A 1 807 ? 13.068 -9.186 -28.573 1.00 97.69 807 MET A CA 1
ATOM 6334 C C . MET A 1 807 ? 14.417 -8.792 -29.162 1.00 97.69 807 MET A C 1
ATOM 6336 O O . MET A 1 807 ? 15.007 -9.543 -29.934 1.00 97.69 807 MET A O 1
ATOM 6340 N N . LEU A 1 808 ? 14.912 -7.620 -28.775 1.00 98.00 808 LEU A N 1
ATOM 6341 C CA . LEU A 1 808 ? 16.258 -7.143 -29.057 1.00 98.00 808 LEU A CA 1
ATOM 6342 C C . LEU A 1 808 ? 16.990 -6.927 -27.738 1.00 98.00 808 LEU A C 1
ATOM 6344 O O . LEU A 1 808 ? 16.605 -6.066 -26.947 1.00 98.00 808 LEU A O 1
ATOM 6348 N N . ASN A 1 809 ? 18.086 -7.647 -27.544 1.00 98.00 809 ASN A N 1
ATOM 6349 C CA . ASN A 1 809 ? 18.914 -7.578 -26.353 1.00 98.00 809 ASN A CA 1
ATOM 6350 C C . ASN A 1 809 ? 20.356 -7.202 -26.708 1.00 98.00 809 ASN A C 1
ATOM 6352 O O . ASN A 1 809 ? 20.893 -7.606 -27.744 1.00 98.00 809 ASN A O 1
ATOM 6356 N N . TRP A 1 810 ? 21.018 -6.455 -25.825 1.00 97.62 810 TRP A N 1
ATOM 6357 C CA . TRP A 1 810 ? 22.476 -6.343 -25.873 1.00 97.62 810 TRP A CA 1
ATOM 6358 C C . TRP A 1 810 ? 23.103 -7.514 -25.122 1.00 97.62 810 TRP A C 1
ATOM 6360 O O . TRP A 1 810 ? 22.891 -7.670 -23.922 1.00 97.62 810 TRP A O 1
ATOM 6370 N N . GLY A 1 811 ? 23.861 -8.345 -25.840 1.00 96.25 811 GLY A N 1
ATOM 6371 C CA . GLY A 1 811 ? 24.492 -9.528 -25.265 1.00 96.25 811 GLY A CA 1
ATOM 6372 C C . GLY A 1 811 ? 25.545 -9.161 -24.225 1.00 96.25 811 GLY A C 1
ATOM 6373 O O . GLY A 1 811 ? 26.253 -8.168 -24.387 1.00 96.25 811 GLY A O 1
ATOM 6374 N N . LEU A 1 812 ? 25.710 -9.983 -23.191 1.00 94.56 812 LEU A N 1
ATOM 6375 C CA . LEU A 1 812 ? 26.684 -9.747 -22.122 1.00 94.56 812 LEU A CA 1
ATOM 6376 C C . LEU A 1 812 ? 27.785 -10.803 -22.100 1.00 94.56 812 LEU A C 1
ATOM 6378 O O . LEU A 1 812 ? 27.538 -11.987 -22.324 1.00 94.56 812 LEU A O 1
ATOM 6382 N N . VAL A 1 813 ? 28.997 -10.366 -21.752 1.00 94.44 813 VAL A N 1
ATOM 6383 C CA . VAL A 1 813 ? 30.058 -11.269 -21.292 1.00 94.44 813 VAL A CA 1
ATOM 6384 C C . VAL A 1 813 ? 29.700 -11.696 -19.864 1.00 94.44 813 VAL A C 1
ATOM 6386 O O . VAL A 1 813 ? 29.608 -10.837 -18.984 1.00 94.44 813 VAL A O 1
ATOM 6389 N N . PRO A 1 814 ? 29.440 -12.984 -19.598 1.00 90.44 814 PRO A N 1
ATOM 6390 C CA . PRO A 1 814 ? 28.646 -13.358 -18.436 1.00 90.44 814 PRO A CA 1
ATOM 6391 C C . PRO A 1 814 ? 29.420 -13.377 -17.115 1.00 90.44 814 PRO A C 1
ATOM 6393 O O . PRO A 1 814 ? 28.823 -13.613 -16.077 1.00 90.44 814 PRO A O 1
ATOM 6396 N N . GLN A 1 815 ? 30.727 -13.125 -17.097 1.00 89.06 815 GLN A N 1
ATOM 6397 C CA . GLN A 1 815 ? 31.536 -13.174 -15.872 1.00 89.06 815 GLN A CA 1
ATOM 6398 C C . GLN A 1 815 ? 31.431 -11.918 -14.997 1.00 89.06 815 GLN A C 1
ATOM 6400 O O . GLN A 1 815 ? 32.032 -11.913 -13.931 1.00 89.06 815 GLN A O 1
ATOM 6405 N N . ILE A 1 816 ? 30.697 -10.885 -15.440 1.00 84.56 816 ILE A N 1
ATOM 6406 C CA . ILE A 1 816 ? 30.496 -9.540 -14.847 1.00 84.56 816 ILE A CA 1
ATOM 6407 C C . ILE A 1 816 ? 31.755 -8.710 -14.550 1.00 84.56 816 ILE A C 1
ATOM 6409 O O . ILE A 1 816 ? 31.762 -7.529 -14.885 1.00 84.56 816 ILE A O 1
ATOM 6413 N N . GLY A 1 817 ? 32.810 -9.319 -14.007 1.00 91.69 817 GLY A N 1
ATOM 6414 C CA . GLY A 1 817 ? 34.189 -8.844 -14.009 1.00 91.69 817 GLY A CA 1
ATOM 6415 C C . GLY A 1 817 ? 34.946 -9.478 -15.174 1.00 91.69 817 GLY A C 1
ATOM 6416 O O . GLY A 1 817 ? 35.358 -10.638 -15.112 1.00 91.69 817 GLY A O 1
ATOM 6417 N N . THR A 1 818 ? 35.133 -8.740 -16.264 1.00 94.12 818 THR A N 1
ATOM 6418 C CA . THR A 1 818 ? 35.799 -9.253 -17.471 1.00 94.12 818 THR A CA 1
ATOM 6419 C C . THR A 1 818 ? 36.796 -8.259 -18.050 1.00 94.12 818 THR A C 1
ATOM 6421 O O . THR A 1 818 ? 36.654 -7.054 -17.879 1.00 94.12 818 THR A O 1
ATOM 6424 N N . ILE A 1 819 ? 37.787 -8.770 -18.780 1.00 95.56 819 ILE A N 1
ATOM 6425 C CA . ILE A 1 819 ? 38.703 -7.957 -19.596 1.00 95.56 819 ILE A CA 1
ATOM 6426 C C . ILE A 1 819 ? 38.198 -7.748 -21.037 1.00 95.56 819 ILE A C 1
ATOM 6428 O O . ILE A 1 819 ? 38.881 -7.146 -21.866 1.00 95.56 819 ILE A O 1
ATOM 6432 N N . HIS A 1 820 ? 37.024 -8.293 -21.368 1.00 95.75 820 HIS A N 1
ATOM 6433 C CA . HIS A 1 820 ? 36.442 -8.264 -22.707 1.00 95.75 820 HIS A CA 1
ATOM 6434 C C . HIS A 1 820 ? 35.180 -7.397 -22.758 1.00 95.75 820 HIS A C 1
ATOM 6436 O O . HIS A 1 820 ? 34.482 -7.208 -21.767 1.00 95.75 820 HIS A O 1
ATOM 6442 N N . ARG A 1 821 ? 34.850 -6.894 -23.949 1.00 94.31 821 ARG A N 1
ATOM 6443 C CA . ARG A 1 821 ? 33.636 -6.105 -24.209 1.00 94.31 821 ARG A CA 1
ATOM 6444 C C . ARG A 1 821 ? 32.725 -6.881 -25.142 1.00 94.31 821 ARG A C 1
ATOM 6446 O O . ARG A 1 821 ? 33.226 -7.465 -26.093 1.00 94.31 821 ARG A O 1
ATOM 6453 N N . SER A 1 822 ? 31.414 -6.840 -24.930 1.00 95.94 822 SER A N 1
ATOM 6454 C CA . SER A 1 822 ? 30.445 -7.426 -25.860 1.00 95.94 822 SER A CA 1
ATOM 6455 C C . SER A 1 822 ? 30.094 -6.465 -27.005 1.00 95.94 822 SER A C 1
ATOM 6457 O O . SER A 1 822 ? 29.557 -5.385 -26.734 1.00 95.94 822 SER A O 1
ATOM 6459 N N . PRO A 1 823 ? 30.327 -6.847 -28.278 1.00 96.62 82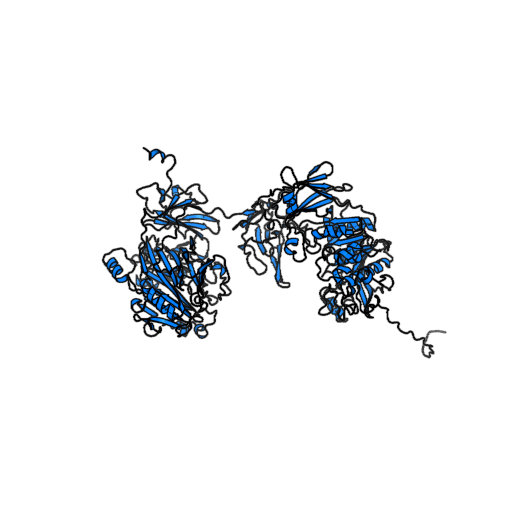3 PRO A N 1
ATOM 6460 C CA . PRO A 1 823 ? 29.882 -6.095 -29.440 1.00 96.62 823 PRO A CA 1
ATOM 6461 C C . PRO A 1 823 ? 28.687 -6.764 -30.144 1.00 96.62 823 PRO A C 1
ATOM 6463 O O . PRO A 1 823 ? 28.547 -6.605 -31.354 1.00 96.62 823 PRO A O 1
ATOM 6466 N N . LEU A 1 824 ? 27.871 -7.565 -29.445 1.00 98.19 824 LEU A N 1
ATOM 6467 C CA . LEU A 1 824 ? 26.767 -8.304 -30.068 1.00 98.19 824 LEU A CA 1
ATOM 6468 C C . LEU A 1 824 ? 25.396 -7.757 -29.672 1.00 98.19 824 LEU A C 1
ATOM 6470 O O . LEU A 1 824 ? 25.104 -7.560 -28.491 1.00 98.19 824 LEU A O 1
ATOM 6474 N N . LEU A 1 825 ? 24.548 -7.562 -30.678 1.00 98.50 825 LEU A N 1
ATOM 6475 C CA . LEU A 1 825 ? 23.108 -7.384 -30.516 1.00 98.50 825 LEU A CA 1
ATOM 6476 C C . LEU A 1 825 ? 22.407 -8.672 -30.937 1.00 98.50 825 LEU A C 1
ATOM 6478 O O . LEU A 1 825 ? 22.641 -9.159 -32.046 1.00 98.50 825 LEU A O 1
ATOM 6482 N N . TYR A 1 826 ? 21.564 -9.197 -30.053 1.00 98.31 826 TYR A N 1
ATOM 6483 C CA . TYR A 1 826 ? 20.742 -10.373 -30.294 1.00 98.31 826 TYR A CA 1
ATOM 6484 C C . TYR A 1 826 ? 19.309 -9.950 -30.560 1.00 98.31 826 TYR A C 1
ATOM 6486 O O . TYR A 1 826 ? 18.659 -9.358 -29.707 1.00 98.31 826 TYR A O 1
ATOM 6494 N N . TYR A 1 827 ? 18.810 -10.303 -31.729 1.00 98.25 827 TYR A N 1
ATOM 6495 C CA . TYR A 1 827 ? 17.400 -10.263 -32.063 1.00 98.25 827 TYR A CA 1
ATOM 6496 C C . TYR A 1 827 ? 16.873 -11.687 -31.969 1.00 98.25 827 TYR A C 1
ATOM 6498 O O . TYR A 1 827 ? 17.380 -12.577 -32.651 1.00 98.25 827 TYR A O 1
ATOM 6506 N N . THR A 1 828 ? 15.877 -11.913 -31.127 1.00 97.88 828 THR A N 1
ATOM 6507 C CA . THR A 1 828 ? 15.287 -13.232 -30.902 1.00 97.88 828 THR A CA 1
ATOM 6508 C C . THR A 1 828 ? 13.820 -13.191 -31.288 1.00 97.88 828 THR A C 1
ATOM 6510 O O . THR A 1 828 ? 13.101 -12.311 -30.826 1.00 97.88 828 THR A O 1
ATOM 6513 N N . GLN A 1 829 ? 13.381 -14.140 -32.109 1.00 97.56 829 GLN A N 1
ATOM 6514 C CA . GLN A 1 829 ? 11.978 -14.389 -32.409 1.00 97.56 829 GLN A CA 1
ATOM 6515 C C . GLN A 1 829 ? 11.618 -15.805 -31.970 1.00 97.56 829 GLN A C 1
ATOM 6517 O O . GLN A 1 829 ? 12.237 -16.774 -32.417 1.00 97.56 829 GLN A O 1
ATOM 6522 N N . VAL A 1 830 ? 10.597 -15.907 -31.122 1.00 97.81 830 VAL A N 1
ATOM 6523 C CA . VAL A 1 830 ? 9.919 -17.163 -30.791 1.00 97.81 830 VAL A CA 1
ATOM 6524 C C . VAL A 1 830 ? 8.546 -17.103 -31.434 1.00 97.81 830 VAL A C 1
ATOM 6526 O O . VAL A 1 830 ? 7.794 -16.165 -31.172 1.00 97.81 830 VAL A O 1
ATOM 6529 N N . ARG A 1 831 ? 8.229 -18.068 -32.293 1.00 96.19 831 ARG A N 1
ATOM 6530 C CA . ARG A 1 831 ? 6.952 -18.112 -33.001 1.00 96.19 831 ARG A CA 1
ATOM 6531 C C . ARG A 1 831 ? 6.269 -19.459 -32.821 1.00 96.19 831 ARG A C 1
ATOM 6533 O O . ARG A 1 831 ? 6.854 -20.498 -33.101 1.00 96.19 831 ARG A O 1
ATOM 6540 N N . ASP A 1 832 ? 5.012 -19.411 -32.417 1.00 95.38 832 ASP A N 1
ATOM 6541 C CA . ASP A 1 832 ? 4.070 -20.513 -32.487 1.00 95.38 832 ASP A CA 1
ATOM 6542 C C . ASP A 1 832 ? 3.614 -20.709 -33.943 1.00 95.38 832 ASP A C 1
ATOM 6544 O O . ASP A 1 832 ? 2.901 -19.886 -34.540 1.00 95.38 832 ASP A O 1
ATOM 6548 N N . ALA A 1 833 ? 4.102 -21.789 -34.550 1.00 93.69 833 ALA A N 1
ATOM 6549 C CA . ALA A 1 833 ? 3.752 -22.171 -35.911 1.00 93.69 833 ALA A CA 1
ATOM 6550 C C . ALA A 1 833 ? 2.484 -23.048 -35.967 1.00 93.69 833 ALA A C 1
ATOM 6552 O O . ALA A 1 833 ? 2.011 -23.343 -37.067 1.00 93.69 833 ALA A O 1
ATOM 6553 N N . GLY A 1 834 ? 1.906 -23.403 -34.812 1.00 91.88 834 GLY A N 1
ATOM 6554 C CA . GLY A 1 834 ? 0.801 -24.346 -34.668 1.00 91.88 834 GLY A CA 1
ATOM 6555 C C . GLY A 1 834 ? 1.249 -25.810 -34.663 1.00 91.88 834 GLY A C 1
ATOM 6556 O O . GLY A 1 834 ? 2.412 -26.126 -34.905 1.00 91.88 834 GLY A O 1
ATOM 6557 N N . ASP A 1 835 ? 0.312 -26.724 -34.382 1.00 91.56 835 ASP A N 1
ATOM 6558 C CA . ASP A 1 835 ? 0.534 -28.187 -34.388 1.00 91.56 835 ASP A CA 1
ATOM 6559 C C . ASP A 1 835 ? 1.691 -28.650 -33.481 1.00 91.56 835 ASP A C 1
ATOM 6561 O O . ASP A 1 835 ? 2.373 -29.637 -33.757 1.00 91.56 835 ASP A O 1
ATOM 6565 N N . GLY A 1 836 ? 1.919 -27.907 -32.393 1.00 93.88 836 GLY A N 1
ATOM 6566 C CA . GLY A 1 836 ? 2.997 -28.155 -31.436 1.00 93.88 836 GLY A CA 1
ATOM 6567 C C . GLY A 1 836 ? 4.382 -27.674 -31.889 1.00 93.88 836 GLY A C 1
ATOM 6568 O O . GLY A 1 836 ? 5.367 -27.958 -31.207 1.00 93.88 836 GLY A O 1
ATOM 6569 N N . ILE A 1 837 ? 4.493 -26.957 -33.013 1.00 96.75 837 ILE A N 1
ATOM 6570 C CA . ILE A 1 837 ? 5.765 -26.487 -33.576 1.00 96.75 837 ILE A CA 1
ATOM 6571 C C . ILE A 1 837 ? 6.088 -25.076 -33.068 1.00 96.75 837 ILE A C 1
ATOM 6573 O O . ILE A 1 837 ? 5.336 -24.126 -33.279 1.00 96.75 837 ILE A O 1
ATOM 6577 N N . ILE A 1 838 ? 7.266 -24.928 -32.465 1.00 97.62 838 ILE A N 1
ATOM 6578 C CA . ILE A 1 838 ? 7.829 -23.654 -32.013 1.00 97.62 838 ILE A CA 1
ATOM 6579 C C . ILE A 1 838 ? 9.036 -23.330 -32.896 1.00 97.62 838 ILE A C 1
ATOM 6581 O O . ILE A 1 838 ? 10.049 -24.028 -32.858 1.00 97.62 838 ILE A O 1
ATOM 6585 N N . GLU A 1 839 ? 8.954 -22.260 -33.677 1.00 97.81 839 GLU A N 1
ATOM 6586 C CA . GLU A 1 839 ? 10.074 -21.724 -34.450 1.00 97.81 839 GLU A CA 1
ATOM 6587 C C . GLU A 1 839 ? 10.924 -20.791 -33.578 1.00 97.81 839 GLU A C 1
ATOM 6589 O O . GLU A 1 839 ? 10.416 -19.868 -32.937 1.00 97.81 839 GLU A O 1
ATOM 6594 N N . LEU A 1 840 ? 12.238 -21.009 -33.595 1.00 97.56 840 LEU A N 1
ATOM 6595 C CA . LEU A 1 840 ? 13.235 -20.169 -32.942 1.00 97.56 840 LEU A CA 1
ATOM 6596 C C . LEU A 1 840 ? 14.126 -19.544 -34.015 1.00 97.56 840 LEU A C 1
ATOM 6598 O O . LEU A 1 840 ? 14.875 -20.253 -34.689 1.00 97.56 840 LEU A O 1
ATOM 6602 N N . THR A 1 841 ? 14.069 -18.221 -34.167 1.00 97.88 841 THR A N 1
ATOM 6603 C CA . THR A 1 841 ? 14.926 -17.487 -35.107 1.00 97.88 841 THR A CA 1
ATOM 6604 C C . THR A 1 841 ? 15.768 -16.458 -34.359 1.00 97.88 841 THR A C 1
ATOM 6606 O O . THR A 1 841 ? 15.237 -15.601 -33.655 1.00 97.88 841 THR A O 1
ATOM 6609 N N . TRP A 1 842 ? 17.087 -16.503 -34.550 1.00 98.12 842 TRP A N 1
ATOM 6610 C CA . TRP A 1 842 ? 18.013 -15.485 -34.055 1.00 98.12 842 TRP A CA 1
ATOM 6611 C C . TRP A 1 842 ? 18.599 -14.690 -35.211 1.00 98.12 842 TRP A C 1
ATOM 6613 O O . TRP A 1 842 ? 19.043 -15.275 -36.197 1.00 98.12 842 TRP A O 1
ATOM 6623 N N . VAL A 1 843 ? 18.662 -13.370 -35.059 1.00 98.44 843 VAL A N 1
ATOM 6624 C CA . VAL A 1 843 ? 19.479 -12.474 -35.881 1.00 98.44 843 VAL A CA 1
ATOM 6625 C C . VAL A 1 843 ? 20.542 -11.852 -34.978 1.00 98.44 843 VAL A C 1
ATOM 6627 O O . VAL A 1 843 ? 20.234 -11.362 -33.895 1.00 98.44 843 VAL A O 1
ATOM 6630 N N . VAL A 1 844 ? 21.810 -11.900 -35.382 1.00 98.44 844 VAL A N 1
ATOM 6631 C CA . VAL A 1 844 ? 22.930 -11.447 -34.544 1.00 98.44 844 VAL A CA 1
ATOM 6632 C C . VAL A 1 844 ? 23.811 -10.492 -35.328 1.00 98.44 844 VAL A C 1
ATOM 6634 O O . VAL A 1 844 ? 24.329 -10.851 -36.386 1.00 98.44 844 VAL A O 1
ATOM 6637 N N . HIS A 1 845 ? 23.996 -9.287 -34.793 1.00 98.31 845 HIS A N 1
ATOM 6638 C CA . HIS A 1 845 ? 24.831 -8.248 -35.392 1.00 98.31 845 HIS A CA 1
ATOM 6639 C C . HIS A 1 845 ? 26.085 -7.994 -34.548 1.00 98.31 845 HIS A C 1
ATOM 6641 O O . HIS A 1 845 ? 25.978 -7.783 -33.339 1.00 98.31 845 HIS A O 1
ATOM 6647 N N . ASN A 1 846 ? 27.262 -7.977 -35.184 1.00 98.06 846 ASN A N 1
ATOM 6648 C CA . ASN A 1 846 ? 28.537 -7.668 -34.530 1.00 98.06 846 ASN A CA 1
ATOM 6649 C C . ASN A 1 846 ? 28.999 -6.245 -34.863 1.00 98.06 846 ASN A C 1
ATOM 6651 O O . ASN A 1 846 ? 29.512 -5.988 -35.950 1.00 98.06 846 ASN A O 1
ATOM 6655 N N . PHE A 1 847 ? 28.892 -5.336 -33.896 1.00 96.19 847 PHE A N 1
ATOM 6656 C CA . PHE A 1 847 ? 29.291 -3.934 -34.029 1.00 96.19 847 PHE A CA 1
ATOM 6657 C C . PHE A 1 847 ? 30.700 -3.656 -33.471 1.00 96.19 847 PHE A C 1
ATOM 6659 O O . PHE A 1 847 ? 30.976 -2.551 -33.001 1.00 96.19 847 PHE A O 1
ATOM 6666 N N . SER A 1 848 ? 31.619 -4.627 -33.503 1.00 94.81 848 SER A N 1
ATOM 6667 C CA . SER A 1 848 ? 33.008 -4.436 -33.055 1.00 94.81 848 SER A CA 1
ATOM 6668 C C . SER A 1 848 ? 33.731 -3.374 -33.889 1.00 94.81 848 SER A C 1
ATOM 6670 O O . SER A 1 848 ? 33.522 -3.255 -35.095 1.00 94.81 848 SER A O 1
ATOM 6672 N N . GLN A 1 849 ? 34.605 -2.590 -33.254 1.00 89.56 849 GLN A N 1
ATOM 6673 C CA . GLN A 1 849 ? 35.491 -1.644 -33.951 1.00 89.56 849 GLN A CA 1
ATOM 6674 C C . GLN A 1 849 ? 36.786 -2.290 -34.456 1.00 89.56 849 GLN A C 1
ATOM 6676 O O . GLN A 1 849 ? 37.526 -1.671 -35.211 1.00 89.56 849 GLN A O 1
ATOM 6681 N N . ARG A 1 850 ? 37.087 -3.506 -33.992 1.00 92.00 850 ARG A N 1
ATOM 6682 C CA . ARG A 1 850 ? 38.249 -4.283 -34.414 1.00 92.00 850 ARG A CA 1
ATOM 6683 C C . ARG A 1 850 ? 37.804 -5.401 -35.340 1.00 92.00 850 ARG A C 1
ATOM 6685 O O . ARG A 1 850 ? 36.957 -6.198 -34.931 1.00 92.00 850 ARG A O 1
ATOM 6692 N N . ASP A 1 851 ? 38.449 -5.501 -36.496 1.00 93.00 851 ASP A N 1
ATOM 6693 C CA . ASP A 1 851 ? 38.158 -6.496 -37.540 1.00 93.00 851 ASP A CA 1
ATOM 6694 C C . ASP A 1 851 ? 38.465 -7.940 -37.114 1.00 93.00 851 ASP A C 1
ATOM 6696 O O . ASP A 1 851 ? 37.944 -8.900 -37.681 1.00 93.00 851 ASP A O 1
ATOM 6700 N N . ASP A 1 852 ? 39.295 -8.109 -36.085 1.00 94.25 852 ASP A N 1
ATOM 6701 C CA . ASP A 1 852 ? 39.755 -9.408 -35.608 1.00 94.25 852 ASP A CA 1
ATOM 6702 C C . ASP A 1 852 ? 38.932 -10.001 -34.453 1.00 94.25 852 ASP A C 1
ATOM 6704 O O . ASP A 1 852 ? 39.265 -11.076 -33.949 1.00 94.25 852 ASP A O 1
ATOM 6708 N N . ILE A 1 853 ? 37.842 -9.335 -34.058 1.00 96.62 853 ILE A N 1
ATOM 6709 C CA . ILE A 1 853 ? 36.878 -9.821 -33.062 1.00 96.62 853 ILE A CA 1
ATOM 6710 C C . ILE A 1 853 ? 35.750 -10.555 -33.785 1.00 96.62 853 ILE A C 1
ATOM 6712 O O . ILE A 1 853 ? 34.685 -10.003 -34.064 1.00 96.62 853 ILE A O 1
ATOM 6716 N N . VAL A 1 854 ? 36.022 -11.815 -34.116 1.00 97.19 854 VAL A N 1
ATOM 6717 C CA . VAL A 1 854 ? 35.100 -12.708 -34.825 1.00 97.19 854 VAL A CA 1
ATOM 6718 C C . VAL A 1 854 ? 34.570 -13.763 -33.860 1.00 97.19 854 VAL A C 1
ATOM 6720 O O . VAL A 1 854 ? 35.349 -14.436 -33.185 1.00 97.19 854 VAL A O 1
ATOM 6723 N N . PHE A 1 855 ? 33.251 -13.942 -33.835 1.00 98.12 855 PHE A N 1
ATOM 6724 C CA . PHE A 1 855 ? 32.612 -15.037 -33.105 1.00 98.12 855 PHE A CA 1
ATOM 6725 C C . PHE A 1 855 ? 32.383 -16.201 -34.064 1.00 98.12 855 PHE A C 1
ATOM 6727 O O . PHE A 1 855 ? 31.620 -16.078 -35.020 1.00 98.12 855 PHE A O 1
ATOM 6734 N N . ASP A 1 856 ? 33.098 -17.300 -33.855 1.00 95.69 856 ASP A N 1
ATOM 6735 C CA . ASP A 1 856 ? 33.207 -18.428 -34.792 1.00 95.69 856 ASP A CA 1
ATOM 6736 C C . ASP A 1 856 ? 32.917 -19.791 -34.141 1.00 95.69 856 ASP A C 1
ATOM 6738 O O . ASP A 1 856 ? 32.985 -20.851 -34.772 1.00 95.69 856 ASP A O 1
ATOM 6742 N N . HIS A 1 857 ? 32.558 -19.777 -32.863 1.00 96.56 857 HIS A N 1
ATOM 6743 C CA . HIS A 1 857 ? 31.996 -20.921 -32.172 1.00 96.56 857 HIS A CA 1
ATOM 6744 C C . HIS A 1 857 ? 30.699 -20.475 -31.521 1.00 96.56 857 HIS A C 1
ATOM 6746 O O . HIS A 1 857 ? 30.700 -19.712 -30.561 1.00 96.56 857 HIS A O 1
ATOM 6752 N N . LEU A 1 858 ? 29.596 -20.920 -32.100 1.00 96.62 858 LEU A N 1
ATOM 6753 C CA . LEU A 1 858 ? 28.254 -20.575 -31.669 1.00 96.62 858 LEU A CA 1
ATOM 6754 C C . LEU A 1 858 ? 27.643 -21.799 -31.015 1.00 96.62 858 LEU A C 1
ATOM 6756 O O . LEU A 1 858 ? 27.921 -22.900 -31.475 1.00 96.62 858 LEU A O 1
ATOM 6760 N N . ASN A 1 859 ? 26.806 -21.601 -30.008 1.00 94.06 859 ASN A N 1
ATOM 6761 C CA . ASN A 1 859 ? 25.957 -22.643 -29.458 1.00 94.06 859 ASN A CA 1
ATOM 6762 C C . ASN A 1 859 ? 24.509 -22.173 -29.598 1.00 94.06 859 ASN A C 1
ATOM 6764 O O . ASN A 1 859 ? 24.071 -21.270 -28.881 1.00 94.06 859 ASN A O 1
ATOM 6768 N N . ALA A 1 860 ? 23.818 -22.702 -30.605 1.00 92.62 860 ALA A N 1
ATOM 6769 C CA . ALA A 1 860 ? 22.557 -22.164 -31.093 1.00 92.62 860 ALA A CA 1
ATOM 6770 C C . ALA A 1 860 ? 21.691 -23.269 -31.727 1.00 92.62 860 ALA A C 1
ATOM 6772 O O . ALA A 1 860 ? 21.995 -23.707 -32.837 1.00 92.62 860 ALA A O 1
ATOM 6773 N N . PRO A 1 861 ? 20.617 -23.709 -31.053 1.00 91.69 861 PRO A N 1
ATOM 6774 C CA . PRO A 1 861 ? 20.336 -23.432 -29.647 1.00 91.69 861 PRO A CA 1
ATOM 6775 C C . PRO A 1 861 ? 21.297 -24.166 -28.694 1.00 91.69 861 PRO A C 1
ATOM 6777 O O . PRO A 1 861 ? 21.690 -25.310 -28.935 1.00 91.69 861 PRO A O 1
ATOM 6780 N N . TRP A 1 862 ? 21.635 -23.512 -27.583 1.00 90.50 862 TRP A N 1
ATOM 6781 C CA . TRP A 1 862 ? 22.093 -24.157 -26.350 1.00 90.50 862 TRP A CA 1
ATOM 6782 C C . TRP A 1 862 ? 20.862 -24.388 -25.478 1.00 90.50 862 TRP A C 1
ATOM 6784 O O . TRP A 1 862 ? 20.181 -23.418 -25.154 1.00 90.50 862 TRP A O 1
ATOM 6794 N N . GLY A 1 863 ? 20.565 -25.634 -25.106 1.00 88.81 863 GLY A N 1
ATOM 6795 C CA . GLY A 1 863 ? 19.451 -25.937 -24.210 1.00 88.81 863 GLY A CA 1
ATOM 6796 C C . GLY A 1 863 ? 19.375 -27.411 -23.851 1.00 88.81 863 GLY A C 1
ATOM 6797 O O . GLY A 1 863 ? 20.405 -28.062 -23.697 1.00 88.81 863 GLY A O 1
ATOM 6798 N N . GLY A 1 864 ? 18.177 -27.944 -23.630 1.00 86.69 864 GLY A N 1
ATOM 6799 C CA . GLY A 1 864 ? 18.052 -29.264 -23.033 1.00 86.69 864 GLY A CA 1
ATOM 6800 C C . GLY A 1 864 ? 16.683 -29.598 -22.458 1.00 86.69 864 GLY A C 1
ATOM 6801 O O . GLY A 1 864 ? 15.697 -28.901 -22.682 1.00 86.69 864 GLY A O 1
ATOM 6802 N N . THR A 1 865 ? 16.630 -30.717 -21.735 1.00 87.81 865 THR A N 1
ATOM 6803 C CA . THR A 1 865 ? 15.385 -31.251 -21.177 1.00 87.81 865 THR A CA 1
ATOM 6804 C C . THR A 1 865 ? 15.574 -31.806 -19.778 1.00 87.81 865 THR A C 1
ATOM 6806 O O . THR A 1 865 ? 16.621 -32.362 -19.435 1.00 87.81 865 THR A O 1
ATOM 6809 N N . ARG A 1 866 ? 14.515 -31.699 -18.980 1.00 84.00 866 ARG A N 1
ATOM 6810 C CA . ARG A 1 866 ? 14.431 -32.257 -17.641 1.00 84.00 866 ARG A CA 1
ATOM 6811 C C . ARG A 1 866 ? 14.311 -33.773 -17.690 1.00 84.00 866 ARG A C 1
ATOM 6813 O O . ARG A 1 866 ? 13.401 -34.307 -18.318 1.00 84.00 866 ARG A O 1
ATOM 6820 N N . ILE A 1 867 ? 15.181 -34.468 -16.969 1.00 80.69 867 ILE A N 1
ATOM 6821 C CA . ILE A 1 867 ? 15.225 -35.935 -16.989 1.00 80.69 867 ILE A CA 1
ATOM 6822 C C . ILE A 1 867 ? 14.005 -36.539 -16.286 1.00 80.69 867 ILE A C 1
ATOM 6824 O O . ILE A 1 867 ? 13.476 -37.551 -16.732 1.00 80.69 867 ILE A O 1
ATOM 6828 N N . SER A 1 868 ? 13.545 -35.926 -15.194 1.00 80.88 868 SER A N 1
ATOM 6829 C CA . SER A 1 868 ? 12.326 -36.365 -14.489 1.00 80.88 868 SER A CA 1
ATOM 6830 C C . SER A 1 868 ? 11.048 -36.259 -15.331 1.00 80.88 868 SER A C 1
ATOM 6832 O O . SER A 1 868 ? 10.104 -36.997 -15.067 1.00 80.88 868 SER A O 1
ATOM 6834 N N . SER A 1 869 ? 11.028 -35.395 -16.351 1.00 88.31 869 SER A N 1
ATOM 6835 C CA . SER A 1 869 ? 9.888 -35.232 -17.264 1.00 88.31 869 SER A CA 1
ATOM 6836 C C . SER A 1 869 ? 10.076 -35.974 -18.584 1.00 88.31 869 SER A C 1
ATOM 6838 O O . SER A 1 869 ? 9.111 -36.495 -19.125 1.00 88.31 869 SER A O 1
ATOM 6840 N N . LEU A 1 870 ? 11.303 -36.041 -19.105 1.00 91.12 870 LEU A N 1
ATOM 6841 C CA . LEU A 1 870 ? 11.655 -36.663 -20.384 1.00 91.12 870 LEU A CA 1
ATOM 6842 C C . LEU A 1 870 ? 12.940 -37.506 -20.215 1.00 91.12 870 LEU A C 1
ATOM 6844 O O . LEU A 1 870 ? 14.032 -37.055 -20.577 1.00 91.12 870 LEU A O 1
ATOM 6848 N N . PRO A 1 871 ? 12.850 -38.707 -19.610 1.00 86.75 871 PRO A N 1
ATOM 6849 C CA . PRO A 1 871 ? 14.007 -39.519 -19.232 1.00 86.75 871 PRO A CA 1
ATOM 6850 C C . PRO A 1 871 ? 14.726 -40.194 -20.404 1.00 86.75 871 PRO A C 1
ATOM 6852 O O . PRO A 1 871 ? 15.922 -40.494 -20.280 1.00 86.75 871 PRO A O 1
ATOM 6855 N N . LEU A 1 872 ? 14.020 -40.458 -21.508 1.00 89.56 872 LEU A N 1
ATOM 6856 C CA . LEU A 1 872 ? 14.559 -41.131 -22.689 1.00 89.56 872 LEU A CA 1
ATOM 6857 C C . LEU A 1 872 ? 14.995 -40.103 -23.728 1.00 89.56 872 LEU A C 1
ATOM 6859 O O . LEU A 1 872 ? 14.294 -39.119 -23.946 1.00 89.56 872 LEU A O 1
ATOM 6863 N N . ARG A 1 873 ? 16.141 -40.331 -24.377 1.00 89.56 873 ARG A N 1
ATOM 6864 C CA . ARG A 1 873 ? 16.716 -39.416 -25.369 1.00 89.56 873 ARG A CA 1
ATOM 6865 C C . ARG A 1 873 ? 17.369 -40.169 -26.511 1.00 89.56 873 ARG A C 1
ATOM 6867 O O . ARG A 1 873 ? 18.219 -41.024 -26.270 1.00 89.56 873 ARG A O 1
ATOM 6874 N N . TYR A 1 874 ? 17.054 -39.750 -27.727 1.00 92.62 874 TYR A N 1
ATOM 6875 C CA . TYR A 1 874 ? 17.560 -40.356 -28.950 1.00 92.62 874 TYR A CA 1
ATOM 6876 C C . TYR A 1 874 ? 17.970 -39.288 -29.954 1.00 92.62 874 TYR A C 1
ATOM 6878 O O . TYR A 1 874 ? 17.439 -38.177 -29.960 1.00 92.62 874 TYR A O 1
ATOM 6886 N N . VAL A 1 875 ? 18.895 -39.649 -30.834 1.00 94.38 875 VAL A N 1
ATOM 6887 C CA . VAL A 1 875 ? 19.264 -38.850 -32.004 1.00 94.38 875 VAL A CA 1
ATOM 6888 C C . VAL A 1 875 ? 18.839 -39.619 -33.245 1.00 94.38 875 VAL A C 1
ATOM 6890 O O . VAL A 1 875 ? 19.119 -40.810 -33.339 1.00 94.38 875 VAL A O 1
ATOM 6893 N N . SER A 1 876 ? 18.177 -38.967 -34.200 1.00 96.19 876 SER A N 1
ATOM 6894 C CA . SER A 1 876 ? 17.811 -39.645 -35.447 1.00 96.19 876 SER A CA 1
ATOM 6895 C C . SER A 1 876 ? 19.064 -39.997 -36.247 1.00 96.19 876 SER A C 1
ATOM 6897 O O . SER A 1 876 ? 19.965 -39.167 -36.394 1.00 96.19 876 SER A O 1
ATOM 6899 N N . SER A 1 877 ? 19.112 -41.192 -36.825 1.00 94.62 877 SER A N 1
ATOM 6900 C CA . SER A 1 877 ? 20.046 -41.541 -37.894 1.00 94.62 877 SER A CA 1
ATOM 6901 C C . SER A 1 877 ? 19.607 -40.882 -39.214 1.00 94.62 877 SER A C 1
ATOM 6903 O O . SER A 1 877 ? 18.466 -40.415 -39.314 1.00 94.62 877 SER A O 1
ATOM 6905 N N . PRO A 1 878 ? 20.477 -40.830 -40.241 1.00 92.62 878 PRO A N 1
ATOM 6906 C CA . PRO A 1 878 ? 20.091 -40.387 -41.583 1.00 92.62 878 PRO A CA 1
ATOM 6907 C C . PRO A 1 878 ? 18.952 -41.204 -42.211 1.00 92.62 878 PRO A C 1
ATOM 6909 O O . PRO A 1 878 ? 18.253 -40.676 -43.071 1.00 92.62 878 PRO A O 1
ATOM 6912 N N . ASP A 1 879 ? 18.767 -42.450 -41.769 1.00 90.00 879 ASP A N 1
ATOM 6913 C CA . ASP A 1 879 ? 17.727 -43.371 -42.243 1.00 90.00 879 ASP A CA 1
ATOM 6914 C C . ASP A 1 879 ? 16.437 -43.296 -41.394 1.00 90.00 879 ASP A C 1
ATOM 6916 O O . ASP A 1 879 ? 15.486 -44.030 -41.647 1.00 90.00 879 ASP A O 1
ATOM 6920 N N . GLY A 1 880 ? 16.391 -42.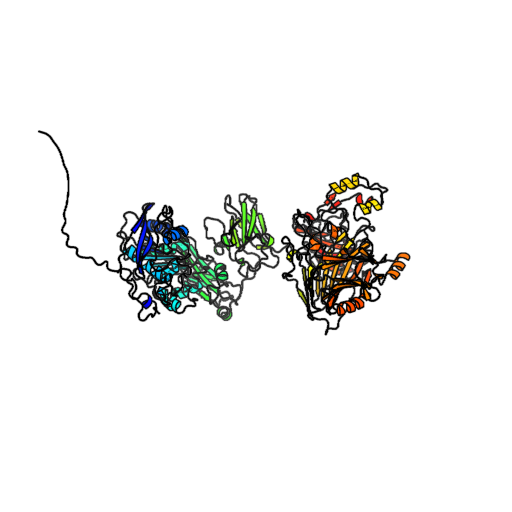412 -40.387 1.00 86.06 880 GLY A N 1
ATOM 6921 C CA . GLY A 1 880 ? 15.230 -42.206 -39.511 1.00 86.06 880 GLY A CA 1
ATOM 6922 C C . GLY A 1 880 ? 15.167 -43.124 -38.283 1.00 86.06 880 GLY A C 1
ATOM 6923 O O . GLY A 1 880 ? 14.187 -43.091 -37.541 1.00 86.06 880 GLY A O 1
ATOM 6924 N N . GLU A 1 881 ? 16.199 -43.936 -38.035 1.00 91.88 881 GLU A N 1
ATOM 6925 C CA . GLU A 1 881 ? 16.270 -44.795 -36.846 1.00 91.88 881 GLU A CA 1
ATOM 6926 C C . GLU A 1 881 ? 16.663 -43.995 -35.595 1.00 91.88 881 GLU A C 1
ATOM 6928 O O . GLU A 1 881 ? 17.504 -43.097 -35.654 1.00 91.88 881 GLU A O 1
ATOM 6933 N N . LEU A 1 882 ? 16.097 -44.337 -34.435 1.00 94.06 882 LEU A N 1
ATOM 6934 C CA . LEU A 1 882 ? 16.455 -43.706 -33.162 1.00 94.06 882 LEU A CA 1
ATOM 6935 C C . LEU A 1 882 ? 17.749 -44.314 -32.606 1.00 94.06 882 LEU A C 1
ATOM 6937 O O . LEU A 1 882 ? 17.770 -45.463 -32.173 1.00 94.06 882 LEU A O 1
ATOM 6941 N N . LEU A 1 883 ? 18.824 -43.526 -32.592 1.00 91.12 883 LEU A N 1
ATOM 6942 C CA . LEU A 1 883 ? 20.119 -43.922 -32.048 1.00 91.12 883 LEU A CA 1
ATOM 6943 C C . LEU A 1 883 ? 20.216 -43.554 -30.567 1.00 91.12 883 LEU A C 1
ATOM 6945 O O . LEU A 1 883 ? 20.014 -42.396 -30.180 1.00 91.12 883 LEU A O 1
ATOM 6949 N N . GLU A 1 884 ? 20.593 -44.530 -29.743 1.00 86.12 884 GLU A N 1
ATOM 6950 C CA . GLU A 1 884 ? 21.048 -44.272 -28.380 1.00 86.12 884 GLU A CA 1
ATOM 6951 C C . GLU A 1 884 ? 22.382 -43.524 -28.393 1.00 86.12 884 GLU A C 1
ATOM 6953 O O . GLU A 1 884 ? 23.214 -43.694 -29.280 1.00 86.12 884 GLU A O 1
ATOM 6958 N N . ARG A 1 885 ? 22.599 -42.685 -27.382 1.00 75.50 885 ARG A N 1
ATOM 6959 C CA . ARG A 1 885 ? 23.719 -41.734 -27.326 1.00 75.50 885 ARG A CA 1
ATOM 6960 C C . ARG A 1 885 ? 25.102 -42.395 -27.269 1.00 75.50 885 ARG A C 1
ATOM 6962 O O . ARG A 1 885 ? 26.096 -41.756 -27.616 1.00 75.50 885 ARG A O 1
ATOM 6969 N N . GLU A 1 886 ? 25.184 -43.637 -26.801 1.00 73.75 886 GLU A N 1
ATOM 6970 C CA . GLU A 1 886 ? 26.441 -44.370 -26.660 1.00 73.75 886 GLU A CA 1
ATOM 6971 C C . GLU A 1 886 ? 26.871 -45.002 -27.995 1.00 73.75 886 GLU A C 1
ATOM 6973 O O . GLU A 1 886 ? 26.074 -45.571 -28.732 1.00 73.75 886 GLU A O 1
ATOM 6978 N N . GLY A 1 887 ? 28.163 -44.902 -28.323 1.00 75.25 887 GLY A N 1
ATOM 6979 C CA . GLY A 1 887 ? 28.767 -45.626 -29.449 1.00 75.25 887 GLY A CA 1
ATOM 6980 C C . GLY A 1 887 ? 28.937 -44.850 -30.761 1.00 75.25 887 GLY A C 1
ATOM 6981 O O . GLY A 1 887 ? 29.803 -45.229 -31.548 1.00 75.25 887 GLY A O 1
ATOM 6982 N N . PHE A 1 888 ? 28.209 -43.747 -30.997 1.00 84.62 888 PHE A N 1
ATOM 6983 C CA . PHE A 1 888 ? 28.378 -42.935 -32.222 1.00 84.62 888 PHE A CA 1
ATOM 6984 C C . PHE A 1 888 ? 28.923 -41.514 -31.990 1.00 84.62 888 PHE A C 1
ATOM 6986 O O . PHE A 1 888 ? 29.458 -40.902 -32.923 1.00 84.62 888 PHE A O 1
ATOM 6993 N N . LEU A 1 889 ? 28.816 -40.995 -30.762 1.00 85.19 889 LEU A N 1
ATOM 6994 C CA . LEU A 1 889 ? 29.415 -39.723 -30.360 1.00 85.19 889 LEU A CA 1
ATOM 6995 C C . LEU A 1 889 ? 30.936 -39.868 -30.178 1.00 85.19 889 LEU A C 1
ATOM 6997 O O . LEU A 1 889 ? 31.447 -40.923 -29.805 1.00 85.19 889 LEU A O 1
ATOM 7001 N N . SER A 1 890 ? 31.678 -38.792 -30.448 1.00 84.12 890 SER A N 1
ATOM 7002 C CA . SER A 1 890 ? 33.122 -38.731 -30.201 1.00 84.12 890 SER A CA 1
ATOM 7003 C C . SER A 1 890 ? 33.444 -38.785 -28.701 1.00 84.12 890 SER A C 1
ATOM 7005 O O . SER A 1 890 ? 32.570 -38.606 -27.856 1.00 84.12 890 SER A O 1
ATOM 7007 N N . SER A 1 891 ? 34.726 -38.919 -28.346 1.00 76.81 891 SER A N 1
ATOM 7008 C CA . SER A 1 891 ? 35.180 -38.838 -26.945 1.00 76.81 891 SER A CA 1
ATOM 7009 C C . SER A 1 891 ? 34.863 -37.501 -26.258 1.00 76.81 891 SER A C 1
ATOM 7011 O O . SER A 1 891 ? 34.975 -37.400 -25.043 1.00 76.81 891 SER A O 1
ATOM 7013 N N . HIS A 1 892 ? 34.504 -36.471 -27.030 1.00 76.12 892 HIS A N 1
ATOM 7014 C CA . HIS A 1 892 ? 34.086 -35.156 -26.541 1.00 76.12 892 HIS A CA 1
ATOM 7015 C C . HIS A 1 892 ? 32.557 -34.973 -26.604 1.00 76.12 892 HIS A C 1
ATOM 7017 O O . HIS A 1 892 ? 32.077 -33.841 -26.556 1.00 76.12 892 HIS A O 1
ATOM 7023 N N . GLY A 1 893 ? 31.799 -36.059 -26.795 1.00 84.69 893 GLY A N 1
ATOM 7024 C CA . GLY A 1 893 ? 30.336 -36.048 -26.836 1.00 84.69 893 GLY A CA 1
ATOM 7025 C C . GLY A 1 893 ? 29.748 -35.382 -28.081 1.00 84.69 893 GLY A C 1
ATOM 7026 O O . GLY A 1 893 ? 28.613 -34.916 -28.037 1.00 84.69 893 GLY A O 1
ATOM 7027 N N . THR A 1 894 ? 30.511 -35.282 -29.177 1.00 90.81 894 THR A N 1
ATOM 7028 C CA . THR A 1 894 ? 30.096 -34.581 -30.407 1.00 90.81 894 THR A CA 1
ATOM 7029 C C . THR A 1 894 ? 29.958 -35.497 -31.618 1.00 90.81 894 THR A C 1
ATOM 7031 O O . THR A 1 894 ? 30.688 -36.480 -31.746 1.00 90.81 894 THR A O 1
ATOM 7034 N N . VAL A 1 895 ? 29.101 -35.117 -32.565 1.00 93.12 895 VAL A N 1
ATOM 7035 C CA . VAL A 1 895 ? 29.013 -35.712 -33.907 1.00 93.12 895 VAL A CA 1
ATOM 7036 C C . VAL A 1 895 ? 28.763 -34.626 -34.956 1.00 93.12 895 VAL A C 1
ATOM 7038 O O . VAL A 1 895 ? 28.196 -33.580 -34.653 1.00 93.12 895 VAL A O 1
ATOM 7041 N N . ASP A 1 896 ? 29.195 -34.866 -36.191 1.00 95.75 896 ASP A N 1
ATOM 7042 C CA . ASP A 1 896 ? 28.794 -34.062 -37.351 1.00 95.75 896 ASP A CA 1
ATOM 7043 C C . ASP A 1 896 ? 27.278 -34.197 -37.574 1.00 95.75 896 ASP A C 1
ATOM 7045 O O . ASP A 1 896 ? 26.772 -35.318 -37.657 1.00 95.75 896 ASP A O 1
ATOM 7049 N N . VAL A 1 897 ? 26.562 -33.075 -37.688 1.00 96.06 897 VAL A N 1
ATOM 7050 C CA . VAL A 1 897 ? 25.101 -33.068 -37.899 1.00 96.06 897 VAL A CA 1
ATOM 7051 C C . VAL A 1 897 ? 24.686 -33.799 -39.181 1.00 96.06 897 VAL A C 1
ATOM 7053 O O . VAL A 1 897 ? 23.588 -34.333 -39.266 1.00 96.06 897 VAL A O 1
ATOM 7056 N N . ARG A 1 898 ? 25.572 -33.908 -40.179 1.00 94.94 898 ARG A N 1
ATOM 7057 C CA . ARG A 1 898 ? 25.313 -34.667 -41.416 1.00 94.94 898 ARG A CA 1
ATOM 7058 C C . ARG A 1 898 ? 25.362 -36.179 -41.234 1.00 94.94 898 ARG A C 1
ATOM 7060 O O . ARG A 1 898 ? 24.928 -36.911 -42.117 1.00 94.94 898 ARG A O 1
ATOM 7067 N N . ARG A 1 899 ? 25.903 -36.655 -40.112 1.00 94.88 899 ARG A N 1
ATOM 7068 C CA . ARG A 1 899 ? 25.867 -38.072 -39.724 1.00 94.88 899 ARG A CA 1
ATOM 7069 C C . ARG A 1 899 ? 24.618 -38.415 -38.906 1.00 94.88 899 ARG A C 1
ATOM 7071 O O . ARG A 1 899 ? 24.507 -39.548 -38.449 1.00 94.88 899 ARG A O 1
ATOM 7078 N N . THR A 1 900 ? 23.704 -37.463 -38.727 1.00 95.56 900 THR A N 1
ATOM 7079 C CA . THR A 1 900 ? 22.403 -37.650 -38.079 1.00 95.56 900 THR A CA 1
ATOM 7080 C C . THR A 1 900 ? 21.270 -37.364 -39.074 1.00 95.56 900 THR A C 1
ATOM 7082 O O . THR A 1 900 ? 21.498 -36.967 -40.221 1.00 95.56 900 THR A O 1
ATOM 7085 N N . GLY A 1 901 ? 20.030 -37.572 -38.638 1.00 96.00 901 GLY A N 1
ATOM 7086 C CA . GLY A 1 901 ? 18.815 -37.187 -39.353 1.00 96.00 901 GLY A CA 1
ATOM 7087 C C . GLY A 1 901 ? 18.494 -35.693 -39.266 1.00 96.00 901 GLY A C 1
ATOM 7088 O O . GLY A 1 901 ? 17.557 -35.250 -39.911 1.00 96.00 901 GLY A O 1
ATOM 7089 N N . GLY A 1 902 ? 19.269 -34.896 -38.519 1.00 96.81 902 GLY A N 1
ATOM 7090 C CA . GLY A 1 902 ? 19.034 -33.454 -38.357 1.00 96.81 902 GLY A CA 1
ATOM 7091 C C . GLY A 1 902 ? 18.087 -33.067 -37.216 1.00 96.81 902 GLY A C 1
ATOM 7092 O O . GLY A 1 902 ? 17.707 -31.902 -37.115 1.00 96.81 902 GLY A O 1
ATOM 7093 N N . TRP A 1 903 ? 17.713 -34.010 -36.350 1.00 97.31 903 TRP A N 1
ATOM 7094 C CA . TRP A 1 903 ? 16.920 -33.757 -35.145 1.00 97.31 903 TRP A CA 1
ATOM 7095 C C . TRP A 1 903 ? 17.247 -34.763 -34.029 1.00 97.31 903 TRP A C 1
ATOM 7097 O O . TRP A 1 903 ? 17.848 -35.820 -34.262 1.00 97.31 903 TRP A O 1
ATOM 7107 N N . ASN A 1 904 ? 16.905 -34.408 -32.792 1.00 95.50 904 ASN A N 1
ATOM 7108 C CA . ASN A 1 904 ? 16.895 -35.312 -31.641 1.00 95.50 904 ASN A CA 1
ATOM 7109 C C . ASN A 1 904 ? 15.513 -35.279 -30.971 1.00 95.50 904 ASN A C 1
ATOM 7111 O O . ASN A 1 904 ? 14.712 -34.385 -31.236 1.00 95.50 904 ASN A O 1
ATOM 7115 N N . ILE A 1 905 ? 15.229 -36.257 -30.115 1.00 95.50 905 ILE A N 1
ATOM 7116 C CA . ILE A 1 905 ? 13.955 -36.348 -29.398 1.00 95.50 905 ILE A CA 1
ATOM 7117 C C . ILE A 1 905 ? 14.177 -36.802 -27.961 1.00 95.50 905 ILE A C 1
ATOM 7119 O O . ILE A 1 905 ? 15.012 -37.667 -27.689 1.00 95.50 905 ILE A O 1
ATOM 7123 N N . SER A 1 906 ? 13.416 -36.212 -27.043 1.00 95.06 906 SER A N 1
ATOM 7124 C CA . SER A 1 906 ? 13.311 -36.636 -25.649 1.00 95.06 906 SER A CA 1
ATOM 7125 C C . SER A 1 906 ? 11.873 -37.084 -25.370 1.00 95.06 906 SER A C 1
ATOM 7127 O O . SER A 1 906 ? 10.948 -36.375 -25.757 1.00 95.06 906 SER A O 1
ATOM 7129 N N . CYS A 1 907 ? 11.678 -38.242 -24.730 1.00 95.75 907 CYS A N 1
ATOM 7130 C CA . CYS A 1 907 ? 10.363 -38.883 -24.548 1.00 95.75 907 CYS A CA 1
ATOM 7131 C C . CYS A 1 907 ? 10.146 -39.337 -23.093 1.00 95.75 907 CYS A C 1
ATOM 7133 O O . CYS A 1 907 ? 11.107 -39.677 -22.394 1.00 95.75 907 CYS A O 1
ATOM 7135 N N . GLN A 1 908 ? 8.883 -39.405 -22.659 1.00 95.00 908 GLN A N 1
ATOM 7136 C CA . GLN A 1 908 ? 8.484 -40.014 -21.381 1.00 95.00 908 GLN A CA 1
ATOM 7137 C C . GLN A 1 908 ? 8.650 -41.539 -21.345 1.00 95.00 908 GLN A C 1
ATOM 7139 O O . GLN A 1 908 ? 9.086 -42.092 -20.336 1.00 95.00 908 GLN A O 1
ATOM 7144 N N . SER A 1 909 ? 8.311 -42.216 -22.440 1.00 95.12 909 SER A N 1
ATOM 7145 C CA . SER A 1 909 ? 8.431 -43.663 -22.606 1.00 95.12 909 SER A CA 1
ATOM 7146 C C . SER A 1 909 ? 8.716 -44.026 -24.068 1.00 95.12 909 SER A C 1
ATOM 7148 O O . SER A 1 909 ? 8.805 -43.155 -24.935 1.00 95.12 909 SER A O 1
ATOM 7150 N N . ASP A 1 910 ? 8.892 -45.316 -24.352 1.00 94.38 910 ASP A N 1
ATOM 7151 C CA . ASP A 1 910 ? 9.198 -45.778 -25.705 1.00 94.38 910 ASP A CA 1
ATOM 7152 C C . ASP A 1 910 ? 7.980 -45.967 -26.618 1.00 94.38 910 ASP A C 1
ATOM 7154 O O . ASP A 1 910 ? 8.161 -46.192 -27.818 1.00 94.38 910 ASP A O 1
ATOM 7158 N N . THR A 1 911 ? 6.759 -45.846 -26.089 1.00 96.81 911 THR A N 1
ATOM 7159 C CA . THR A 1 911 ? 5.524 -46.038 -26.860 1.00 96.81 911 THR A CA 1
ATOM 7160 C C . THR A 1 911 ? 5.322 -44.943 -27.910 1.00 96.81 911 THR A C 1
ATOM 7162 O O . THR A 1 911 ? 5.798 -43.817 -27.767 1.00 96.81 911 THR A O 1
ATOM 7165 N N . ALA A 1 912 ? 4.604 -45.274 -28.987 1.00 94.75 912 ALA A N 1
ATOM 7166 C CA . ALA A 1 912 ? 4.339 -44.353 -30.096 1.00 94.75 912 ALA A CA 1
ATOM 7167 C C . ALA A 1 912 ? 3.554 -43.099 -29.667 1.00 94.75 912 ALA A C 1
ATOM 7169 O O . ALA A 1 912 ? 3.787 -42.017 -30.188 1.00 94.75 912 ALA A O 1
ATOM 7170 N N . ASP A 1 913 ? 2.665 -43.232 -28.687 1.00 95.44 913 ASP A N 1
ATOM 7171 C CA . ASP A 1 913 ? 1.847 -42.156 -28.127 1.00 95.44 913 ASP A CA 1
ATOM 7172 C C . ASP A 1 913 ? 2.535 -41.379 -26.989 1.00 95.44 913 ASP A C 1
ATOM 7174 O O . ASP A 1 913 ? 1.925 -40.489 -26.404 1.00 95.44 913 ASP A O 1
ATOM 7178 N N . SER A 1 914 ? 3.799 -41.681 -26.666 1.00 97.56 914 SER A N 1
ATOM 7179 C CA . SER A 1 914 ? 4.508 -41.038 -25.556 1.00 97.56 914 SER A CA 1
ATOM 7180 C C . SER A 1 914 ? 4.617 -39.519 -25.749 1.00 97.56 914 SER A C 1
ATOM 7182 O O . SER A 1 914 ? 5.159 -39.089 -26.774 1.00 97.56 914 SER A O 1
ATOM 7184 N N . PRO A 1 915 ? 4.269 -38.696 -24.741 1.00 97.88 915 PRO A N 1
ATOM 7185 C CA . PRO A 1 915 ? 4.618 -37.280 -24.717 1.00 97.88 915 PRO A CA 1
ATOM 7186 C C . PRO A 1 915 ? 6.114 -37.061 -24.954 1.00 97.88 915 PRO A C 1
ATOM 7188 O O . PRO A 1 915 ? 6.956 -37.733 -24.341 1.00 97.88 915 PRO A O 1
ATOM 7191 N N . SER A 1 916 ? 6.431 -36.155 -25.875 1.00 97.62 916 SER A N 1
ATOM 7192 C CA . SER A 1 916 ? 7.776 -35.970 -26.414 1.00 97.62 916 SER A CA 1
ATOM 7193 C C . SER A 1 916 ? 8.070 -34.514 -26.781 1.00 97.62 916 SER A C 1
ATOM 7195 O O . SER A 1 916 ? 7.169 -33.738 -27.100 1.00 97.62 916 SER A O 1
ATOM 7197 N N . LEU A 1 917 ? 9.358 -34.167 -26.754 1.00 97.62 917 LEU A N 1
ATOM 7198 C CA . LEU A 1 917 ? 9.907 -32.902 -27.240 1.00 97.62 917 LEU A CA 1
ATOM 7199 C C . LEU A 1 917 ? 11.087 -33.186 -28.176 1.00 97.62 917 LEU A C 1
ATOM 7201 O O . LEU A 1 917 ? 12.049 -33.840 -27.761 1.00 97.62 917 LEU A O 1
ATOM 7205 N N . ALA A 1 918 ? 11.048 -32.668 -29.402 1.00 97.12 918 ALA A N 1
ATOM 7206 C CA . ALA A 1 918 ? 12.175 -32.720 -30.334 1.00 97.12 918 ALA A CA 1
ATOM 7207 C C . ALA A 1 918 ? 12.833 -31.352 -30.529 1.00 97.12 918 ALA A C 1
ATOM 7209 O O . ALA A 1 918 ? 12.150 -30.331 -30.503 1.00 97.12 918 ALA A O 1
ATOM 7210 N N . LEU A 1 919 ? 14.147 -31.350 -30.769 1.00 97.31 919 LEU A N 1
ATOM 7211 C CA . LEU A 1 919 ? 14.886 -30.209 -31.311 1.00 97.31 919 LEU A CA 1
ATOM 7212 C C . LEU A 1 919 ? 15.330 -30.545 -32.740 1.00 97.31 919 LEU A C 1
ATOM 7214 O O . LEU A 1 919 ? 16.034 -31.534 -32.969 1.00 97.31 919 LEU A O 1
ATOM 7218 N N . VAL A 1 920 ? 14.959 -29.686 -33.689 1.00 98.06 920 VAL A N 1
ATOM 7219 C CA . VAL A 1 920 ? 15.284 -29.809 -35.116 1.00 98.06 920 VAL A CA 1
ATOM 7220 C C . VAL A 1 920 ? 16.384 -28.817 -35.476 1.00 98.06 920 VAL A C 1
ATOM 7222 O O . VAL A 1 920 ? 16.218 -27.601 -35.358 1.00 98.06 920 VAL A O 1
ATOM 7225 N N . TYR A 1 921 ? 17.524 -29.339 -35.918 1.00 96.50 921 TYR A N 1
ATOM 7226 C CA . TYR A 1 921 ? 18.765 -28.583 -36.109 1.00 96.50 921 TYR A CA 1
ATOM 7227 C C . TYR A 1 921 ? 19.397 -28.733 -37.498 1.00 96.50 921 TYR A C 1
ATOM 7229 O O . TYR A 1 921 ? 20.441 -28.137 -37.766 1.00 96.50 921 TYR A O 1
ATOM 7237 N N . GLY A 1 922 ? 18.769 -29.490 -38.398 1.00 96.69 922 GLY A N 1
ATOM 7238 C CA . GLY A 1 922 ? 19.153 -29.548 -39.805 1.00 96.69 922 GLY A CA 1
ATOM 7239 C C . GLY A 1 922 ? 20.480 -30.268 -40.059 1.00 96.69 922 GLY A C 1
ATOM 7240 O O . GLY A 1 922 ? 21.076 -30.882 -39.175 1.00 96.69 922 GLY A O 1
ATOM 7241 N N . ARG A 1 923 ? 20.947 -30.217 -41.315 1.00 96.06 923 ARG A N 1
ATOM 7242 C CA . ARG A 1 923 ? 22.146 -30.950 -41.779 1.00 96.06 923 ARG A CA 1
ATOM 7243 C C . ARG A 1 923 ? 23.074 -30.111 -42.662 1.00 96.06 923 ARG A C 1
ATOM 7245 O O . ARG A 1 923 ? 23.617 -30.596 -43.657 1.00 96.06 923 ARG A O 1
ATOM 7252 N N . ASP A 1 924 ? 23.259 -28.841 -42.306 1.00 95.88 924 ASP A N 1
ATOM 7253 C CA . ASP A 1 924 ? 24.115 -27.899 -43.039 1.00 95.88 924 ASP A CA 1
ATOM 7254 C C . ASP A 1 924 ? 23.748 -27.777 -44.530 1.00 95.88 924 ASP A C 1
ATOM 7256 O O . ASP A 1 924 ? 24.555 -28.077 -45.425 1.00 95.88 924 ASP A O 1
ATOM 7260 N N . ARG A 1 925 ? 22.513 -27.338 -44.799 1.00 94.00 925 ARG A N 1
ATOM 7261 C CA . ARG A 1 925 ? 21.925 -27.234 -46.146 1.00 94.00 925 ARG A CA 1
ATOM 7262 C C . ARG A 1 925 ? 22.786 -26.438 -47.133 1.00 94.00 925 ARG A C 1
ATOM 7264 O O . ARG A 1 925 ? 22.780 -26.729 -48.328 1.00 94.00 925 ARG A O 1
ATOM 7271 N N . HIS A 1 926 ? 23.536 -25.441 -46.661 1.00 96.06 926 HIS A N 1
ATOM 7272 C CA . HIS A 1 926 ? 24.266 -24.501 -47.517 1.00 96.06 926 HIS A CA 1
ATOM 7273 C C . HIS A 1 926 ? 25.792 -24.656 -47.513 1.00 96.06 926 HIS A C 1
ATOM 7275 O O . HIS A 1 926 ? 26.466 -23.913 -48.226 1.00 96.06 926 HIS A O 1
ATOM 7281 N N . LEU A 1 927 ? 26.359 -25.628 -46.789 1.00 96.31 927 LEU A N 1
ATOM 7282 C CA . LEU A 1 927 ? 27.811 -25.707 -46.559 1.00 96.31 927 LEU A CA 1
ATOM 7283 C C . LEU A 1 927 ? 28.662 -25.710 -47.828 1.00 96.31 927 LEU A C 1
ATOM 7285 O O . LEU A 1 927 ? 29.687 -25.037 -47.859 1.00 96.31 927 LEU A O 1
ATOM 7289 N N . GLU A 1 928 ? 28.266 -26.449 -48.868 1.00 96.69 928 GLU A N 1
ATOM 7290 C CA . GLU A 1 928 ? 29.076 -26.519 -50.093 1.00 96.69 928 GLU A CA 1
ATOM 7291 C C . GLU A 1 928 ? 29.095 -25.172 -50.829 1.00 96.69 928 GLU A C 1
ATOM 7293 O O . GLU A 1 928 ? 30.149 -24.723 -51.277 1.00 96.69 928 GLU A O 1
ATOM 7298 N N . ARG A 1 929 ? 27.952 -24.471 -50.869 1.00 96.75 929 ARG A N 1
ATOM 7299 C CA . ARG A 1 929 ? 27.852 -23.116 -51.434 1.00 96.75 929 ARG A CA 1
ATOM 7300 C C . ARG A 1 929 ? 28.702 -22.123 -50.642 1.00 96.75 929 ARG A C 1
ATOM 7302 O O . ARG A 1 929 ? 29.403 -21.306 -51.231 1.00 96.75 929 ARG A O 1
ATOM 7309 N N . GLU A 1 930 ? 28.657 -22.198 -49.317 1.00 96.88 930 GLU A N 1
ATOM 7310 C CA . GLU A 1 930 ? 29.399 -21.289 -48.439 1.00 96.88 930 GLU A CA 1
ATOM 7311 C C . GLU A 1 930 ? 30.915 -21.548 -48.472 1.00 96.88 930 GLU A C 1
ATOM 7313 O O . GLU A 1 930 ? 31.705 -20.603 -48.468 1.00 96.88 930 GLU A O 1
ATOM 7318 N N . ARG A 1 931 ? 31.346 -22.810 -48.609 1.00 95.50 931 ARG A N 1
ATOM 7319 C CA . ARG A 1 931 ? 32.756 -23.157 -48.853 1.00 95.50 931 ARG A CA 1
ATOM 7320 C C . ARG A 1 931 ? 33.257 -22.598 -50.178 1.00 95.50 931 ARG A C 1
ATOM 7322 O O . ARG A 1 931 ? 34.316 -21.979 -50.193 1.00 95.50 931 ARG A O 1
ATOM 7329 N N . ALA A 1 932 ? 32.475 -22.737 -51.249 1.00 95.81 932 ALA A N 1
ATOM 7330 C CA . ALA A 1 932 ? 32.823 -22.169 -52.549 1.00 95.81 932 ALA A CA 1
ATOM 7331 C C . ALA A 1 932 ? 32.943 -20.633 -52.491 1.00 95.81 932 ALA A C 1
ATOM 7333 O O . ALA A 1 932 ? 33.902 -20.071 -53.016 1.00 95.81 932 ALA A O 1
ATOM 7334 N N . ARG A 1 933 ? 32.025 -19.947 -51.790 1.00 95.94 933 ARG A N 1
ATOM 7335 C CA . ARG A 1 933 ? 32.113 -18.493 -51.540 1.00 95.94 933 ARG A CA 1
ATOM 7336 C C . ARG A 1 933 ? 33.390 -18.116 -50.796 1.00 95.94 933 ARG A C 1
ATOM 7338 O O . ARG A 1 933 ? 34.095 -17.203 -51.219 1.00 95.94 933 ARG A O 1
ATOM 7345 N N . ARG A 1 934 ? 33.715 -18.847 -49.726 1.00 94.06 934 ARG A N 1
ATOM 7346 C CA . ARG A 1 934 ? 34.946 -18.649 -48.953 1.00 94.06 934 ARG A CA 1
ATOM 7347 C C . ARG A 1 934 ? 36.197 -18.812 -49.818 1.00 94.06 934 ARG A C 1
ATOM 7349 O O . ARG A 1 934 ? 37.095 -17.982 -49.731 1.00 94.06 934 ARG A O 1
ATOM 7356 N N . GLU A 1 935 ? 36.269 -19.867 -50.626 1.00 94.69 935 GLU A N 1
ATOM 7357 C CA . GLU A 1 935 ? 37.399 -20.124 -51.532 1.00 94.69 935 GLU A CA 1
ATOM 7358 C C . GLU A 1 935 ? 37.533 -19.037 -52.608 1.00 94.69 935 GLU A C 1
ATOM 7360 O O . GLU A 1 935 ? 38.648 -18.664 -52.967 1.00 94.69 935 GLU A O 1
ATOM 7365 N N . ALA A 1 936 ? 36.410 -18.469 -53.057 1.00 95.56 936 ALA A N 1
ATOM 7366 C CA . ALA A 1 936 ? 36.361 -17.347 -53.991 1.00 95.56 936 ALA A CA 1
ATOM 7367 C C . ALA A 1 936 ? 36.597 -15.965 -53.341 1.00 95.56 936 ALA A C 1
ATOM 7369 O O . ALA A 1 936 ? 36.543 -14.953 -54.040 1.00 95.56 936 ALA A O 1
ATOM 7370 N N . GLY A 1 937 ? 36.824 -15.889 -52.023 1.00 92.69 937 GLY A N 1
ATOM 7371 C CA . GLY A 1 937 ? 37.002 -14.624 -51.297 1.00 92.69 937 GLY A CA 1
ATOM 7372 C C . GLY A 1 937 ? 35.734 -13.765 -51.185 1.00 92.69 937 GLY A C 1
ATOM 7373 O O . GLY A 1 937 ? 35.824 -12.579 -50.878 1.00 92.69 937 GLY A O 1
ATOM 7374 N N . GLN A 1 938 ? 34.558 -14.342 -51.439 1.00 94.00 938 GLN A N 1
ATOM 7375 C CA . GLN A 1 938 ? 33.262 -13.671 -51.312 1.00 94.00 938 GLN A CA 1
ATOM 7376 C C . GLN A 1 938 ? 32.768 -13.699 -49.855 1.00 94.00 938 GLN A C 1
ATOM 7378 O O . GLN A 1 938 ? 33.190 -14.574 -49.094 1.00 94.00 938 GLN A O 1
ATOM 7383 N N . PRO A 1 939 ? 31.851 -12.798 -49.446 1.00 91.56 939 PRO A N 1
ATOM 7384 C CA . PRO A 1 939 ? 31.184 -12.893 -48.150 1.00 91.56 939 PRO A CA 1
ATOM 7385 C C . PRO A 1 939 ? 30.532 -14.267 -47.949 1.00 91.56 939 PRO A C 1
ATOM 7387 O O . PRO A 1 939 ? 29.855 -14.788 -48.837 1.00 91.56 939 PRO A O 1
ATOM 7390 N N . TYR A 1 940 ? 30.757 -14.860 -46.779 1.00 95.00 940 TYR A N 1
ATOM 7391 C CA . TYR A 1 940 ? 30.244 -16.179 -46.419 1.00 95.00 940 TYR A CA 1
ATOM 7392 C C . TYR A 1 940 ? 29.881 -16.228 -44.931 1.00 95.00 940 TYR A C 1
ATOM 7394 O O . TYR A 1 940 ? 30.513 -15.578 -44.095 1.00 95.00 940 TYR A O 1
ATOM 7402 N N . CYS A 1 941 ? 28.875 -17.033 -44.609 1.00 94.12 941 CYS A N 1
ATOM 7403 C CA . CYS A 1 941 ? 28.361 -17.275 -43.270 1.00 94.12 941 CYS A CA 1
ATOM 7404 C C . CYS A 1 941 ? 28.988 -18.534 -42.656 1.00 94.12 941 CYS A C 1
ATOM 7406 O O . CYS A 1 941 ? 29.595 -18.463 -41.589 1.00 94.12 941 CYS A O 1
ATOM 7408 N N . GLN A 1 942 ? 28.902 -19.686 -43.333 1.00 96.62 942 GLN A N 1
ATOM 7409 C CA . GLN A 1 942 ? 29.376 -20.969 -42.796 1.00 96.62 942 GLN A CA 1
ATOM 7410 C C . GLN A 1 942 ? 30.774 -21.333 -43.297 1.00 96.62 942 GLN A C 1
ATOM 7412 O O . GLN A 1 942 ? 31.082 -21.200 -44.476 1.00 96.62 942 GLN A O 1
ATOM 7417 N N . PHE A 1 943 ? 31.629 -21.848 -42.411 1.00 95.12 943 PHE A N 1
ATOM 7418 C CA . PHE A 1 943 ? 33.033 -22.123 -42.746 1.00 95.12 943 PHE A CA 1
ATOM 7419 C C . PHE A 1 943 ? 33.484 -23.568 -42.537 1.00 95.12 943 PHE A C 1
ATOM 7421 O O . PHE A 1 943 ? 34.576 -23.937 -42.983 1.00 95.12 943 PHE A O 1
ATOM 7428 N N . LYS A 1 944 ? 32.677 -24.380 -41.847 1.00 95.56 944 LYS A N 1
ATOM 7429 C CA . LYS A 1 944 ? 32.939 -25.793 -41.542 1.00 95.56 944 LYS A CA 1
ATOM 7430 C C . LYS A 1 944 ? 31.608 -26.526 -41.297 1.00 95.56 944 LYS A C 1
ATOM 7432 O O . LYS A 1 944 ? 30.579 -25.875 -41.194 1.00 95.56 944 LYS A O 1
ATOM 7437 N N . HIS A 1 945 ? 31.633 -27.860 -41.240 1.00 96.06 945 HIS A N 1
ATOM 7438 C CA . HIS A 1 945 ? 30.479 -28.643 -40.787 1.00 96.06 945 HIS A CA 1
ATOM 7439 C C . HIS A 1 945 ? 30.118 -28.290 -39.337 1.00 96.06 945 HIS A C 1
ATOM 7441 O O . HIS A 1 945 ? 31.013 -28.089 -38.507 1.00 96.06 945 HIS A O 1
ATOM 7447 N N . SER A 1 946 ? 28.827 -28.224 -39.049 1.00 97.25 946 SER A N 1
ATOM 7448 C CA . SER A 1 946 ? 28.264 -28.009 -37.720 1.00 97.25 946 SER A CA 1
ATOM 7449 C C . SER A 1 946 ? 28.299 -29.296 -36.898 1.00 97.25 946 SER A C 1
ATOM 7451 O O . SER A 1 946 ? 28.437 -30.398 -37.433 1.00 97.25 946 SER A O 1
ATOM 7453 N N . LEU A 1 947 ? 28.221 -29.163 -35.575 1.00 96.50 947 LEU A N 1
ATOM 7454 C CA . LEU A 1 947 ? 28.282 -30.306 -34.663 1.00 96.50 947 LEU A CA 1
ATOM 7455 C C . LEU A 1 947 ? 27.046 -30.351 -33.769 1.00 96.50 947 LEU A C 1
ATOM 7457 O O . LEU A 1 947 ? 26.640 -29.323 -33.243 1.00 96.50 947 LEU A O 1
ATOM 7461 N N . TYR A 1 948 ? 26.513 -31.543 -33.539 1.00 94.00 948 TYR A N 1
ATOM 7462 C CA . TYR A 1 948 ? 25.651 -31.829 -32.395 1.00 94.00 948 TYR A CA 1
ATOM 7463 C C . TYR A 1 948 ? 26.544 -32.209 -31.211 1.00 94.00 948 TYR A C 1
ATOM 7465 O O . TYR A 1 948 ? 27.463 -33.019 -31.382 1.00 94.00 948 TYR A O 1
ATOM 7473 N N . ARG A 1 949 ? 26.301 -31.646 -30.023 1.00 90.19 949 ARG A N 1
ATOM 7474 C CA . ARG A 1 949 ? 26.946 -32.065 -28.771 1.00 90.19 949 ARG A CA 1
ATOM 7475 C C . ARG A 1 949 ? 25.902 -32.449 -27.732 1.00 90.19 949 ARG A C 1
ATOM 7477 O O . ARG A 1 949 ? 24.911 -31.749 -27.542 1.00 90.19 949 ARG A O 1
ATOM 7484 N N . ASP A 1 950 ? 26.187 -33.524 -27.003 1.00 85.56 950 ASP A N 1
ATOM 7485 C CA . ASP A 1 950 ? 25.360 -33.968 -25.887 1.00 85.56 950 ASP A CA 1
ATOM 7486 C C . ASP A 1 950 ? 26.207 -34.341 -24.662 1.00 85.56 950 ASP A C 1
ATOM 7488 O O . ASP A 1 950 ? 26.895 -35.365 -24.639 1.00 85.56 950 ASP A O 1
ATOM 7492 N N . TRP A 1 951 ? 26.151 -33.505 -23.624 1.00 70.31 951 TRP A N 1
ATOM 7493 C CA . TRP A 1 951 ? 27.113 -33.511 -22.514 1.00 70.31 951 TRP A CA 1
ATOM 7494 C C . TRP A 1 951 ? 27.049 -34.763 -21.620 1.00 70.31 951 TRP A C 1
ATOM 7496 O O . TRP A 1 951 ? 28.074 -35.229 -21.128 1.00 70.31 951 TRP A O 1
ATOM 7506 N N . ARG A 1 952 ? 25.877 -35.386 -21.457 1.00 64.44 952 ARG A N 1
ATOM 7507 C CA . ARG A 1 952 ? 25.711 -36.607 -20.635 1.00 64.44 952 ARG A CA 1
ATOM 7508 C C . ARG A 1 952 ? 26.361 -37.877 -21.226 1.00 64.44 952 ARG A C 1
ATOM 7510 O O . ARG A 1 952 ? 26.528 -38.849 -20.500 1.00 64.44 952 ARG A O 1
ATOM 7517 N N . ALA A 1 953 ? 26.769 -37.902 -22.500 1.00 48.59 953 ALA A N 1
ATOM 7518 C CA . ALA A 1 953 ? 27.168 -39.150 -23.166 1.00 48.59 953 ALA A CA 1
ATOM 7519 C C . ALA A 1 953 ? 28.624 -39.580 -22.908 1.00 48.59 953 ALA A C 1
ATOM 7521 O O . ALA A 1 953 ? 29.005 -40.683 -23.288 1.00 48.59 953 ALA A O 1
ATOM 7522 N N . SER A 1 954 ? 29.458 -38.728 -22.298 1.00 47.88 954 SER A N 1
ATOM 7523 C CA . SER A 1 954 ? 30.902 -38.998 -22.222 1.00 47.88 954 SER A CA 1
ATOM 7524 C C . SER A 1 954 ? 31.631 -38.407 -21.012 1.00 47.88 954 SER A C 1
ATOM 7526 O O . SER A 1 954 ? 32.857 -38.323 -21.043 1.00 47.88 954 SER A O 1
ATOM 7528 N N . GLU A 1 955 ? 30.940 -37.966 -19.954 1.00 59.53 955 GLU A N 1
ATOM 7529 C CA . GLU A 1 955 ? 31.581 -37.125 -18.936 1.00 59.53 955 GLU A CA 1
ATOM 7530 C C . GLU A 1 955 ? 31.818 -37.822 -17.572 1.00 59.53 955 GLU A C 1
ATOM 7532 O O . GLU A 1 955 ? 30.866 -38.119 -16.842 1.00 59.53 955 GLU A O 1
ATOM 7537 N N . PRO A 1 956 ? 33.090 -38.020 -17.151 1.00 56.31 956 PRO A N 1
ATOM 7538 C CA . PRO A 1 956 ? 33.447 -38.603 -15.851 1.00 56.31 956 PRO A CA 1
ATOM 7539 C C . PRO A 1 956 ? 32.904 -37.824 -14.646 1.00 56.31 956 PRO A C 1
ATOM 7541 O O . PRO A 1 956 ? 32.808 -38.374 -13.548 1.00 56.31 956 PRO A O 1
ATOM 7544 N N . LEU A 1 957 ? 32.559 -36.541 -14.817 1.00 58.09 957 LEU A N 1
ATOM 7545 C CA . LEU A 1 957 ? 32.052 -35.679 -13.745 1.00 58.09 957 LEU A CA 1
ATOM 7546 C C . LEU A 1 957 ? 30.686 -36.124 -13.223 1.00 58.09 957 LEU A C 1
ATOM 7548 O O . LEU A 1 957 ? 30.451 -35.986 -12.021 1.00 58.09 957 LEU A O 1
ATOM 7552 N N . TYR A 1 958 ? 29.837 -36.726 -14.066 1.00 58.19 958 TYR A N 1
ATOM 7553 C CA . TYR A 1 958 ? 28.627 -37.397 -13.589 1.00 58.19 958 TYR A CA 1
ATOM 7554 C C . TYR A 1 958 ? 29.036 -38.527 -12.641 1.00 58.19 958 TYR A C 1
ATOM 7556 O O . TYR A 1 958 ? 28.692 -38.511 -11.468 1.00 58.19 958 TYR A O 1
ATOM 7564 N N . GLN A 1 959 ? 29.918 -39.428 -13.064 1.00 57.34 959 GLN A N 1
ATOM 7565 C CA . GLN A 1 959 ? 30.327 -40.574 -12.244 1.00 57.34 959 GLN A CA 1
ATOM 7566 C C . GLN A 1 959 ? 31.119 -40.209 -10.967 1.00 57.34 959 GLN A C 1
ATOM 7568 O O . GLN A 1 959 ? 31.117 -40.988 -10.015 1.00 57.34 959 GLN A O 1
ATOM 7573 N N . THR A 1 960 ? 31.784 -39.047 -10.910 1.00 58.31 960 THR A N 1
ATOM 7574 C CA . THR A 1 960 ? 32.756 -38.716 -9.842 1.00 58.31 960 THR A CA 1
ATOM 7575 C C . THR A 1 960 ? 32.417 -37.490 -8.983 1.00 58.31 960 THR A C 1
ATOM 7577 O O . THR A 1 960 ? 32.739 -37.492 -7.793 1.00 58.31 960 THR A O 1
ATOM 7580 N N . ARG A 1 961 ? 31.777 -36.448 -9.537 1.00 61.84 961 ARG A N 1
ATOM 7581 C CA . ARG A 1 961 ? 31.591 -35.138 -8.877 1.00 61.84 961 ARG A CA 1
ATOM 7582 C C . ARG A 1 961 ? 30.127 -34.796 -8.586 1.00 61.84 961 ARG A C 1
ATOM 7584 O O . ARG A 1 961 ? 29.849 -34.255 -7.520 1.00 61.84 961 ARG A O 1
ATOM 7591 N N . TRP A 1 962 ? 29.193 -35.110 -9.480 1.00 63.00 962 TRP A N 1
ATOM 7592 C CA . TRP A 1 962 ? 27.794 -34.656 -9.392 1.00 63.00 962 TRP A CA 1
ATOM 7593 C C . TRP A 1 962 ? 26.829 -35.703 -8.813 1.00 63.00 962 TRP A C 1
ATOM 7595 O O . TRP A 1 962 ? 25.839 -36.042 -9.435 1.00 63.00 962 TRP A O 1
ATOM 7605 N N . LYS A 1 963 ? 27.106 -36.246 -7.620 1.00 59.69 963 LYS A N 1
ATOM 7606 C CA . LYS A 1 963 ? 26.412 -37.427 -7.044 1.00 59.69 963 LYS A CA 1
ATOM 7607 C C . LYS A 1 963 ? 24.871 -37.346 -6.930 1.00 59.69 963 LYS A C 1
ATOM 7609 O O . LYS A 1 963 ? 24.234 -38.379 -6.730 1.00 59.69 963 LYS A O 1
ATOM 7614 N N . ASP A 1 964 ? 24.266 -36.167 -7.040 1.00 60.84 964 ASP A N 1
ATOM 7615 C CA . ASP A 1 964 ? 22.811 -35.957 -7.061 1.00 60.84 964 ASP A CA 1
ATOM 7616 C C . ASP A 1 964 ? 22.137 -36.459 -8.354 1.00 60.84 964 ASP A C 1
ATOM 7618 O O . ASP A 1 964 ? 20.943 -36.765 -8.336 1.00 60.84 964 ASP A O 1
ATOM 7622 N N . TRP A 1 965 ? 22.897 -36.678 -9.441 1.00 59.50 965 TRP A N 1
ATOM 7623 C CA . TRP A 1 965 ? 22.395 -37.316 -10.675 1.00 59.50 965 TRP A CA 1
ATOM 7624 C C . TRP A 1 965 ? 21.793 -38.711 -10.435 1.00 59.50 965 TRP A C 1
ATOM 7626 O O . TRP A 1 965 ? 21.003 -39.187 -11.255 1.00 59.50 965 TRP A O 1
ATOM 7636 N N . THR A 1 966 ? 22.189 -39.378 -9.343 1.00 59.47 966 THR A N 1
ATOM 7637 C CA . THR A 1 966 ? 21.750 -40.736 -8.987 1.00 59.47 966 THR A CA 1
ATOM 7638 C C . THR A 1 966 ? 20.324 -40.755 -8.435 1.00 59.47 966 THR A C 1
ATOM 7640 O O . THR A 1 966 ? 19.587 -41.703 -8.686 1.00 59.47 966 THR A O 1
ATOM 7643 N N . THR A 1 967 ? 19.935 -39.722 -7.680 1.00 62.56 967 THR A N 1
ATOM 7644 C CA . THR A 1 967 ? 18.622 -39.622 -7.019 1.00 62.56 967 THR A CA 1
ATOM 7645 C C . THR A 1 967 ? 17.664 -38.674 -7.737 1.00 62.56 967 THR A C 1
ATOM 7647 O O . THR A 1 967 ? 16.460 -38.776 -7.523 1.00 62.56 967 THR A O 1
ATOM 7650 N N . ARG A 1 968 ? 18.187 -37.779 -8.591 1.00 68.88 968 ARG A N 1
ATOM 7651 C CA . ARG A 1 968 ? 17.444 -36.834 -9.448 1.00 68.88 968 ARG A CA 1
ATOM 7652 C C . ARG A 1 968 ? 16.272 -36.132 -8.746 1.00 68.88 968 ARG A C 1
ATOM 7654 O O . ARG A 1 968 ? 15.165 -36.133 -9.290 1.00 68.88 968 ARG A O 1
ATOM 7661 N N . PRO A 1 969 ? 16.475 -35.542 -7.551 1.00 66.25 969 PRO A N 1
ATOM 7662 C CA . PRO A 1 969 ? 15.403 -34.820 -6.900 1.00 66.25 969 PRO A CA 1
ATOM 7663 C C . PRO A 1 969 ? 14.954 -33.651 -7.770 1.00 66.25 969 PRO A C 1
ATOM 7665 O O . PRO A 1 969 ? 15.734 -33.070 -8.535 1.00 66.25 969 PRO A O 1
ATOM 7668 N N . GLU A 1 970 ? 13.679 -33.317 -7.628 1.00 64.31 970 GLU A N 1
ATOM 7669 C CA . GLU A 1 970 ? 13.013 -32.313 -8.440 1.00 64.31 970 GLU A CA 1
ATOM 7670 C C . GLU A 1 970 ? 13.742 -30.953 -8.402 1.00 64.31 970 GLU A C 1
ATOM 7672 O O . GLU A 1 970 ? 13.892 -30.296 -9.431 1.00 64.31 970 GLU A O 1
ATOM 7677 N N . ASN A 1 971 ? 14.313 -30.612 -7.245 1.00 64.81 971 ASN A N 1
ATOM 7678 C CA . ASN A 1 971 ? 15.065 -29.393 -6.946 1.00 64.81 971 ASN A CA 1
ATOM 7679 C C . ASN A 1 971 ? 16.600 -29.576 -6.963 1.00 64.81 971 ASN A C 1
ATOM 7681 O O . ASN A 1 971 ? 17.302 -28.982 -6.148 1.00 64.81 971 ASN A O 1
ATOM 7685 N N . SER A 1 972 ? 17.140 -30.419 -7.849 1.00 66.50 972 SER A N 1
ATOM 7686 C CA . SER A 1 972 ? 18.595 -30.608 -7.986 1.00 66.50 972 SER A CA 1
ATOM 7687 C C . SER A 1 972 ? 19.182 -29.915 -9.210 1.00 66.50 972 SER A C 1
ATOM 7689 O O . SER A 1 972 ? 18.547 -29.816 -10.257 1.00 66.50 972 SER A O 1
ATOM 7691 N N . PHE A 1 973 ? 20.452 -29.515 -9.093 1.00 62.53 973 PHE A N 1
ATOM 7692 C CA . PHE A 1 973 ? 21.227 -28.894 -10.172 1.00 62.53 973 PHE A CA 1
ATOM 7693 C C . PHE A 1 973 ? 21.312 -29.795 -11.416 1.00 62.53 973 PHE A C 1
ATOM 7695 O O . PHE A 1 973 ? 21.417 -29.312 -12.539 1.00 62.53 973 PHE A O 1
ATOM 7702 N N . ARG A 1 974 ? 21.288 -31.123 -11.241 1.00 68.44 974 ARG A N 1
ATOM 7703 C CA . ARG A 1 974 ? 21.523 -32.086 -12.330 1.00 68.44 974 ARG A CA 1
ATOM 7704 C C . ARG A 1 974 ? 20.302 -32.916 -12.733 1.00 68.44 974 ARG A C 1
ATOM 7706 O O . ARG A 1 974 ? 20.455 -34.011 -13.264 1.00 68.44 974 ARG A O 1
ATOM 7713 N N . ASN A 1 975 ? 19.093 -32.371 -12.574 1.00 75.56 975 ASN A N 1
ATOM 7714 C CA . ASN A 1 975 ? 17.866 -32.903 -13.193 1.00 75.56 975 ASN A CA 1
ATOM 7715 C C . ASN A 1 975 ? 17.676 -32.426 -14.658 1.00 75.56 975 ASN A C 1
ATOM 7717 O O . ASN A 1 975 ? 16.590 -32.571 -15.214 1.00 75.56 975 ASN A O 1
ATOM 7721 N N . TYR A 1 976 ? 18.707 -31.859 -15.298 1.00 79.88 976 TYR A N 1
ATOM 7722 C CA . TYR A 1 976 ? 18.655 -31.300 -16.654 1.00 79.88 976 TYR A CA 1
ATOM 7723 C C . TYR A 1 976 ? 19.810 -31.797 -17.529 1.00 79.88 976 TYR A C 1
ATOM 7725 O O . TYR A 1 976 ? 20.976 -31.692 -17.145 1.00 79.88 976 TYR A O 1
ATOM 7733 N N . ASP A 1 977 ? 19.478 -32.292 -18.723 1.00 79.50 977 ASP A N 1
ATOM 7734 C CA . ASP A 1 977 ? 20.448 -32.723 -19.728 1.00 79.50 977 ASP A CA 1
ATOM 7735 C C . ASP A 1 977 ? 20.609 -31.683 -20.833 1.00 79.50 977 ASP A C 1
ATOM 7737 O O . ASP A 1 977 ? 19.675 -31.412 -21.593 1.00 79.50 977 ASP A O 1
ATOM 7741 N N . VAL A 1 978 ? 21.832 -31.179 -20.991 1.00 81.94 978 VAL A N 1
ATOM 7742 C CA . VAL A 1 978 ? 22.166 -30.198 -22.027 1.00 81.94 978 VAL A CA 1
ATOM 7743 C C . VAL A 1 978 ? 22.434 -30.890 -23.364 1.00 81.94 978 VAL A C 1
ATOM 7745 O O . VAL A 1 978 ? 23.305 -31.759 -23.459 1.00 81.94 978 VAL A O 1
ATOM 7748 N N . CYS A 1 979 ? 21.714 -30.475 -24.403 1.00 86.62 979 CYS A N 1
ATOM 7749 C CA . CYS A 1 979 ? 22.098 -30.672 -25.798 1.00 86.62 979 CYS A CA 1
ATOM 7750 C C . CYS A 1 979 ? 22.343 -29.308 -26.446 1.00 86.62 979 CYS A C 1
ATOM 7752 O O . CYS A 1 979 ? 21.580 -28.363 -26.251 1.00 86.62 979 CYS A O 1
ATOM 7754 N N . GLU A 1 980 ? 23.393 -29.207 -27.246 1.00 89.12 980 GLU A N 1
ATOM 7755 C CA . GLU A 1 980 ? 23.694 -27.976 -27.966 1.00 89.12 980 GLU A CA 1
ATOM 7756 C C . GLU A 1 980 ? 24.066 -28.269 -29.413 1.00 89.12 980 GLU A C 1
ATOM 7758 O O . GLU A 1 980 ? 24.693 -29.285 -29.737 1.00 89.12 980 GLU A O 1
ATOM 7763 N N . ILE A 1 981 ? 23.682 -27.346 -30.285 1.00 94.88 981 ILE A N 1
ATOM 7764 C CA . ILE A 1 981 ? 24.110 -27.337 -31.677 1.00 94.88 981 ILE A CA 1
ATOM 7765 C C . ILE A 1 981 ? 25.207 -26.304 -31.800 1.00 94.88 981 ILE A C 1
ATOM 7767 O O . ILE A 1 981 ? 25.050 -25.172 -31.350 1.00 94.88 981 ILE A O 1
ATOM 7771 N N . ILE A 1 982 ? 26.309 -26.698 -32.426 1.00 96.50 982 ILE A N 1
ATOM 7772 C CA . ILE A 1 982 ? 27.472 -25.851 -32.641 1.00 96.50 982 ILE A CA 1
ATOM 7773 C C . ILE A 1 982 ? 27.543 -25.493 -34.124 1.00 96.50 982 ILE A C 1
ATOM 7775 O O . ILE A 1 982 ? 28.351 -26.095 -34.855 1.00 96.50 982 ILE A O 1
ATOM 7779 N N . PRO A 1 983 ? 26.696 -24.567 -34.613 1.00 96.50 983 PRO A N 1
ATOM 7780 C CA . PRO A 1 983 ? 26.736 -24.188 -36.005 1.00 96.50 983 PRO A CA 1
ATOM 7781 C C . PRO A 1 983 ? 28.043 -23.445 -36.286 1.00 96.50 983 PRO A C 1
ATOM 7783 O O . PRO A 1 983 ? 28.444 -22.522 -35.572 1.00 96.50 983 PRO A O 1
ATOM 7786 N N . LYS A 1 984 ? 28.764 -23.874 -37.324 1.00 96.62 984 LYS A N 1
ATOM 7787 C CA . LYS A 1 984 ? 30.056 -23.273 -37.702 1.00 96.62 984 LYS A CA 1
ATOM 7788 C C . LYS A 1 984 ? 29.867 -22.072 -38.616 1.00 96.62 984 LYS A C 1
ATOM 7790 O O . LYS A 1 984 ? 30.388 -22.037 -39.735 1.00 96.62 984 LYS A O 1
ATOM 7795 N N . LEU A 1 985 ? 29.107 -21.106 -38.107 1.00 96.81 985 LEU A N 1
ATOM 7796 C CA . LEU A 1 985 ? 28.901 -19.797 -38.714 1.00 96.81 985 LEU A CA 1
ATOM 7797 C C . LEU A 1 985 ? 29.865 -18.785 -38.095 1.00 96.81 985 LEU A C 1
ATOM 7799 O O . LEU A 1 985 ? 30.279 -18.934 -36.944 1.00 96.81 985 LEU A O 1
ATOM 7803 N N . ARG A 1 986 ? 30.231 -17.761 -38.864 1.00 95.25 986 ARG A N 1
ATOM 7804 C CA . ARG A 1 986 ? 31.056 -16.644 -38.393 1.00 95.25 986 ARG A CA 1
ATOM 7805 C C . ARG A 1 986 ? 30.219 -15.377 -38.265 1.00 95.25 986 ARG A C 1
ATOM 7807 O O . ARG A 1 986 ? 29.507 -15.018 -39.196 1.00 95.25 986 ARG A O 1
ATOM 7814 N N . ILE A 1 987 ? 30.382 -14.663 -37.157 1.00 97.31 987 ILE A N 1
ATOM 7815 C CA . ILE A 1 987 ? 29.833 -13.317 -36.954 1.00 97.31 987 ILE A CA 1
ATOM 7816 C C . ILE A 1 987 ? 31.007 -12.343 -36.980 1.00 97.31 987 ILE A C 1
ATOM 7818 O O . ILE A 1 987 ? 31.647 -12.071 -35.959 1.00 97.31 987 ILE A O 1
ATOM 7822 N N . ALA A 1 988 ? 31.366 -11.897 -38.182 1.00 96.12 988 ALA A N 1
ATOM 7823 C CA . ALA A 1 988 ? 32.467 -10.962 -38.366 1.00 96.12 988 ALA A CA 1
ATOM 7824 C C . ALA A 1 988 ? 32.027 -9.527 -38.010 1.00 96.12 988 ALA A C 1
ATOM 7826 O O . ALA A 1 988 ? 30.836 -9.220 -38.106 1.00 96.12 988 ALA A O 1
ATOM 7827 N N . PRO A 1 989 ? 32.953 -8.638 -37.628 1.00 96.12 989 PRO A N 1
ATOM 7828 C CA . PRO A 1 989 ? 32.652 -7.223 -37.416 1.00 96.12 989 PRO A CA 1
ATOM 7829 C C . PRO A 1 989 ? 31.934 -6.601 -38.619 1.00 96.12 989 PRO A C 1
ATOM 7831 O O . PRO A 1 989 ? 32.284 -6.873 -39.766 1.00 96.12 989 PRO A O 1
ATOM 7834 N N . GLY A 1 990 ? 30.893 -5.815 -38.352 1.00 94.19 990 GLY A N 1
ATOM 7835 C CA . GLY A 1 990 ? 30.043 -5.180 -39.359 1.00 94.19 990 GLY A CA 1
ATOM 7836 C C . GLY A 1 990 ? 29.041 -6.110 -40.052 1.00 94.19 990 GLY A C 1
ATOM 7837 O O . GLY A 1 990 ? 28.256 -5.632 -40.864 1.00 94.19 990 GLY A O 1
ATOM 7838 N N . THR A 1 991 ? 29.032 -7.412 -39.748 1.00 96.31 991 THR A N 1
ATOM 7839 C CA . THR A 1 991 ? 28.116 -8.376 -40.383 1.00 96.31 991 THR A CA 1
ATOM 7840 C C . THR A 1 991 ? 26.929 -8.721 -39.491 1.00 96.31 991 THR A C 1
ATOM 7842 O O . THR A 1 991 ? 27.020 -8.693 -38.259 1.00 96.31 991 THR A O 1
ATOM 7845 N N . THR A 1 992 ? 25.820 -9.077 -40.137 1.00 98.06 992 THR A N 1
ATOM 7846 C CA . THR A 1 992 ? 24.610 -9.593 -39.497 1.00 98.06 992 THR A CA 1
ATOM 7847 C C . THR A 1 992 ? 24.343 -10.995 -40.028 1.00 98.06 992 THR A C 1
ATOM 7849 O O . THR A 1 992 ? 24.303 -11.195 -41.243 1.00 98.06 992 THR A O 1
ATOM 7852 N N . ILE A 1 993 ? 24.170 -11.968 -39.135 1.00 97.81 993 ILE A N 1
ATOM 7853 C CA . ILE A 1 993 ? 23.753 -13.328 -39.502 1.00 97.81 993 ILE A CA 1
ATOM 7854 C C . ILE A 1 993 ? 22.350 -13.615 -38.988 1.00 97.81 993 ILE A C 1
ATOM 7856 O O . ILE A 1 993 ? 21.907 -12.989 -38.028 1.00 97.81 993 ILE A O 1
ATOM 7860 N N . TRP A 1 994 ? 21.696 -14.610 -39.573 1.00 98.00 994 TRP A N 1
ATOM 7861 C CA . TRP A 1 994 ? 20.496 -15.215 -39.011 1.00 98.00 994 TRP A CA 1
ATOM 7862 C C . TRP A 1 994 ? 20.617 -16.736 -38.946 1.00 98.00 994 TRP A C 1
ATOM 7864 O O . TRP A 1 994 ? 21.353 -17.334 -39.734 1.00 98.00 994 TRP A O 1
ATOM 7874 N N . PHE A 1 995 ? 19.905 -17.350 -38.005 1.00 97.62 995 PHE A N 1
ATOM 7875 C CA . PHE A 1 995 ? 19.830 -18.797 -37.819 1.00 97.62 995 PHE A CA 1
ATOM 7876 C C . PHE A 1 995 ? 18.439 -19.185 -37.308 1.00 97.62 995 PHE A C 1
ATOM 7878 O O . PHE A 1 995 ? 17.953 -18.580 -36.350 1.00 97.62 995 PHE A O 1
ATOM 7885 N N . ARG A 1 996 ? 17.813 -20.189 -37.931 1.00 97.56 996 ARG A N 1
ATOM 7886 C CA . ARG A 1 996 ? 16.486 -20.706 -37.572 1.00 97.56 996 ARG A CA 1
ATOM 7887 C C . ARG A 1 996 ? 16.541 -22.184 -37.202 1.00 97.56 996 ARG A C 1
ATOM 7889 O O . ARG A 1 996 ? 17.159 -22.972 -37.909 1.00 97.56 996 ARG A O 1
ATOM 7896 N N . SER A 1 997 ? 15.845 -22.551 -36.132 1.00 97.50 997 SER A N 1
ATOM 7897 C CA . SER A 1 997 ? 15.686 -23.916 -35.616 1.00 97.50 997 SER A CA 1
ATOM 7898 C C . SER A 1 997 ? 14.262 -24.101 -35.071 1.00 97.50 997 SER A C 1
ATOM 7900 O O . SER A 1 997 ? 13.512 -23.129 -34.979 1.00 97.50 997 SER A O 1
ATOM 7902 N N . TYR A 1 998 ? 13.872 -25.331 -34.727 1.00 98.00 998 TYR A N 1
ATOM 7903 C CA . TYR A 1 998 ? 12.520 -25.631 -34.248 1.00 98.00 998 TYR A CA 1
ATOM 7904 C C . TYR A 1 998 ? 12.536 -26.537 -33.021 1.00 98.00 998 TYR A C 1
ATOM 7906 O O . TYR A 1 998 ? 13.382 -27.428 -32.908 1.00 98.00 998 TYR A O 1
ATOM 7914 N N . LEU A 1 999 ? 11.556 -26.340 -32.143 1.00 97.75 999 LEU A N 1
ATOM 7915 C CA . LEU A 1 999 ? 11.142 -27.313 -31.139 1.00 97.75 999 LEU A CA 1
ATOM 7916 C C . LEU A 1 999 ? 9.775 -27.881 -31.527 1.00 97.75 999 LEU A C 1
ATOM 7918 O O . LEU A 1 999 ? 8.949 -27.161 -32.084 1.00 97.75 999 LEU A O 1
ATOM 7922 N N . VAL A 1 1000 ? 9.527 -29.155 -31.228 1.00 97.75 1000 VAL A N 1
ATOM 7923 C CA . VAL A 1 1000 ? 8.252 -29.816 -31.551 1.00 97.75 1000 VAL A CA 1
ATOM 7924 C C . VAL A 1 1000 ? 7.717 -30.546 -30.323 1.00 97.75 1000 VAL A C 1
ATOM 7926 O O . VAL A 1 1000 ? 8.398 -31.427 -29.795 1.00 97.75 1000 VAL A O 1
ATOM 7929 N N . VAL A 1 1001 ? 6.518 -30.172 -29.873 1.00 97.75 1001 VAL A N 1
ATOM 7930 C CA . VAL A 1 1001 ? 5.780 -30.743 -28.734 1.00 97.75 1001 VAL A CA 1
ATOM 7931 C C . VAL A 1 1001 ? 4.666 -31.648 -29.256 1.00 97.75 1001 VAL A C 1
ATOM 7933 O O . VAL A 1 1001 ? 3.867 -31.223 -30.085 1.00 97.75 1001 VAL A O 1
ATOM 7936 N N . GLY A 1 1002 ? 4.583 -32.885 -28.768 1.00 97.19 1002 GLY A N 1
ATOM 7937 C CA . GLY A 1 1002 ? 3.559 -33.819 -29.238 1.00 97.19 1002 GLY A CA 1
ATOM 7938 C C . GLY A 1 1002 ? 3.730 -35.244 -28.733 1.00 97.19 1002 GLY A C 1
ATOM 7939 O O . GLY A 1 1002 ? 4.556 -35.528 -27.860 1.00 97.19 1002 GLY A O 1
ATOM 7940 N N . ARG A 1 1003 ? 2.976 -36.165 -29.339 1.00 97.31 1003 ARG A N 1
ATOM 7941 C CA . ARG A 1 1003 ? 3.208 -37.613 -29.217 1.00 97.31 1003 ARG A CA 1
ATOM 7942 C C . ARG A 1 1003 ? 4.432 -38.030 -30.028 1.00 97.31 1003 ARG A C 1
ATOM 7944 O O . ARG A 1 1003 ? 4.719 -37.434 -31.062 1.00 97.31 1003 ARG A O 1
ATOM 7951 N N . LYS A 1 1004 ? 5.146 -39.063 -29.581 1.00 97.50 1004 LYS A N 1
ATOM 7952 C CA . LYS A 1 1004 ? 6.412 -39.523 -30.176 1.00 97.50 1004 LYS A CA 1
ATOM 7953 C C . LYS A 1 1004 ? 6.294 -39.778 -31.682 1.00 97.50 1004 LYS A C 1
ATOM 7955 O O . LYS A 1 1004 ? 7.123 -39.277 -32.434 1.00 97.50 1004 LYS A O 1
ATOM 7960 N N . ASP A 1 1005 ? 5.273 -40.507 -32.127 1.00 96.06 1005 ASP A N 1
ATOM 7961 C CA . ASP A 1 1005 ? 5.026 -40.817 -33.542 1.00 96.06 1005 ASP A CA 1
ATOM 7962 C C . ASP A 1 1005 ? 4.882 -39.559 -34.414 1.00 96.06 1005 ASP A C 1
ATOM 7964 O O . ASP A 1 1005 ? 5.541 -39.422 -35.446 1.00 96.06 1005 ASP A O 1
ATOM 7968 N N . GLN A 1 1006 ? 4.064 -38.616 -33.958 1.00 95.75 1006 GLN A N 1
ATOM 7969 C CA . GLN A 1 1006 ? 3.798 -37.349 -34.622 1.00 95.75 1006 GLN A CA 1
ATOM 7970 C C . GLN A 1 1006 ? 5.038 -36.450 -34.628 1.00 95.75 1006 GLN A C 1
ATOM 7972 O O . GLN A 1 1006 ? 5.423 -35.939 -35.679 1.00 95.75 1006 GLN A O 1
ATOM 7977 N N . VAL A 1 1007 ? 5.686 -36.297 -33.471 1.00 97.25 1007 VAL A N 1
ATOM 7978 C CA . VAL A 1 1007 ? 6.886 -35.472 -33.297 1.00 97.25 1007 VAL A CA 1
ATOM 7979 C C . VAL A 1 1007 ? 8.013 -35.963 -34.200 1.00 97.25 1007 VAL A C 1
ATOM 7981 O O . VAL A 1 1007 ? 8.687 -35.145 -34.813 1.00 97.25 1007 VAL A O 1
ATOM 7984 N N . MET A 1 1008 ? 8.215 -37.279 -34.329 1.00 97.31 1008 MET A N 1
ATOM 7985 C CA . MET A 1 1008 ? 9.234 -37.842 -35.226 1.00 97.31 1008 MET A CA 1
ATOM 7986 C C . MET A 1 1008 ? 8.966 -37.496 -36.697 1.00 97.31 1008 MET A C 1
ATOM 7988 O O . MET A 1 1008 ? 9.895 -37.129 -37.422 1.00 97.31 1008 MET A O 1
ATOM 7992 N N . GLN A 1 1009 ? 7.706 -37.592 -37.132 1.00 96.06 1009 GLN A N 1
ATOM 7993 C CA . GLN A 1 1009 ? 7.312 -37.243 -38.496 1.00 96.06 1009 GLN A CA 1
ATOM 7994 C C . GLN A 1 1009 ? 7.518 -35.745 -38.760 1.00 96.06 1009 GLN A C 1
ATOM 7996 O O . GLN A 1 1009 ? 8.265 -35.379 -39.664 1.00 96.06 1009 GLN A O 1
ATOM 8001 N N . GLN A 1 1010 ? 6.953 -34.882 -37.912 1.00 96.12 1010 GLN A N 1
ATOM 8002 C CA . GLN A 1 1010 ? 7.082 -33.427 -38.036 1.00 96.12 1010 GLN A CA 1
ATOM 8003 C C . GLN A 1 1010 ? 8.544 -32.968 -37.963 1.00 96.12 1010 GLN A C 1
ATOM 8005 O O . GLN A 1 1010 ? 8.973 -32.138 -38.760 1.00 96.12 1010 GLN A O 1
ATOM 8010 N N . ALA A 1 1011 ? 9.336 -33.518 -37.037 1.00 97.81 1011 ALA A N 1
ATOM 8011 C CA . ALA A 1 1011 ? 10.751 -33.184 -36.912 1.00 97.81 1011 ALA A CA 1
ATOM 8012 C C . ALA A 1 1011 ? 11.533 -33.536 -38.182 1.00 97.81 1011 ALA A C 1
ATOM 8014 O O . ALA A 1 1011 ? 12.406 -32.769 -38.581 1.00 97.81 1011 ALA A O 1
ATOM 8015 N N . THR A 1 1012 ? 11.196 -34.656 -38.829 1.00 97.44 1012 THR A N 1
ATOM 8016 C CA . THR A 1 1012 ? 11.780 -35.065 -40.113 1.00 97.44 1012 THR A CA 1
ATOM 8017 C C . THR A 1 1012 ? 11.396 -34.098 -41.231 1.00 97.44 1012 THR A C 1
ATOM 8019 O O . THR A 1 1012 ? 12.271 -33.654 -41.974 1.00 97.44 1012 THR A O 1
ATOM 8022 N N . ASP A 1 1013 ? 10.123 -33.709 -41.304 1.00 96.06 1013 ASP A N 1
ATOM 8023 C CA . ASP A 1 1013 ? 9.621 -32.777 -42.320 1.00 96.06 1013 ASP A CA 1
ATOM 8024 C C . ASP A 1 1013 ? 10.234 -31.370 -42.168 1.00 96.06 1013 ASP A C 1
ATOM 8026 O O . ASP A 1 1013 ? 10.473 -30.676 -43.155 1.00 96.06 1013 ASP A O 1
ATOM 8030 N N . LEU A 1 1014 ? 10.577 -30.966 -40.941 1.00 97.56 1014 LEU A N 1
ATOM 8031 C CA . LEU A 1 1014 ? 11.179 -29.665 -40.629 1.00 97.56 1014 LEU A CA 1
ATOM 8032 C C . LEU A 1 1014 ? 12.695 -29.578 -40.889 1.00 97.56 1014 LEU A C 1
ATOM 8034 O O . LEU A 1 1014 ? 13.245 -28.475 -40.864 1.00 97.56 1014 LEU A O 1
ATOM 8038 N N . VAL A 1 1015 ? 13.398 -30.688 -41.149 1.00 97.50 1015 VAL A N 1
ATOM 8039 C CA . VAL A 1 1015 ? 14.873 -30.699 -41.302 1.00 97.50 1015 VAL A CA 1
ATOM 8040 C C . VAL A 1 1015 ? 15.349 -29.724 -42.376 1.00 97.50 1015 VAL A C 1
ATOM 8042 O O . VAL A 1 1015 ? 16.320 -28.995 -42.163 1.00 97.50 1015 VAL A O 1
ATOM 8045 N N . ASP A 1 1016 ? 14.659 -29.685 -43.516 1.00 95.06 1016 ASP A N 1
ATOM 8046 C CA . ASP A 1 1016 ? 15.015 -28.817 -44.642 1.00 95.06 1016 ASP A CA 1
ATOM 8047 C C . ASP A 1 1016 ? 14.553 -27.361 -44.451 1.00 95.06 1016 ASP A C 1
ATOM 8049 O O . ASP A 1 1016 ? 14.963 -26.476 -45.209 1.00 95.06 1016 ASP A O 1
ATOM 8053 N N . HIS A 1 1017 ? 13.747 -27.097 -43.418 1.00 96.56 1017 HIS A N 1
ATOM 8054 C CA . HIS A 1 1017 ? 13.306 -25.762 -43.019 1.00 96.56 1017 HIS A CA 1
ATOM 8055 C C . HIS A 1 1017 ? 14.261 -25.084 -42.025 1.00 96.56 1017 HIS A C 1
ATOM 8057 O O . HIS A 1 1017 ? 14.098 -23.891 -41.752 1.00 96.56 1017 HIS A O 1
ATOM 8063 N N . VAL A 1 1018 ? 15.240 -25.812 -41.473 1.00 97.44 1018 VAL A N 1
ATOM 8064 C CA . VAL A 1 1018 ? 16.350 -25.229 -40.703 1.00 97.44 1018 VAL A CA 1
ATOM 8065 C C . VAL A 1 1018 ? 17.287 -24.522 -41.672 1.00 97.44 1018 VAL A C 1
ATOM 8067 O O . VAL A 1 1018 ? 17.787 -25.129 -42.624 1.00 97.44 1018 VAL A O 1
ATOM 8070 N N . ASP A 1 1019 ? 17.543 -23.241 -41.424 1.00 96.75 1019 ASP A N 1
ATOM 8071 C CA . ASP A 1 1019 ? 18.261 -22.397 -42.373 1.00 96.75 1019 ASP A CA 1
ATOM 8072 C C . ASP A 1 1019 ? 19.021 -21.247 -41.684 1.00 96.75 1019 ASP A C 1
ATOM 8074 O O . ASP A 1 1019 ? 18.844 -20.978 -40.492 1.00 96.75 1019 ASP A O 1
ATOM 8078 N N . TYR A 1 1020 ? 19.945 -20.629 -42.420 1.00 96.94 1020 TYR A N 1
ATOM 8079 C CA . TYR A 1 1020 ? 20.838 -19.572 -41.959 1.00 96.94 1020 TYR A CA 1
ATOM 8080 C C . TYR A 1 1020 ? 21.447 -18.788 -43.120 1.00 96.94 1020 TYR A C 1
ATOM 8082 O O . TYR A 1 1020 ? 21.588 -19.269 -44.247 1.00 96.94 1020 TYR A O 1
ATOM 8090 N N . GLY A 1 1021 ? 21.937 -17.587 -42.825 1.00 96.38 1021 GLY A N 1
ATOM 8091 C CA . GLY A 1 1021 ? 22.645 -16.793 -43.820 1.00 96.38 1021 GLY A CA 1
ATOM 8092 C C . GLY A 1 1021 ? 23.148 -15.453 -43.313 1.00 96.38 1021 GLY A C 1
ATOM 8093 O O . GLY A 1 1021 ? 23.010 -15.113 -42.140 1.00 96.38 1021 GLY A O 1
ATOM 8094 N N . LEU A 1 1022 ? 23.742 -14.693 -44.233 1.00 96.25 1022 LEU A N 1
ATOM 8095 C CA . LEU A 1 1022 ? 24.043 -13.276 -44.039 1.00 96.25 1022 LEU A CA 1
ATOM 8096 C C . LEU A 1 1022 ? 22.790 -12.445 -44.330 1.00 96.25 1022 LEU A C 1
ATOM 8098 O O . LEU A 1 1022 ? 22.067 -12.740 -45.282 1.00 96.25 1022 LEU A O 1
ATOM 8102 N N . LEU A 1 1023 ? 22.567 -11.406 -43.527 1.00 95.62 1023 LEU A N 1
ATOM 8103 C CA . LEU A 1 1023 ? 21.590 -10.358 -43.803 1.00 95.62 1023 LEU A CA 1
ATOM 8104 C C . LEU A 1 1023 ? 22.319 -9.076 -44.180 1.00 95.62 1023 LEU A C 1
ATOM 8106 O O . LEU A 1 1023 ? 23.129 -8.556 -43.411 1.00 95.62 1023 LEU A O 1
ATOM 8110 N N . GLU A 1 1024 ? 21.990 -8.568 -45.360 1.00 94.12 1024 GLU A N 1
ATOM 8111 C CA . GLU A 1 1024 ? 22.421 -7.263 -45.839 1.00 94.12 1024 GLU A CA 1
ATOM 8112 C C . GLU A 1 1024 ? 21.193 -6.362 -45.936 1.00 94.12 1024 GLU A C 1
ATOM 8114 O O . GLU A 1 1024 ? 20.162 -6.750 -46.488 1.00 94.12 1024 GLU A O 1
ATOM 8119 N N . PHE A 1 1025 ? 21.299 -5.165 -45.366 1.00 94.62 1025 PHE A N 1
ATOM 8120 C CA . PHE A 1 1025 ? 20.227 -4.180 -45.372 1.00 94.62 1025 PHE A CA 1
ATOM 8121 C C . PHE A 1 1025 ? 20.592 -3.061 -46.338 1.00 94.62 1025 PHE A C 1
ATOM 8123 O O . PHE A 1 1025 ? 21.588 -2.361 -46.136 1.00 94.62 1025 PHE A O 1
ATOM 8130 N N . ASP A 1 1026 ? 19.788 -2.916 -47.389 1.00 92.12 1026 ASP A N 1
ATOM 8131 C CA . ASP A 1 1026 ? 19.949 -1.842 -48.361 1.00 92.12 1026 ASP A CA 1
ATOM 8132 C C . ASP A 1 1026 ? 19.708 -0.482 -47.695 1.00 92.12 1026 ASP A C 1
ATOM 8134 O O . ASP A 1 1026 ? 18.728 -0.294 -46.968 1.00 92.12 1026 ASP A O 1
ATOM 8138 N N . ARG A 1 1027 ? 20.624 0.464 -47.915 1.00 91.25 1027 ARG A N 1
ATOM 8139 C CA . ARG A 1 1027 ? 20.592 1.772 -47.251 1.00 91.25 1027 ARG A CA 1
ATOM 8140 C C . ARG A 1 1027 ? 19.363 2.584 -47.651 1.00 91.25 1027 ARG A C 1
ATOM 8142 O O . ARG A 1 1027 ? 18.786 3.240 -46.789 1.00 91.25 1027 ARG A O 1
ATOM 8149 N N . ASP A 1 1028 ? 18.984 2.541 -48.922 1.00 88.88 1028 ASP A N 1
ATOM 8150 C CA . ASP A 1 1028 ? 17.925 3.386 -49.470 1.00 88.88 1028 ASP A CA 1
ATOM 8151 C C . ASP A 1 1028 ? 16.533 2.820 -49.150 1.00 88.88 1028 ASP A C 1
ATOM 8153 O O . ASP A 1 1028 ? 15.578 3.577 -48.979 1.00 88.88 1028 ASP A O 1
ATOM 8157 N N . ALA A 1 1029 ? 16.427 1.497 -48.996 1.00 91.00 1029 ALA A N 1
ATOM 8158 C CA . ALA A 1 1029 ? 15.200 0.809 -48.606 1.00 91.00 1029 ALA A CA 1
ATOM 8159 C C . ALA A 1 1029 ? 15.007 0.678 -47.085 1.00 91.00 1029 ALA A C 1
ATOM 8161 O O . ALA A 1 1029 ? 13.911 0.330 -46.641 1.00 91.00 1029 ALA A O 1
ATOM 8162 N N . THR A 1 1030 ? 16.042 0.910 -46.268 1.00 93.81 1030 THR A N 1
ATOM 8163 C CA . THR A 1 1030 ? 15.933 0.757 -44.809 1.00 93.81 1030 THR A CA 1
ATOM 8164 C C . THR A 1 1030 ? 15.191 1.945 -44.193 1.00 93.81 1030 THR A C 1
ATOM 8166 O O . THR A 1 1030 ? 15.673 3.078 -44.288 1.00 93.81 1030 THR A O 1
ATOM 8169 N N . PRO A 1 1031 ? 14.060 1.715 -43.495 1.00 93.44 1031 PRO A N 1
ATOM 8170 C CA . PRO A 1 1031 ? 13.349 2.780 -42.807 1.00 93.44 1031 PRO A CA 1
ATOM 8171 C C . PRO A 1 1031 ? 14.225 3.483 -41.771 1.00 93.44 1031 PRO A C 1
ATOM 8173 O O . PRO A 1 1031 ? 15.115 2.893 -41.150 1.00 93.44 1031 PRO A O 1
ATOM 8176 N N . MET A 1 1032 ? 13.928 4.757 -41.547 1.00 92.44 1032 MET A N 1
ATOM 8177 C CA . MET A 1 1032 ? 14.501 5.524 -40.452 1.00 92.44 1032 MET A CA 1
ATOM 8178 C C . MET A 1 1032 ? 13.398 5.925 -39.481 1.00 92.44 1032 MET A C 1
ATOM 8180 O O . MET A 1 1032 ? 12.249 6.105 -39.878 1.00 92.44 1032 MET A O 1
ATOM 8184 N N . ARG A 1 1033 ? 13.761 6.103 -38.216 1.00 91.06 1033 ARG A N 1
ATOM 8185 C CA . ARG A 1 1033 ? 12.865 6.605 -37.171 1.00 91.06 1033 ARG A CA 1
ATOM 8186 C C . ARG A 1 1033 ? 13.435 7.853 -36.527 1.00 91.06 1033 ARG A C 1
ATOM 8188 O O . ARG A 1 1033 ? 14.657 8.005 -36.468 1.00 91.06 1033 ARG A O 1
ATOM 8195 N N . THR A 1 1034 ? 12.560 8.728 -36.055 1.00 90.50 1034 THR A N 1
ATOM 8196 C CA . THR A 1 1034 ? 12.941 10.019 -35.482 1.00 90.50 1034 THR A CA 1
ATOM 8197 C C . THR A 1 1034 ? 13.146 9.886 -33.985 1.00 90.50 1034 THR A C 1
ATOM 8199 O O . THR A 1 1034 ? 12.302 9.341 -33.280 1.00 90.50 1034 THR A O 1
ATOM 8202 N N . VAL A 1 1035 ? 14.271 10.395 -33.500 1.00 89.31 1035 VAL A N 1
ATOM 8203 C CA . VAL A 1 1035 ? 14.654 10.428 -32.093 1.00 89.31 1035 VAL A CA 1
ATOM 8204 C C . VAL A 1 1035 ? 14.624 11.872 -31.616 1.00 89.31 1035 VAL A C 1
ATOM 8206 O O . VAL A 1 1035 ? 15.244 12.736 -32.237 1.00 89.31 1035 VAL A O 1
ATOM 8209 N N . SER A 1 1036 ? 13.947 12.095 -30.494 1.00 84.81 1036 SER A N 1
ATOM 8210 C CA . SER A 1 1036 ? 13.887 13.371 -29.783 1.00 84.81 1036 SER A CA 1
ATOM 8211 C C . SER A 1 1036 ? 14.377 13.149 -28.344 1.00 84.81 1036 SER A C 1
ATOM 8213 O O . SER A 1 1036 ? 13.619 12.639 -27.505 1.00 84.81 1036 SER A O 1
ATOM 8215 N N . PRO A 1 1037 ? 15.664 13.426 -28.053 1.00 74.25 1037 PRO A N 1
ATOM 8216 C CA . PRO A 1 1037 ? 16.238 13.267 -26.718 1.00 74.25 1037 PRO A CA 1
ATOM 8217 C C . PRO A 1 1037 ? 15.543 14.145 -25.679 1.00 74.25 1037 PRO A C 1
ATOM 8219 O O . PRO A 1 1037 ? 15.177 15.279 -25.953 1.00 74.25 1037 PRO A O 1
ATOM 8222 N N . ALA A 1 1038 ? 15.398 13.633 -24.457 1.00 60.50 1038 ALA A N 1
ATOM 8223 C CA . ALA A 1 1038 ? 14.591 14.259 -23.404 1.00 60.50 1038 ALA A CA 1
ATOM 8224 C C . ALA A 1 1038 ? 15.030 15.668 -22.954 1.00 60.50 1038 ALA A C 1
ATOM 8226 O O . ALA A 1 1038 ? 14.266 16.360 -22.288 1.00 60.50 1038 ALA A O 1
ATOM 8227 N N . ALA A 1 1039 ? 16.266 16.071 -23.257 1.00 61.22 1039 ALA A N 1
ATOM 8228 C CA . ALA A 1 1039 ? 16.882 17.299 -22.756 1.00 61.22 1039 ALA A CA 1
ATOM 8229 C C . ALA A 1 1039 ? 17.073 18.382 -23.833 1.00 61.22 1039 ALA A C 1
ATOM 8231 O O . ALA A 1 1039 ? 17.634 19.436 -23.534 1.00 61.22 1039 ALA A O 1
ATOM 8232 N N . THR A 1 1040 ? 16.653 18.135 -25.080 1.00 65.12 1040 THR A N 1
ATOM 8233 C CA . THR A 1 1040 ? 16.895 19.055 -26.198 1.00 65.12 1040 THR A CA 1
ATOM 8234 C C . THR A 1 1040 ? 15.688 19.146 -27.133 1.00 65.12 1040 THR A C 1
ATOM 8236 O O . THR A 1 1040 ? 14.967 18.174 -27.336 1.00 65.12 1040 THR A O 1
ATOM 8239 N N . ASP A 1 1041 ? 15.510 20.303 -27.777 1.00 69.81 1041 ASP A N 1
ATOM 8240 C CA . ASP A 1 1041 ? 14.538 20.473 -28.872 1.00 69.81 1041 ASP A CA 1
ATOM 8241 C C . ASP A 1 1041 ? 15.044 19.874 -30.204 1.00 69.81 1041 ASP A C 1
ATOM 8243 O O . ASP A 1 1041 ? 14.402 19.994 -31.251 1.00 69.81 1041 ASP A O 1
ATOM 8247 N N . ALA A 1 1042 ? 16.229 19.253 -30.201 1.00 78.19 1042 ALA A N 1
ATOM 8248 C CA . ALA A 1 1042 ? 16.829 18.675 -31.392 1.00 78.19 1042 ALA A CA 1
ATOM 8249 C C . ALA A 1 1042 ? 16.187 17.319 -31.710 1.00 78.19 1042 ALA A C 1
ATOM 8251 O O . ALA A 1 1042 ? 16.077 16.449 -30.850 1.00 78.19 1042 ALA A O 1
ATOM 8252 N N . SER A 1 1043 ? 15.835 17.109 -32.977 1.00 86.69 1043 SER A N 1
ATOM 8253 C CA . SER A 1 1043 ? 15.403 15.807 -33.484 1.00 86.69 1043 SER A CA 1
ATOM 8254 C C . SER A 1 1043 ? 16.272 15.365 -34.655 1.00 86.69 1043 SER A C 1
ATOM 8256 O O . SER A 1 1043 ? 16.754 16.177 -35.449 1.00 86.69 1043 SER A O 1
ATOM 8258 N N . PHE A 1 1044 ? 16.503 14.060 -34.747 1.00 92.56 1044 PHE A N 1
ATOM 8259 C CA . PHE A 1 1044 ? 17.277 13.451 -35.824 1.00 92.56 1044 PHE A CA 1
ATOM 8260 C C . PHE A 1 1044 ? 16.763 12.049 -36.129 1.00 92.56 1044 PHE A C 1
ATOM 8262 O O . PHE A 1 1044 ? 16.146 11.403 -35.285 1.00 92.56 1044 PHE A O 1
ATOM 8269 N N . SER A 1 1045 ? 17.018 11.560 -37.337 1.00 93.38 1045 SER A N 1
ATOM 8270 C CA . SER A 1 1045 ? 16.583 10.239 -37.774 1.00 93.38 1045 SER A CA 1
ATOM 8271 C C . SER A 1 1045 ? 17.739 9.242 -37.806 1.00 93.38 1045 SER A C 1
ATOM 8273 O O . SER A 1 1045 ? 18.848 9.558 -38.250 1.00 93.38 1045 SER A O 1
ATOM 8275 N N . LEU A 1 1046 ? 17.449 8.014 -37.377 1.00 95.25 1046 LEU A N 1
ATOM 8276 C CA . LEU A 1 1046 ? 18.368 6.874 -37.350 1.00 95.25 1046 LEU A CA 1
ATOM 8277 C C . LEU A 1 1046 ? 17.799 5.708 -38.154 1.00 95.25 1046 LEU A C 1
ATOM 8279 O O . LEU A 1 1046 ? 16.586 5.507 -38.147 1.00 95.25 1046 LEU A O 1
ATOM 8283 N N . PHE A 1 1047 ? 18.655 4.913 -38.801 1.00 96.56 1047 PHE A N 1
ATOM 8284 C CA . PHE A 1 1047 ? 18.214 3.679 -39.459 1.00 96.56 1047 PHE A CA 1
ATOM 8285 C C . PHE A 1 1047 ? 17.666 2.690 -38.428 1.00 96.56 1047 PHE A C 1
ATOM 8287 O O . PHE A 1 1047 ? 18.185 2.593 -37.311 1.00 96.56 1047 PHE A O 1
ATOM 8294 N N . THR A 1 1048 ? 16.633 1.937 -38.803 1.00 95.50 1048 THR A N 1
ATOM 8295 C CA . THR A 1 1048 ? 16.044 0.912 -37.930 1.00 95.50 1048 THR A CA 1
ATOM 8296 C C . THR A 1 1048 ? 16.812 -0.410 -37.944 1.00 95.50 1048 THR A C 1
ATOM 8298 O O . THR A 1 1048 ? 16.644 -1.225 -37.041 1.00 95.50 1048 THR A O 1
ATOM 8301 N N . LYS A 1 1049 ? 17.689 -0.613 -38.934 1.00 96.06 1049 LYS A N 1
ATOM 8302 C CA . LYS A 1 1049 ? 18.467 -1.844 -39.143 1.00 96.06 1049 LYS A CA 1
ATOM 8303 C C . LYS A 1 1049 ? 19.966 -1.527 -39.251 1.00 96.06 1049 LYS A C 1
ATOM 8305 O O . LYS A 1 1049 ? 20.311 -0.407 -39.640 1.00 96.06 1049 LYS A O 1
ATOM 8310 N N . PRO A 1 1050 ? 20.862 -2.485 -38.948 1.00 95.56 1050 PRO A N 1
ATOM 8311 C CA . PRO A 1 1050 ? 22.309 -2.288 -39.038 1.00 95.56 1050 PRO A CA 1
ATOM 8312 C C . PRO A 1 1050 ? 22.794 -2.268 -40.498 1.00 95.56 1050 PRO A C 1
ATOM 8314 O O . PRO A 1 1050 ? 23.352 -3.240 -41.007 1.00 95.56 1050 PRO A O 1
ATOM 8317 N N . VAL A 1 1051 ? 22.568 -1.151 -41.189 1.00 95.19 1051 VAL A N 1
ATOM 8318 C CA . VAL A 1 1051 ? 23.087 -0.893 -42.542 1.00 95.19 1051 VAL A CA 1
ATOM 8319 C C . VAL A 1 1051 ? 24.620 -0.836 -42.509 1.00 95.19 1051 VAL A C 1
ATOM 8321 O O . VAL A 1 1051 ? 25.216 -0.384 -41.529 1.00 95.19 1051 VAL A O 1
ATOM 8324 N N . ALA A 1 1052 ? 25.284 -1.254 -43.588 1.00 92.81 1052 ALA A N 1
ATOM 8325 C CA . ALA A 1 1052 ? 26.742 -1.182 -43.687 1.00 92.81 1052 ALA A CA 1
ATOM 8326 C C . ALA A 1 1052 ? 27.279 0.246 -43.420 1.00 92.81 1052 ALA A C 1
ATOM 8328 O O . ALA A 1 1052 ? 26.758 1.242 -43.941 1.00 92.81 1052 ALA A O 1
ATOM 8329 N N . GLY A 1 1053 ? 28.334 0.336 -42.601 1.00 92.75 1053 GLY A N 1
ATOM 8330 C CA . GLY A 1 1053 ? 28.954 1.602 -42.185 1.00 92.75 1053 GLY A CA 1
ATOM 8331 C C . GLY A 1 1053 ? 28.181 2.371 -41.107 1.00 92.75 1053 GLY A C 1
ATOM 8332 O O . GLY A 1 1053 ? 28.337 3.588 -41.000 1.00 92.75 1053 GLY A O 1
ATOM 8333 N N . THR A 1 1054 ? 27.324 1.693 -40.337 1.00 95.81 1054 THR A N 1
ATOM 8334 C CA . THR A 1 1054 ? 26.586 2.292 -39.217 1.00 95.81 1054 THR A CA 1
ATOM 8335 C C . THR A 1 1054 ? 26.961 1.677 -37.867 1.00 95.81 1054 THR A C 1
ATOM 8337 O O . THR A 1 1054 ? 27.513 0.578 -37.788 1.00 95.81 1054 THR A O 1
ATOM 8340 N N . ARG A 1 1055 ? 26.668 2.399 -36.781 1.00 95.50 1055 ARG A N 1
ATOM 8341 C CA . ARG A 1 1055 ? 26.859 1.967 -35.390 1.00 95.50 1055 ARG A CA 1
ATOM 8342 C C . ARG A 1 1055 ? 25.563 2.111 -34.600 1.00 95.50 1055 ARG A C 1
ATOM 8344 O O . ARG A 1 1055 ? 24.838 3.085 -34.822 1.00 95.50 1055 ARG A O 1
ATOM 8351 N N . PRO A 1 1056 ? 25.288 1.194 -33.659 1.00 96.88 1056 PRO A N 1
ATOM 8352 C CA . PRO A 1 1056 ? 24.157 1.338 -32.759 1.00 96.88 1056 PRO A CA 1
ATOM 8353 C C . PRO A 1 1056 ? 24.351 2.538 -31.827 1.00 96.88 1056 PRO A C 1
ATOM 8355 O O . PRO A 1 1056 ? 25.445 2.768 -31.311 1.00 96.88 1056 PRO A O 1
ATOM 8358 N N . LEU A 1 1057 ? 23.269 3.274 -31.590 1.00 95.81 1057 LEU A N 1
ATOM 8359 C CA . LEU A 1 1057 ? 23.174 4.307 -30.565 1.00 95.81 1057 LEU A CA 1
ATOM 8360 C C . LEU A 1 1057 ? 22.223 3.857 -29.470 1.00 95.81 1057 LEU A C 1
ATOM 8362 O O . LEU A 1 1057 ? 21.094 3.465 -29.752 1.00 95.81 1057 LEU A O 1
ATOM 8366 N N . PHE A 1 1058 ? 22.663 3.958 -28.226 1.00 95.62 1058 PHE A N 1
ATOM 8367 C CA . PHE A 1 1058 ? 21.923 3.562 -27.039 1.00 95.62 1058 PHE A CA 1
ATOM 8368 C C . PHE A 1 1058 ? 21.509 4.794 -26.241 1.00 95.62 1058 PHE A C 1
ATOM 8370 O O . PHE A 1 1058 ? 22.281 5.749 -26.126 1.00 95.62 1058 PHE A O 1
ATOM 8377 N N . ALA A 1 1059 ? 20.323 4.736 -25.643 1.00 93.19 1059 ALA A N 1
ATOM 8378 C CA . ALA A 1 1059 ? 19.996 5.555 -24.487 1.00 93.19 1059 ALA A CA 1
ATOM 8379 C C . ALA A 1 1059 ? 20.388 4.772 -23.232 1.00 93.19 1059 ALA A C 1
ATOM 8381 O O . ALA A 1 1059 ? 19.889 3.665 -22.998 1.00 93.19 1059 ALA A O 1
ATOM 8382 N N . ILE A 1 1060 ? 21.292 5.332 -22.433 1.00 93.62 1060 ILE A N 1
ATOM 8383 C CA . ILE A 1 1060 ? 21.690 4.743 -21.154 1.00 93.62 1060 ILE A CA 1
ATOM 8384 C C . ILE A 1 1060 ? 21.595 5.782 -20.043 1.00 93.62 1060 ILE A C 1
ATOM 8386 O O . ILE A 1 1060 ? 21.746 6.981 -20.273 1.00 93.62 1060 ILE A O 1
ATOM 8390 N N . ARG A 1 1061 ? 21.384 5.307 -18.820 1.00 90.56 1061 ARG A N 1
ATOM 8391 C CA . ARG A 1 1061 ? 21.228 6.134 -17.630 1.00 90.56 1061 ARG A CA 1
ATOM 8392 C C . ARG A 1 1061 ? 22.244 5.752 -16.572 1.00 90.56 1061 ARG A C 1
ATOM 8394 O O . ARG A 1 1061 ? 22.399 4.576 -16.266 1.00 90.56 1061 ARG A O 1
ATOM 8401 N N . ASN A 1 1062 ? 22.871 6.734 -15.946 1.00 89.00 1062 ASN A N 1
ATOM 8402 C CA . ASN A 1 1062 ? 23.617 6.507 -14.723 1.00 89.00 1062 ASN A CA 1
ATOM 8403 C C . ASN A 1 1062 ? 22.622 6.212 -13.591 1.00 89.00 1062 ASN A C 1
ATOM 8405 O O . ASN A 1 1062 ? 21.773 7.042 -13.266 1.00 89.00 1062 ASN A O 1
ATOM 8409 N N . THR A 1 1063 ? 22.693 5.024 -13.001 1.00 81.38 1063 THR A N 1
ATOM 8410 C CA . THR A 1 1063 ? 21.736 4.572 -11.974 1.00 81.38 1063 THR A CA 1
ATOM 8411 C C . THR A 1 1063 ? 21.846 5.348 -10.662 1.00 81.38 1063 THR A C 1
ATOM 8413 O O . THR A 1 1063 ? 20.874 5.394 -9.914 1.00 81.38 1063 THR A O 1
ATOM 8416 N N . LYS A 1 1064 ? 22.999 5.973 -10.394 1.00 79.94 1064 LYS A N 1
ATOM 8417 C CA . LYS A 1 1064 ? 23.264 6.747 -9.175 1.00 79.94 1064 LYS A CA 1
ATOM 8418 C C . LYS A 1 1064 ? 22.854 8.207 -9.318 1.00 79.94 1064 LYS A C 1
ATOM 8420 O O . LYS A 1 1064 ? 22.265 8.762 -8.400 1.00 79.94 1064 LYS A O 1
ATOM 8425 N N . THR A 1 1065 ? 23.169 8.834 -10.452 1.00 79.56 1065 THR A N 1
ATOM 8426 C CA . THR A 1 1065 ? 22.913 10.272 -10.663 1.00 79.56 1065 THR A CA 1
ATOM 8427 C C . THR A 1 1065 ? 21.626 10.558 -11.431 1.00 79.56 1065 THR A C 1
ATOM 8429 O O . THR A 1 1065 ? 21.181 11.699 -11.475 1.00 79.56 1065 THR A O 1
ATOM 8432 N N . GLY A 1 1066 ? 21.039 9.551 -12.083 1.00 77.69 1066 GLY A N 1
ATOM 8433 C CA . GLY A 1 1066 ? 19.889 9.717 -12.970 1.00 77.69 1066 GLY A CA 1
ATOM 8434 C C . GLY A 1 1066 ? 20.223 10.327 -14.337 1.00 77.69 1066 GLY A C 1
ATOM 8435 O O . GLY A 1 1066 ? 19.329 10.402 -15.180 1.00 77.69 1066 GLY A O 1
ATOM 8436 N N . GLN A 1 1067 ? 21.483 10.713 -14.591 1.00 82.75 1067 GLN A N 1
ATOM 8437 C CA . GLN A 1 1067 ? 21.913 11.300 -15.863 1.00 82.75 1067 GLN A CA 1
ATOM 8438 C C . GLN A 1 1067 ? 21.646 10.335 -17.023 1.00 82.75 1067 GLN A C 1
ATOM 8440 O O . GLN A 1 1067 ? 22.163 9.219 -17.022 1.00 82.75 1067 GLN A O 1
ATOM 8445 N N . GLN A 1 1068 ? 20.880 10.774 -18.020 1.00 86.81 1068 GLN A N 1
ATOM 8446 C CA . GLN A 1 1068 ? 20.672 10.040 -19.269 1.00 86.81 1068 GLN A CA 1
ATOM 8447 C C . GLN A 1 1068 ? 21.593 10.583 -20.358 1.00 86.81 1068 GLN A C 1
ATOM 8449 O O . GLN A 1 1068 ? 21.752 11.795 -20.479 1.00 86.81 1068 GLN A O 1
ATOM 8454 N N . ILE A 1 1069 ? 22.174 9.688 -21.156 1.00 91.62 1069 ILE A N 1
ATOM 8455 C CA . ILE A 1 1069 ? 22.996 10.047 -22.313 1.00 91.62 1069 ILE A CA 1
ATOM 8456 C C . ILE A 1 1069 ? 22.631 9.214 -23.540 1.00 91.62 1069 ILE A C 1
ATOM 8458 O O . ILE A 1 1069 ? 22.151 8.082 -23.432 1.00 91.62 1069 ILE A O 1
ATOM 8462 N N . VAL A 1 1070 ? 22.941 9.767 -24.709 1.00 92.81 1070 VAL A N 1
ATOM 8463 C CA . VAL A 1 1070 ? 22.972 9.073 -25.995 1.00 92.81 1070 VAL A CA 1
ATOM 8464 C C . VAL A 1 1070 ? 24.416 8.673 -26.290 1.00 92.81 1070 VAL A C 1
ATOM 8466 O O . VAL A 1 1070 ? 25.317 9.508 -26.259 1.00 92.81 1070 VAL A O 1
ATOM 8469 N N . THR A 1 1071 ? 24.672 7.394 -26.562 1.00 94.62 1071 THR A N 1
ATOM 8470 C CA . THR A 1 1071 ? 26.046 6.903 -26.747 1.00 94.62 1071 THR A CA 1
ATOM 8471 C C . THR A 1 1071 ? 26.136 5.683 -27.655 1.00 94.62 1071 THR A C 1
ATOM 8473 O O . THR A 1 1071 ? 25.250 4.838 -27.653 1.00 94.62 1071 THR A O 1
ATOM 8476 N N . ALA A 1 1072 ? 27.237 5.556 -28.403 1.00 94.06 1072 ALA A N 1
ATOM 8477 C CA . ALA A 1 1072 ? 27.603 4.317 -29.101 1.00 94.06 1072 ALA A CA 1
ATOM 8478 C C . ALA A 1 1072 ? 28.349 3.309 -28.196 1.00 94.06 1072 ALA A C 1
ATOM 8480 O O . ALA A 1 1072 ? 28.667 2.199 -28.621 1.00 94.06 1072 ALA A O 1
ATOM 8481 N N . ASP A 1 1073 ? 28.649 3.701 -26.954 1.00 95.19 1073 ASP A N 1
ATOM 8482 C CA . ASP A 1 1073 ? 29.370 2.901 -25.970 1.00 95.19 1073 ASP A CA 1
ATOM 8483 C C . ASP A 1 1073 ? 28.424 2.419 -24.853 1.00 95.19 1073 ASP A C 1
ATOM 8485 O O . ASP A 1 1073 ? 28.147 3.184 -23.923 1.00 95.19 1073 ASP A O 1
ATOM 8489 N N . PRO A 1 1074 ? 27.960 1.153 -24.878 1.00 94.75 1074 PRO A N 1
ATOM 8490 C CA . PRO A 1 1074 ? 27.118 0.619 -23.811 1.00 94.75 1074 PRO A CA 1
ATOM 8491 C C . PRO A 1 1074 ? 27.864 0.459 -22.471 1.00 94.75 1074 PRO A C 1
ATOM 8493 O O . PRO A 1 1074 ? 27.223 0.313 -21.438 1.00 94.75 1074 PRO A O 1
ATOM 8496 N N . TYR A 1 1075 ? 29.197 0.526 -22.435 1.00 94.88 1075 TYR A N 1
ATOM 8497 C CA . TYR A 1 1075 ? 29.989 0.454 -21.200 1.00 94.88 1075 TYR A CA 1
ATOM 8498 C C . TYR A 1 1075 ? 30.303 1.829 -20.598 1.00 94.88 1075 TYR A C 1
ATOM 8500 O O . TYR A 1 1075 ? 31.070 1.901 -19.642 1.00 94.88 1075 TYR A O 1
ATOM 8508 N N . PHE A 1 1076 ? 29.746 2.922 -21.128 1.00 95.00 1076 PHE A N 1
ATOM 8509 C CA . PHE A 1 1076 ? 30.167 4.274 -20.746 1.00 95.00 1076 PHE A CA 1
ATOM 8510 C C . PHE A 1 1076 ? 30.072 4.548 -19.232 1.00 95.00 1076 PHE A C 1
ATOM 8512 O O . PHE A 1 1076 ? 30.987 5.132 -18.662 1.00 95.00 1076 PHE A O 1
ATOM 8519 N N . PHE A 1 1077 ? 29.004 4.086 -18.569 1.00 94.50 1077 PHE A N 1
ATOM 8520 C CA . PHE A 1 1077 ? 28.857 4.192 -17.109 1.00 94.50 1077 PHE A CA 1
ATOM 8521 C C . PHE A 1 1077 ? 29.350 2.958 -16.339 1.00 94.50 1077 PHE A C 1
ATOM 8523 O O . PHE A 1 1077 ? 29.276 2.942 -15.112 1.00 94.50 1077 PHE A O 1
ATOM 8530 N N . VAL A 1 1078 ? 29.834 1.917 -17.021 1.00 93.44 1078 VAL A N 1
ATOM 8531 C CA . VAL A 1 1078 ? 30.429 0.751 -16.356 1.00 93.44 1078 VAL A CA 1
ATOM 8532 C C . VAL A 1 1078 ? 31.771 1.166 -15.766 1.00 93.44 1078 VAL A C 1
ATOM 8534 O O . VAL A 1 1078 ? 32.516 1.921 -16.385 1.00 93.44 1078 VAL A O 1
ATOM 8537 N N . GLU A 1 1079 ? 32.067 0.688 -14.561 1.00 92.88 1079 GLU A N 1
ATOM 8538 C CA . GLU A 1 1079 ? 33.332 0.974 -13.890 1.00 92.88 1079 GLU A CA 1
ATOM 8539 C C . GLU A 1 1079 ? 34.486 0.266 -14.609 1.00 92.88 1079 GLU A C 1
ATOM 8541 O O . GLU A 1 1079 ? 34.357 -0.892 -15.020 1.00 92.88 1079 GLU A O 1
ATOM 8546 N N . GLN A 1 1080 ? 35.586 0.996 -14.808 1.00 93.69 1080 GLN A N 1
ATOM 8547 C CA . GLN A 1 1080 ? 36.719 0.571 -15.626 1.00 93.69 1080 GLN A CA 1
ATOM 8548 C C . GLN A 1 1080 ? 38.025 0.741 -14.861 1.00 93.69 1080 GLN A C 1
ATOM 8550 O O . GLN A 1 1080 ? 38.237 1.762 -14.206 1.00 93.69 1080 GLN A O 1
ATOM 8555 N N . GLU A 1 1081 ? 38.917 -0.230 -15.012 1.00 94.56 1081 GLU A N 1
ATOM 8556 C CA . GLU A 1 1081 ? 40.250 -0.233 -14.414 1.00 94.56 1081 GLU A CA 1
ATOM 8557 C C . GLU A 1 1081 ? 41.292 -0.606 -15.470 1.00 94.56 1081 GLU A C 1
ATOM 8559 O O . GLU A 1 1081 ? 41.118 -1.571 -16.212 1.00 94.56 1081 GLU A O 1
ATOM 8564 N N . GLU A 1 1082 ? 42.382 0.150 -15.568 1.00 94.88 1082 GLU A N 1
ATOM 8565 C CA . GLU A 1 1082 ? 43.481 -0.187 -16.474 1.00 94.88 1082 GLU A CA 1
ATOM 8566 C C . GLU A 1 1082 ? 44.316 -1.339 -15.901 1.00 94.88 1082 GLU A C 1
ATOM 8568 O O . GLU A 1 1082 ? 44.729 -1.302 -14.743 1.00 94.88 1082 GLU A O 1
ATOM 8573 N N . LEU A 1 1083 ? 44.578 -2.365 -16.715 1.00 94.19 1083 LEU A N 1
ATOM 8574 C CA . LEU A 1 1083 ? 45.291 -3.566 -16.286 1.00 94.19 1083 LEU A CA 1
ATOM 8575 C C . LEU A 1 1083 ? 46.645 -3.679 -17.002 1.00 94.19 1083 LEU A C 1
ATOM 8577 O O . LEU A 1 1083 ? 46.687 -3.637 -18.234 1.00 94.19 1083 LEU A O 1
ATOM 8581 N N . PRO A 1 1084 ? 47.756 -3.919 -16.280 1.00 91.75 1084 PRO A N 1
ATOM 8582 C CA . PRO A 1 1084 ? 49.102 -3.973 -16.858 1.00 91.75 1084 PRO A CA 1
ATOM 8583 C C . PRO A 1 1084 ? 49.404 -5.325 -17.535 1.00 91.75 1084 PRO A C 1
ATOM 8585 O O . PRO A 1 1084 ? 50.427 -5.949 -17.264 1.00 91.75 1084 PRO A O 1
ATOM 8588 N N . LEU A 1 1085 ? 48.504 -5.819 -18.391 1.00 92.19 1085 LEU A N 1
ATOM 8589 C CA . LEU A 1 1085 ? 48.601 -7.133 -19.038 1.00 92.19 1085 LEU A CA 1
ATOM 8590 C C . LEU A 1 1085 ? 49.474 -7.077 -20.301 1.00 92.19 1085 LEU A C 1
ATOM 8592 O O . LEU A 1 1085 ? 48.977 -7.040 -21.423 1.00 92.19 1085 LEU A O 1
ATOM 8596 N N . HIS A 1 1086 ? 50.796 -7.101 -20.138 1.00 89.69 1086 HIS A N 1
ATOM 8597 C CA . HIS A 1 1086 ? 51.723 -6.945 -21.266 1.00 89.69 1086 HIS A CA 1
ATOM 8598 C C . HIS A 1 1086 ? 52.162 -8.281 -21.884 1.00 89.69 1086 HIS A C 1
ATOM 8600 O O . HIS A 1 1086 ? 52.714 -9.156 -21.210 1.00 89.69 1086 HIS A O 1
ATOM 8606 N N . LEU A 1 1087 ? 51.974 -8.413 -23.200 1.00 94.19 1087 LEU A N 1
ATOM 8607 C CA . LEU A 1 1087 ? 52.571 -9.474 -24.015 1.00 94.19 1087 LEU A CA 1
ATOM 8608 C C . LEU A 1 1087 ? 53.799 -8.940 -24.774 1.00 94.19 1087 LEU A C 1
ATOM 8610 O O . LEU A 1 1087 ? 53.855 -7.742 -25.046 1.00 94.19 1087 LEU A O 1
ATOM 8614 N N . PRO A 1 1088 ? 54.770 -9.793 -25.149 1.00 93.06 1088 PRO A N 1
ATOM 8615 C CA . PRO A 1 1088 ? 55.883 -9.403 -26.023 1.00 93.06 1088 PRO A CA 1
ATOM 8616 C C . PRO A 1 1088 ? 55.406 -8.792 -27.353 1.00 93.06 1088 PRO A C 1
ATOM 8618 O O . PRO A 1 1088 ? 54.358 -9.198 -27.850 1.00 93.06 1088 PRO A O 1
ATOM 8621 N N . GLU A 1 1089 ? 56.160 -7.850 -27.934 1.00 93.44 1089 GLU A N 1
ATOM 8622 C CA . GLU A 1 1089 ? 55.807 -7.178 -29.206 1.00 93.44 1089 GLU A CA 1
ATOM 8623 C C . GLU A 1 1089 ? 55.644 -8.155 -30.385 1.00 93.44 1089 GLU A C 1
ATOM 8625 O O . GLU A 1 1089 ? 54.849 -7.914 -31.288 1.00 93.44 1089 GLU A O 1
ATOM 8630 N N . ASP A 1 1090 ? 56.353 -9.286 -30.370 1.00 93.44 1090 ASP A N 1
ATOM 8631 C CA . ASP A 1 1090 ? 56.257 -10.342 -31.383 1.00 93.44 1090 ASP A CA 1
ATOM 8632 C C . ASP A 1 1090 ? 55.070 -11.297 -31.163 1.00 93.44 1090 ASP A C 1
ATOM 8634 O O . ASP A 1 1090 ? 54.790 -12.151 -32.009 1.00 93.44 1090 ASP A O 1
ATOM 8638 N N . HIS A 1 1091 ? 54.342 -11.173 -30.047 1.00 95.94 1091 HIS A N 1
ATOM 8639 C CA . HIS A 1 1091 ? 53.164 -11.993 -29.793 1.00 95.94 1091 HIS A CA 1
ATOM 8640 C C . HIS A 1 1091 ? 51.999 -11.553 -30.701 1.00 95.94 1091 HIS A C 1
ATOM 8642 O O . HIS A 1 1091 ? 51.601 -10.389 -30.646 1.00 95.94 1091 HIS A O 1
ATOM 8648 N N . PRO A 1 1092 ? 51.311 -12.463 -31.425 1.00 94.12 1092 PRO A N 1
ATOM 8649 C CA . PRO A 1 1092 ? 50.224 -12.100 -32.354 1.00 94.12 1092 PRO A CA 1
ATOM 8650 C C . PRO A 1 1092 ? 49.023 -11.358 -31.741 1.00 94.12 1092 PRO A C 1
ATOM 8652 O O . PRO A 1 1092 ? 48.148 -10.873 -32.455 1.00 94.12 1092 PRO A O 1
ATOM 8655 N N . HIS A 1 1093 ? 48.940 -11.324 -30.412 1.00 95.00 1093 HIS A N 1
ATOM 8656 C CA . HIS A 1 1093 ? 47.872 -10.682 -29.639 1.00 95.00 1093 HIS A CA 1
ATOM 8657 C C . HIS A 1 1093 ? 48.356 -9.451 -28.850 1.00 95.00 1093 HIS A C 1
ATOM 8659 O O . HIS A 1 1093 ? 47.581 -8.934 -28.050 1.00 95.00 1093 HIS A O 1
ATOM 8665 N N . HIS A 1 1094 ? 49.597 -8.988 -29.053 1.00 94.38 1094 HIS A N 1
ATOM 8666 C CA . HIS A 1 1094 ? 50.181 -7.842 -28.344 1.00 94.38 1094 HIS A CA 1
ATOM 8667 C C . HIS A 1 1094 ? 49.245 -6.624 -28.338 1.00 94.38 1094 HIS A C 1
ATOM 8669 O O . HIS A 1 1094 ? 48.803 -6.190 -27.276 1.00 94.38 1094 HIS A O 1
ATOM 8675 N N . ASP A 1 1095 ? 48.824 -6.168 -29.520 1.00 93.31 1095 ASP A N 1
ATOM 8676 C CA . ASP A 1 1095 ? 47.962 -4.990 -29.694 1.00 93.31 1095 ASP A CA 1
ATOM 8677 C C . ASP A 1 1095 ? 46.605 -5.087 -28.985 1.00 93.31 1095 ASP A C 1
ATOM 8679 O O . ASP A 1 1095 ? 45.985 -4.068 -28.675 1.00 93.31 1095 ASP A O 1
ATOM 8683 N N . TYR A 1 1096 ? 46.094 -6.303 -28.766 1.00 93.00 1096 TYR A N 1
ATOM 8684 C CA . TYR A 1 1096 ? 44.825 -6.494 -28.066 1.00 93.00 1096 TYR A CA 1
ATOM 8685 C C . TYR A 1 1096 ? 44.974 -6.212 -26.566 1.00 93.00 1096 TYR A C 1
ATOM 8687 O O . TYR A 1 1096 ? 44.109 -5.568 -25.976 1.00 93.00 1096 TYR A O 1
ATOM 8695 N N . PHE A 1 1097 ? 46.086 -6.650 -25.969 1.00 93.56 1097 PHE A N 1
ATOM 8696 C CA . PHE A 1 1097 ? 46.336 -6.545 -24.531 1.00 93.56 1097 PHE A CA 1
ATOM 8697 C C . PHE A 1 1097 ? 47.172 -5.320 -24.126 1.00 93.56 1097 PHE A C 1
ATOM 8699 O O . PHE A 1 1097 ? 47.212 -4.993 -22.946 1.00 93.56 1097 PHE A O 1
ATOM 8706 N N . ALA A 1 1098 ? 47.771 -4.595 -25.078 1.00 90.12 1098 ALA A N 1
ATOM 8707 C CA . ALA A 1 1098 ? 48.599 -3.413 -24.809 1.00 90.12 1098 ALA A CA 1
ATOM 8708 C C . ALA A 1 1098 ? 47.900 -2.331 -23.959 1.00 90.12 1098 ALA A C 1
ATOM 8710 O O . ALA A 1 1098 ? 48.564 -1.643 -23.195 1.00 90.12 1098 ALA A O 1
ATOM 8711 N N . ASN A 1 1099 ? 46.571 -2.214 -24.077 1.00 87.06 1099 ASN A N 1
ATOM 8712 C CA . ASN A 1 1099 ? 45.721 -1.307 -23.296 1.00 87.06 1099 ASN A CA 1
ATOM 8713 C C . ASN A 1 1099 ? 44.536 -2.088 -22.706 1.00 87.06 1099 ASN A C 1
ATOM 8715 O O . ASN A 1 1099 ? 43.378 -1.805 -23.039 1.00 87.06 1099 ASN A O 1
ATOM 8719 N N . ALA A 1 1100 ? 44.831 -3.158 -21.962 1.00 93.00 1100 ALA A N 1
ATOM 8720 C CA . ALA A 1 1100 ? 43.812 -3.994 -21.343 1.00 93.00 1100 ALA A CA 1
ATOM 8721 C C . ALA A 1 1100 ? 43.054 -3.220 -20.253 1.00 93.00 1100 ALA A C 1
ATOM 8723 O O . ALA A 1 1100 ? 43.637 -2.472 -19.471 1.00 93.00 1100 ALA A O 1
ATOM 8724 N N . THR A 1 1101 ? 41.742 -3.422 -20.196 1.00 94.69 1101 THR A N 1
ATOM 8725 C CA . THR A 1 1101 ? 40.855 -2.761 -19.238 1.00 94.69 1101 THR A CA 1
ATOM 8726 C C . THR A 1 1101 ? 39.957 -3.811 -18.603 1.00 94.69 1101 THR A C 1
ATOM 8728 O O . THR A 1 1101 ? 39.369 -4.622 -19.319 1.00 94.69 1101 THR A O 1
ATOM 8731 N N . GLY A 1 1102 ? 39.870 -3.807 -17.277 1.00 95.94 1102 GLY A N 1
ATOM 8732 C CA . GLY A 1 1102 ? 38.876 -4.550 -16.518 1.00 95.94 1102 GLY A CA 1
ATOM 8733 C C . GLY A 1 1102 ? 37.556 -3.786 -16.484 1.00 95.94 1102 GLY A C 1
ATOM 8734 O O . GLY A 1 1102 ? 37.548 -2.572 -16.288 1.00 95.94 1102 GLY A O 1
ATOM 8735 N N . TYR A 1 1103 ? 36.450 -4.491 -16.705 1.00 95.12 1103 TYR A N 1
ATOM 8736 C CA . TYR A 1 1103 ? 35.087 -3.965 -16.669 1.00 95.12 1103 TYR A CA 1
ATOM 8737 C C . TYR A 1 1103 ? 34.318 -4.624 -15.528 1.00 95.12 1103 TYR A C 1
ATOM 8739 O O . TYR A 1 1103 ? 34.188 -5.849 -15.520 1.00 95.12 1103 TYR A O 1
ATOM 8747 N N . SER A 1 1104 ? 33.786 -3.809 -14.616 1.00 92.19 1104 SER A N 1
ATOM 8748 C CA . SER A 1 1104 ? 33.084 -4.251 -13.401 1.00 92.19 1104 SER A CA 1
ATOM 8749 C C . SER A 1 1104 ? 31.590 -3.950 -13.507 1.00 92.19 1104 SER A C 1
ATOM 8751 O O . SER A 1 1104 ? 31.107 -2.885 -13.110 1.00 92.19 1104 SER A O 1
ATOM 8753 N N . MET A 1 1105 ? 30.839 -4.875 -14.114 1.00 88.19 1105 MET A N 1
ATOM 8754 C CA . MET A 1 1105 ? 29.387 -4.731 -14.301 1.00 88.19 1105 MET A CA 1
ATOM 8755 C C . MET A 1 1105 ? 28.598 -4.928 -12.999 1.00 88.19 1105 MET A C 1
ATOM 8757 O O . MET A 1 1105 ? 27.464 -4.466 -12.893 1.00 88.19 1105 MET A O 1
ATOM 8761 N N . ASP A 1 1106 ? 29.210 -5.550 -11.993 1.00 83.62 1106 ASP A N 1
ATOM 8762 C CA . ASP A 1 1106 ? 28.661 -5.800 -10.657 1.00 83.62 1106 ASP A CA 1
ATOM 8763 C C . ASP A 1 1106 ? 28.397 -4.527 -9.837 1.00 83.62 1106 ASP A C 1
ATOM 8765 O O . ASP A 1 1106 ? 27.594 -4.538 -8.910 1.00 83.62 1106 ASP A O 1
ATOM 8769 N N . ARG A 1 1107 ? 29.012 -3.402 -10.216 1.00 84.31 1107 ARG A N 1
ATOM 8770 C CA . ARG A 1 1107 ? 28.846 -2.091 -9.563 1.00 84.31 1107 ARG A CA 1
ATOM 8771 C C . ARG A 1 1107 ? 27.520 -1.399 -9.878 1.00 84.31 1107 ARG A C 1
ATOM 8773 O O . ARG A 1 1107 ? 27.204 -0.381 -9.267 1.00 84.31 1107 ARG A O 1
ATOM 8780 N N . ASN A 1 1108 ? 26.764 -1.932 -10.842 1.00 83.06 1108 ASN A N 1
ATOM 8781 C CA . ASN A 1 1108 ? 25.419 -1.491 -11.217 1.00 83.06 1108 ASN A CA 1
ATOM 8782 C C . ASN A 1 1108 ? 25.282 0.019 -11.497 1.00 83.06 1108 ASN A C 1
ATOM 8784 O O . ASN A 1 1108 ? 24.263 0.615 -11.167 1.00 83.06 1108 ASN A O 1
ATOM 8788 N N . ASN A 1 1109 ? 26.299 0.658 -12.084 1.00 87.50 1109 ASN A N 1
ATOM 8789 C CA . ASN A 1 1109 ? 26.311 2.105 -12.360 1.00 87.50 1109 ASN A CA 1
ATOM 8790 C C . ASN A 1 1109 ? 25.550 2.500 -13.645 1.00 87.50 1109 ASN A C 1
ATOM 8792 O O . ASN A 1 1109 ? 25.298 3.684 -13.873 1.00 87.50 1109 ASN A O 1
ATOM 8796 N N . SER A 1 1110 ? 25.195 1.531 -14.495 1.00 90.75 1110 SER A N 1
ATOM 8797 C CA . SER A 1 1110 ? 24.590 1.758 -15.812 1.00 90.75 1110 SER A CA 1
ATOM 8798 C C . SER A 1 1110 ? 23.223 1.087 -15.920 1.00 90.75 1110 SER A C 1
ATOM 8800 O O . SER A 1 1110 ? 23.085 -0.099 -15.643 1.00 90.75 1110 SER A O 1
ATOM 8802 N N . GLY A 1 1111 ? 22.218 1.844 -16.351 1.00 90.38 1111 GLY A N 1
ATOM 8803 C CA . GLY A 1 1111 ? 20.898 1.363 -16.732 1.00 90.38 1111 GLY A CA 1
ATOM 8804 C C . GLY A 1 1111 ? 20.708 1.530 -18.234 1.00 90.38 1111 GLY A C 1
ATOM 8805 O O . GLY A 1 1111 ? 20.504 2.644 -18.713 1.00 90.38 1111 GLY A O 1
ATOM 8806 N N . TRP A 1 1112 ? 20.773 0.435 -18.982 1.00 93.12 1112 TRP A N 1
ATOM 8807 C CA . TRP A 1 1112 ? 20.545 0.428 -20.428 1.00 93.12 1112 TRP A CA 1
ATOM 8808 C C . TRP A 1 1112 ? 19.049 0.516 -20.716 1.00 93.12 1112 TRP A C 1
ATOM 8810 O O . TRP A 1 1112 ? 18.299 -0.371 -20.317 1.00 93.12 1112 TRP A O 1
ATOM 8820 N N . GLN A 1 1113 ? 18.610 1.602 -21.354 1.00 89.81 1113 GLN A N 1
ATOM 8821 C CA . GLN A 1 1113 ? 17.184 1.897 -21.505 1.00 89.81 1113 GLN A CA 1
ATOM 8822 C C . GLN A 1 1113 ? 16.636 1.396 -22.838 1.00 89.81 1113 GLN A C 1
ATOM 8824 O O . GLN A 1 1113 ? 15.597 0.747 -22.862 1.00 89.81 1113 GLN A O 1
ATOM 8829 N N . SER A 1 1114 ? 17.309 1.717 -23.945 1.00 92.06 1114 SER A N 1
ATOM 8830 C CA . SER A 1 1114 ? 16.862 1.331 -25.285 1.00 92.06 1114 SER A CA 1
ATOM 8831 C C . SER A 1 1114 ? 17.978 1.450 -26.321 1.00 92.06 1114 SER A C 1
ATOM 8833 O O . SER A 1 1114 ? 18.959 2.179 -26.139 1.00 92.06 1114 SER A O 1
ATOM 8835 N N . LEU A 1 1115 ? 17.810 0.748 -27.443 1.00 95.25 1115 LEU A N 1
ATOM 8836 C CA . LEU A 1 1115 ? 18.496 1.088 -28.686 1.00 95.25 1115 LEU A CA 1
ATOM 8837 C C . LEU A 1 1115 ? 17.694 2.216 -29.336 1.00 95.25 1115 LEU A C 1
ATOM 8839 O O . LEU A 1 1115 ? 16.479 2.093 -29.452 1.00 95.25 1115 LEU A O 1
ATOM 8843 N N . LEU A 1 1116 ? 18.359 3.283 -29.778 1.00 94.06 1116 LEU A N 1
ATOM 8844 C CA . LEU A 1 1116 ? 17.783 4.426 -30.498 1.00 94.06 1116 LEU A CA 1
ATOM 8845 C C . LEU A 1 1116 ? 17.830 4.246 -32.019 1.00 94.06 1116 LEU A C 1
ATOM 8847 O O . LEU A 1 1116 ? 16.942 4.731 -32.715 1.00 94.06 1116 LEU A O 1
ATOM 8851 N N . GLY A 1 1117 ? 18.744 3.436 -32.530 1.00 95.56 1117 GLY A N 1
ATOM 8852 C CA . GLY A 1 1117 ? 18.832 3.060 -33.939 1.00 95.56 1117 GLY A CA 1
ATOM 8853 C C . GLY A 1 1117 ? 20.287 3.026 -34.376 1.00 95.56 1117 GLY A C 1
ATOM 8854 O O . GLY A 1 1117 ? 21.182 2.933 -33.534 1.00 95.56 1117 GLY A O 1
ATOM 8855 N N . TYR A 1 1118 ? 20.516 3.126 -35.680 1.00 97.06 1118 TYR A N 1
ATOM 8856 C CA . TYR A 1 1118 ? 21.845 3.052 -36.275 1.00 97.06 1118 TYR A CA 1
ATOM 8857 C C . TYR A 1 1118 ? 22.224 4.364 -36.969 1.00 97.06 1118 TYR A C 1
ATOM 8859 O O . TYR A 1 1118 ? 21.493 4.854 -37.832 1.00 97.06 1118 TYR A O 1
ATOM 8867 N N . ALA A 1 1119 ? 23.370 4.932 -36.585 1.00 96.44 1119 ALA A N 1
ATOM 8868 C CA . ALA A 1 1119 ? 23.926 6.164 -37.153 1.00 96.44 1119 ALA A CA 1
ATOM 8869 C C . ALA A 1 1119 ? 25.173 5.880 -37.993 1.00 96.44 1119 ALA A C 1
ATOM 8871 O O . ALA A 1 1119 ? 25.904 4.929 -37.721 1.00 96.44 1119 ALA A O 1
ATOM 8872 N N . CYS A 1 1120 ? 25.428 6.705 -39.005 1.00 95.88 1120 CYS A N 1
ATOM 8873 C CA . CYS A 1 1120 ? 26.531 6.507 -39.942 1.00 95.88 1120 CYS A CA 1
ATOM 8874 C C . CYS A 1 1120 ? 27.883 6.869 -39.314 1.00 95.88 1120 CYS A C 1
ATOM 8876 O O . CYS A 1 1120 ? 28.013 7.895 -38.648 1.00 95.88 1120 CYS A O 1
ATOM 8878 N N . GLU A 1 1121 ? 28.910 6.057 -39.566 1.00 93.38 1121 GLU A N 1
ATOM 8879 C CA . GLU A 1 1121 ? 30.287 6.385 -39.167 1.00 93.38 1121 GLU A CA 1
ATOM 8880 C C . GLU A 1 1121 ? 30.886 7.492 -40.040 1.00 93.38 1121 GLU A C 1
ATOM 8882 O O . GLU A 1 1121 ? 31.585 8.372 -39.545 1.00 93.38 1121 GLU A O 1
ATOM 8887 N N . GLU A 1 1122 ? 30.572 7.470 -41.334 1.00 93.81 1122 GLU A N 1
ATOM 8888 C CA . GLU A 1 1122 ? 31.015 8.457 -42.315 1.00 93.81 1122 GLU A CA 1
ATOM 8889 C C . GLU A 1 1122 ? 29.824 9.239 -42.867 1.00 93.81 1122 GLU A C 1
ATOM 8891 O O . GLU A 1 1122 ? 28.721 8.702 -43.000 1.00 93.81 1122 GLU A O 1
ATOM 8896 N N . ARG A 1 1123 ? 30.050 10.508 -43.223 1.00 93.81 1123 ARG A N 1
ATOM 8897 C CA . ARG A 1 1123 ? 29.016 11.372 -43.799 1.00 93.81 1123 ARG A CA 1
ATOM 8898 C C . ARG A 1 1123 ? 28.518 10.797 -45.135 1.00 93.81 1123 ARG A C 1
ATOM 8900 O O . ARG A 1 1123 ? 29.315 10.694 -46.068 1.00 93.81 1123 ARG A O 1
ATOM 8907 N N . PRO A 1 1124 ? 27.217 10.493 -45.285 1.00 89.88 1124 PRO A N 1
ATOM 8908 C CA . PRO A 1 1124 ? 26.662 10.106 -46.580 1.00 89.88 1124 PRO A CA 1
ATOM 8909 C C . PRO A 1 1124 ? 26.760 11.237 -47.617 1.00 89.88 1124 PRO A C 1
ATOM 8911 O O . PRO A 1 1124 ? 26.695 12.419 -47.275 1.00 89.88 1124 PRO A O 1
ATOM 8914 N N . SER A 1 1125 ? 26.906 10.875 -48.895 1.00 84.25 1125 SER A N 1
ATOM 8915 C CA . SER A 1 1125 ? 27.120 11.824 -50.000 1.00 84.25 1125 SER A CA 1
ATOM 8916 C C . SER A 1 1125 ? 25.879 12.641 -50.380 1.00 84.25 1125 SER A C 1
ATOM 8918 O O . SER A 1 1125 ? 26.021 13.700 -50.990 1.00 84.25 1125 SER A O 1
ATOM 8920 N N . THR A 1 1126 ? 24.678 12.179 -50.022 1.00 81.19 1126 THR A N 1
ATOM 8921 C CA . THR A 1 1126 ? 23.391 12.819 -50.332 1.00 81.19 1126 THR A CA 1
ATOM 8922 C C . THR A 1 1126 ? 22.530 12.994 -49.075 1.00 81.19 1126 THR A C 1
ATOM 8924 O O . THR A 1 1126 ? 22.560 12.172 -48.156 1.00 81.19 1126 THR A O 1
ATOM 8927 N N . GLY A 1 1127 ? 21.739 14.072 -49.032 1.00 83.44 1127 GLY A N 1
ATOM 8928 C CA . GLY A 1 1127 ? 20.861 14.425 -47.909 1.00 83.44 1127 GLY A CA 1
ATOM 8929 C C . GLY A 1 1127 ? 21.505 15.331 -46.849 1.00 83.44 1127 GLY A C 1
ATOM 8930 O O . GLY A 1 1127 ? 22.698 15.637 -46.894 1.00 83.44 1127 GLY A O 1
ATOM 8931 N N . HIS A 1 1128 ? 20.695 15.764 -45.880 1.00 89.31 1128 HIS A N 1
ATOM 8932 C CA . HIS A 1 1128 ? 21.120 16.637 -44.782 1.00 89.31 1128 HIS A CA 1
ATOM 8933 C C . HIS A 1 1128 ? 21.561 15.808 -43.571 1.00 89.31 1128 HIS A C 1
ATOM 8935 O O . HIS A 1 1128 ? 20.739 15.197 -42.886 1.00 89.31 1128 HIS A O 1
ATOM 8941 N N . TRP A 1 1129 ? 22.869 15.800 -43.313 1.00 93.44 1129 TRP A N 1
ATOM 8942 C CA . TRP A 1 1129 ? 23.494 15.043 -42.228 1.00 93.44 1129 TRP A CA 1
ATOM 8943 C C . TRP A 1 1129 ? 24.329 15.966 -41.350 1.00 93.44 1129 TRP A C 1
ATOM 8945 O O . TRP A 1 1129 ? 25.074 16.798 -41.871 1.00 93.44 1129 TRP A O 1
ATOM 8955 N N . LYS A 1 1130 ? 24.228 15.783 -40.034 1.00 94.25 1130 LYS A N 1
ATOM 8956 C CA . LYS A 1 1130 ? 25.024 16.494 -39.027 1.00 94.25 1130 LYS A CA 1
ATOM 8957 C C . LYS A 1 1130 ? 25.661 15.511 -38.056 1.00 94.25 1130 LYS A C 1
ATOM 8959 O O . LYS A 1 1130 ? 25.165 14.393 -37.896 1.00 94.25 1130 LYS A O 1
ATOM 8964 N N . GLN A 1 1131 ? 26.751 15.930 -37.425 1.00 94.75 1131 GLN A N 1
ATOM 8965 C CA . GLN A 1 1131 ? 27.329 15.193 -36.307 1.00 94.75 1131 GLN A CA 1
ATOM 8966 C C . GLN A 1 1131 ? 26.453 15.346 -35.058 1.00 94.75 1131 GLN A C 1
ATOM 8968 O O . GLN A 1 1131 ? 25.831 16.389 -34.850 1.00 94.75 1131 GLN A O 1
ATOM 8973 N N . LEU A 1 1132 ? 26.393 14.316 -34.214 1.00 92.31 1132 LEU A N 1
ATOM 8974 C CA . LEU A 1 1132 ? 25.606 14.361 -32.977 1.00 92.31 1132 LEU A CA 1
ATOM 8975 C C . LEU A 1 1132 ? 26.100 15.434 -32.009 1.00 92.31 1132 LEU A C 1
ATOM 8977 O O . LEU A 1 1132 ? 25.276 16.076 -31.359 1.00 92.31 1132 LEU A O 1
ATOM 8981 N N . SER A 1 1133 ? 27.411 15.677 -31.958 1.00 92.19 1133 SER A N 1
ATOM 8982 C CA . SER A 1 1133 ? 27.990 16.737 -31.124 1.00 92.19 1133 SER A CA 1
ATOM 8983 C C . SER A 1 1133 ? 27.571 18.158 -31.533 1.00 92.19 1133 SER A C 1
ATOM 8985 O O . SER A 1 1133 ? 27.684 19.082 -30.729 1.00 92.19 1133 SER A O 1
ATOM 8987 N N . GLU A 1 1134 ? 27.055 18.347 -32.756 1.00 91.50 1134 GLU A N 1
ATOM 8988 C CA . GLU A 1 1134 ? 26.471 19.618 -33.209 1.00 91.50 1134 GLU A CA 1
ATOM 8989 C C . GLU A 1 1134 ? 25.011 19.793 -32.761 1.00 91.50 1134 GLU A C 1
ATOM 8991 O O . GLU A 1 1134 ? 24.492 20.909 -32.778 1.00 91.50 1134 GLU A O 1
ATOM 8996 N N . LEU A 1 1135 ? 24.333 18.695 -32.411 1.00 88.94 1135 LEU A N 1
ATOM 8997 C CA . LEU A 1 1135 ? 22.903 18.665 -32.088 1.00 88.94 1135 LEU A CA 1
ATOM 8998 C C . LEU A 1 1135 ? 22.634 18.540 -30.589 1.00 88.94 1135 LEU A C 1
ATOM 9000 O O . LEU A 1 1135 ? 21.600 19.006 -30.115 1.00 88.94 1135 LEU A O 1
ATOM 9004 N N . LEU A 1 1136 ? 23.533 17.882 -29.858 1.00 88.69 1136 LEU A N 1
ATOM 9005 C CA . LEU A 1 1136 ? 23.363 17.528 -28.454 1.00 88.69 1136 LEU A CA 1
ATOM 9006 C C . LEU A 1 1136 ? 24.472 18.145 -27.606 1.00 88.69 1136 LEU A C 1
ATOM 9008 O O . LEU A 1 1136 ? 25.643 18.154 -27.984 1.00 88.69 1136 LEU A O 1
ATOM 9012 N N . ASP A 1 1137 ? 24.100 18.651 -26.434 1.00 86.38 1137 ASP A N 1
ATOM 9013 C CA . ASP A 1 1137 ? 25.051 19.198 -25.475 1.00 86.38 1137 ASP A CA 1
ATOM 9014 C C . ASP A 1 1137 ? 25.881 18.089 -24.799 1.00 86.38 1137 ASP A C 1
ATOM 9016 O O . ASP A 1 1137 ? 25.527 16.909 -24.824 1.00 86.38 1137 ASP A O 1
ATOM 9020 N N . ARG A 1 1138 ? 26.975 18.472 -24.129 1.00 85.19 1138 ARG A N 1
ATOM 9021 C CA . ARG A 1 1138 ? 27.919 17.524 -23.509 1.00 85.19 1138 ARG A CA 1
ATOM 9022 C C . ARG A 1 1138 ? 27.348 16.690 -22.361 1.00 85.19 1138 ARG A C 1
ATOM 9024 O O . ARG A 1 1138 ? 27.936 15.661 -22.032 1.00 85.19 1138 ARG A O 1
ATOM 9031 N N . ASN A 1 1139 ? 26.257 17.124 -21.733 1.00 82.50 1139 ASN A N 1
ATOM 9032 C CA . ASN A 1 1139 ? 25.595 16.355 -20.682 1.00 82.50 1139 ASN A CA 1
ATOM 9033 C C . ASN A 1 1139 ? 24.710 15.253 -21.269 1.00 82.50 1139 ASN A C 1
ATOM 9035 O O . ASN A 1 1139 ? 24.510 14.251 -20.585 1.00 82.50 1139 ASN A O 1
ATOM 9039 N N . THR A 1 1140 ? 24.232 15.430 -22.506 1.00 84.19 1140 THR A N 1
ATOM 9040 C CA . THR A 1 1140 ? 23.387 14.478 -23.246 1.00 84.19 1140 THR A CA 1
ATOM 9041 C C . THR A 1 1140 ? 24.205 13.591 -24.196 1.00 84.19 1140 THR A C 1
ATOM 9043 O O . THR A 1 1140 ? 23.887 12.416 -24.371 1.00 84.19 1140 THR A O 1
ATOM 9046 N N . PHE A 1 1141 ? 25.279 14.118 -24.792 1.00 91.69 1141 PHE A N 1
ATOM 9047 C CA . PHE A 1 1141 ? 26.197 13.407 -25.685 1.00 91.69 1141 PHE A CA 1
ATOM 9048 C C . PHE A 1 1141 ? 27.654 13.675 -25.262 1.00 91.69 1141 PHE A C 1
ATOM 9050 O O . PHE A 1 1141 ? 28.161 14.784 -25.451 1.00 91.69 1141 PHE A O 1
ATOM 9057 N N . PRO A 1 1142 ? 28.334 12.701 -24.632 1.00 89.81 1142 PRO A N 1
ATOM 9058 C CA . PRO A 1 1142 ? 29.650 12.918 -24.040 1.00 89.81 1142 PRO A CA 1
ATOM 9059 C C . PRO A 1 1142 ? 30.753 13.130 -25.089 1.00 89.81 1142 PRO A C 1
ATOM 9061 O O . PRO A 1 1142 ? 30.567 12.969 -26.291 1.00 89.81 1142 PRO A O 1
ATOM 9064 N N . ALA A 1 1143 ? 31.950 13.498 -24.628 1.00 89.31 1143 ALA A N 1
ATOM 9065 C CA . ALA A 1 1143 ? 33.097 13.663 -25.515 1.00 89.31 1143 ALA A CA 1
ATOM 9066 C C . ALA A 1 1143 ? 33.530 12.330 -26.157 1.00 89.31 1143 ALA A C 1
ATOM 9068 O O . ALA A 1 1143 ? 33.474 11.270 -25.529 1.00 89.31 1143 ALA A O 1
ATOM 9069 N N . VAL A 1 1144 ? 34.028 12.415 -27.395 1.00 90.56 1144 VAL A N 1
ATOM 9070 C CA . VAL A 1 1144 ? 34.587 11.281 -28.146 1.00 90.56 1144 VAL A CA 1
ATOM 9071 C C . VAL A 1 1144 ? 35.663 10.562 -27.332 1.00 90.56 1144 VAL A C 1
ATOM 9073 O O . VAL A 1 1144 ? 36.545 11.185 -26.740 1.00 90.56 1144 VAL A O 1
ATOM 9076 N N . SER A 1 1145 ? 35.597 9.235 -27.335 1.00 88.62 1145 SER A N 1
ATOM 9077 C CA . SER A 1 1145 ? 36.538 8.339 -26.668 1.00 88.62 1145 SER A CA 1
ATOM 9078 C C . SER A 1 1145 ? 36.929 7.186 -27.599 1.00 88.62 1145 SER A C 1
ATOM 9080 O O . SER A 1 1145 ? 36.478 7.100 -28.742 1.00 88.62 1145 SER A O 1
ATOM 9082 N N . ARG A 1 1146 ? 37.751 6.246 -27.112 1.00 83.31 1146 ARG A N 1
ATOM 9083 C CA . ARG A 1 1146 ? 38.113 5.030 -27.864 1.00 83.31 1146 ARG A CA 1
ATOM 9084 C C . ARG A 1 1146 ? 36.885 4.230 -28.320 1.00 83.31 1146 ARG A C 1
ATOM 9086 O O . ARG A 1 1146 ? 36.929 3.607 -29.376 1.00 83.31 1146 ARG A O 1
ATOM 9093 N N . PHE A 1 1147 ? 35.809 4.232 -27.532 1.00 87.81 1147 PHE A N 1
ATOM 9094 C CA . PHE A 1 1147 ? 34.621 3.410 -27.781 1.00 87.81 1147 PHE A CA 1
ATOM 9095 C C . PHE A 1 1147 ? 33.344 4.214 -28.058 1.00 87.81 1147 PHE A C 1
ATOM 9097 O O . PHE A 1 1147 ? 32.369 3.636 -28.530 1.00 87.81 1147 PHE A O 1
ATOM 9104 N N . HIS A 1 1148 ? 33.372 5.533 -27.857 1.00 91.88 1148 HIS A N 1
ATOM 9105 C CA . HIS A 1 1148 ? 32.290 6.461 -28.180 1.00 91.88 1148 HIS A CA 1
ATOM 9106 C C . HIS A 1 1148 ? 32.726 7.388 -29.324 1.00 91.88 1148 HIS A C 1
ATOM 9108 O O . HIS A 1 1148 ? 33.689 8.135 -29.172 1.00 91.88 1148 HIS A O 1
ATOM 9114 N N . ARG A 1 1149 ? 32.041 7.333 -30.472 1.00 89.88 1149 ARG A N 1
ATOM 9115 C CA . ARG A 1 1149 ? 32.362 8.124 -31.674 1.00 89.88 1149 ARG A CA 1
ATOM 9116 C C . ARG A 1 1149 ? 31.299 9.185 -31.923 1.00 89.88 1149 ARG A C 1
ATOM 9118 O O . ARG A 1 1149 ? 30.133 8.965 -31.614 1.00 89.88 1149 ARG A O 1
ATOM 9125 N N . ASP A 1 1150 ? 31.706 10.280 -32.553 1.00 94.06 1150 ASP A N 1
ATOM 9126 C CA . ASP A 1 1150 ? 30.778 11.280 -33.071 1.00 94.06 1150 ASP A CA 1
ATOM 9127 C C . ASP A 1 1150 ? 30.233 10.823 -34.430 1.00 94.06 1150 ASP A C 1
ATOM 9129 O O . ASP A 1 1150 ? 30.976 10.744 -35.411 1.00 94.06 1150 ASP A O 1
ATOM 9133 N N . LEU A 1 1151 ? 28.960 10.427 -34.452 1.00 95.44 1151 LEU A N 1
ATOM 9134 C CA . LEU A 1 1151 ? 28.316 9.772 -35.592 1.00 95.44 1151 LEU A CA 1
ATOM 9135 C C . LEU A 1 1151 ? 27.449 10.754 -36.384 1.00 95.44 1151 LEU A C 1
ATOM 9137 O O . LEU A 1 1151 ? 26.946 11.740 -35.847 1.00 95.44 1151 LEU A O 1
ATOM 9141 N N . TRP A 1 1152 ? 27.237 10.442 -37.661 1.00 96.38 1152 TRP A N 1
ATOM 9142 C CA . TRP A 1 1152 ? 26.414 11.226 -38.576 1.00 96.38 1152 TRP A CA 1
ATOM 9143 C C . TRP A 1 1152 ? 24.958 10.764 -38.538 1.00 96.38 1152 TRP A C 1
ATOM 9145 O O . TRP A 1 1152 ? 24.651 9.595 -38.794 1.00 96.38 1152 TRP A O 1
ATOM 9155 N N . VAL A 1 1153 ? 24.056 11.708 -38.273 1.00 95.06 1153 VAL A N 1
ATOM 9156 C CA . VAL A 1 1153 ? 22.606 11.487 -38.213 1.00 95.06 1153 VAL A CA 1
ATOM 9157 C C . VAL A 1 1153 ? 21.876 12.380 -39.206 1.00 95.06 1153 VAL A C 1
ATOM 9159 O O . VAL A 1 1153 ? 22.341 13.476 -39.535 1.00 95.06 1153 VAL A O 1
ATOM 9162 N N . LYS A 1 1154 ? 20.743 11.896 -39.721 1.00 92.81 1154 LYS A N 1
ATOM 9163 C CA . LYS A 1 1154 ? 19.941 12.643 -40.693 1.00 92.81 1154 LYS A CA 1
ATOM 9164 C C . LYS A 1 1154 ? 19.085 13.661 -39.951 1.00 92.81 1154 LYS A C 1
ATOM 9166 O O . LYS A 1 1154 ? 18.462 13.316 -38.952 1.00 92.81 1154 LYS A O 1
ATOM 9171 N N . VAL A 1 1155 ? 19.033 14.893 -40.438 1.00 91.50 1155 VAL A N 1
ATOM 9172 C CA . VAL A 1 1155 ? 18.216 15.965 -39.850 1.00 91.50 1155 VAL A CA 1
ATOM 9173 C C . VAL A 1 1155 ? 17.211 16.487 -40.868 1.00 91.50 1155 VAL A C 1
ATOM 9175 O O . VAL A 1 1155 ? 17.441 16.400 -42.076 1.00 91.50 1155 VAL A O 1
ATOM 9178 N N . ALA A 1 1156 ? 16.091 17.027 -40.389 1.00 79.94 1156 ALA A N 1
ATOM 9179 C CA . ALA A 1 1156 ? 15.168 17.751 -41.253 1.00 79.94 1156 ALA A CA 1
ATOM 9180 C C . ALA A 1 1156 ? 15.836 19.044 -41.776 1.00 79.94 1156 ALA A C 1
ATOM 9182 O O . ALA A 1 1156 ? 16.582 19.682 -41.024 1.00 79.94 1156 ALA A O 1
ATOM 9183 N N . PRO A 1 1157 ? 15.599 19.443 -43.040 1.00 67.00 1157 PRO A N 1
ATOM 9184 C CA . PRO A 1 1157 ? 16.093 20.714 -43.562 1.00 67.00 1157 PRO A CA 1
ATOM 9185 C C . PRO A 1 1157 ? 15.497 21.888 -42.773 1.00 67.00 1157 PRO A C 1
ATOM 9187 O O . PRO A 1 1157 ? 14.329 21.862 -42.381 1.00 67.00 1157 PRO A O 1
ATOM 9190 N N . SER A 1 1158 ? 16.295 22.929 -42.524 1.00 58.94 1158 SER A N 1
ATOM 9191 C CA . SER A 1 1158 ? 15.804 24.129 -41.839 1.00 58.94 1158 SER A CA 1
ATOM 9192 C C . SER A 1 1158 ? 14.845 24.932 -42.733 1.00 58.94 1158 SER A C 1
ATOM 9194 O O . SER A 1 1158 ? 14.946 24.903 -43.961 1.00 58.94 1158 SER A O 1
ATOM 9196 N N . ALA A 1 1159 ? 13.942 25.721 -42.136 1.00 52.03 1159 ALA A N 1
ATOM 9197 C CA . ALA A 1 1159 ? 13.002 26.574 -42.881 1.00 52.03 1159 ALA A CA 1
ATOM 9198 C C . ALA A 1 1159 ? 13.691 27.612 -43.801 1.00 52.03 1159 ALA A C 1
ATOM 9200 O O . ALA A 1 1159 ? 13.079 28.103 -44.746 1.00 52.03 1159 ALA A O 1
ATOM 9201 N N . ALA A 1 1160 ? 14.964 27.940 -43.545 1.00 49.44 1160 ALA A N 1
ATOM 9202 C CA . ALA A 1 1160 ? 15.772 28.821 -44.390 1.00 49.44 1160 ALA A CA 1
ATOM 9203 C C . ALA A 1 1160 ? 16.391 28.094 -45.602 1.00 49.44 1160 ALA A C 1
ATOM 9205 O O . ALA A 1 1160 ? 16.605 28.717 -46.639 1.00 49.44 1160 ALA A O 1
ATOM 9206 N N . GLU A 1 1161 ? 16.648 26.788 -45.493 1.00 52.31 1161 GLU A N 1
ATOM 9207 C CA . GLU A 1 1161 ? 17.247 25.956 -46.548 1.00 52.31 1161 GLU A CA 1
ATOM 9208 C C . GLU A 1 1161 ? 16.190 25.329 -47.469 1.00 52.31 1161 GLU A C 1
ATOM 9210 O O . GLU A 1 1161 ? 16.444 25.167 -48.659 1.00 52.31 1161 GLU A O 1
ATOM 9215 N N . ALA A 1 1162 ? 14.972 25.085 -46.970 1.00 49.19 1162 ALA A N 1
ATOM 9216 C CA . ALA A 1 1162 ? 13.846 24.612 -47.784 1.00 49.19 1162 ALA A CA 1
ATOM 9217 C C . ALA A 1 1162 ? 13.458 25.586 -48.922 1.00 49.19 1162 ALA A C 1
ATOM 9219 O O . ALA A 1 1162 ? 12.912 25.164 -49.936 1.00 49.19 1162 ALA A O 1
ATOM 9220 N N . ASN A 1 1163 ? 13.790 26.878 -48.792 1.00 44.97 1163 ASN A N 1
ATOM 9221 C CA . ASN A 1 1163 ? 13.569 27.893 -49.832 1.00 44.97 1163 ASN A CA 1
ATOM 9222 C C . ASN A 1 1163 ? 14.640 27.903 -50.943 1.00 44.97 1163 ASN A C 1
ATOM 9224 O O . ASN A 1 1163 ? 14.460 28.596 -51.944 1.00 44.97 1163 ASN A O 1
ATOM 9228 N N . LEU A 1 1164 ? 15.749 27.168 -50.787 1.00 48.84 1164 LEU A N 1
ATOM 9229 C CA . LEU A 1 1164 ? 16.823 27.076 -51.787 1.00 48.84 1164 LEU A CA 1
ATOM 9230 C C . LEU A 1 1164 ? 16.677 25.865 -52.724 1.00 48.84 1164 LEU A C 1
ATOM 9232 O O . LEU A 1 1164 ? 17.263 25.884 -53.799 1.00 48.84 1164 LEU A O 1
ATOM 9236 N N . GLU A 1 1165 ? 15.877 24.851 -52.371 1.00 41.09 1165 GLU A N 1
ATOM 9237 C CA . GLU A 1 1165 ? 15.597 23.691 -53.243 1.00 41.09 1165 GLU A CA 1
ATOM 9238 C C . GLU A 1 1165 ? 14.416 23.911 -54.211 1.00 41.09 1165 GLU A C 1
ATOM 9240 O O . GLU A 1 1165 ? 14.181 23.095 -55.100 1.00 41.09 1165 GLU A O 1
ATOM 9245 N N . THR A 1 1166 ? 13.692 25.031 -54.098 1.00 40.16 1166 THR A N 1
ATOM 9246 C CA . THR A 1 1166 ? 12.615 25.425 -55.028 1.00 40.16 1166 THR A CA 1
ATOM 9247 C C . THR A 1 1166 ? 13.058 26.360 -56.166 1.00 40.16 1166 THR A C 1
ATOM 9249 O O . THR A 1 1166 ? 12.199 26.966 -56.811 1.00 40.16 1166 THR A O 1
ATOM 9252 N N . HIS A 1 1167 ? 14.363 26.481 -56.448 1.00 32.53 1167 HIS A N 1
ATOM 9253 C CA . HIS A 1 1167 ? 14.885 27.291 -57.560 1.00 32.53 1167 HIS A CA 1
ATOM 9254 C C . HIS A 1 1167 ? 15.847 26.557 -58.489 1.00 32.53 1167 HIS A C 1
ATOM 9256 O O . HIS A 1 1167 ? 16.804 25.928 -57.990 1.00 32.53 1167 HIS A O 1
#

Organism: NCBI:txid2528026

Secondary structure (DSSP, 8-state):
----------------------PPPPPSSPPPGGGPPP-SHHHHHTT--TTTS----EEEEEEEETTEEEEEEEEEEEEETTEEEEEEEEEEEETT--SEEEEEEEPPTT--EEHHHHHHHHHTT-EEEEE-TTS-EE-TT--B-HHHHHHHHHT-TTSTT-----B-TTS----SS-SSTT--TT-----TTSSSSSS-GGGSHHHHHHHHHHHHHHHHHTSTTEEEEEEEEEEETHHHHHHHHHTTSTTEEEEEEES-SS--TT-S-HHHHHHTSHHHHHTT--S-EEEE--TT-SSS-GGGHHHHHHH---S-EEEE--TT--S---HHHHTHHHHHHIIIIIS---PPPPPEEEEE---TTS--EEEEE---SS-EEEEEEEEES---TT--GGGHHHHHT---EEEE-EEETTEEEEE---S-SSS-EEEEEEEEEEEEEEEEEE-GGG-EEEEEEEEEEPPPEEE-HHHHHHTT----PPP-SEEE---TTGGGG-B-S-TTS--EEE-GGGSGGGPPPTT-EEEEEEE-SS-EEEEEEETTEEEEEEE--SSS-EEEEE-GGG-B-TTSPBP--STT---EEEESEEEEE-STT-EEEEE----SSPPEEEEEEEEPPP---EEESS--TTTTSPPPS----GGGS-EEEEE-S---------TT--GGGTEEEEEEEESSTTT-EEEEEETTS-EEEEEETTEEEEPPPP--TTSPB-TTTTTSBEEEEE-TTTSSHHHHHHHSPPPHHHHHHHHHH--B---EEESSB--B-TT-S-S--BPPEEEEEEETTTTEEEEEEE-B-TTSEES----EEEEEEEEEEETTEEEEEEEEEE--SSTT--B-EEEEEEEEEETTT--EEEEE-TTS-EE-STTTS-TTSEEEGGGS-SEEEEESSSSTT-EEEEEE----TTHHHHHHHHHTT---SB-S--EEEEGGGS-HHHHHT-GGGGT--TT-TTSEEEEEEE--B-B-TT-EEEEEEEEEEEEHHHHHHHHHHTGGG-EEEEE---TTTS-EEEEE-TT-S--EEEESS--TTEEEEEEEEETTT--EEEES-TTTTSEEEEE--PPPTTSTTHHHHTTEEEEEGGG--EEEEEEEEEEESS--SSS-EEEHHHHS-TTTSPPP-SS----EEE-PPPTTTTTTTT-

InterPro domains:
  IPR002925 Dienelactone hydrolase [PF01738] (215-318)
  IPR029058 Alpha/Beta hydrolase fold [G3DSA:3.40.50.1820] (31-348)
  IPR029058 Alpha/Beta hydrolase fold [SSF53474] (11-354)
  IPR050261 FrsA esterase [PTHR22946] (94-327)

pLDDT: mean 90.49, std 12.47, range [30.12, 98.88]

Foldseek 3Di:
DDDDDDDDYDDDDDDDDDDDDPDQDDFQDDADDVLDADQAQCSLCPSHDLQPDFFPKDFQDWDDDPQKIKTFMKTWLTQFPSWTWIWTKIKMAGHPAAAFFEEEEEEAAQAARENLQQVQVRVVRYIYIYTGQQFAHHDPPQGDHPVLVLCVLVVVVVDPSHGDHTGRTQAWLHGDDISDDPDDQQFQQDDRRARGNGRYNSRHSLNVVLSVSSNVLSVQCPDRRHNQQRYAYEYAQSSLLSQLSNQLPPSHQETERELALQACCVDPDSSCCRHSHSLSSQLRHAHAYEYLYACLELHNHLLRVVVSVVNHPHPHYFYAYQYLDYRFDADQSQCVVVQRSCCRRPVNHDDWDFKDKDKDCQDPVLWIKIKIATGVPFAWPAKKKWKFQLDDNDDHSVCNVSSNLTFIDIDGWDDDPRMTMTTDAAQDLQTKMKMKIKIKGADPDWRWRQGVSRDIDIDRIHITMHRIDMGHSCRNVVSSHDRDQAADQFQFFPDDPVCSQWDDPCPVFPKIKHQSCVDRSNPADPQWKWKKKKAAQAWAWKWKDWDQWIAIHTDHHDDDIDMDTGAQQRIAGPVRDTRPHSPPTGMIMIHQKDWRDDPDPDIDIDHDDDDDDDMDIGGGGTHHQFDFWDWDDPAALQPQDDDAPFADDPVFFAFKDKDQDDDPPPFDEAPLDDVVQFFGMKIWGDDDQFQTKIWTAGQLRWTQWIQHNLGTWFGQFDDDPQFWDDSFFQAIWWKKFFQQCFAAPVSLVVQHDADPVLVVLCVVVPADRGGMWTSFAATHGNPFPDPGGGQHWFDWDDDRVQQKIKTKGQIDPHDLWHLDDGQKIWIWMWHRNGPNKIKIKIKIAGADPDQSRKGFWMWHGKHWTFCSSFVDKFFAACVLDTHDQEDAADLQQKDFCQRTLQKMKTFPDDDQQTWIKMKGGAHCPCQVVQCVCVVVVHDHWADDTKMKGWRVHNDCCCVPPQVCCVVLDSNGNPSITIITITGRTMNGHLWMKMWMIMMGTGGNNSRSVVSSVCNVSTDMTTDADDPVPFDWMKIDGSPAPFIFIATSYSHGQKAWWFWKAFPPPRQTAIWSDQQPQWDKDWGPNADDPPRPCRVVNVGGMITNSSVVRMDTHHTNHIFGPDDDPDAAKDWVCVRDPCSHYNDDDPRTDGTITHGDDDPVVVVVVVD

Radius of gyration: 41.73 Å; chains: 1; bounding box: 99×83×163 Å

Sequence (1167 aa):
MRAVFRPVAILILLAMTTGRTFGQDTETFPPLDNDAAPQTWEAMWDGFDPRAEPLEVETLHEWDEEDVVLRIVRFRIGVFKGRKAMLAAVYGFPKGASKLPGLVQIHGGGQYADYKACLLNAKRGYATVSIAWAGRISAPDYRVGPAEVKLFWDGETDHPDYRLTTDWGAVDGYHAPGRNQGNQFPSAKAADWTLDPVESPRNSGWFLCAVAARRALTFLEQQPEVDSDRLGVYGHSMGGKLTVLTAPDVRVKAAAPSCGGISDRDNRSPLFRRTLGDEVALERITCPIIFLSPANDFHGRIGDLPDAVEEIRSEQWRVTCAPHHNHQDTPPYEVATQLWFDQHLKGTFTMPTTPQTSVTLKGPDGIPTVSVTADTSQPIVSVDVFYTQHGKPDETSSDRDNTVHRFWRHVATREGDGRWTAPLPIVSTERPLWIYANVTYELPSPVTGAGYYYREYTAESFNLSSLLDTFSPEDLQSAGVAATIEPTTQIEDFEGDWQKEWFTYRPDEWGRSTNKVYDEQYRAPANARLALDVQAEQRNRLVVAVDGYAAEVPIDGGSEWQEVVLSPDDFRNFAGERLAGWEGIQQLTLTASTRLRGGRRESRVVGGSWKGTPPRFRNLRWQMPPQTTSVSGDASLLDVFPESTVGIGSDNRGETAVTTEYTPSGSVWDDRLDERQVFQIGMQHRQDADRSFTLRIGKGGQIYSLRGPFGESVPPSWRAPGGHMSPWNDEVWQFVAVCTKYNGIDAIRKAGKVPASFVEQLEKSGYASSYFIHNSGAYIPGDSELQSLYCPLLAGDHDEEAGSVRMLNWGLVPQIGTIHRSPLLYYTQVRDAGDGIIELTWVVHNFSQRDDIVFDHL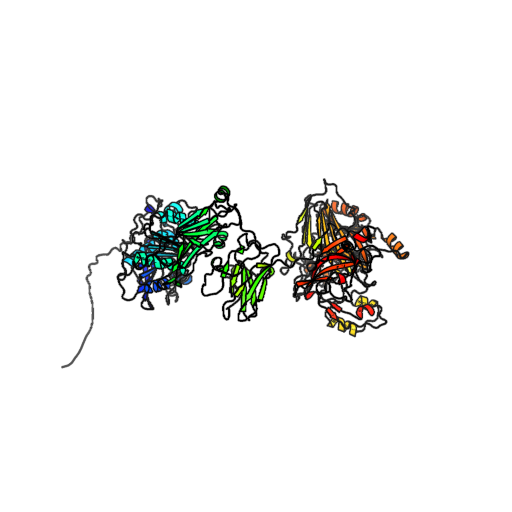NAPWGGTRISSLPLRYVSSPDGELLEREGFLSSHGTVDVRRTGGWNISCQSDTADSPSLALVYGRDRHLERERARREAGQPYCQFKHSLYRDWRASEPLYQTRWKDWTTRPENSFRNYDVCEIIPKLRIAPGTTIWFRSYLVVGRKDQVMQQATDLVDHVDYGLLEFDRDATPMRTVSPAATDASFSLFTKPVAGTRPLFAIRNTKTGQQIVTADPYFFVEQEELPLHLPEDHPHHDYFANATGYSMDRNNSGWQSLLGYACEERPSTGHWKQLSELLDRNTFPAVSRFHRDLWVKVAPSAAEANLETH